Protein AF-A0A2A6CCN2-F1 (afdb_monomer_lite)

InterPro domains:
  IPR015904 Sulphide quinone-reductase [PTHR10632] (292-1204)
  IPR019354 Nonsense-mediated mRNA decay factor SMG8-like [PF10220] (29-227)
  IPR019354 Nonsense-mediated mRNA decay factor SMG8-like [PF10220] (311-734)
  IPR023753 FAD/NAD(P)-binding domain [PF07992] (825-1100)
  IPR036188 FAD/NAD(P)-binding domain superfamily [SSF51905] (825-939)
  IPR036188 FAD/NAD(P)-binding domain superfamily [SSF51905] (825-1104)

pLDDT: mean 71.07, std 22.54, range [21.41, 98.69]

Organism: Pristionchus pacificus (NCBI:txid54126)

Foldseek 3Di:
DDPPCPPDDFDFLLVVLVVCVVVVDFLQQPQFAAEEEEDEAADPVFHSCRLVCVLLVHCQDDTPPPDPPAALTWTWDARSVLSYIYTYTHACRYPSNVVVPVPPDPDDPQVVNLLRLLSSLLSLLLRLLAHQAYEYEYAALDDDPVVLVSLLSSLVSNVVLQVLDDPPQPDPPQLGQFQHAYAYEYEDDPQDPPDDDVVSVVVQVVSQVVSVVVVVVVCVVSQQAAPDLVRRNSHSHHHDDDHRYDYQYDQDPDDDPPPVVVVVCVVPPDDDDDDDCPDSSVVVVVSSSVSSVCLSVDDCSGHHRDGPVSSSSSSVSSVVSSVVDDSDRPSVVVLVVVLVVLLVVLVCQLPPPPDQAADEPVRLVVSLVVSVVVCVVVVRDPVCSVVSVVVSVVCNVPRHYAQQAAFLQGAGFPDHNFAADPDPDDPVRHDDGANVDWAWAAAPQQPDIDIQGRHRDLCSFPPPVNCPDPVPVPDDDDDDDDDDDDPDPPDDVVPPPDDDDDDDDDDDDDDDDDDDDDDDDDDDDDDDDDDDDDDDDDDDDDDDDDDDDDDDDDDDDDDDDDDDDDDDDPPVVVVVVVVVVVVVVVVLVVPPFDERSHFAEPPDPQGAHPDQQKEFEDKFDPVQADLCAGRPFGPQGHRNFAWAWDKDKDWDFQQVVVVVVVVVVVVPDPDDDDDDDDDRDGGIDTDIMITTMWGWHAYSRNRIHTGAPDDDHDVVVVPDKGKDDDPRPVDPDDDDIHIHDDDPDDDDYHYDDHHDDDDDDDDDDDDDPPVVVPVVCVVVLVVVLVVCVVPVDDPPVNVVSVVVVVVVVVVVVVVVVVVVLQAQAEEEAALALLRLLLQLLCPVPDDQSNAEYEEQDQKYFPLLCLVCLLQVNDPRVLTIDGSVVSGDGRYHYDNFHFQADDVVQQWTATPVGDIHHYNFYEYEHAKDFCLVQAACRVVLQPPLPQQEAESNDSVRSNSSNVNPCDLVSCVVVVNLVVDAAEDEDLAPFPDLADLLRVLVVVLCVVRHHDYHYNWAWHYADSVQQKTWIQRNPPRDIDIDHDPHYYDPGDMAADPNQLVHVQQADPRSAGAADLWQQAGPRHRRYGYDARSHPRQAPRDSLLSLQNLLRPSQQNVCSVVVHDRPGTRQQWDWDQDCSDPQWTQIAIDRRRGGDDQDLDHSSDTDNVSRCCSSPVVSVCSSPPRSSNNGNHSPVSSVVCVVVNDD

Sequence (1204 aa):
MMRFNMGGNNKPLAEWIQHMEKSGVSLCKNKGLVVITVIGKDTSSSTKISDLNDALGGSYLSSWGQRDLNCGSIDAFFSFDLEALFLVVNSYKDVSAFASVSSSSNKEFFEWVGQEESRMESQLAVAFSLSHLVLIMENACRIELTLLQLLQNVNKKRMELRDSMSEGTQLNNYNRFAVPRFIFALHRHLIRKDLGIGKRKEVLEKLEQSLEDQTFSVFKHYKLLSGGENGADEALGHIWGEGYIHLMEKSNEVTTQHILSKLFSAMDGETLEKEESDSNTNRLLHFLNSHIKKVRDGRKLVNEIPSHERFMSSATNLLNAMESLEMEDEESEFITKLAAMHMDNAREKYMPSGTNLVLSRGEHEERMNSVFESLDSIQVNPRDYTALKESFEAIWSSDLRSCEYRSLLGNSCRLAAHASIGDAVDREKWTLHSSSTTHISGCNCGRSQMLRNDPFTLKEANCDFYTQFACCGRAMETHQFKLVADEKGQRLEALEEEWPEARVVGQIGEREEIEEKRDEEFEEKEYEEDREGEEEEDDLEIEDTQNSQEDNSGDEKNYLEEEQLVVKSTKDAQLTKAIQEFDALVRLRSDEVPLLEGVPHLDAPDVRPLFPSWSLVCVGTSSLYSHTSGIRGQYGFIGDTHLLPLDVYLEVDGTEWNRDMNYVESVIKSSHLPARSKRMRKGPITERVKLFIGMEYECSAGHRQLGMGDFDDGIHLVENDLPLYQPCSYRKTPCTSYRIHQSKVGLVIIFFVFHGYIVVPMESFLVLPLIFILDYYFPILSLCHTLLFQTGRSTVVYKSVDKLLTMYVKLLLILHLIMYLGACRLLVVGGGSAGLGMASKMARKLPKGSITLIDSIQTHYYQPGLTLVGAGLMNLEQNRRKQKDLIPSGVNWIKDRVISFDPSNNTVRTKEGSKIEYDYMVICTGIEIRLDMIEGLAESIKDQTCPVSTIYLPEYAEKTYRLLSSVEILRSRGVRSSSSLHYFTTLPRIFGVENYANALMNVVKDRDINLHTRHSLKKIDGKNRIATFENLEDSSNVEMEFSFLHVGPPCSPIESLRSSPSLTDSNGWVDVNAVTLQSTRFSNIFSLGDCTNSPNAKTAAAISSQLKAVEKNLWDAMNGKPLLAQYDGYASCPLLVSRSKVILAEFSGSSPLESFPFDQSKPSRFSFLLKRYFMPWLYWNGLIKGLWNGPSTFRKLIAPFKKN

Structure (mmCIF, N/CA/C/O backbone):
data_AF-A0A2A6CCN2-F1
#
_entry.id   AF-A0A2A6CCN2-F1
#
loop_
_atom_site.group_PDB
_atom_site.id
_atom_site.type_symbol
_atom_site.label_atom_id
_atom_site.label_alt_id
_atom_site.label_comp_id
_atom_site.label_asym_id
_atom_site.label_entity_id
_atom_site.label_seq_id
_atom_site.pdbx_PDB_ins_code
_atom_site.Cartn_x
_atom_site.Cartn_y
_atom_site.Cartn_z
_atom_site.occupancy
_atom_site.B_iso_or_equiv
_atom_site.auth_seq_id
_atom_site.auth_comp_id
_atom_site.auth_asym_id
_atom_site.auth_atom_id
_atom_site.pdbx_PDB_model_num
ATOM 1 N N . MET A 1 1 ? -67.635 30.698 23.244 1.00 29.38 1 MET A N 1
ATOM 2 C CA . MET A 1 1 ? -66.522 31.606 22.882 1.00 29.38 1 MET A CA 1
ATOM 3 C C . MET A 1 1 ? -66.203 31.398 21.413 1.00 29.38 1 MET A C 1
ATOM 5 O O . MET A 1 1 ? -66.255 30.256 20.973 1.00 29.38 1 MET A O 1
ATOM 9 N N . MET A 1 2 ? -65.906 32.456 20.656 1.00 22.67 2 MET A N 1
ATOM 10 C CA . MET A 1 2 ? -65.358 32.291 19.305 1.00 22.67 2 MET A CA 1
ATOM 11 C C . MET A 1 2 ? -63.941 31.723 19.427 1.00 22.67 2 MET A C 1
ATOM 13 O O . MET A 1 2 ? -63.110 32.321 20.108 1.00 22.67 2 MET A O 1
ATOM 17 N N . ARG A 1 3 ? -63.657 30.591 18.770 1.00 25.78 3 ARG A N 1
ATOM 18 C CA . ARG A 1 3 ? -62.270 30.219 18.470 1.00 25.78 3 ARG A CA 1
ATOM 19 C C . ARG A 1 3 ? -61.750 31.269 17.492 1.00 25.78 3 ARG A C 1
ATOM 21 O O . ARG A 1 3 ? -62.195 31.291 16.346 1.00 25.78 3 ARG A O 1
ATOM 28 N N . PHE A 1 4 ? -60.856 32.148 17.943 1.00 31.02 4 PHE A N 1
ATOM 29 C CA . PHE A 1 4 ? -60.096 32.998 17.032 1.00 31.02 4 PHE A CA 1
ATOM 30 C C . PHE A 1 4 ? -59.181 32.085 16.223 1.00 31.02 4 PHE A C 1
ATOM 32 O O . PHE A 1 4 ? -58.140 31.641 16.701 1.00 31.02 4 PHE A O 1
ATOM 39 N N . ASN A 1 5 ? -59.625 31.750 15.016 1.00 32.16 5 ASN A N 1
ATOM 40 C CA . ASN A 1 5 ? -58.876 30.910 14.103 1.00 32.16 5 ASN A CA 1
ATOM 41 C C . ASN A 1 5 ? -57.731 31.745 13.514 1.00 32.16 5 ASN A C 1
ATOM 43 O O . ASN A 1 5 ? -57.875 32.314 12.432 1.00 32.16 5 ASN A O 1
ATOM 47 N N . MET A 1 6 ? -56.613 31.853 14.243 1.00 34.94 6 MET A N 1
ATOM 48 C CA . MET A 1 6 ? -55.334 32.329 13.702 1.00 34.94 6 MET A CA 1
ATOM 49 C C . MET A 1 6 ? -54.794 31.279 12.720 1.00 34.94 6 MET A C 1
ATOM 51 O O . MET A 1 6 ? -53.842 30.556 13.004 1.00 34.94 6 MET A O 1
ATOM 55 N N . GLY A 1 7 ? -55.468 31.144 11.578 1.00 29.64 7 GLY A N 1
ATOM 56 C CA . GLY A 1 7 ? -55.121 30.182 10.544 1.00 29.64 7 GLY A CA 1
ATOM 57 C C . GLY A 1 7 ? -53.805 30.562 9.876 1.00 29.64 7 GLY A C 1
ATOM 58 O O . GLY A 1 7 ? -53.795 31.451 9.034 1.00 29.64 7 GLY A O 1
ATOM 59 N N . GLY A 1 8 ? -52.729 29.865 10.249 1.00 37.56 8 GLY A N 1
ATOM 60 C CA . GLY A 1 8 ? -51.414 29.940 9.609 1.00 37.56 8 GLY A CA 1
ATOM 61 C C . GLY A 1 8 ? -50.647 31.238 9.872 1.00 37.56 8 GLY A C 1
ATOM 62 O O . GLY A 1 8 ? -50.714 32.161 9.071 1.00 37.56 8 GLY A O 1
ATOM 63 N N . ASN A 1 9 ? -49.865 31.285 10.957 1.00 40.41 9 ASN A N 1
ATOM 64 C CA . ASN A 1 9 ? -48.856 32.332 11.189 1.00 40.41 9 ASN A CA 1
ATOM 65 C C . ASN A 1 9 ? -47.748 31.884 12.175 1.00 40.41 9 ASN A C 1
ATOM 67 O O . ASN A 1 9 ? -47.425 32.600 13.121 1.00 40.41 9 ASN A O 1
ATOM 71 N N . ASN A 1 10 ? -47.117 30.722 11.947 1.00 48.50 10 ASN A N 1
ATOM 72 C CA . ASN A 1 10 ? -45.734 30.567 12.433 1.00 48.50 10 ASN A CA 1
ATOM 73 C C . ASN A 1 10 ? -44.871 31.497 11.598 1.00 48.50 10 ASN A C 1
ATOM 75 O O . ASN A 1 10 ? -45.036 31.546 10.374 1.00 48.50 10 ASN A O 1
ATOM 79 N N . LYS A 1 11 ? -43.961 32.209 12.236 1.00 59.97 11 LYS A N 1
ATOM 80 C CA . LYS A 1 11 ? -43.054 33.117 11.553 1.00 59.97 11 LYS A CA 1
ATOM 81 C C . LYS A 1 11 ? -41.694 33.084 12.244 1.00 59.97 11 LYS A C 1
ATOM 83 O O . LYS A 1 11 ? -41.663 32.782 13.443 1.00 59.97 11 LYS A O 1
ATOM 88 N N . PRO A 1 12 ? -40.610 33.487 11.554 1.00 77.00 12 PRO A N 1
ATOM 89 C CA . PRO A 1 12 ? -39.372 33.869 12.219 1.00 77.00 12 PRO A CA 1
ATOM 90 C C . PRO A 1 12 ? -39.666 34.826 13.382 1.00 77.00 12 PRO A C 1
ATOM 92 O O . PRO A 1 12 ? -40.515 35.710 13.250 1.00 77.00 12 PRO A O 1
ATOM 95 N N . LEU A 1 13 ? -38.981 34.662 14.513 1.00 83.06 13 LEU A N 1
ATOM 96 C CA . LEU A 1 13 ? -39.294 35.348 15.772 1.00 83.06 13 LEU A CA 1
ATOM 97 C C . LEU A 1 13 ? -39.447 36.873 15.609 1.00 83.06 13 LEU A C 1
ATOM 99 O O . LEU A 1 13 ? -40.399 37.441 16.136 1.00 83.06 13 LEU A O 1
ATOM 103 N N . ALA A 1 14 ? -38.598 37.518 14.802 1.00 82.25 14 ALA A N 1
ATOM 104 C CA . ALA A 1 14 ? -38.703 38.943 14.472 1.00 82.25 14 ALA A CA 1
ATOM 105 C C . ALA A 1 14 ? -40.037 39.320 13.788 1.00 82.25 14 ALA A C 1
ATOM 107 O O . ALA A 1 14 ? -40.677 40.309 14.147 1.00 82.25 14 ALA A O 1
ATOM 108 N N . GLU A 1 15 ? -40.503 38.523 12.825 1.00 83.50 15 GLU A N 1
ATOM 109 C CA . GLU A 1 15 ? -41.805 38.732 12.190 1.00 83.50 15 GLU A CA 1
ATOM 110 C C . GLU A 1 15 ? -42.981 38.392 13.122 1.00 83.50 15 GLU A C 1
ATOM 112 O O . GLU A 1 15 ? -44.038 39.022 13.028 1.00 83.50 15 GLU A O 1
ATOM 117 N N . TRP A 1 16 ? -42.829 37.388 13.994 1.00 84.12 16 TRP A N 1
ATOM 118 C CA . TRP A 1 16 ? -43.844 37.039 14.993 1.00 84.12 16 TRP A CA 1
ATOM 119 C C . TRP A 1 16 ? -44.036 38.189 15.989 1.00 84.12 16 TRP A C 1
ATOM 121 O O . TRP A 1 16 ? -45.172 38.598 16.233 1.00 84.12 16 TRP A O 1
ATOM 131 N N . ILE A 1 17 ? -42.933 38.783 16.463 1.00 84.06 17 ILE A N 1
ATOM 132 C CA . ILE A 1 17 ? -42.922 39.999 17.286 1.00 84.06 17 ILE A CA 1
ATOM 133 C C . ILE A 1 17 ? -43.667 41.126 16.556 1.00 84.06 17 ILE A C 1
ATOM 135 O O . ILE A 1 17 ? -44.699 41.594 17.039 1.00 84.06 17 ILE A O 1
ATOM 139 N N . GLN A 1 18 ? -43.254 41.483 15.335 1.00 83.56 18 GLN A N 1
ATOM 140 C CA . GLN A 1 18 ? -43.935 42.531 14.562 1.00 83.56 18 GLN A CA 1
ATOM 141 C C . GLN A 1 18 ? -45.432 42.253 14.336 1.00 83.56 18 GLN A C 1
ATOM 143 O O . GLN A 1 18 ? -46.232 43.188 14.268 1.00 83.56 18 GLN A O 1
ATOM 148 N N . HIS A 1 19 ? -45.835 40.989 14.167 1.00 82.00 19 HIS A N 1
ATOM 149 C CA . HIS A 1 19 ? -47.241 40.622 14.003 1.00 82.00 19 HIS A CA 1
ATOM 150 C C . HIS A 1 19 ? -48.029 40.813 15.303 1.00 82.00 19 HIS A C 1
ATOM 152 O O . HIS A 1 19 ? -49.117 41.394 15.278 1.00 82.00 19 HIS A O 1
ATOM 158 N N . MET A 1 20 ? -47.469 40.380 16.434 1.00 81.38 20 MET A N 1
ATOM 159 C CA . MET A 1 20 ? -48.089 40.515 17.748 1.00 81.38 20 MET A CA 1
ATOM 160 C C . MET A 1 20 ? -48.209 41.983 18.178 1.00 81.38 20 MET A C 1
ATOM 162 O O . MET A 1 20 ? -49.285 42.375 18.633 1.00 81.38 20 MET A O 1
ATOM 166 N N . GLU A 1 21 ? -47.194 42.821 17.938 1.00 79.62 21 GLU A N 1
ATOM 167 C CA . GLU A 1 21 ? -47.261 44.280 18.144 1.00 79.62 21 GLU A CA 1
ATOM 168 C C . GLU A 1 21 ? -48.402 44.913 17.338 1.00 79.62 21 GLU A C 1
ATOM 170 O O . GLU A 1 21 ? -49.282 45.565 17.901 1.00 79.62 21 GLU A O 1
ATOM 175 N N . LYS A 1 22 ? -48.448 44.644 16.024 1.00 79.00 22 LYS A N 1
ATOM 176 C CA . LYS A 1 22 ? -49.493 45.151 15.114 1.00 79.00 22 LYS A CA 1
ATOM 177 C C . LYS A 1 22 ? -50.898 44.635 15.465 1.00 79.00 22 LYS A C 1
ATOM 179 O O . LYS A 1 22 ? -51.881 45.250 15.061 1.00 79.00 22 LYS A O 1
ATOM 184 N N . SER A 1 23 ? -51.011 43.527 16.204 1.00 76.50 23 SER A N 1
ATOM 185 C CA . SER A 1 23 ? -52.294 42.941 16.620 1.00 76.50 23 SER A CA 1
ATOM 186 C C . SER A 1 23 ? -52.888 43.544 17.901 1.00 76.50 23 SER A C 1
ATOM 188 O O . SER A 1 23 ? -54.095 43.438 18.118 1.00 76.50 23 SER A O 1
ATOM 190 N N . GLY A 1 24 ? -52.057 44.110 18.787 1.00 65.75 24 GLY A N 1
ATOM 191 C CA . GLY A 1 24 ? -52.469 44.538 20.133 1.00 65.75 24 GLY A CA 1
ATOM 192 C C . GLY A 1 24 ? -52.930 43.406 21.074 1.00 65.75 24 GLY A C 1
ATOM 193 O O . GLY A 1 24 ? -53.495 43.677 22.138 1.00 65.75 24 GLY A O 1
ATOM 194 N N . VAL A 1 25 ? -52.735 42.131 20.715 1.00 68.88 25 VAL A N 1
ATOM 195 C CA . VAL A 1 25 ? -53.224 40.981 21.494 1.00 68.88 25 VAL A CA 1
ATOM 196 C C . VAL A 1 25 ? -52.276 40.658 22.654 1.00 68.88 25 VAL A C 1
ATOM 198 O O . VAL A 1 25 ? -51.183 40.135 22.465 1.00 68.88 25 VAL A O 1
ATOM 201 N N . SER A 1 26 ? -52.723 40.898 23.889 1.00 68.62 26 SER A N 1
ATOM 202 C CA . SER A 1 26 ? -52.023 40.438 25.097 1.00 68.62 26 SER A CA 1
ATOM 203 C C . SER A 1 26 ? -52.404 38.990 25.432 1.00 68.62 26 SER A C 1
ATOM 205 O O . SER A 1 26 ? -53.506 38.734 25.927 1.00 68.62 26 SER A O 1
ATOM 207 N N . LEU A 1 27 ? -51.492 38.052 25.147 1.00 68.94 27 LEU A N 1
ATOM 208 C CA . LEU A 1 27 ? -51.709 36.598 25.247 1.00 68.94 27 LEU A CA 1
ATOM 209 C C . LEU A 1 27 ? -51.971 36.108 26.684 1.00 68.94 27 LEU A C 1
ATOM 211 O O . LEU A 1 27 ? -52.850 35.281 26.905 1.00 68.94 27 LEU A O 1
ATOM 215 N N . CYS A 1 28 ? -51.247 36.650 27.671 1.00 64.88 28 CYS A N 1
ATOM 216 C CA . CYS A 1 28 ? -51.227 36.153 29.056 1.00 64.88 28 CYS A CA 1
ATOM 217 C C . CYS A 1 28 ? -51.506 37.257 30.095 1.00 64.88 28 CYS A C 1
ATOM 219 O O . CYS A 1 28 ? -50.773 37.362 31.080 1.00 64.88 28 CYS A O 1
ATOM 221 N N . LYS A 1 29 ? -52.547 38.080 29.878 1.00 59.47 29 LYS A N 1
ATOM 222 C CA . LYS A 1 29 ? -52.842 39.356 30.585 1.00 59.47 29 LYS A CA 1
ATOM 223 C C . LYS A 1 29 ? -52.384 39.478 32.052 1.00 59.47 29 LYS A C 1
ATOM 225 O O . LYS A 1 29 ? -51.749 40.470 32.381 1.00 59.47 29 LYS A O 1
ATOM 230 N N . ASN A 1 30 ? -52.662 38.482 32.905 1.00 61.28 30 ASN A N 1
ATOM 231 C CA . ASN A 1 30 ? -52.281 38.487 34.331 1.00 61.28 30 ASN A CA 1
ATOM 232 C C . ASN A 1 30 ? -51.331 37.334 34.744 1.00 61.28 30 ASN A C 1
ATOM 234 O O . ASN A 1 30 ? -51.057 37.174 35.930 1.00 61.28 30 ASN A O 1
ATOM 238 N N . LYS A 1 31 ? -50.879 36.488 33.806 1.00 70.06 31 LYS A N 1
ATOM 239 C CA . LYS A 1 31 ? -50.155 35.226 34.088 1.00 70.06 31 LYS A CA 1
ATOM 240 C C . LYS A 1 31 ? -48.683 35.210 33.662 1.00 70.06 31 LYS A C 1
ATOM 242 O O . LYS A 1 31 ? -47.974 34.276 34.034 1.00 70.06 31 LYS A O 1
ATOM 247 N N . GLY A 1 32 ? -48.246 36.185 32.866 1.00 78.50 32 GLY A N 1
ATOM 248 C CA . GLY A 1 32 ? -46.910 36.192 32.263 1.00 78.50 32 GLY A CA 1
ATOM 249 C C . GLY A 1 32 ? -46.686 35.064 31.243 1.00 78.50 32 GLY A C 1
ATOM 250 O O . GLY A 1 32 ? -47.493 34.133 31.114 1.00 78.50 32 GLY A O 1
ATOM 251 N N . LEU A 1 33 ? -45.599 35.175 30.482 1.00 85.94 33 LEU A N 1
ATOM 252 C CA . LEU A 1 33 ? -45.281 34.279 29.371 1.00 85.94 33 LEU A CA 1
ATOM 253 C C . LEU A 1 33 ? -44.270 33.203 29.791 1.00 85.94 33 LEU A C 1
ATOM 255 O O . LEU A 1 33 ? -43.137 33.520 30.137 1.00 85.94 33 LEU A O 1
ATOM 259 N N . VAL A 1 34 ? -44.667 31.929 29.731 1.00 89.75 34 VAL A N 1
ATOM 260 C CA . VAL A 1 34 ? -43.730 30.796 29.830 1.00 89.75 34 VAL A CA 1
ATOM 261 C C . VAL A 1 34 ? -43.243 30.463 28.423 1.00 89.75 34 VAL A C 1
ATOM 263 O O . VAL A 1 34 ? -44.048 30.407 27.495 1.00 89.75 34 VAL A O 1
ATOM 266 N N . VAL A 1 35 ? -41.935 30.259 28.276 1.00 92.38 35 VAL A N 1
ATOM 267 C CA . VAL A 1 35 ? -41.253 30.097 26.982 1.00 92.38 35 VAL A CA 1
ATOM 268 C C . VAL A 1 35 ? -40.498 28.770 26.957 1.00 92.38 35 VAL A C 1
ATOM 270 O O . VAL A 1 35 ? -39.803 28.437 27.923 1.00 92.38 35 VAL A O 1
ATOM 273 N N . ILE A 1 36 ? -40.660 28.018 25.868 1.00 93.88 36 ILE A N 1
ATOM 274 C CA . ILE A 1 36 ? -40.131 26.666 25.675 1.00 93.88 36 ILE A CA 1
ATOM 275 C C . ILE A 1 36 ? -39.372 26.609 24.345 1.00 93.88 36 ILE A C 1
ATOM 277 O O . ILE A 1 36 ? -39.991 26.678 23.284 1.00 93.88 36 ILE A O 1
ATOM 281 N N . THR A 1 37 ? -38.051 26.437 24.372 1.00 94.50 37 THR A N 1
ATOM 282 C CA . THR A 1 37 ? -37.289 26.121 23.151 1.00 94.50 37 THR A CA 1
ATOM 283 C C . THR A 1 37 ? -37.375 24.629 22.847 1.00 94.50 37 THR A C 1
ATOM 285 O O . THR A 1 37 ? -37.217 23.806 23.746 1.00 94.50 37 THR A O 1
ATOM 288 N N . VAL A 1 38 ? -37.596 24.276 21.580 1.00 90.88 38 VAL A N 1
ATOM 289 C CA . VAL A 1 38 ? -37.574 22.898 21.075 1.00 90.88 38 VAL A CA 1
ATOM 290 C C . VAL A 1 38 ? -36.338 22.696 20.204 1.00 90.88 38 VAL A C 1
ATOM 292 O O . VAL A 1 38 ? -36.094 23.457 19.265 1.00 90.88 38 VAL A O 1
ATOM 295 N N . ILE A 1 39 ? -35.573 21.652 20.515 1.00 89.69 39 ILE A N 1
ATOM 296 C CA . ILE A 1 39 ? -34.365 21.227 19.801 1.00 89.69 39 ILE A CA 1
ATOM 297 C C . ILE A 1 39 ? -34.557 19.772 19.390 1.00 89.69 39 ILE A C 1
ATOM 299 O O . ILE A 1 39 ? -35.007 18.959 20.193 1.00 89.69 39 ILE A O 1
ATOM 303 N N . GLY A 1 40 ? -34.178 19.420 18.169 1.00 84.56 40 GLY A N 1
ATOM 304 C CA . GLY A 1 40 ? -34.192 18.040 17.698 1.00 84.56 40 GLY A CA 1
ATOM 305 C C . GLY A 1 40 ? -33.727 17.949 16.251 1.00 84.56 40 GLY A C 1
ATOM 306 O O . GLY A 1 40 ? -33.279 18.943 15.680 1.00 84.56 40 GLY A O 1
ATOM 307 N N . LYS A 1 41 ? -33.847 16.759 15.662 1.00 78.38 41 LYS A N 1
ATOM 308 C CA . LYS A 1 41 ? -33.469 16.481 14.269 1.00 78.38 41 LYS A CA 1
ATOM 309 C C . LYS A 1 41 ? -34.642 15.877 13.509 1.00 78.38 41 LYS A C 1
ATOM 311 O O . LYS A 1 41 ? -35.273 14.934 13.996 1.00 78.38 41 LYS A O 1
ATOM 316 N N . ASP A 1 42 ? -34.890 16.384 12.309 1.00 76.00 42 ASP A N 1
ATOM 317 C CA . ASP A 1 42 ? -35.865 15.802 11.389 1.00 76.00 42 ASP A CA 1
ATOM 318 C C . ASP A 1 42 ? -35.412 14.414 10.897 1.00 76.00 42 ASP A C 1
ATOM 320 O O . ASP A 1 42 ? -34.227 14.146 10.691 1.00 76.00 42 ASP A O 1
ATOM 324 N N . THR A 1 43 ? -36.371 13.513 10.675 1.00 69.44 43 THR A N 1
ATOM 325 C CA . THR A 1 43 ? -36.154 12.197 10.055 1.00 69.44 43 THR A CA 1
ATOM 326 C C . THR A 1 43 ? -36.916 12.107 8.743 1.00 69.44 43 THR A C 1
ATOM 328 O O . THR A 1 43 ? -37.950 12.746 8.590 1.00 69.44 43 THR A O 1
ATOM 331 N N . SER A 1 44 ? -36.509 11.228 7.826 1.00 65.06 44 SER A N 1
ATOM 332 C CA . SER A 1 44 ? -37.210 10.992 6.547 1.00 65.06 44 SER A CA 1
ATOM 333 C C . SER A 1 44 ? -38.681 10.538 6.657 1.00 65.06 44 SER A C 1
ATOM 335 O O . SER A 1 44 ? -39.323 10.303 5.635 1.00 65.06 44 SER A O 1
ATOM 337 N N . SER A 1 45 ? -39.214 10.396 7.874 1.00 63.09 45 SER A N 1
ATOM 338 C CA . SER A 1 45 ? -40.607 10.057 8.182 1.00 63.09 45 SER A CA 1
ATOM 339 C C . SER A 1 45 ? -41.321 11.052 9.114 1.00 63.09 45 SER A C 1
ATOM 341 O O . SER A 1 45 ? -42.523 10.906 9.317 1.00 63.09 45 SER A O 1
ATOM 343 N N . SER A 1 46 ? -40.619 12.020 9.713 1.00 69.12 46 SER A N 1
ATOM 344 C CA . SER A 1 46 ? -41.168 12.917 10.745 1.00 69.12 46 SER A CA 1
ATOM 345 C C . SER A 1 46 ? -40.326 14.184 10.920 1.00 69.12 46 SER A C 1
ATOM 347 O O . SER A 1 46 ? -39.115 14.162 10.719 1.00 69.12 46 SER A O 1
ATOM 349 N N . THR A 1 47 ? -40.935 15.300 11.319 1.00 73.38 47 THR A N 1
ATOM 350 C CA . THR A 1 47 ? -40.176 16.463 11.811 1.00 73.38 47 THR A CA 1
ATOM 351 C C . THR A 1 47 ? -39.912 16.336 13.315 1.00 73.38 47 THR A C 1
ATOM 353 O O . THR A 1 47 ? -40.649 15.648 14.017 1.00 73.38 47 THR A O 1
ATOM 356 N N . LYS A 1 48 ? -38.938 17.073 13.852 1.00 77.31 48 LYS A N 1
ATOM 357 C CA . LYS A 1 48 ? -38.621 17.225 15.295 1.00 77.31 48 LYS A CA 1
ATOM 358 C C . LYS A 1 48 ? -39.735 17.833 16.173 1.00 77.31 48 LYS A C 1
ATOM 360 O O . LYS A 1 48 ? -39.484 18.255 17.295 1.00 77.31 48 LYS A O 1
ATOM 365 N N . ILE A 1 49 ? -40.947 17.928 15.631 1.00 77.75 49 ILE A N 1
ATOM 366 C CA . ILE A 1 49 ? -42.144 18.577 16.178 1.00 77.75 49 ILE A CA 1
ATOM 367 C C . ILE A 1 49 ? -43.434 17.816 15.813 1.00 77.75 49 ILE A C 1
ATOM 369 O O . ILE A 1 49 ? -44.515 18.252 16.209 1.00 77.75 49 ILE A O 1
ATOM 373 N N . SER A 1 50 ? -43.364 16.696 15.074 1.00 77.31 50 SER A N 1
ATOM 374 C CA . SER A 1 50 ? -44.553 15.933 14.649 1.00 77.31 50 SER A CA 1
ATOM 375 C C . SER A 1 50 ? -45.415 15.517 15.833 1.00 77.31 50 SER A C 1
ATOM 377 O O . SER A 1 50 ? -46.607 15.798 15.873 1.00 77.31 50 SER A O 1
ATOM 379 N N . ASP A 1 51 ? -44.788 14.925 16.840 1.00 76.12 51 ASP A N 1
ATOM 380 C CA . ASP A 1 51 ? -45.470 14.373 18.003 1.00 76.12 51 ASP A CA 1
ATOM 381 C C . ASP A 1 51 ? -45.964 15.481 18.952 1.00 76.12 51 ASP A C 1
ATOM 383 O O . ASP A 1 51 ? -46.881 15.258 19.740 1.00 76.12 51 ASP A O 1
ATOM 387 N N . LEU A 1 52 ? -45.405 16.695 18.843 1.00 78.88 52 LEU A N 1
ATOM 388 C CA . LEU A 1 52 ? -45.893 17.890 19.534 1.00 78.88 52 LEU A CA 1
ATOM 389 C C . LEU A 1 52 ? -47.141 18.465 18.8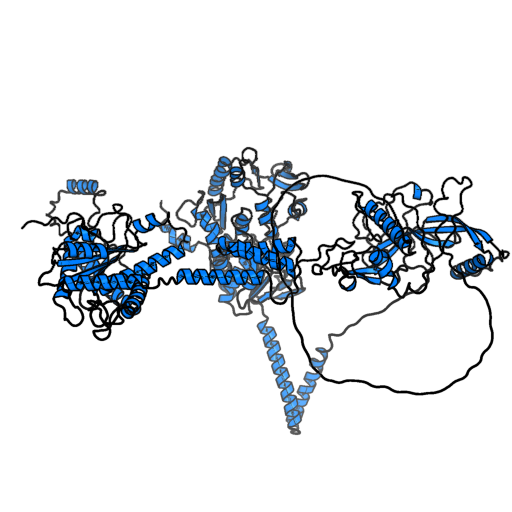41 1.00 78.88 52 LEU A C 1
ATOM 391 O O . LEU A 1 52 ? -48.102 18.798 19.529 1.00 78.88 52 LEU A O 1
ATOM 395 N N . ASN A 1 53 ? -47.168 18.521 17.503 1.00 77.75 53 ASN A N 1
ATOM 396 C CA . ASN A 1 53 ? -48.378 18.835 16.728 1.00 77.75 53 ASN A CA 1
ATOM 397 C C . ASN A 1 53 ? -49.505 17.823 17.033 1.00 77.75 53 ASN A C 1
ATOM 399 O O . ASN A 1 53 ? -50.631 18.223 17.336 1.00 77.75 53 ASN A O 1
ATOM 403 N N . ASP A 1 54 ? -49.194 16.520 17.014 1.00 74.62 54 ASP A N 1
ATOM 404 C CA . ASP A 1 54 ? -50.146 15.442 17.321 1.00 74.62 54 ASP A CA 1
ATOM 405 C C . ASP A 1 54 ? -50.675 15.542 18.763 1.00 74.62 54 ASP A C 1
ATOM 407 O O . ASP A 1 54 ? -51.883 15.446 18.986 1.00 74.62 54 ASP A O 1
ATOM 411 N N . ALA A 1 55 ? -49.801 15.779 19.751 1.00 73.50 55 ALA A N 1
ATOM 412 C CA . ALA A 1 55 ? -50.201 15.931 21.153 1.00 73.50 55 ALA A CA 1
ATOM 413 C C . ALA A 1 55 ? -51.024 17.205 21.414 1.00 73.50 55 ALA A C 1
ATOM 415 O O . ALA A 1 55 ? -51.926 17.182 22.249 1.00 73.50 55 ALA A O 1
ATOM 416 N N . LEU A 1 56 ? -50.752 18.299 20.693 1.00 74.12 56 LEU A N 1
ATOM 417 C CA . LEU A 1 56 ? -51.545 19.533 20.743 1.00 74.12 56 LEU A CA 1
ATOM 418 C C . LEU A 1 56 ? -52.830 19.467 19.891 1.00 74.12 56 LEU A C 1
ATOM 420 O O . LEU A 1 56 ? -53.618 20.410 19.903 1.00 74.12 56 LEU A O 1
ATOM 424 N N . GLY A 1 57 ? -53.070 18.375 19.157 1.00 63.09 57 GLY A N 1
ATOM 425 C CA . GLY A 1 57 ? -54.294 18.173 18.377 1.00 63.09 57 GLY A CA 1
ATOM 426 C C . GLY A 1 57 ? -54.443 19.106 17.169 1.00 63.09 57 GLY A C 1
ATOM 427 O O . GLY A 1 57 ? -55.569 19.382 16.748 1.00 63.09 57 GLY A O 1
ATOM 428 N N . GLY A 1 58 ? -53.336 19.604 16.610 1.00 60.53 58 GLY A N 1
ATOM 429 C CA . GLY A 1 58 ? -53.366 20.549 15.496 1.00 60.53 58 GLY A CA 1
ATOM 430 C C . GLY A 1 58 ? -52.051 20.635 14.725 1.00 60.53 58 GLY A C 1
ATOM 431 O O . GLY A 1 58 ? -50.967 20.473 15.274 1.00 60.53 58 GLY A O 1
ATOM 432 N N . SER A 1 59 ? -52.139 20.939 13.431 1.00 58.34 59 SER A N 1
ATOM 433 C CA . SER A 1 59 ? -50.973 21.226 12.587 1.00 58.34 59 SER A CA 1
ATOM 434 C C . SER A 1 59 ? -50.496 22.663 12.818 1.00 58.34 59 SER A C 1
ATOM 436 O O . SER A 1 59 ? -50.656 23.512 11.943 1.00 58.34 59 SER A O 1
ATOM 438 N N . TYR A 1 60 ? -49.970 22.955 14.014 1.00 60.06 60 TYR A N 1
ATOM 439 C CA . TYR A 1 60 ? -49.450 24.286 14.347 1.00 60.06 60 TYR A CA 1
ATOM 440 C C . TYR A 1 60 ? -48.323 24.644 13.382 1.00 60.06 60 TYR A C 1
ATOM 442 O O . TYR A 1 60 ? -48.411 25.657 12.697 1.00 60.06 60 TYR A O 1
ATOM 450 N N . LEU A 1 61 ? -47.339 23.753 13.236 1.00 57.91 61 LEU A N 1
ATOM 451 C CA . LEU A 1 61 ? -46.256 23.851 12.255 1.00 57.91 61 LEU A CA 1
ATOM 452 C C . LEU A 1 61 ? -46.467 22.896 11.070 1.00 57.91 61 LEU A C 1
ATOM 454 O O . LEU A 1 61 ? -46.990 21.792 11.229 1.00 57.91 61 LEU A O 1
ATOM 458 N N . SER A 1 62 ? -46.049 23.332 9.878 1.00 52.72 62 SER A N 1
ATOM 459 C CA . SER A 1 62 ? -46.205 22.597 8.617 1.00 52.72 62 SER A CA 1
ATOM 460 C C . SER A 1 62 ? -45.392 21.301 8.587 1.00 52.72 62 SER A C 1
ATOM 462 O O . SER A 1 62 ? -44.267 21.252 9.085 1.00 52.72 62 SER A O 1
ATOM 464 N N . SER A 1 63 ? -45.937 20.267 7.948 1.00 50.50 63 SER A N 1
ATOM 465 C CA . SER A 1 63 ? -45.231 19.010 7.695 1.00 50.50 63 SER A CA 1
ATOM 466 C C . SER A 1 63 ? -44.136 19.155 6.624 1.00 50.50 63 SER A C 1
ATOM 468 O O . SER A 1 63 ? -44.003 20.190 5.964 1.00 50.50 63 SER A O 1
ATOM 470 N N . TRP A 1 64 ? -43.337 18.092 6.471 1.00 43.19 64 TRP A N 1
ATOM 471 C CA . TRP A 1 64 ? -42.271 17.950 5.474 1.00 43.19 64 TRP A CA 1
ATOM 472 C C . TRP A 1 64 ? -42.643 18.536 4.096 1.00 43.19 64 TRP A C 1
ATOM 474 O O . TRP A 1 64 ? -43.608 18.101 3.469 1.00 43.19 64 TRP A O 1
ATOM 484 N N . GLY A 1 65 ? -41.830 19.479 3.603 1.00 46.88 65 GLY A N 1
ATOM 485 C CA . GLY A 1 65 ? -41.881 19.969 2.217 1.00 46.88 65 GLY A CA 1
ATOM 486 C C . GLY A 1 65 ? -42.845 21.125 1.908 1.00 46.88 65 GLY A C 1
ATOM 487 O O . GLY A 1 65 ? -43.033 21.425 0.735 1.00 46.88 65 GLY A O 1
ATOM 488 N N . GLN A 1 66 ? -43.454 21.783 2.904 1.00 46.62 66 GLN A N 1
ATOM 489 C CA . GLN A 1 66 ? -44.400 22.900 2.684 1.00 46.62 66 GLN A CA 1
ATOM 490 C C . GLN A 1 66 ? -43.833 24.322 2.888 1.00 46.62 66 GLN A C 1
ATOM 492 O O . GLN A 1 66 ? -44.595 25.289 2.889 1.00 46.62 66 GLN A O 1
ATOM 497 N N . ARG A 1 67 ? -42.515 24.477 3.054 1.00 48.19 67 ARG A N 1
ATOM 498 C CA . ARG A 1 67 ? -41.843 25.778 3.206 1.00 48.19 67 ARG A CA 1
ATOM 499 C C . ARG A 1 67 ? -40.465 25.771 2.559 1.00 48.19 67 ARG A C 1
ATOM 501 O O . ARG A 1 67 ? -39.727 24.801 2.726 1.00 48.19 67 ARG A O 1
ATOM 508 N N . ASP A 1 68 ? -40.090 26.911 1.984 1.00 49.25 68 ASP A N 1
ATOM 509 C CA . ASP A 1 68 ? -38.693 27.329 1.881 1.00 49.25 68 ASP A CA 1
ATOM 510 C C . ASP A 1 68 ? -38.183 27.606 3.304 1.00 49.25 68 ASP A C 1
ATOM 512 O O . ASP A 1 68 ? -38.317 28.702 3.852 1.00 49.25 68 ASP A O 1
ATOM 516 N N . LEU A 1 69 ? -37.697 26.555 3.967 1.00 53.19 69 LEU A N 1
ATOM 517 C CA . LEU A 1 69 ? -37.137 26.648 5.311 1.00 53.19 69 LEU A CA 1
ATOM 518 C C . LEU A 1 69 ? -35.767 27.315 5.227 1.00 53.19 69 LEU A C 1
ATOM 520 O O . LEU A 1 69 ? -34.757 26.650 5.000 1.00 53.19 69 LEU A O 1
ATOM 524 N N . ASN A 1 70 ? -35.748 28.634 5.427 1.00 56.28 70 ASN A N 1
ATOM 525 C CA . ASN A 1 70 ? -34.516 29.388 5.620 1.00 56.28 70 ASN A CA 1
ATOM 526 C C . ASN A 1 70 ? -33.720 28.762 6.773 1.00 56.28 70 ASN A C 1
ATOM 528 O O . ASN A 1 70 ? -34.122 28.849 7.940 1.00 56.28 70 ASN A O 1
ATOM 532 N N . CYS A 1 71 ? -32.596 28.133 6.419 1.00 62.81 71 CYS A N 1
ATOM 533 C CA . CYS A 1 71 ? -31.606 27.633 7.365 1.00 62.81 71 CYS A CA 1
ATOM 534 C C . CYS A 1 71 ? -31.212 28.755 8.332 1.00 62.81 71 CYS A C 1
ATOM 536 O O . CYS A 1 71 ? -31.160 29.916 7.920 1.00 62.81 71 CYS A O 1
ATOM 538 N N . GLY A 1 72 ? -31.013 28.430 9.611 1.00 64.31 72 GLY A N 1
ATOM 539 C CA . GLY A 1 72 ? -30.807 29.424 10.658 1.00 64.31 72 GLY A CA 1
ATOM 540 C C . GLY A 1 72 ? -32.010 30.361 10.791 1.00 64.31 72 GLY A C 1
ATOM 541 O O . GLY A 1 72 ? -31.917 31.550 10.459 1.00 64.31 72 GLY A O 1
ATOM 542 N N . SER A 1 73 ? -33.129 29.836 11.298 1.00 77.12 73 SER A N 1
ATOM 543 C CA . SER A 1 73 ? -34.288 30.632 11.721 1.00 77.12 73 SER A CA 1
ATOM 544 C C . SER A 1 73 ? -34.932 30.085 13.002 1.00 77.12 73 SER A C 1
ATOM 546 O O . SER A 1 73 ? -34.971 28.879 13.229 1.00 77.12 73 SER A O 1
ATOM 548 N N . ILE A 1 74 ? -35.474 30.976 13.840 1.00 86.44 74 ILE A N 1
ATOM 549 C CA . ILE A 1 74 ? -36.258 30.621 15.035 1.00 86.44 74 ILE A CA 1
ATOM 550 C C . ILE A 1 74 ? -37.741 30.843 14.706 1.00 86.44 74 ILE A C 1
ATOM 552 O O . ILE A 1 74 ? -38.186 31.989 14.694 1.00 86.44 74 ILE A O 1
ATOM 556 N N . ASP A 1 75 ? -38.507 29.787 14.424 1.00 84.25 75 ASP A N 1
ATOM 557 C CA . ASP A 1 75 ? -39.968 29.866 14.256 1.00 84.25 75 ASP A CA 1
ATOM 558 C C . ASP A 1 75 ? -40.650 29.974 15.636 1.00 84.25 75 ASP A C 1
ATOM 560 O O . ASP A 1 75 ? -40.309 29.238 16.566 1.00 84.25 75 ASP A O 1
ATOM 564 N N . ALA A 1 76 ? -41.638 30.864 15.777 1.00 85.62 76 ALA A N 1
ATOM 565 C CA . ALA A 1 76 ? -42.376 31.071 17.028 1.00 85.62 76 ALA A CA 1
ATOM 566 C C . ALA A 1 76 ? -43.880 30.770 16.889 1.00 85.62 76 ALA A C 1
ATOM 568 O O . ALA A 1 76 ? -44.525 31.216 15.935 1.00 85.62 76 ALA A O 1
ATOM 569 N N . PHE A 1 77 ? -44.457 30.052 17.864 1.00 85.25 77 PHE A N 1
ATOM 570 C CA . PHE A 1 77 ? -45.905 29.810 17.961 1.00 85.25 77 PHE A CA 1
ATOM 571 C C . PHE A 1 77 ? -46.390 29.716 19.417 1.00 85.25 77 PHE A C 1
ATOM 573 O O . PHE A 1 77 ? -45.661 29.271 20.301 1.00 85.25 77 PHE A O 1
ATOM 580 N N . PHE A 1 78 ? -47.633 30.125 19.691 1.00 84.44 78 PHE A N 1
ATOM 581 C CA . PHE A 1 78 ? -48.211 30.120 21.042 1.00 84.44 78 PHE A CA 1
ATOM 582 C C . PHE A 1 78 ? -49.306 29.056 21.188 1.00 84.44 78 PHE A C 1
ATOM 584 O O . PHE A 1 78 ? -50.254 29.024 20.404 1.00 84.44 78 PHE A O 1
ATOM 591 N N . SER A 1 79 ? -49.202 28.216 22.221 1.00 84.06 79 SER A N 1
ATOM 592 C CA . SER A 1 79 ? -50.241 27.254 22.595 1.00 84.06 79 SER A CA 1
ATOM 593 C C . SER A 1 79 ? -51.147 27.847 23.673 1.00 84.06 79 SER A C 1
ATOM 595 O O . SER A 1 79 ? -50.710 28.118 24.794 1.00 84.06 79 SER A O 1
ATOM 597 N N . PHE A 1 80 ? -52.430 28.014 23.344 1.00 79.19 80 PHE A N 1
ATOM 598 C CA . PHE A 1 80 ? -53.450 28.457 24.298 1.00 79.19 80 PHE A CA 1
ATOM 599 C C . PHE A 1 80 ? -53.775 27.384 25.346 1.00 79.19 80 PHE A C 1
ATOM 601 O O . PHE A 1 80 ? -54.033 27.730 26.494 1.00 79.19 80 PHE A O 1
ATOM 608 N N . ASP A 1 81 ? -53.714 26.101 24.979 1.00 78.19 81 ASP A N 1
ATOM 609 C CA . ASP A 1 81 ? -54.043 24.980 25.870 1.00 78.19 81 ASP A CA 1
ATOM 610 C C . ASP A 1 81 ? -52.948 24.708 26.920 1.00 78.19 81 ASP A C 1
ATOM 612 O O . ASP A 1 81 ? -53.242 24.196 27.998 1.00 78.19 81 ASP A O 1
ATOM 616 N N . LEU A 1 82 ? -51.698 25.101 26.635 1.00 81.56 82 LEU A N 1
ATOM 617 C CA . LEU A 1 82 ? -50.565 25.050 27.574 1.00 81.56 82 LEU A CA 1
ATOM 618 C C . LEU A 1 82 ? -50.209 26.415 28.201 1.00 81.56 82 LEU A C 1
ATOM 620 O O . LEU A 1 82 ? -49.335 26.484 29.066 1.00 81.56 82 LEU A O 1
ATOM 624 N N . GLU A 1 83 ? -50.849 27.504 27.759 1.00 85.81 83 GLU A N 1
ATOM 625 C CA . GLU A 1 83 ? -50.506 28.899 28.094 1.00 85.81 83 GLU A CA 1
ATOM 626 C C . GLU A 1 83 ? -48.994 29.205 27.964 1.00 85.81 83 GLU A C 1
ATOM 628 O O . GLU A 1 83 ? -48.390 29.818 28.857 1.00 85.81 83 GLU A O 1
ATOM 633 N N . ALA A 1 84 ? -48.376 28.750 26.867 1.00 88.00 84 ALA A N 1
ATOM 634 C CA . ALA A 1 84 ? -46.928 28.791 26.650 1.00 88.00 84 ALA A CA 1
ATOM 635 C C . ALA A 1 84 ? -46.545 29.142 25.199 1.00 88.00 84 ALA A C 1
ATOM 637 O O . ALA A 1 84 ? -47.191 28.708 24.243 1.00 88.00 84 ALA A O 1
ATOM 638 N N . LEU A 1 85 ? -45.461 29.911 25.048 1.00 89.75 85 LEU A N 1
ATOM 639 C CA . LEU A 1 85 ? -44.803 30.182 23.769 1.00 89.75 85 LEU A CA 1
ATOM 640 C C . LEU A 1 85 ? -43.765 29.093 23.482 1.00 89.75 85 LEU A C 1
ATOM 642 O O . LEU A 1 85 ? -42.938 28.784 24.339 1.00 89.75 85 LEU A O 1
ATOM 646 N N . PHE A 1 86 ? -43.775 28.567 22.264 1.00 90.00 86 PHE A N 1
ATOM 647 C CA . PHE A 1 86 ? -42.765 27.656 21.745 1.00 90.00 86 PHE A CA 1
ATOM 648 C C . PHE A 1 86 ? -41.857 28.380 20.747 1.00 90.00 86 PHE A C 1
ATOM 650 O O . PHE A 1 86 ? -42.338 29.111 19.878 1.00 90.00 86 PHE A O 1
ATOM 657 N N . LEU A 1 87 ? -40.551 28.146 20.872 1.00 91.25 87 LEU A N 1
ATOM 658 C CA . LEU A 1 87 ? -39.506 28.594 19.951 1.00 91.25 87 LEU A CA 1
ATOM 659 C C . LEU A 1 87 ? -38.862 27.355 19.317 1.00 91.25 87 LEU A C 1
ATOM 661 O O . LEU A 1 87 ? -38.312 26.519 20.033 1.00 91.25 87 LEU A O 1
ATOM 665 N N . VAL A 1 88 ? -38.919 27.217 17.996 1.00 87.69 88 VAL A N 1
ATOM 666 C CA . VAL A 1 88 ? -38.384 26.059 17.263 1.00 87.69 88 VAL A CA 1
ATOM 667 C C . VAL A 1 88 ? -37.220 26.524 16.397 1.00 87.69 88 VAL A C 1
ATOM 669 O O . VAL A 1 88 ? -37.399 27.384 15.539 1.00 87.69 88 VAL A O 1
ATOM 672 N N . VAL A 1 89 ? -36.023 25.977 16.625 1.00 85.12 89 VAL A N 1
ATOM 673 C CA . VAL A 1 89 ? -34.824 26.372 15.867 1.00 85.12 89 VAL A CA 1
ATOM 674 C C . VAL A 1 89 ? -34.657 25.479 14.636 1.00 85.12 89 VAL A C 1
ATOM 676 O O . VAL A 1 89 ? -34.475 24.263 14.754 1.00 85.12 89 VAL A O 1
ATOM 679 N N . ASN A 1 90 ? -34.716 26.093 13.457 1.00 80.19 90 ASN A N 1
ATOM 680 C CA . ASN A 1 90 ? -34.464 25.490 12.151 1.00 80.19 90 ASN A CA 1
ATOM 681 C C . ASN A 1 90 ? -32.964 25.580 11.821 1.00 80.19 90 ASN A C 1
ATOM 683 O O . ASN A 1 90 ? -32.343 26.628 11.996 1.00 80.19 90 ASN A O 1
ATOM 687 N N . SER A 1 91 ? -32.378 24.484 11.347 1.00 78.25 91 SER A N 1
ATOM 688 C CA . SER A 1 91 ? -30.927 24.274 11.274 1.00 78.25 91 SER A CA 1
ATOM 689 C C . SER A 1 91 ? -30.506 23.554 9.996 1.00 78.25 91 SER A C 1
ATOM 691 O O . SER A 1 91 ? -31.308 22.844 9.393 1.00 78.25 91 SER A O 1
ATOM 693 N N . TYR A 1 92 ? -29.221 23.626 9.636 1.00 77.50 92 TYR A N 1
ATOM 694 C CA . TYR A 1 92 ? -28.684 22.900 8.476 1.00 77.50 92 TYR A CA 1
ATOM 695 C C . TYR A 1 92 ? -28.775 21.369 8.624 1.00 77.50 92 TYR A C 1
ATOM 697 O O . TYR A 1 92 ? -28.655 20.632 7.648 1.00 77.50 92 TYR A O 1
ATOM 705 N N . LYS A 1 93 ? -29.010 20.886 9.852 1.00 77.12 93 LYS A N 1
ATOM 706 C CA . LYS A 1 93 ? -29.198 19.471 10.202 1.00 77.12 93 LYS A CA 1
ATOM 707 C C . LYS A 1 93 ? -30.628 18.984 9.906 1.00 77.12 93 LYS A C 1
ATOM 709 O O . LYS A 1 93 ? -30.895 17.790 10.033 1.00 77.12 93 LYS A O 1
ATOM 714 N N . ASP A 1 94 ? -31.526 19.877 9.478 1.00 75.62 94 ASP A N 1
ATOM 715 C CA . ASP A 1 94 ? -32.851 19.542 8.952 1.00 75.62 94 ASP A CA 1
ATOM 716 C C . ASP A 1 94 ? -32.757 19.230 7.450 1.00 75.62 94 ASP A C 1
ATOM 718 O O . ASP A 1 94 ? -32.204 20.001 6.665 1.00 75.62 94 ASP A O 1
ATOM 722 N N . VAL A 1 95 ? -33.316 18.095 7.022 1.00 71.00 95 VAL A N 1
ATOM 723 C CA . VAL A 1 95 ? -33.085 17.552 5.668 1.00 71.00 95 VAL A CA 1
ATOM 724 C C . VAL A 1 95 ? -33.589 18.481 4.552 1.00 71.00 95 VAL A C 1
ATOM 726 O O . VAL A 1 95 ? -33.001 18.527 3.473 1.00 71.00 95 VAL A O 1
ATOM 729 N N . SER A 1 96 ? -34.654 19.241 4.809 1.00 65.00 96 SER A N 1
ATOM 730 C CA . SER A 1 96 ? -35.199 20.258 3.900 1.00 65.00 96 SER A CA 1
ATOM 731 C C . SER A 1 96 ? -34.262 21.456 3.712 1.00 65.00 96 SER A C 1
ATOM 733 O O . SER A 1 96 ? -34.082 21.903 2.583 1.00 65.00 96 SER A O 1
ATOM 735 N N . ALA A 1 97 ? -33.647 21.943 4.794 1.00 65.50 97 ALA A N 1
ATOM 736 C CA . ALA A 1 97 ? -32.704 23.062 4.775 1.00 65.50 97 ALA A CA 1
ATOM 737 C C . ALA A 1 97 ? -31.354 22.666 4.153 1.00 65.50 97 ALA A C 1
ATOM 739 O O . ALA A 1 97 ? -30.765 23.440 3.405 1.00 65.50 97 ALA A O 1
ATOM 740 N N . PHE A 1 98 ? -30.891 21.435 4.391 1.00 68.94 98 PHE A N 1
ATOM 741 C CA . PHE A 1 98 ? -29.696 20.901 3.733 1.00 68.94 98 PHE A CA 1
ATOM 742 C C . PHE A 1 98 ? -29.879 20.778 2.209 1.00 68.94 98 PHE A C 1
ATOM 744 O O . PHE A 1 98 ? -28.985 21.112 1.433 1.00 68.94 98 PHE A O 1
ATOM 751 N N . ALA A 1 99 ? -31.054 20.312 1.767 1.00 65.06 99 ALA A N 1
ATOM 752 C CA . ALA A 1 99 ? -31.331 20.046 0.356 1.00 65.06 99 ALA A CA 1
ATOM 753 C C . ALA A 1 99 ? -31.509 21.309 -0.508 1.00 65.06 99 ALA A C 1
ATOM 755 O O . ALA A 1 99 ? -31.239 21.255 -1.706 1.00 65.06 99 ALA A O 1
ATOM 756 N N . SER A 1 100 ? -31.970 22.428 0.062 1.00 58.88 100 SER A N 1
ATOM 757 C CA . SER A 1 100 ? -32.204 23.673 -0.687 1.00 58.88 100 SER A CA 1
ATOM 758 C C . SER A 1 100 ? -30.935 24.497 -0.941 1.00 58.88 100 SER A C 1
ATOM 760 O O . SER A 1 100 ? -30.906 25.289 -1.883 1.00 58.88 100 SER A O 1
ATOM 762 N N . VAL A 1 101 ? -29.884 24.315 -0.130 1.00 55.12 101 VAL A N 1
ATOM 763 C CA . VAL A 1 101 ? -28.672 25.157 -0.170 1.00 55.12 101 VAL A CA 1
ATOM 764 C C . VAL A 1 101 ? -27.512 24.512 -0.940 1.00 55.12 101 VAL A C 1
ATOM 766 O O . VAL A 1 101 ? -26.698 25.225 -1.526 1.00 55.12 101 VAL A O 1
ATOM 769 N N . SER A 1 102 ? -27.479 23.180 -1.083 1.00 54.97 102 SER A N 1
ATOM 770 C CA . SER A 1 102 ? -26.421 22.459 -1.824 1.00 54.97 102 SER A CA 1
ATOM 771 C C . SER A 1 102 ? -26.333 22.777 -3.331 1.00 54.97 102 SER A C 1
ATOM 773 O O . SER A 1 102 ? -25.514 22.196 -4.039 1.00 54.97 102 SER A O 1
ATOM 775 N N . SER A 1 103 ? -27.210 23.644 -3.841 1.00 54.59 103 SER A N 1
ATOM 776 C CA . SER A 1 103 ? -27.322 24.050 -5.247 1.00 54.59 103 SER A CA 1
ATOM 777 C C . SER A 1 103 ? -27.071 25.542 -5.503 1.00 54.59 103 SER A C 1
ATOM 779 O O . SER A 1 103 ? -27.180 25.962 -6.654 1.00 54.59 103 SER A O 1
ATOM 781 N N . SER A 1 104 ? -26.793 26.355 -4.475 1.00 50.44 104 SER A N 1
ATOM 782 C CA . SER A 1 104 ? -26.810 27.828 -4.590 1.00 50.44 104 SER A CA 1
ATOM 783 C C . SER A 1 104 ? -25.576 28.570 -4.058 1.00 50.44 104 SER A C 1
ATOM 785 O O . SER A 1 104 ? -25.428 29.755 -4.355 1.00 50.44 104 SER A O 1
ATOM 787 N N . SER A 1 105 ? -24.673 27.924 -3.314 1.00 54.91 105 SER A N 1
ATOM 788 C CA . SER A 1 105 ? -23.455 28.560 -2.790 1.00 54.91 105 SER A CA 1
ATOM 789 C C . SER A 1 105 ? -22.222 28.319 -3.675 1.00 54.91 105 SER A C 1
ATOM 791 O O . SER A 1 105 ? -21.913 27.181 -4.012 1.00 54.91 105 SER A O 1
ATOM 793 N N . ASN A 1 106 ? -21.441 29.374 -3.944 1.00 58.84 106 ASN A N 1
ATOM 794 C CA . ASN A 1 106 ? -20.090 29.283 -4.539 1.00 58.84 106 ASN A CA 1
ATOM 795 C C . ASN A 1 106 ? -18.981 28.934 -3.513 1.00 58.84 106 ASN A C 1
ATOM 797 O O . ASN A 1 106 ? -17.796 28.942 -3.860 1.00 58.84 106 ASN A O 1
ATOM 801 N N . LYS A 1 107 ? -19.373 28.683 -2.259 1.00 65.19 107 LYS A N 1
ATOM 802 C CA . LYS A 1 107 ? -18.521 28.354 -1.107 1.00 65.19 107 LYS A CA 1
ATOM 803 C C . LYS A 1 107 ? -18.220 26.860 -1.038 1.00 65.19 107 LYS A C 1
ATOM 805 O O . LYS A 1 107 ? -18.963 26.052 -1.596 1.00 65.19 107 LYS A O 1
ATOM 810 N N . GLU A 1 108 ? -17.147 26.493 -0.346 1.00 71.94 108 GLU A N 1
ATOM 811 C CA . GLU A 1 108 ? -16.800 25.081 -0.157 1.00 71.94 108 GLU A CA 1
ATOM 812 C C . GLU A 1 108 ? -17.623 24.440 0.969 1.00 71.94 108 GLU A C 1
ATOM 814 O O . GLU A 1 108 ? -18.154 25.123 1.842 1.00 71.94 108 GLU A O 1
ATOM 819 N N . PHE A 1 109 ? -17.745 23.108 0.949 1.00 76.00 109 PHE A N 1
ATOM 820 C CA . PHE A 1 109 ? -18.651 22.382 1.847 1.00 76.00 109 PHE A CA 1
ATOM 821 C C . PHE A 1 109 ? -18.386 22.657 3.336 1.00 76.00 109 PHE A C 1
ATOM 823 O O . PHE A 1 109 ? -19.333 22.890 4.080 1.00 76.00 109 PHE A O 1
ATOM 830 N N . PHE A 1 110 ? -17.119 22.657 3.762 1.00 74.94 110 PHE A N 1
ATOM 831 C CA . PHE A 1 110 ? -16.753 22.893 5.163 1.00 74.94 110 PHE A CA 1
ATOM 832 C C . PHE A 1 110 ? -16.979 24.350 5.579 1.00 74.94 110 PHE A C 1
ATOM 834 O O . PHE A 1 110 ? -17.634 24.585 6.586 1.00 74.94 110 PHE A O 1
ATOM 841 N N . GLU A 1 111 ? -16.550 25.311 4.754 1.00 74.88 111 GLU A N 1
ATOM 842 C CA . GLU A 1 111 ? -16.773 26.751 4.969 1.00 74.88 111 GLU A CA 1
ATOM 843 C C . GLU A 1 111 ? -18.271 27.095 5.085 1.00 74.88 111 GLU A C 1
ATOM 845 O O . GLU A 1 111 ? -18.667 27.949 5.874 1.00 74.88 111 GLU A O 1
ATOM 850 N N . TRP A 1 112 ? -19.127 26.409 4.320 1.00 78.06 112 TRP A N 1
ATOM 851 C CA . TRP A 1 112 ? -20.577 26.555 4.435 1.00 78.06 112 TRP A CA 1
ATOM 852 C C . TRP A 1 112 ? -21.150 25.888 5.698 1.00 78.06 112 TRP A C 1
ATOM 854 O O . TRP A 1 112 ? -21.975 26.492 6.387 1.00 78.06 112 TRP A O 1
ATOM 864 N N . VAL A 1 113 ? -20.719 24.663 6.027 1.00 79.44 113 VAL A N 1
ATOM 865 C CA . VAL A 1 113 ? -21.187 23.942 7.225 1.00 79.44 113 VAL A CA 1
ATOM 866 C C . VAL A 1 113 ? -20.806 24.682 8.508 1.00 79.44 113 VAL A C 1
ATOM 868 O O . VAL A 1 113 ? -21.671 24.861 9.363 1.00 79.44 113 VAL A O 1
ATOM 871 N N . GLY A 1 114 ? -19.562 25.152 8.635 1.00 80.19 114 GLY A N 1
ATOM 872 C CA . GLY A 1 114 ? -19.098 25.895 9.808 1.00 80.19 114 GLY A CA 1
ATOM 873 C C . GLY A 1 114 ? -19.842 27.219 9.997 1.00 80.19 114 GLY A C 1
ATOM 874 O O . GLY A 1 114 ? -20.265 27.540 11.108 1.00 80.19 114 GLY A O 1
ATOM 875 N N . GLN A 1 115 ? -20.142 27.933 8.906 1.00 79.25 115 GLN A N 1
ATOM 876 C CA . GLN A 1 115 ? -20.985 29.134 8.950 1.00 79.25 115 GLN A CA 1
ATOM 877 C C . GLN A 1 115 ? -22.413 28.838 9.432 1.00 79.25 115 GLN A C 1
ATOM 879 O O . GLN A 1 115 ? -22.919 29.539 10.310 1.00 79.25 115 GLN A O 1
ATOM 884 N N . GLU A 1 116 ? -23.075 27.800 8.916 1.00 81.00 116 GLU A N 1
ATOM 885 C CA . GLU A 1 116 ? -24.430 27.456 9.371 1.00 81.00 116 GLU A CA 1
ATOM 886 C C . GLU A 1 116 ? -24.458 26.801 10.774 1.00 81.00 116 GLU A C 1
ATOM 888 O O . GLU A 1 116 ? -25.473 26.899 11.466 1.00 81.00 116 GLU A O 1
ATOM 893 N N . GLU A 1 117 ? -23.361 26.190 11.242 1.00 84.38 117 GLU A N 1
ATOM 894 C CA . GLU A 1 117 ? -23.171 25.741 12.634 1.00 84.38 117 GLU A CA 1
ATOM 895 C C . GLU A 1 117 ? -23.044 26.946 13.584 1.00 84.38 117 GLU A C 1
ATOM 897 O O . GLU A 1 117 ? -23.868 27.101 14.484 1.00 84.38 117 GLU A O 1
ATOM 902 N N . SER A 1 118 ? -22.110 27.866 13.319 1.00 84.69 118 SER A N 1
ATOM 903 C CA . SER A 1 118 ? -21.882 29.101 14.097 1.00 84.69 118 SER A CA 1
ATOM 904 C C . SER A 1 118 ? -23.151 29.978 14.171 1.00 84.69 118 SER A C 1
ATOM 906 O O . SER A 1 118 ? -23.509 30.551 15.211 1.00 84.69 118 SER A O 1
ATOM 908 N N . ARG A 1 119 ? -23.937 29.997 13.085 1.00 83.25 119 ARG A N 1
ATOM 909 C CA . ARG A 1 119 ? -25.265 30.627 13.020 1.00 83.25 119 ARG A CA 1
ATOM 910 C C . ARG A 1 119 ? -26.328 29.890 13.846 1.00 83.25 119 ARG A C 1
ATOM 912 O O . ARG A 1 119 ? -27.112 30.543 14.539 1.00 83.25 119 ARG A O 1
ATOM 919 N N . MET A 1 120 ? -26.367 28.555 13.800 1.00 86.88 120 MET A N 1
ATOM 920 C CA . MET A 1 120 ? -27.262 27.733 14.630 1.00 86.88 120 MET A CA 1
ATOM 921 C C . MET A 1 120 ? -26.968 27.932 16.125 1.00 86.88 120 MET A C 1
ATOM 923 O O . MET A 1 120 ? -27.897 28.066 16.923 1.00 86.88 120 MET A O 1
ATOM 927 N N . GLU A 1 121 ? -25.691 27.997 16.500 1.00 89.94 121 GLU A N 1
ATOM 928 C CA . GLU A 1 121 ? -25.231 28.222 17.872 1.00 89.94 121 GLU A CA 1
ATOM 929 C C . GLU A 1 121 ? -25.668 29.587 18.409 1.00 89.94 121 GLU A C 1
ATOM 931 O O . GLU A 1 121 ? -26.262 29.674 19.487 1.00 89.94 121 GLU A O 1
ATOM 936 N N . SER A 1 122 ? -25.458 30.642 17.620 1.00 88.38 122 SER A N 1
ATOM 937 C CA . SER A 1 122 ? -25.859 32.014 17.955 1.00 88.38 122 SER A CA 1
ATOM 938 C C . SER A 1 122 ? -27.378 32.144 18.158 1.00 88.38 122 SER A C 1
ATOM 940 O O . SER A 1 122 ? -27.844 32.803 19.090 1.00 88.38 122 SER A O 1
ATOM 942 N N . GLN A 1 123 ? -28.178 31.439 17.352 1.00 87.62 123 GLN A N 1
ATOM 943 C CA . GLN A 1 123 ? -29.640 31.426 17.487 1.00 87.62 123 GLN A CA 1
ATOM 944 C C . GLN A 1 123 ? -30.132 30.605 18.680 1.00 87.62 123 GLN A C 1
ATOM 946 O O . GLN A 1 123 ? -31.085 31.003 19.356 1.00 87.62 123 GLN A O 1
ATOM 951 N N . LEU A 1 124 ? -29.474 29.486 18.986 1.00 91.69 124 LEU A N 1
ATOM 952 C CA . LEU A 1 124 ? -29.732 28.736 20.213 1.00 91.69 124 LEU A CA 1
ATOM 953 C C . LEU A 1 124 ? -29.364 29.568 21.452 1.00 91.69 124 LEU A C 1
ATOM 955 O O . LEU A 1 124 ? -30.115 29.539 22.423 1.00 91.69 124 LEU A O 1
ATOM 959 N N . ALA A 1 125 ? -28.300 30.377 21.416 1.00 91.31 125 ALA A N 1
ATOM 960 C CA . ALA A 1 125 ? -27.948 31.280 22.514 1.00 91.31 125 ALA A CA 1
ATOM 961 C C . ALA A 1 125 ? -29.070 32.299 22.808 1.00 91.31 125 ALA A C 1
ATOM 963 O O . ALA A 1 125 ? -29.511 32.409 23.957 1.00 91.31 125 ALA A O 1
ATOM 964 N N . VAL A 1 126 ? -29.614 32.962 21.775 1.00 90.75 126 VAL A N 1
ATOM 965 C CA . VAL A 1 126 ? -30.801 33.836 21.898 1.00 90.75 126 VAL A CA 1
ATOM 966 C C . VAL A 1 126 ? -32.006 33.066 22.452 1.00 90.75 126 VAL A C 1
ATOM 968 O O . VAL A 1 126 ? -32.640 33.502 23.416 1.00 90.75 126 VAL A O 1
ATOM 971 N N . ALA A 1 127 ? -32.317 31.902 21.876 1.00 92.06 127 ALA A N 1
ATOM 972 C CA . ALA A 1 127 ? -33.476 31.101 22.263 1.00 92.06 127 ALA A CA 1
ATOM 973 C C . ALA A 1 127 ? -33.402 30.617 23.727 1.00 92.06 127 ALA A C 1
ATOM 975 O O . ALA A 1 127 ? -34.421 30.586 24.422 1.00 92.06 127 ALA A O 1
ATOM 976 N N . PHE A 1 128 ? -32.205 30.294 24.224 1.00 92.69 128 PHE A N 1
ATOM 977 C CA . PHE A 1 128 ? -31.978 29.858 25.603 1.00 92.69 128 PHE A CA 1
ATOM 978 C C . PHE A 1 128 ? -32.081 31.018 26.594 1.00 92.69 128 PHE A C 1
ATOM 980 O O . PHE A 1 128 ? -32.715 30.852 27.636 1.00 92.69 128 PHE A O 1
ATOM 987 N N . SER A 1 129 ? -31.539 32.199 26.272 1.00 90.19 129 SER A N 1
ATOM 988 C CA . SER A 1 129 ? -31.696 33.398 27.114 1.00 90.19 129 SER A CA 1
ATOM 989 C C . SER A 1 129 ? -33.160 33.849 27.248 1.00 90.19 129 SER A C 1
ATOM 991 O O . SER A 1 129 ? -33.541 34.454 28.254 1.00 90.19 129 SER A O 1
ATOM 993 N N . LEU A 1 130 ? -34.005 33.501 26.274 1.00 91.31 130 LEU A N 1
ATOM 994 C CA . LEU A 1 130 ? -35.451 33.734 26.303 1.00 91.31 130 LEU A CA 1
ATOM 995 C C . LEU A 1 130 ? -36.267 32.641 27.026 1.00 91.31 130 LEU A C 1
ATOM 997 O O . LEU A 1 130 ? -37.450 32.860 27.299 1.00 91.31 130 LEU A O 1
ATOM 1001 N N . SER A 1 131 ? -35.682 31.479 27.336 1.00 92.94 131 SER A N 1
ATOM 1002 C CA . SER A 1 131 ? -36.432 30.261 27.681 1.00 92.94 131 SER A CA 1
ATOM 1003 C C . SER A 1 131 ? -36.465 29.890 29.161 1.00 92.94 131 SER A C 1
ATOM 1005 O O . SER A 1 131 ? -35.510 30.069 29.909 1.00 92.94 131 SER A O 1
ATOM 1007 N N . HIS A 1 132 ? -37.580 29.274 29.560 1.00 91.56 132 HIS A N 1
ATOM 1008 C CA . HIS A 1 132 ? -37.788 28.688 30.889 1.00 91.56 132 HIS A CA 1
ATOM 1009 C C . HIS A 1 132 ? -37.612 27.163 30.870 1.00 91.56 132 HIS A C 1
ATOM 1011 O O . HIS A 1 132 ? -37.148 26.571 31.844 1.00 91.56 132 HIS A O 1
ATOM 1017 N N . LEU A 1 133 ? -37.984 26.527 29.756 1.00 92.56 133 LEU A N 1
ATOM 1018 C CA . LEU A 1 133 ? -37.788 25.104 29.486 1.00 92.56 133 LEU A CA 1
ATOM 1019 C C . LEU A 1 133 ? -37.053 24.941 28.148 1.00 92.56 133 LEU A C 1
ATOM 1021 O O . LEU A 1 133 ? -37.289 25.705 27.213 1.00 92.56 133 LEU A O 1
ATOM 1025 N N . VAL A 1 134 ? -36.219 23.911 28.039 1.00 94.31 134 VAL A N 1
ATOM 1026 C CA . VAL A 1 134 ? -35.633 23.453 26.774 1.00 94.31 134 VAL A CA 1
ATOM 1027 C C . VAL A 1 134 ? -36.016 21.988 26.586 1.00 94.31 134 VAL A C 1
ATOM 1029 O O . VAL A 1 134 ? -35.590 21.129 27.358 1.00 94.31 134 VAL A O 1
ATOM 1032 N N . LEU A 1 135 ? -36.844 21.719 25.578 1.00 93.19 135 LEU A N 1
ATOM 1033 C CA . LEU A 1 135 ? -37.287 20.388 25.179 1.00 93.19 135 LEU A CA 1
ATOM 1034 C C . LEU A 1 135 ? -36.349 19.832 24.103 1.00 93.19 135 LEU A C 1
ATOM 1036 O O . LEU A 1 135 ? -36.319 20.329 22.979 1.00 93.19 135 LEU A O 1
ATOM 1040 N N . ILE A 1 136 ? -35.612 18.781 24.448 1.00 91.56 136 ILE A N 1
ATOM 1041 C CA . ILE A 1 136 ? -34.739 18.043 23.532 1.00 91.56 136 ILE A CA 1
ATOM 1042 C C . ILE A 1 136 ? -35.501 16.808 23.037 1.00 91.56 136 ILE A C 1
ATOM 1044 O O . ILE A 1 136 ? -35.748 15.871 23.797 1.00 91.56 136 ILE A O 1
ATOM 1048 N N . MET A 1 137 ? -35.890 16.816 21.764 1.00 86.94 137 MET A N 1
ATOM 1049 C CA . MET A 1 137 ? -36.551 15.705 21.080 1.00 86.94 137 MET A CA 1
ATOM 1050 C C . MET A 1 137 ? -35.512 14.899 20.298 1.00 86.94 137 MET A C 1
ATOM 1052 O O . MET A 1 137 ? -35.002 15.351 19.272 1.00 86.94 137 MET A O 1
ATOM 1056 N N . GLU A 1 138 ? -35.188 13.703 20.794 1.00 84.44 138 GLU A N 1
ATOM 1057 C CA . GLU A 1 138 ? -34.140 12.847 20.233 1.00 84.44 138 GLU A CA 1
ATOM 1058 C C . GLU A 1 138 ? -34.702 11.491 19.781 1.00 84.44 138 GLU A C 1
ATOM 1060 O O . GLU A 1 138 ? -35.511 10.827 20.433 1.00 84.44 138 GLU A O 1
ATOM 1065 N N . ASN A 1 139 ? -34.256 11.052 18.611 1.00 76.50 139 ASN A N 1
ATOM 1066 C CA . ASN A 1 139 ? -34.734 9.849 17.953 1.00 76.50 139 ASN A CA 1
ATOM 1067 C C . ASN A 1 139 ? -34.180 8.567 18.591 1.00 76.50 139 ASN A C 1
ATOM 1069 O O . ASN A 1 139 ? -34.749 7.493 18.393 1.00 76.50 139 ASN A O 1
ATOM 1073 N N . ALA A 1 140 ? -33.095 8.648 19.363 1.00 76.44 140 ALA A N 1
ATOM 1074 C CA . ALA A 1 140 ? -32.492 7.531 20.085 1.00 76.44 140 ALA A CA 1
ATOM 1075 C C . ALA A 1 140 ? -32.686 7.649 21.607 1.00 76.44 140 ALA A C 1
ATOM 1077 O O . ALA A 1 140 ? -32.624 8.732 22.172 1.00 76.44 140 ALA A O 1
ATOM 1078 N N . CYS A 1 141 ? -32.799 6.518 22.313 1.00 79.38 141 CYS A N 1
ATOM 1079 C CA . CYS A 1 141 ? -32.611 6.477 23.774 1.00 79.38 141 CYS A CA 1
ATOM 1080 C C . CYS A 1 141 ? -31.117 6.553 24.156 1.00 79.38 141 CYS A C 1
ATOM 1082 O O . CYS A 1 141 ? -30.594 5.668 24.836 1.00 79.38 141 CYS A O 1
ATOM 1084 N N . ARG A 1 142 ? -30.409 7.564 23.634 1.00 81.75 142 ARG A N 1
ATOM 1085 C CA . ARG A 1 142 ? -28.994 7.884 23.879 1.00 81.75 142 ARG A CA 1
ATOM 1086 C C . ARG A 1 142 ? -28.775 9.377 23.651 1.00 81.75 142 ARG A C 1
ATOM 1088 O O . ARG A 1 142 ? -29.237 9.898 22.645 1.00 81.75 142 ARG A O 1
ATOM 1095 N N . ILE A 1 143 ? -28.012 10.021 24.529 1.00 82.12 143 ILE A N 1
ATOM 1096 C CA . ILE A 1 143 ? -27.506 11.378 24.297 1.00 82.12 143 ILE A CA 1
ATOM 1097 C C . ILE A 1 143 ? -26.323 11.298 23.322 1.00 82.12 143 ILE A C 1
ATOM 1099 O O . ILE A 1 143 ? -25.386 10.530 23.552 1.00 82.12 143 ILE A O 1
ATOM 1103 N N . GLU A 1 144 ? -26.358 12.068 22.235 1.00 82.50 144 GLU A N 1
ATOM 1104 C CA . GLU A 1 144 ? -25.249 12.149 21.277 1.00 82.50 144 GLU A CA 1
ATOM 1105 C C . GLU A 1 144 ? -24.163 13.129 21.745 1.00 82.50 144 GLU A C 1
ATOM 1107 O O . GLU A 1 144 ? -24.461 14.211 22.247 1.00 82.50 144 GLU A O 1
ATOM 1112 N N . LEU A 1 145 ? -22.886 12.787 21.533 1.00 83.69 145 LEU A N 1
ATOM 1113 C CA . LEU A 1 145 ? -21.760 13.645 21.936 1.00 83.69 145 LEU A CA 1
ATOM 1114 C C . LEU A 1 145 ? -21.753 14.991 21.192 1.00 83.69 145 LEU A C 1
ATOM 1116 O O . LEU A 1 145 ? -21.459 16.021 21.791 1.00 83.69 145 LEU A O 1
ATOM 1120 N N . THR A 1 146 ? -22.178 14.997 19.927 1.00 86.06 146 THR A N 1
ATOM 1121 C CA . THR A 1 146 ? -22.304 16.207 19.101 1.00 86.06 146 THR A CA 1
ATOM 1122 C C . THR A 1 146 ? -23.335 17.197 19.645 1.00 86.06 146 THR A C 1
ATOM 1124 O O . THR A 1 146 ? -23.175 18.397 19.460 1.00 86.06 146 THR A O 1
ATOM 1127 N N . LEU A 1 147 ? -24.378 16.725 20.343 1.00 88.31 147 LEU A N 1
ATOM 1128 C CA . LEU A 1 147 ? -25.331 17.609 21.026 1.00 88.31 147 LEU A CA 1
ATOM 1129 C C . LEU A 1 147 ? -24.674 18.295 22.232 1.00 88.31 147 LEU A C 1
ATOM 1131 O O . LEU A 1 147 ? -24.952 19.457 22.501 1.00 88.31 147 LEU A O 1
ATOM 1135 N N . LEU A 1 148 ? -23.785 17.603 22.946 1.00 90.38 148 LEU 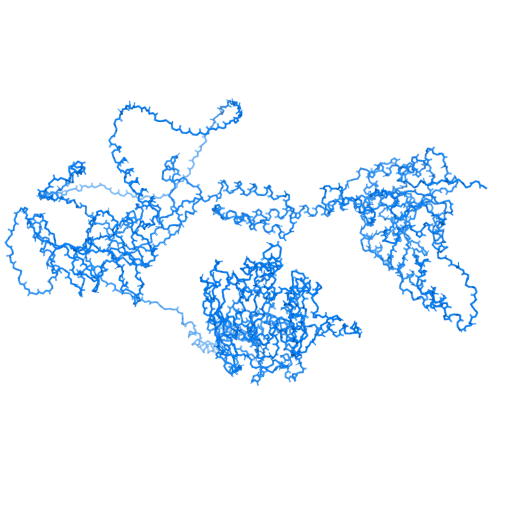A N 1
ATOM 1136 C CA . LEU A 1 148 ? -23.078 18.168 24.099 1.00 90.38 148 LEU A CA 1
ATOM 1137 C C . LEU A 1 148 ? -22.055 19.226 23.673 1.00 90.38 148 LEU A C 1
ATOM 1139 O O . LEU A 1 148 ? -21.947 20.250 24.338 1.00 90.38 148 LEU A O 1
ATOM 1143 N N . GLN A 1 149 ? -21.349 18.990 22.562 1.00 88.81 149 GLN A N 1
ATOM 1144 C CA . GLN A 1 149 ? -20.424 19.957 21.957 1.00 88.81 149 GLN A CA 1
ATOM 1145 C C . GLN A 1 149 ? -21.176 21.212 21.492 1.00 88.81 149 GLN A C 1
ATOM 1147 O O . GLN A 1 149 ? -20.853 22.305 21.946 1.00 88.81 149 GLN A O 1
ATOM 1152 N N . LEU A 1 150 ? -22.258 21.042 20.719 1.00 89.62 150 LEU A N 1
ATOM 1153 C CA . LEU A 1 150 ? -23.158 22.136 20.332 1.00 89.62 150 LEU A CA 1
ATOM 1154 C C . LEU A 1 150 ? -23.617 22.943 21.558 1.00 89.62 150 LEU A C 1
ATOM 1156 O O . LEU A 1 150 ? -23.537 24.164 21.561 1.00 89.62 150 LEU A O 1
ATOM 1160 N N . LEU A 1 151 ? -24.055 22.283 22.635 1.00 92.44 151 LEU A N 1
ATOM 1161 C CA . LEU A 1 151 ? -24.482 22.977 23.855 1.00 92.44 151 LEU A CA 1
ATOM 1162 C C . LEU A 1 151 ? -23.329 23.721 24.559 1.00 92.44 151 LEU A C 1
ATOM 1164 O O . LEU A 1 151 ? -23.568 24.775 25.145 1.00 92.44 151 LEU A O 1
ATOM 1168 N N . GLN A 1 152 ? -22.084 23.237 24.499 1.00 92.06 152 GLN A N 1
ATOM 1169 C CA . GLN A 1 152 ? -20.933 23.983 25.026 1.00 92.06 152 GLN A CA 1
ATOM 1170 C C . GLN A 1 152 ? -20.669 25.256 24.214 1.00 92.06 152 GLN A C 1
ATOM 1172 O O . GLN A 1 152 ? -20.523 26.326 24.808 1.00 92.06 152 GLN A O 1
ATOM 1177 N N . ASN A 1 153 ? -20.700 25.167 22.885 1.00 90.00 153 ASN A N 1
ATOM 1178 C CA . ASN A 1 153 ? -20.498 26.309 21.994 1.00 90.00 153 ASN A CA 1
ATOM 1179 C C . ASN A 1 153 ? -21.647 27.327 22.092 1.00 90.00 153 ASN A C 1
ATOM 1181 O O . ASN A 1 153 ? -21.408 28.524 22.219 1.00 90.00 153 ASN A O 1
ATOM 1185 N N . VAL A 1 154 ? -22.898 26.862 22.192 1.00 91.81 154 VAL A N 1
ATOM 1186 C CA . VAL A 1 154 ? -24.066 27.701 22.521 1.00 91.81 154 VAL A CA 1
ATOM 1187 C C . VAL A 1 154 ? -23.862 28.446 23.841 1.00 91.81 154 VAL A C 1
ATOM 1189 O O . VAL A 1 154 ? -24.258 29.603 23.960 1.00 91.81 154 VAL A O 1
ATOM 1192 N N . ASN A 1 155 ? -23.219 27.831 24.841 1.00 91.44 155 ASN A N 1
ATOM 1193 C CA . ASN A 1 155 ? -22.887 28.529 26.081 1.00 91.44 155 ASN A CA 1
ATOM 1194 C C . ASN A 1 155 ? -21.745 29.549 25.900 1.00 91.44 155 ASN A C 1
ATOM 1196 O O . ASN A 1 155 ? -21.802 30.592 26.544 1.00 91.44 155 ASN A O 1
ATOM 1200 N N . LYS A 1 156 ? -20.766 29.304 25.010 1.00 90.00 156 LYS A N 1
ATOM 1201 C CA . LYS A 1 156 ? -19.744 30.291 24.594 1.00 90.00 156 LYS A CA 1
ATOM 1202 C C . LYS A 1 156 ? -20.420 31.506 23.937 1.00 90.00 156 LYS A C 1
ATOM 1204 O O . LYS A 1 156 ? -20.372 32.597 24.502 1.00 90.00 156 LYS A O 1
ATOM 1209 N N . LYS A 1 157 ? -21.188 31.293 22.858 1.00 88.81 157 LYS A N 1
ATOM 1210 C CA . LYS A 1 157 ? -21.942 32.347 22.152 1.00 88.81 157 LYS A CA 1
ATOM 1211 C C . LYS A 1 157 ? -22.969 33.061 23.044 1.00 88.81 157 LYS A C 1
ATOM 1213 O O . LYS A 1 157 ? -23.184 34.256 22.877 1.00 88.81 157 LYS A O 1
ATOM 1218 N N . ARG A 1 158 ? -23.557 32.398 24.052 1.00 89.88 158 ARG A N 1
ATOM 1219 C CA . ARG A 1 158 ? -24.407 33.055 25.071 1.00 89.88 158 ARG A CA 1
ATOM 1220 C C . ARG A 1 158 ? -23.625 34.013 25.973 1.00 89.88 158 ARG A C 1
ATOM 1222 O O . ARG A 1 158 ? -24.175 35.039 26.360 1.00 89.88 158 ARG A O 1
ATOM 1229 N N . MET A 1 159 ? -22.389 33.683 26.345 1.00 87.44 159 MET A N 1
ATOM 1230 C CA . MET A 1 159 ? -21.550 34.562 27.169 1.00 87.44 159 MET A CA 1
ATOM 1231 C C . MET A 1 159 ? -21.027 35.743 26.339 1.00 87.44 159 MET A C 1
ATOM 1233 O O . MET A 1 159 ? -21.100 36.872 26.806 1.00 87.44 159 MET A O 1
ATOM 1237 N N . GLU A 1 160 ? -20.641 35.517 25.080 1.00 88.19 160 GLU A N 1
ATOM 1238 C CA . GLU A 1 160 ? -20.335 36.595 24.123 1.00 88.19 160 GLU A CA 1
ATOM 1239 C C . GLU A 1 160 ? -21.532 37.545 23.938 1.00 88.19 160 GLU A C 1
ATOM 1241 O O . GLU A 1 160 ? -21.389 38.755 24.084 1.00 88.19 160 GLU A O 1
ATOM 1246 N N . LEU A 1 161 ? -22.736 37.001 23.716 1.00 86.56 161 LEU A N 1
ATOM 1247 C CA . LEU A 1 161 ? -23.982 37.771 23.607 1.00 86.56 161 LEU A CA 1
ATOM 1248 C C . LEU A 1 161 ? -24.346 38.512 24.904 1.00 86.56 161 LEU A C 1
ATOM 1250 O O . LEU A 1 161 ? -24.917 39.596 24.854 1.00 86.56 161 LEU A O 1
ATOM 1254 N N . ARG A 1 162 ? -24.036 37.946 26.078 1.00 84.00 162 ARG A N 1
ATOM 1255 C CA . ARG A 1 162 ? -24.210 38.630 27.370 1.00 84.00 162 ARG A CA 1
ATOM 1256 C C . ARG A 1 162 ? -23.284 39.841 27.459 1.00 84.00 162 ARG A C 1
ATOM 1258 O O . ARG A 1 162 ? -23.739 40.886 27.914 1.00 84.00 162 ARG A O 1
ATOM 1265 N N . ASP A 1 163 ? -22.033 39.682 27.038 1.00 83.62 163 ASP A N 1
ATOM 1266 C CA . ASP A 1 163 ? -20.970 40.681 27.177 1.00 83.62 163 ASP A CA 1
ATOM 1267 C C . ASP A 1 163 ? -21.043 41.771 26.086 1.00 83.62 163 ASP A C 1
ATOM 1269 O O . ASP A 1 163 ? -20.578 42.888 26.305 1.00 83.62 163 ASP A O 1
ATOM 1273 N N . SER A 1 164 ? -21.693 41.495 24.947 1.00 79.81 164 SER A N 1
ATOM 1274 C CA . SER A 1 164 ? -21.991 42.488 23.902 1.00 79.81 164 SER A CA 1
ATOM 1275 C C . SER A 1 164 ? -23.202 43.386 24.211 1.00 79.81 164 SER A C 1
ATOM 1277 O O . SER A 1 164 ? -23.413 44.399 23.538 1.00 79.81 164 SER A O 1
ATOM 1279 N N . MET A 1 165 ? -24.016 43.046 25.218 1.00 75.31 165 MET A N 1
ATOM 1280 C CA . MET A 1 165 ? -25.207 43.813 25.600 1.00 75.31 165 MET A CA 1
ATOM 1281 C C . MET A 1 165 ? -24.874 44.920 26.607 1.00 75.31 165 MET A C 1
ATOM 1283 O O . MET A 1 165 ? -24.268 44.686 27.650 1.00 75.31 165 MET A O 1
ATOM 1287 N N . SER A 1 166 ? -25.323 46.144 26.320 1.00 61.78 166 SER A N 1
ATOM 1288 C CA . SER A 1 166 ? -25.108 47.300 27.195 1.00 61.78 166 SER A CA 1
ATOM 1289 C C . SER A 1 166 ? -25.977 47.258 28.460 1.00 61.78 166 SER A C 1
ATOM 1291 O O . SER A 1 166 ? -27.092 46.736 28.454 1.00 61.78 166 SER A O 1
ATOM 1293 N N . GLU A 1 167 ? -25.503 47.888 29.544 1.00 56.09 167 GLU A N 1
ATOM 1294 C CA . GLU A 1 167 ? -26.107 47.859 30.896 1.00 56.09 167 GLU A CA 1
ATOM 1295 C C . GLU A 1 167 ? -27.585 48.321 30.983 1.00 56.09 167 GLU A C 1
ATOM 1297 O O . GLU A 1 167 ? -28.219 48.194 32.030 1.00 56.09 167 GLU A O 1
ATOM 1302 N N . GLY A 1 168 ? -28.159 48.863 29.903 1.00 52.47 168 GLY A N 1
ATOM 1303 C CA . GLY A 1 168 ? -29.555 49.304 29.831 1.00 52.47 168 GLY A CA 1
ATOM 1304 C C . GLY A 1 168 ? -30.585 48.225 29.461 1.00 52.47 168 GLY A C 1
ATOM 1305 O O . GLY A 1 168 ? -31.788 48.493 29.539 1.00 52.47 168 GLY A O 1
ATOM 1306 N N . THR A 1 169 ? -30.182 47.020 29.037 1.00 56.66 169 THR A N 1
ATOM 1307 C CA . THR A 1 169 ? -31.134 45.978 28.606 1.00 56.66 169 THR A CA 1
ATOM 1308 C C . THR A 1 169 ? -31.801 45.263 29.786 1.00 56.66 169 THR A C 1
ATOM 1310 O O . THR A 1 169 ? -31.154 44.539 30.534 1.00 56.66 169 THR A O 1
ATOM 1313 N N . GLN A 1 170 ? -33.124 45.419 29.927 1.00 56.97 170 GLN A N 1
ATOM 1314 C CA . GLN A 1 170 ? -33.914 44.978 31.093 1.00 56.97 170 GLN A CA 1
ATOM 1315 C C . GLN A 1 170 ? -34.183 43.457 31.172 1.00 56.97 170 GLN A C 1
ATOM 1317 O O . GLN A 1 170 ? -35.333 43.009 31.217 1.00 56.97 170 GLN A O 1
ATOM 1322 N N . LEU A 1 171 ? -33.131 42.646 31.217 1.00 70.56 171 LEU A N 1
ATOM 1323 C CA . LEU A 1 171 ? -33.175 41.230 31.605 1.00 70.56 171 LEU A CA 1
ATOM 1324 C C . LEU A 1 171 ? -32.816 41.078 33.100 1.00 70.56 171 LEU A C 1
ATOM 1326 O O . LEU A 1 171 ? -32.792 42.072 33.826 1.00 70.56 171 LEU A O 1
ATOM 1330 N N . ASN A 1 172 ? -32.618 39.852 33.595 1.00 69.31 172 ASN A N 1
ATOM 1331 C CA . ASN A 1 172 ? -32.036 39.646 34.927 1.00 69.31 172 ASN A CA 1
ATOM 1332 C C . ASN A 1 172 ? -30.508 39.884 34.912 1.00 69.31 172 ASN A C 1
ATOM 1334 O O . ASN A 1 172 ? -29.922 40.071 33.848 1.00 69.31 172 ASN A O 1
ATOM 1338 N N . ASN A 1 173 ? -29.855 39.814 36.079 1.00 67.12 173 ASN A N 1
ATOM 1339 C CA . ASN A 1 173 ? -28.408 40.044 36.266 1.00 67.12 173 ASN A CA 1
ATOM 1340 C C . ASN A 1 173 ? -27.467 39.133 35.433 1.00 67.12 173 ASN A C 1
ATOM 1342 O O . ASN A 1 173 ? -26.252 39.257 35.556 1.00 67.12 173 ASN A O 1
ATOM 1346 N N . TYR A 1 174 ? -28.002 38.204 34.636 1.00 72.81 174 TYR A N 1
ATOM 1347 C CA . TYR A 1 174 ? -27.273 37.256 33.788 1.00 72.81 174 TYR A CA 1
ATOM 1348 C C . TYR A 1 174 ? -27.672 37.375 32.296 1.00 72.81 174 TYR A C 1
ATOM 1350 O O . TYR A 1 174 ? -27.517 36.412 31.545 1.00 72.81 174 TYR A O 1
ATOM 1358 N N . ASN A 1 175 ? -28.264 38.512 31.893 1.00 78.44 175 ASN A N 1
ATOM 1359 C CA . ASN A 1 175 ? -28.850 38.809 30.573 1.00 78.44 175 ASN A CA 1
ATOM 1360 C C . ASN A 1 175 ? -29.733 37.684 29.992 1.00 78.44 175 ASN A C 1
ATOM 1362 O O . ASN A 1 175 ? -29.633 37.311 28.823 1.00 78.44 175 ASN A O 1
ATOM 1366 N N . ARG A 1 176 ? -30.649 37.158 30.818 1.00 85.31 176 ARG A N 1
ATOM 1367 C CA . ARG A 1 176 ? -31.714 36.215 30.419 1.00 85.31 176 ARG A CA 1
ATOM 1368 C C . ARG A 1 176 ? -32.969 36.358 31.284 1.00 85.31 176 ARG A C 1
ATOM 1370 O O . ARG A 1 176 ? -32.988 37.168 32.208 1.00 85.31 176 ARG A O 1
ATOM 1377 N N . PHE A 1 177 ? -34.027 35.598 30.991 1.00 85.19 177 PHE A N 1
ATOM 1378 C CA . PHE A 1 177 ? -35.225 35.528 31.849 1.00 85.19 177 PHE A CA 1
ATOM 1379 C C . PHE A 1 177 ? -35.128 34.445 32.934 1.00 85.19 177 PHE A C 1
ATOM 1381 O O . PHE A 1 177 ? -35.503 34.673 34.086 1.00 85.19 177 PHE A O 1
ATOM 1388 N N . ALA A 1 178 ? -34.579 33.278 32.597 1.00 86.00 178 ALA A N 1
ATOM 1389 C CA . ALA A 1 178 ? -34.442 32.147 33.510 1.00 86.00 178 ALA A CA 1
ATOM 1390 C C . ALA A 1 178 ? -33.160 31.351 33.228 1.00 86.00 178 ALA A C 1
ATOM 1392 O O . ALA A 1 178 ? -32.532 31.515 32.183 1.00 86.00 178 ALA A O 1
ATOM 1393 N N . VAL A 1 179 ? -32.783 30.461 34.149 1.00 87.44 179 VAL A N 1
ATOM 1394 C CA . VAL A 1 179 ? -31.851 29.361 33.854 1.00 87.44 179 VAL A CA 1
ATOM 1395 C C . VAL A 1 179 ? -32.701 28.193 33.334 1.00 87.44 179 VAL A C 1
ATOM 1397 O O . VAL A 1 179 ? -33.397 27.574 34.140 1.00 87.44 179 VAL A O 1
ATOM 1400 N N . PRO A 1 180 ? -32.725 27.892 32.021 1.00 90.31 180 PRO A N 1
ATOM 1401 C CA . PRO A 1 180 ? -33.712 26.974 31.461 1.00 90.31 180 PRO A CA 1
ATOM 1402 C C . PRO A 1 180 ? -33.584 25.555 32.022 1.00 90.31 180 PRO A C 1
ATOM 1404 O O . PRO A 1 180 ? -32.484 25.007 32.155 1.00 90.31 180 PRO A O 1
ATOM 1407 N N . ARG A 1 181 ? -34.725 24.922 32.315 1.00 89.81 181 ARG A N 1
ATOM 1408 C CA . ARG A 1 181 ? -34.765 23.500 32.670 1.00 89.81 181 ARG A CA 1
ATOM 1409 C C . ARG A 1 181 ? -34.709 22.643 31.407 1.00 89.81 181 ARG A C 1
ATOM 1411 O O . ARG A 1 181 ? -35.617 22.729 30.582 1.00 89.81 181 ARG A O 1
ATOM 1418 N N . PHE A 1 182 ? -33.715 21.767 31.291 1.00 92.69 182 PHE A N 1
ATOM 1419 C CA . PHE A 1 182 ? -33.715 20.745 30.243 1.00 92.69 182 PHE A CA 1
ATOM 1420 C C . PHE A 1 182 ? -34.737 19.644 30.557 1.00 92.69 182 PHE A C 1
ATOM 1422 O O . PHE A 1 182 ? -34.837 19.174 31.693 1.00 92.69 182 PHE A O 1
ATOM 1429 N N . ILE A 1 183 ? -35.480 19.228 29.535 1.00 93.44 183 ILE A N 1
ATOM 1430 C CA . ILE A 1 183 ? -36.361 18.056 29.532 1.00 93.44 183 ILE A CA 1
ATOM 1431 C C . ILE A 1 183 ? -36.216 17.324 28.192 1.00 93.44 183 ILE A C 1
ATOM 1433 O O . ILE A 1 183 ? -35.960 17.956 27.168 1.00 93.44 183 ILE A O 1
ATOM 1437 N N . PHE A 1 184 ? -36.366 16.001 28.183 1.00 92.12 184 PHE A N 1
ATOM 1438 C CA . PHE A 1 184 ? -36.061 15.162 27.020 1.00 92.12 184 PHE A CA 1
ATOM 1439 C C . PHE A 1 184 ? -37.251 14.282 26.632 1.00 92.12 184 PHE A C 1
ATOM 1441 O O . PHE A 1 184 ? -37.888 13.691 27.503 1.00 92.12 184 PHE A O 1
ATOM 1448 N N . ALA A 1 185 ? -37.502 14.138 25.331 1.00 89.06 185 ALA A N 1
ATOM 1449 C CA . ALA A 1 185 ? -38.452 13.179 24.767 1.00 89.06 185 ALA A CA 1
ATOM 1450 C C . ALA A 1 185 ? -37.713 12.244 23.794 1.00 89.06 185 ALA A C 1
ATOM 1452 O O . ALA A 1 185 ? -37.076 12.717 22.852 1.00 89.06 185 ALA A O 1
ATOM 1453 N N . LEU A 1 186 ? -37.750 10.928 24.044 1.00 87.31 186 LEU A N 1
ATOM 1454 C CA . LEU A 1 186 ? -36.875 9.947 23.380 1.00 87.31 186 LEU A CA 1
ATOM 1455 C C . LEU A 1 186 ? -37.676 8.843 22.663 1.00 87.31 186 LEU A C 1
ATOM 1457 O O . LEU A 1 186 ? -38.443 8.126 23.304 1.00 87.31 186 LEU A O 1
ATOM 1461 N N . HIS A 1 187 ? -37.475 8.652 21.352 1.00 76.19 187 HIS A N 1
ATOM 1462 C CA . HIS A 1 187 ? -38.371 7.805 20.531 1.00 76.19 187 HIS A CA 1
ATOM 1463 C C . HIS A 1 187 ? -38.031 6.306 20.419 1.00 76.19 187 HIS A C 1
ATOM 1465 O O . HIS A 1 187 ? -38.932 5.490 20.225 1.00 76.19 187 HIS A O 1
ATOM 1471 N N . ARG A 1 188 ? -36.755 5.890 20.465 1.00 67.44 188 ARG A N 1
ATOM 1472 C CA . ARG A 1 188 ? -36.368 4.484 20.184 1.00 67.44 188 ARG A CA 1
ATOM 1473 C C . ARG A 1 188 ? -35.899 3.718 21.419 1.00 67.44 188 ARG A C 1
ATOM 1475 O O . ARG A 1 188 ? -34.695 3.578 21.643 1.00 67.44 188 ARG A O 1
ATOM 1482 N N . HIS A 1 189 ? -36.852 3.144 22.153 1.00 70.19 189 HIS A N 1
ATOM 1483 C CA . HIS A 1 189 ? -36.604 2.159 23.211 1.00 70.19 189 HIS A CA 1
ATOM 1484 C C . HIS A 1 189 ? -36.819 0.717 22.701 1.00 70.19 189 HIS A C 1
ATOM 1486 O O . HIS A 1 189 ? -37.775 0.427 21.987 1.00 70.19 189 HIS A O 1
ATOM 1492 N N . LEU A 1 190 ? -35.943 -0.223 23.082 1.00 65.06 190 LEU A N 1
ATOM 1493 C CA . LEU A 1 190 ? -36.012 -1.643 22.675 1.00 65.06 190 LEU A CA 1
ATOM 1494 C C . LEU A 1 190 ? -36.887 -2.499 23.616 1.00 65.06 190 LEU A C 1
ATOM 1496 O O . LEU A 1 190 ? -36.590 -3.668 23.870 1.00 65.06 190 LEU A O 1
ATOM 1500 N N . ILE A 1 191 ? -37.950 -1.919 24.180 1.00 71.75 191 ILE A N 1
ATOM 1501 C CA . ILE A 1 191 ? -38.824 -2.633 25.122 1.00 71.75 191 ILE A CA 1
ATOM 1502 C C . ILE A 1 191 ? -39.723 -3.600 24.347 1.00 71.75 191 ILE A C 1
ATOM 1504 O O . ILE A 1 191 ? -40.360 -3.242 23.357 1.00 71.75 191 ILE A O 1
ATOM 1508 N N . ARG A 1 192 ? -39.762 -4.849 24.814 1.00 72.81 192 ARG A N 1
ATOM 1509 C CA . ARG A 1 192 ? -40.529 -5.938 24.206 1.00 72.81 192 ARG A CA 1
ATOM 1510 C C . ARG A 1 192 ? -42.034 -5.648 24.224 1.00 72.81 192 ARG A C 1
ATOM 1512 O O . ARG A 1 192 ? -42.618 -5.492 25.295 1.00 72.81 192 ARG A O 1
ATOM 1519 N N . LYS A 1 193 ? -42.658 -5.611 23.037 1.00 66.62 193 LYS A N 1
ATOM 1520 C CA . LYS A 1 193 ? -44.109 -5.386 22.866 1.00 66.62 193 LYS A CA 1
ATOM 1521 C C . LYS A 1 193 ? -44.958 -6.521 23.466 1.00 66.62 193 LYS A C 1
ATOM 1523 O O . LYS A 1 193 ? -46.107 -6.288 23.810 1.00 66.62 193 LYS A O 1
ATOM 1528 N N . ASP A 1 194 ? -44.377 -7.710 23.633 1.00 72.31 194 ASP A N 1
ATOM 1529 C CA . ASP A 1 194 ? -44.948 -8.902 24.280 1.00 72.31 194 ASP A CA 1
ATOM 1530 C C . ASP A 1 194 ? -44.990 -8.843 25.826 1.00 72.31 194 ASP A C 1
ATOM 1532 O O . ASP A 1 194 ? -45.418 -9.797 26.475 1.00 72.31 194 ASP A O 1
ATOM 1536 N N . LEU A 1 195 ? -44.562 -7.737 26.447 1.00 72.25 195 LEU A N 1
ATOM 1537 C CA . LEU A 1 195 ? -44.685 -7.532 27.893 1.00 72.25 195 LEU A CA 1
ATOM 1538 C C . LEU A 1 195 ? -46.075 -7.000 28.273 1.00 72.25 195 LEU A C 1
ATOM 1540 O O . LEU A 1 195 ? -46.469 -5.914 27.852 1.00 72.25 195 LEU A O 1
ATOM 1544 N N . GLY A 1 196 ? -46.772 -7.726 29.154 1.00 72.75 196 GLY A N 1
ATOM 1545 C CA . GLY A 1 196 ? -48.042 -7.286 29.741 1.00 72.75 196 GLY A CA 1
ATOM 1546 C C . GLY A 1 196 ? -47.933 -5.939 30.473 1.00 72.75 196 GLY A C 1
ATOM 1547 O O . GLY A 1 196 ? -46.906 -5.630 31.083 1.00 72.75 196 GLY A O 1
ATOM 1548 N N . ILE A 1 197 ? -49.017 -5.156 30.421 1.00 71.69 197 ILE A N 1
ATOM 1549 C CA . ILE A 1 197 ? -49.065 -3.704 30.690 1.00 71.69 197 ILE A CA 1
ATOM 1550 C C . ILE A 1 197 ? -48.303 -3.286 31.959 1.00 71.69 197 ILE A C 1
ATOM 1552 O O . ILE A 1 197 ? -47.405 -2.449 31.883 1.00 71.69 197 ILE A O 1
ATOM 1556 N N . GLY A 1 198 ? -48.595 -3.897 33.114 1.00 73.75 198 GLY A N 1
ATOM 1557 C CA . GLY A 1 198 ? -47.941 -3.541 34.382 1.00 73.75 198 GLY A CA 1
ATOM 1558 C C . GLY A 1 198 ? -46.419 -3.741 34.373 1.00 73.75 198 GLY A C 1
ATOM 1559 O O . GLY A 1 198 ? -45.682 -2.908 34.891 1.00 73.75 198 GLY A O 1
ATOM 1560 N N . LYS A 1 199 ? -45.932 -4.797 33.709 1.00 78.56 199 LYS A N 1
ATOM 1561 C CA . LYS A 1 199 ? -44.496 -5.093 33.594 1.00 78.56 199 LYS A CA 1
ATOM 1562 C C . LYS A 1 199 ? -43.805 -4.241 32.527 1.00 78.56 199 LYS A C 1
ATOM 1564 O O . LYS A 1 199 ? -42.626 -3.929 32.664 1.00 78.56 199 LYS A O 1
ATOM 1569 N N . ARG A 1 200 ? -44.528 -3.832 31.479 1.00 76.88 200 ARG A N 1
ATOM 1570 C CA . ARG A 1 200 ? -44.055 -2.826 30.513 1.00 76.88 200 ARG A CA 1
ATOM 1571 C C . ARG A 1 200 ? -43.877 -1.465 31.189 1.00 76.88 200 ARG A C 1
ATOM 1573 O O . ARG A 1 200 ? -42.831 -0.855 31.001 1.00 76.88 200 ARG A O 1
ATOM 1580 N N . LYS A 1 201 ? -44.832 -1.047 32.029 1.00 79.31 201 LYS A N 1
ATOM 1581 C CA . LYS A 1 201 ? -44.737 0.178 32.841 1.00 79.31 201 LYS A CA 1
ATOM 1582 C C . LYS A 1 201 ? -43.536 0.149 33.797 1.00 79.31 201 LYS A C 1
ATOM 1584 O O . LYS A 1 201 ? -42.709 1.047 33.734 1.00 79.31 201 LYS A O 1
ATOM 1589 N N . GLU A 1 202 ? -43.374 -0.923 34.575 1.00 82.62 202 GLU A N 1
ATOM 1590 C CA . GLU A 1 202 ? -42.229 -1.104 35.489 1.00 82.62 202 GLU A CA 1
ATOM 1591 C C . GLU A 1 202 ? -40.864 -0.989 34.769 1.00 82.62 202 GLU A C 1
ATOM 1593 O O . GLU A 1 202 ? -39.896 -0.466 35.320 1.00 82.62 202 GLU A O 1
ATOM 1598 N N . VAL A 1 203 ? -40.770 -1.486 33.529 1.00 84.06 203 VAL A N 1
ATOM 1599 C CA . VAL A 1 203 ? -39.546 -1.420 32.711 1.00 84.06 203 VAL A CA 1
ATOM 1600 C C . VAL A 1 203 ? -39.341 -0.041 32.069 1.00 84.06 203 VAL A C 1
ATOM 1602 O O . VAL A 1 203 ? -38.191 0.369 31.927 1.00 84.06 203 VAL A O 1
ATOM 1605 N N . LEU A 1 204 ? -40.411 0.682 31.716 1.00 82.44 204 LEU A N 1
ATOM 1606 C CA . LEU A 1 204 ? -40.337 2.077 31.257 1.00 82.44 204 LEU A CA 1
ATOM 1607 C C . LEU A 1 204 ? -39.803 2.986 32.372 1.00 82.44 204 LEU A C 1
ATOM 1609 O O . LEU A 1 204 ? -38.776 3.625 32.176 1.00 82.44 204 LEU A O 1
ATOM 1613 N N . GLU A 1 205 ? -40.415 2.949 33.559 1.00 84.94 205 GLU A N 1
ATOM 1614 C CA . GLU A 1 205 ? -40.036 3.783 34.715 1.00 84.94 205 GLU A CA 1
ATOM 1615 C C . GLU A 1 205 ? -38.568 3.550 35.129 1.00 84.94 205 GLU A C 1
ATOM 1617 O O . GLU A 1 205 ? -37.816 4.488 35.397 1.00 84.94 205 GLU A O 1
ATOM 1622 N N . LYS A 1 206 ? -38.111 2.289 35.109 1.00 88.06 206 LYS A N 1
ATOM 1623 C CA . LYS A 1 206 ? -36.704 1.933 35.375 1.00 88.06 206 LYS A CA 1
ATOM 1624 C C . LYS A 1 206 ? -35.739 2.389 34.278 1.00 88.06 206 LYS A C 1
ATOM 1626 O O . LYS A 1 206 ? -34.573 2.648 34.578 1.00 88.06 206 LYS A O 1
ATOM 1631 N N . LEU A 1 207 ? -36.187 2.464 33.024 1.00 87.50 207 LEU A N 1
ATOM 1632 C CA . LEU A 1 207 ? -35.372 2.962 31.917 1.00 87.50 207 LEU A CA 1
ATOM 1633 C C . LEU A 1 207 ? -35.293 4.494 31.930 1.00 87.50 207 LEU A C 1
ATOM 1635 O O . LEU A 1 207 ? -34.207 5.022 31.716 1.00 87.50 207 LEU A O 1
ATOM 1639 N N . GLU A 1 208 ? -36.389 5.191 32.244 1.00 88.75 208 GLU A N 1
ATOM 1640 C CA . GLU A 1 208 ? -36.414 6.647 32.449 1.00 88.75 208 GLU A CA 1
ATOM 1641 C C . GLU A 1 208 ? -35.442 7.047 33.568 1.00 88.75 208 GLU A C 1
ATOM 1643 O O . GLU A 1 208 ? -34.496 7.784 33.295 1.00 88.75 208 GLU A O 1
ATOM 1648 N N . GLN A 1 209 ? -35.545 6.452 34.766 1.00 89.38 209 GLN A N 1
ATOM 1649 C CA . GLN A 1 209 ? -34.601 6.711 35.867 1.00 89.38 209 GLN A CA 1
ATOM 1650 C C . GLN A 1 209 ? -33.137 6.430 35.479 1.00 89.38 209 GLN A C 1
ATOM 1652 O O . GLN A 1 209 ? -32.243 7.221 35.774 1.00 89.38 209 GLN A O 1
ATOM 1657 N N . SER A 1 210 ? -32.871 5.316 34.787 1.00 90.12 210 SER A N 1
ATOM 1658 C CA . SER A 1 210 ? -31.506 4.963 34.381 1.00 90.12 210 SER A CA 1
ATOM 1659 C C . SER A 1 210 ? -30.934 5.920 33.329 1.00 90.12 210 SER A C 1
ATOM 1661 O O . SER A 1 210 ? -29.725 6.164 33.318 1.00 90.12 210 SER A O 1
ATOM 1663 N N . LEU A 1 211 ? -31.772 6.463 32.441 1.00 89.12 211 LEU A N 1
ATOM 1664 C CA . LEU A 1 211 ? -31.377 7.487 31.474 1.00 89.12 211 LEU A CA 1
ATOM 1665 C C . LEU A 1 211 ? -31.203 8.856 32.144 1.00 89.12 211 LEU A C 1
ATOM 1667 O O . LEU A 1 211 ? -30.316 9.602 31.731 1.00 89.12 211 LEU A O 1
ATOM 1671 N N . GLU A 1 212 ? -31.979 9.173 33.185 1.00 91.00 212 GLU A N 1
ATOM 1672 C CA . GLU A 1 212 ? -31.817 10.389 33.991 1.00 91.00 212 GLU A CA 1
ATOM 1673 C C . GLU A 1 212 ? -30.441 10.398 34.670 1.00 91.00 212 GLU A C 1
ATOM 1675 O O . GLU A 1 212 ? -29.638 11.296 34.412 1.00 91.00 212 GLU A O 1
ATOM 1680 N N . ASP A 1 213 ? -30.097 9.348 35.421 1.00 88.88 213 ASP A N 1
ATOM 1681 C CA . ASP A 1 213 ? -28.801 9.226 36.108 1.00 88.88 213 ASP A CA 1
ATOM 1682 C C . ASP A 1 213 ? -27.604 9.384 35.140 1.00 88.88 213 ASP A C 1
ATOM 1684 O O . ASP A 1 213 ? -26.618 10.072 35.436 1.00 88.88 213 ASP A O 1
ATOM 1688 N N . GLN A 1 214 ? -27.704 8.782 33.946 1.00 89.81 214 GLN A N 1
ATOM 1689 C CA . GLN A 1 214 ? -26.708 8.915 32.876 1.00 89.81 214 GLN A CA 1
ATOM 1690 C C . GLN A 1 214 ? -26.638 10.348 32.334 1.00 89.81 214 GLN A C 1
ATOM 1692 O O . GLN A 1 214 ? -25.547 10.910 32.217 1.00 89.81 214 GLN A O 1
ATOM 1697 N N . THR A 1 215 ? -27.786 10.955 32.030 1.00 89.75 215 THR A N 1
ATOM 1698 C CA . THR A 1 215 ? -27.877 12.303 31.451 1.00 89.75 215 THR A CA 1
ATOM 1699 C C . THR A 1 215 ? -27.349 13.356 32.423 1.00 89.75 215 THR A C 1
ATOM 1701 O O . THR A 1 215 ? -26.565 14.211 32.016 1.00 89.75 215 THR A O 1
ATOM 1704 N N . PHE A 1 216 ? -27.669 13.246 33.718 1.00 89.56 216 PHE A N 1
ATOM 1705 C CA . PHE A 1 216 ? -27.107 14.102 34.765 1.00 89.56 216 PHE A CA 1
ATOM 1706 C C . PHE A 1 216 ? -25.582 14.002 34.835 1.00 89.56 216 PHE A C 1
ATOM 1708 O O . PHE A 1 216 ? -24.896 15.025 34.841 1.00 89.56 216 PHE A O 1
ATOM 1715 N N . SER A 1 217 ? -25.041 12.780 34.858 1.00 88.69 217 SER A N 1
ATOM 1716 C CA . SER A 1 217 ? -23.594 12.547 34.921 1.00 88.69 217 SER A CA 1
ATOM 1717 C C . SER A 1 217 ? -22.865 13.168 33.721 1.00 88.69 217 SER A C 1
ATOM 1719 O O . SER A 1 217 ? -21.876 13.887 33.884 1.00 88.69 217 SER A O 1
ATOM 1721 N N . VAL A 1 218 ? -23.410 12.968 32.517 1.00 89.88 218 VAL A N 1
ATOM 1722 C CA . VAL A 1 218 ? -22.855 13.472 31.255 1.00 89.88 218 VAL A CA 1
ATOM 1723 C C . VAL A 1 218 ? -22.944 14.999 31.157 1.00 89.88 218 VAL A C 1
ATOM 1725 O O . VAL A 1 218 ? -21.919 15.655 30.981 1.00 89.88 218 VAL A O 1
ATOM 1728 N N . PHE A 1 219 ? -24.123 15.600 31.341 1.00 90.81 219 PHE A N 1
ATOM 1729 C CA . PHE A 1 219 ? -24.282 17.059 31.262 1.00 90.81 219 PHE A CA 1
ATOM 1730 C C . PHE A 1 219 ? -23.474 17.792 32.352 1.00 90.81 219 PHE A C 1
ATOM 1732 O O . PHE A 1 219 ? -22.964 18.889 32.111 1.00 90.81 219 PHE A O 1
ATOM 1739 N N . LYS A 1 220 ? -23.282 17.176 33.530 1.00 87.62 220 LYS A N 1
ATOM 1740 C CA . LYS A 1 220 ? -22.385 17.691 34.576 1.00 87.62 220 LYS A CA 1
ATOM 1741 C C . LYS A 1 220 ? -20.909 17.617 34.169 1.00 87.62 220 LYS A C 1
ATOM 1743 O O . LYS A 1 220 ? -20.176 18.568 34.427 1.00 87.62 220 LYS A O 1
ATOM 1748 N N . HIS A 1 221 ? -20.469 16.531 33.528 1.00 89.19 221 HIS A N 1
ATOM 1749 C CA . HIS A 1 221 ? -19.093 16.396 33.031 1.00 89.19 221 HIS A CA 1
ATOM 1750 C C . HIS A 1 221 ? -18.753 17.474 31.988 1.00 89.19 221 HIS A C 1
ATOM 1752 O O . HIS A 1 221 ? -17.694 18.091 32.063 1.00 89.19 221 HIS A O 1
ATOM 1758 N N . TYR A 1 222 ? -19.695 17.775 31.089 1.00 87.88 222 TYR A N 1
ATOM 1759 C CA . TYR A 1 222 ? -19.571 18.828 30.072 1.00 87.88 222 TYR A CA 1
ATOM 1760 C C . TYR A 1 222 ? -19.804 20.259 30.615 1.00 87.88 222 TYR A C 1
ATOM 1762 O O . TYR A 1 222 ? -19.813 21.212 29.838 1.00 87.88 222 TYR A O 1
ATOM 1770 N N . LYS A 1 223 ? -19.957 20.438 31.939 1.00 88.50 223 LYS A N 1
ATOM 1771 C CA . LYS A 1 223 ? -20.210 21.726 32.627 1.00 88.50 223 LYS A CA 1
ATOM 1772 C C . LYS A 1 223 ? -21.474 22.483 32.168 1.00 88.50 223 LYS A C 1
ATOM 1774 O O . LYS A 1 223 ? -21.577 23.688 32.364 1.00 88.50 223 LYS A O 1
ATOM 1779 N N . LEU A 1 224 ? -22.465 21.791 31.602 1.00 88.94 224 LEU A N 1
ATOM 1780 C CA . LEU A 1 224 ? -23.690 22.413 31.070 1.00 88.94 224 LEU A CA 1
ATOM 1781 C C . LEU A 1 224 ? -24.726 22.766 32.155 1.00 88.94 224 LEU A C 1
ATOM 1783 O O . LEU A 1 224 ? -25.673 23.509 31.889 1.00 88.94 224 LEU A O 1
ATOM 1787 N N . LEU A 1 225 ? -24.573 22.213 33.365 1.00 87.50 225 LEU A N 1
ATOM 1788 C CA . LEU A 1 225 ? -25.550 22.302 34.453 1.00 87.50 225 LEU A CA 1
ATOM 1789 C C . LEU A 1 225 ? -25.099 23.221 35.582 1.00 87.50 225 LEU A C 1
ATOM 1791 O O . LEU A 1 225 ? -23.975 23.115 36.072 1.00 87.50 225 LEU A O 1
ATOM 1795 N N . SER A 1 226 ? -26.038 24.017 36.086 1.00 77.12 226 SER A N 1
ATOM 1796 C CA . SER A 1 226 ? -25.838 24.804 37.300 1.00 77.12 226 SER A CA 1
ATOM 1797 C C . SER A 1 226 ? -25.655 23.919 38.544 1.00 77.12 226 SER A C 1
ATOM 1799 O O . SER A 1 226 ? -26.413 22.970 38.781 1.00 77.12 226 SER A O 1
ATOM 1801 N N . GLY A 1 227 ? -24.657 24.260 39.366 1.00 61.88 227 GLY A N 1
ATOM 1802 C CA . GLY A 1 227 ? -24.359 23.591 40.640 1.00 61.88 227 GLY A CA 1
ATOM 1803 C C . GLY A 1 227 ? -25.207 24.053 41.835 1.00 61.88 227 GLY A C 1
ATOM 1804 O O . GLY A 1 227 ? -25.101 23.466 42.909 1.00 61.88 227 GLY A O 1
ATOM 1805 N N . GLY A 1 228 ? -26.028 25.092 41.667 1.00 62.62 228 GLY A N 1
ATOM 1806 C CA . GLY A 1 228 ? -26.861 25.711 42.703 1.00 62.62 228 GLY A CA 1
ATOM 1807 C C . GLY A 1 228 ? -27.139 27.180 42.368 1.00 62.62 228 GLY A C 1
ATOM 1808 O O . GLY A 1 228 ? -26.626 27.678 41.373 1.00 62.62 228 GLY A O 1
ATOM 1809 N N . GLU A 1 229 ? -27.906 27.896 43.198 1.00 56.03 229 GLU A N 1
ATOM 1810 C CA . GLU A 1 229 ? -28.276 29.308 42.945 1.00 56.03 229 GLU A CA 1
ATOM 1811 C C . GLU A 1 229 ? -27.040 30.210 42.693 1.00 56.03 229 GLU A C 1
ATOM 1813 O O . GLU A 1 229 ? -27.060 31.047 41.795 1.00 56.03 229 GLU A O 1
ATOM 1818 N N . ASN A 1 230 ? -25.918 29.957 43.381 1.00 54.94 230 ASN A N 1
ATOM 1819 C CA . ASN A 1 230 ? -24.648 30.684 43.202 1.00 54.94 230 ASN A CA 1
ATOM 1820 C C . ASN A 1 230 ? -23.905 30.373 41.885 1.00 54.94 230 ASN A C 1
ATOM 1822 O O . ASN A 1 230 ? -22.949 31.064 41.553 1.00 54.94 230 ASN A O 1
ATOM 1826 N N . GLY A 1 231 ? -24.290 29.316 41.168 1.00 61.56 231 GLY A N 1
ATOM 1827 C CA . GLY A 1 231 ? -23.679 28.873 39.910 1.00 61.56 231 GLY A CA 1
ATOM 1828 C C . GLY A 1 231 ? -24.613 29.071 38.720 1.00 61.56 231 GLY A C 1
ATOM 1829 O O . GLY A 1 231 ? -24.673 28.207 37.846 1.00 61.56 231 GLY A O 1
ATOM 1830 N N . ALA A 1 232 ? -25.431 30.127 38.739 1.00 67.62 232 ALA A N 1
ATOM 1831 C CA . ALA A 1 232 ? -26.360 30.442 37.661 1.00 67.62 232 ALA A CA 1
ATOM 1832 C C . ALA A 1 232 ? -25.619 30.960 36.417 1.00 67.62 232 ALA A C 1
ATOM 1834 O O . ALA A 1 232 ? -25.671 30.307 35.382 1.00 67.62 232 ALA A O 1
ATOM 1835 N N . ASP A 1 233 ? -24.921 32.096 36.533 1.00 71.75 233 ASP A N 1
ATOM 1836 C CA . ASP A 1 233 ? -24.329 32.891 35.439 1.00 71.75 233 ASP A CA 1
ATOM 1837 C C . ASP A 1 233 ? -23.620 32.071 34.343 1.00 71.75 233 ASP A C 1
ATOM 1839 O O . ASP A 1 233 ? -24.032 32.092 33.181 1.00 71.75 233 ASP A O 1
ATOM 1843 N N . GLU A 1 234 ? -22.618 31.277 34.727 1.00 76.62 234 GLU A N 1
ATOM 1844 C CA . GLU A 1 234 ? -21.807 30.449 33.821 1.00 76.62 234 GLU A CA 1
ATOM 1845 C C . GLU A 1 234 ? -22.589 29.285 33.184 1.00 76.62 234 GLU A C 1
ATOM 1847 O O . GLU A 1 234 ? -22.220 28.794 32.116 1.00 76.62 234 GLU A O 1
ATOM 1852 N N . ALA A 1 235 ? -23.664 28.816 33.823 1.00 83.94 235 ALA A N 1
ATOM 1853 C CA . ALA A 1 235 ? -24.354 27.591 33.443 1.00 83.94 235 ALA A CA 1
ATOM 1854 C C . ALA A 1 235 ? -25.425 27.811 32.367 1.00 83.94 235 ALA A C 1
ATOM 1856 O O . ALA A 1 235 ? -26.262 28.718 32.456 1.00 83.94 235 ALA A O 1
ATOM 1857 N N . LEU A 1 236 ? -25.459 26.905 31.388 1.00 89.81 236 LEU A N 1
ATOM 1858 C CA . LEU A 1 236 ? -26.420 26.952 30.289 1.00 89.81 236 LEU A CA 1
ATOM 1859 C C . LEU A 1 236 ? -27.855 26.652 30.751 1.00 89.81 236 LEU A C 1
ATOM 1861 O O . LEU A 1 236 ? -28.783 27.336 30.327 1.00 89.81 236 LEU A O 1
ATOM 1865 N N . GLY A 1 237 ? -28.036 25.672 31.643 1.00 89.06 237 GLY A N 1
ATOM 1866 C CA . GLY A 1 237 ? -29.348 25.288 32.173 1.00 89.06 237 GLY A CA 1
ATOM 1867 C C . GLY A 1 237 ? -29.281 24.434 33.445 1.00 89.06 237 GLY A C 1
ATOM 1868 O O . GLY A 1 237 ? -28.249 24.356 34.117 1.00 89.06 237 GLY A O 1
ATOM 1869 N N . HIS A 1 238 ? -30.391 23.783 33.799 1.00 87.12 238 HIS A N 1
ATOM 1870 C CA . HIS A 1 238 ? -30.475 22.893 34.966 1.00 87.12 238 HIS A CA 1
ATOM 1871 C C . HIS A 1 238 ? -31.472 21.729 34.775 1.00 87.12 238 HIS A C 1
ATOM 1873 O O . HIS A 1 238 ? -32.263 21.724 33.837 1.00 87.12 238 HIS A O 1
ATOM 1879 N N . ILE A 1 239 ? -31.440 20.736 35.675 1.00 85.25 239 ILE A N 1
ATOM 1880 C CA . ILE A 1 239 ? -32.320 19.540 35.668 1.00 85.25 239 ILE A CA 1
ATOM 1881 C C . ILE A 1 239 ? -32.765 19.130 37.088 1.00 85.25 239 ILE A C 1
ATOM 1883 O O . ILE A 1 239 ? -32.874 17.954 37.416 1.00 85.25 239 ILE A O 1
ATOM 1887 N N . TRP A 1 240 ? -32.962 20.095 37.992 1.00 74.25 240 TRP A N 1
ATOM 1888 C CA . TRP A 1 240 ? -33.210 19.796 39.413 1.00 74.25 240 TRP A CA 1
ATOM 1889 C C . TRP A 1 240 ? -34.645 19.327 39.703 1.00 74.25 240 TRP A C 1
ATOM 1891 O O . TRP A 1 240 ? -35.609 19.963 39.279 1.00 74.25 240 TRP A O 1
ATOM 1901 N N . GLY A 1 241 ? -34.796 18.286 40.524 1.00 68.75 241 GLY A N 1
ATOM 1902 C CA . GLY A 1 241 ? -36.092 17.763 40.978 1.00 68.75 241 GLY A CA 1
ATOM 1903 C C . GLY A 1 241 ? -36.714 16.742 40.020 1.00 68.75 241 GLY A C 1
ATOM 1904 O O . GLY A 1 241 ? -36.455 16.771 38.821 1.00 68.75 241 GLY A O 1
ATOM 1905 N N . GLU A 1 242 ? -37.537 15.854 40.572 1.00 68.62 242 GLU A N 1
ATOM 1906 C CA . GLU A 1 242 ? -37.985 14.587 39.970 1.00 68.62 242 GLU A CA 1
ATOM 1907 C C . GLU A 1 242 ? -38.647 14.720 38.584 1.00 68.62 242 GLU A C 1
ATOM 1909 O O . GLU A 1 242 ? -39.478 15.614 38.355 1.00 68.62 242 GLU A O 1
ATOM 1914 N N . GLY A 1 243 ? -38.289 13.790 37.688 1.00 81.00 243 GLY A N 1
ATOM 1915 C CA . GLY A 1 243 ? -38.771 13.672 36.312 1.00 81.00 243 GLY A CA 1
ATOM 1916 C C . GLY A 1 243 ? -38.216 14.750 35.380 1.00 81.00 243 GLY A C 1
ATOM 1917 O O . GLY A 1 243 ? -38.425 15.945 35.599 1.00 81.00 243 GLY A O 1
ATOM 1918 N N . TYR A 1 244 ? -37.512 14.348 34.328 1.00 89.50 244 TYR A N 1
ATOM 1919 C CA . TYR A 1 244 ? -37.103 15.191 33.198 1.00 89.50 244 TYR A CA 1
ATOM 1920 C C . TYR A 1 244 ? -36.820 14.411 31.901 1.00 89.50 244 TYR A C 1
ATOM 1922 O O . TYR A 1 244 ? -36.576 15.051 30.878 1.00 89.50 244 TYR A O 1
ATOM 1930 N N . ILE A 1 245 ? -36.909 13.077 31.888 1.00 91.19 245 ILE A N 1
ATOM 1931 C CA . ILE A 1 245 ? -36.925 12.271 30.655 1.00 91.19 245 ILE A CA 1
ATOM 1932 C C . ILE A 1 245 ? -38.299 11.622 30.467 1.00 91.19 245 ILE A C 1
ATOM 1934 O O . ILE A 1 245 ? -38.895 11.137 31.423 1.00 91.19 245 ILE A O 1
ATOM 1938 N N . HIS A 1 246 ? -38.778 11.593 29.222 1.00 89.75 246 HIS A N 1
ATOM 1939 C CA . HIS A 1 246 ? -39.982 10.879 28.812 1.00 89.75 246 HIS A CA 1
ATOM 1940 C C . HIS A 1 246 ? -39.708 9.965 27.605 1.00 89.75 246 HIS A C 1
ATOM 1942 O O . HIS A 1 246 ? -39.130 10.390 26.599 1.00 89.75 246 HIS A O 1
ATOM 1948 N N . LEU A 1 247 ? -40.138 8.704 27.685 1.00 87.00 247 LEU A N 1
ATOM 1949 C CA . LEU A 1 247 ? -40.065 7.740 26.584 1.00 87.00 247 LEU A CA 1
ATOM 1950 C C . LEU A 1 247 ? -41.321 7.788 25.703 1.00 87.00 247 LEU A C 1
ATOM 1952 O O . LEU A 1 247 ? -42.436 7.517 26.149 1.00 87.00 247 LEU A O 1
ATOM 1956 N N . MET A 1 248 ? -41.123 8.095 24.420 1.00 78.81 248 MET A N 1
ATOM 1957 C CA . MET A 1 248 ? -42.190 8.263 23.433 1.00 78.81 248 MET A CA 1
ATOM 1958 C C . MET A 1 248 ? -42.562 6.928 22.774 1.00 78.81 248 MET A C 1
ATOM 1960 O O . MET A 1 248 ? -41.825 6.412 21.932 1.00 78.81 248 MET A O 1
ATOM 1964 N N . GLU A 1 249 ? -43.742 6.391 23.090 1.00 68.75 249 GLU A N 1
ATOM 1965 C CA . GLU A 1 249 ? -44.288 5.220 22.397 1.00 68.75 249 GLU A CA 1
ATOM 1966 C C . GLU A 1 249 ? -44.898 5.613 21.033 1.00 68.75 249 GLU A C 1
ATOM 1968 O O . GLU A 1 249 ? -45.743 6.509 20.949 1.00 68.75 249 GLU A O 1
ATOM 1973 N N . LYS A 1 250 ? -44.498 4.929 19.947 1.00 56.91 250 LYS A N 1
ATOM 1974 C CA . LYS A 1 250 ? -45.023 5.174 18.588 1.00 56.91 250 LYS A CA 1
ATOM 1975 C C . LYS A 1 250 ? -46.547 5.004 18.512 1.00 56.91 250 LYS A C 1
ATOM 1977 O O . LYS A 1 250 ? -47.061 3.919 18.778 1.00 56.91 250 LYS A O 1
ATOM 1982 N N . SER A 1 251 ? -47.235 6.024 17.998 1.00 46.94 251 SER A N 1
ATOM 1983 C CA . SER A 1 251 ? -48.685 6.022 17.748 1.00 46.94 251 SER A CA 1
ATOM 1984 C C . SER A 1 251 ? -49.124 5.178 16.541 1.00 46.94 251 SER A C 1
ATOM 1986 O O . SER A 1 251 ? -50.250 4.687 16.527 1.00 46.94 251 SER A O 1
ATOM 1988 N N . ASN A 1 252 ? -48.259 4.981 15.536 1.00 38.00 252 ASN A N 1
ATOM 1989 C CA . ASN A 1 252 ? -48.623 4.331 14.272 1.00 38.00 252 ASN A CA 1
ATOM 1990 C C . ASN A 1 252 ? -47.638 3.233 13.826 1.00 38.00 252 ASN A C 1
ATOM 1992 O O . ASN A 1 252 ? -46.545 3.502 13.332 1.00 38.00 252 ASN A O 1
ATOM 1996 N N . GLU A 1 253 ? -48.087 1.980 13.926 1.00 34.38 253 GLU A N 1
ATOM 1997 C CA . GLU A 1 253 ? -47.573 0.820 13.172 1.00 34.38 253 GLU A CA 1
ATOM 1998 C C . GLU A 1 253 ? -48.757 -0.062 12.701 1.00 34.38 253 GLU A C 1
ATOM 2000 O O . GLU A 1 253 ? -48.761 -1.290 12.793 1.00 34.38 253 GLU A O 1
ATOM 2005 N N . VAL A 1 254 ? -49.811 0.603 12.212 1.00 35.91 254 VAL A N 1
ATOM 2006 C CA . VAL A 1 254 ? -51.001 -0.017 11.607 1.00 35.91 254 VAL A CA 1
ATOM 2007 C C . VAL A 1 254 ? -50.673 -0.526 10.190 1.00 35.91 254 VAL A C 1
ATOM 2009 O O . VAL A 1 254 ? -49.825 0.029 9.497 1.00 35.91 254 VAL A O 1
ATOM 2012 N N . THR A 1 255 ? -51.356 -1.592 9.748 1.00 37.28 255 THR A N 1
ATOM 2013 C CA . THR A 1 255 ? -51.184 -2.273 8.439 1.00 37.28 255 THR A CA 1
ATOM 2014 C C . THR A 1 255 ? -49.762 -2.786 8.156 1.00 37.28 255 THR A C 1
ATOM 2016 O O . THR A 1 255 ? -48.998 -2.221 7.384 1.00 37.28 255 THR A O 1
ATOM 2019 N N . THR A 1 256 ? -49.407 -3.972 8.661 1.00 32.72 256 THR A N 1
ATOM 2020 C CA . THR A 1 256 ? -49.452 -5.130 7.733 1.00 32.72 256 THR A CA 1
ATOM 2021 C C . THR A 1 256 ? -49.842 -6.473 8.363 1.00 32.72 256 THR A C 1
ATOM 2023 O O . THR A 1 256 ? -50.285 -7.363 7.646 1.00 32.72 256 THR A O 1
ATOM 2026 N N . GLN A 1 257 ? -49.737 -6.650 9.685 1.00 36.59 257 GLN A N 1
ATOM 2027 C CA . GLN A 1 257 ? -49.982 -7.958 10.332 1.00 36.59 257 GLN A CA 1
ATOM 2028 C C . GLN A 1 257 ? -51.471 -8.289 10.573 1.00 36.59 257 GLN A C 1
ATOM 2030 O O . GLN A 1 257 ? -51.810 -9.408 10.959 1.00 36.59 257 GLN A O 1
ATOM 2035 N N . HIS A 1 258 ? -52.381 -7.339 10.333 1.00 41.88 258 HIS A N 1
ATOM 2036 C CA . HIS A 1 258 ? -53.735 -7.387 10.897 1.00 41.88 258 HIS A CA 1
ATOM 2037 C C . HIS A 1 258 ? -54.753 -8.309 10.202 1.00 41.88 258 HIS A C 1
ATOM 2039 O O . HIS A 1 258 ? -55.850 -8.479 10.730 1.00 41.88 258 HIS A O 1
ATOM 2045 N N . ILE A 1 259 ? -54.424 -8.897 9.046 1.00 45.81 259 ILE A N 1
ATOM 2046 C CA . ILE A 1 259 ? -55.301 -9.874 8.370 1.00 45.81 259 ILE A CA 1
ATOM 2047 C C . ILE A 1 259 ? -55.152 -11.254 9.019 1.00 45.81 259 ILE A C 1
ATOM 2049 O O . ILE A 1 259 ? -56.149 -11.873 9.377 1.00 45.81 259 ILE A O 1
ATOM 2053 N N . LEU A 1 260 ? -53.912 -11.711 9.232 1.00 43.94 260 LEU A N 1
ATOM 2054 C CA . LEU A 1 260 ? -53.648 -13.006 9.862 1.00 43.94 260 LEU A CA 1
ATOM 2055 C C . LEU A 1 260 ? -54.072 -13.017 11.334 1.00 43.94 260 LEU A C 1
ATOM 2057 O O . LEU A 1 260 ? -54.718 -13.969 11.752 1.00 43.94 260 LEU A O 1
ATOM 2061 N N . SER A 1 261 ? -53.800 -11.954 12.104 1.00 42.03 261 SER A N 1
ATOM 2062 C CA . SER A 1 261 ? -54.249 -11.909 13.505 1.00 42.03 261 SER A CA 1
ATOM 2063 C C . SER A 1 261 ? -55.774 -11.952 13.628 1.00 42.03 261 SER A C 1
ATOM 2065 O O . SER A 1 261 ? -56.286 -12.732 14.421 1.00 42.03 261 SER A O 1
ATOM 2067 N N . LYS A 1 262 ? -56.512 -11.213 12.786 1.00 40.44 262 LYS A N 1
ATOM 2068 C CA . LYS A 1 262 ? -57.985 -11.264 12.774 1.00 40.44 262 LYS A CA 1
ATOM 2069 C C . LYS A 1 262 ? -58.546 -12.605 12.293 1.00 40.44 262 LYS A C 1
ATOM 2071 O O . LYS A 1 262 ? -59.619 -12.980 12.749 1.00 40.44 262 LYS A O 1
ATOM 2076 N N . LEU A 1 263 ? -57.839 -13.333 11.423 1.00 46.69 263 LEU A N 1
ATOM 2077 C CA . LEU A 1 263 ? -58.202 -14.708 11.060 1.00 46.69 263 LEU A CA 1
ATOM 2078 C C . LEU A 1 263 ? -58.059 -15.663 12.252 1.00 46.69 263 LEU A C 1
ATOM 2080 O O . LEU A 1 263 ? -59.001 -16.396 12.530 1.00 46.69 263 LEU A O 1
ATOM 2084 N N . PHE A 1 264 ? -56.948 -15.612 12.994 1.00 46.69 264 PHE A N 1
ATOM 2085 C CA . PHE A 1 264 ? -56.772 -16.446 14.191 1.00 46.69 264 PHE A CA 1
ATOM 2086 C C . PHE A 1 264 ? -5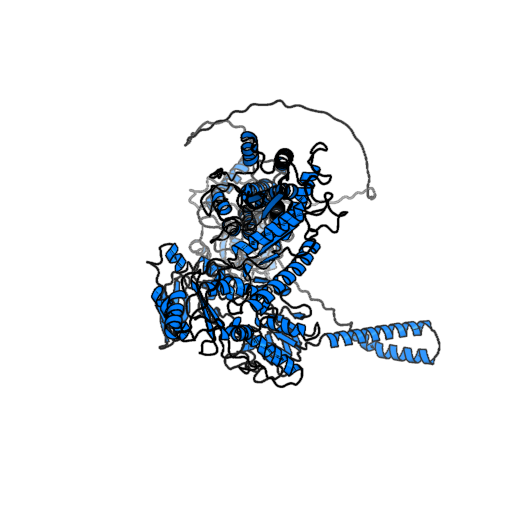7.766 -16.080 15.309 1.00 46.69 264 PHE A C 1
ATOM 2088 O O . PHE A 1 264 ? -58.458 -16.959 15.815 1.00 46.69 264 PHE A O 1
ATOM 2095 N N . SER A 1 265 ? -57.965 -14.790 15.610 1.00 44.84 265 SER A N 1
ATOM 2096 C CA . SER A 1 265 ? -58.980 -14.353 16.589 1.00 44.84 265 SER A CA 1
ATOM 2097 C C . SER A 1 265 ? -60.413 -14.761 16.214 1.00 44.84 265 SER A C 1
ATOM 2099 O O . SER A 1 265 ? -61.244 -14.946 17.097 1.00 44.84 265 SER A O 1
ATOM 2101 N N . ALA A 1 266 ? -60.720 -14.914 14.921 1.00 47.09 266 ALA A N 1
ATOM 2102 C CA . ALA A 1 266 ? -62.018 -15.403 14.453 1.00 47.09 266 ALA A CA 1
ATOM 2103 C C . ALA A 1 266 ? -62.158 -16.940 14.493 1.00 47.09 266 ALA A C 1
ATOM 2105 O O . ALA A 1 266 ? -63.266 -17.443 14.309 1.00 47.09 266 ALA A O 1
ATOM 2106 N N . MET A 1 267 ? -61.066 -17.680 14.716 1.00 49.91 267 MET A N 1
ATOM 2107 C CA . MET A 1 267 ? -61.061 -19.144 14.822 1.00 49.91 267 MET A CA 1
ATOM 2108 C C . MET A 1 267 ? -61.100 -19.635 16.274 1.00 49.91 267 MET A C 1
ATOM 2110 O O . MET A 1 267 ? -61.805 -20.604 16.547 1.00 49.91 267 MET A O 1
ATOM 2114 N N . ASP A 1 268 ? -60.404 -18.963 17.197 1.00 45.16 268 ASP A N 1
ATOM 2115 C CA . ASP A 1 268 ? -60.242 -19.441 18.584 1.00 45.16 268 ASP A CA 1
ATOM 2116 C C . ASP A 1 268 ? -61.336 -18.960 19.565 1.00 45.16 268 ASP A C 1
ATOM 2118 O O . ASP A 1 268 ? -61.410 -19.430 20.697 1.00 45.16 268 ASP A O 1
ATOM 2122 N N . GLY A 1 269 ? -62.241 -18.073 19.134 1.00 41.19 269 GLY A N 1
ATOM 2123 C CA . GLY A 1 269 ? -63.525 -17.826 19.811 1.00 41.19 269 GLY A CA 1
ATOM 2124 C C . GLY A 1 269 ? -63.492 -17.049 21.136 1.00 41.19 269 GLY A C 1
ATOM 2125 O O . GLY A 1 269 ? -64.545 -16.883 21.754 1.00 41.19 269 GLY A O 1
ATOM 2126 N N . GLU A 1 270 ? -62.336 -16.549 21.576 1.00 37.53 270 GLU A N 1
ATOM 2127 C CA . GLU A 1 270 ? -62.233 -15.743 22.799 1.00 37.53 270 GLU A CA 1
ATOM 2128 C C . GLU A 1 270 ? -62.850 -14.342 22.631 1.00 37.53 270 GLU A C 1
ATOM 2130 O O . GLU A 1 270 ? -62.566 -13.601 21.686 1.00 37.53 270 GLU A O 1
ATOM 2135 N N . THR A 1 271 ? -63.703 -13.950 23.580 1.00 35.75 271 THR A N 1
ATOM 2136 C CA . THR A 1 271 ? -64.316 -12.618 23.618 1.00 35.75 271 THR A CA 1
ATOM 2137 C C . THR A 1 271 ? -63.311 -11.574 24.090 1.00 35.75 271 THR A C 1
ATOM 2139 O O . THR A 1 271 ? -62.997 -11.515 25.277 1.00 35.75 271 THR A O 1
ATOM 2142 N N . LEU A 1 272 ? -62.861 -10.710 23.177 1.00 35.03 272 LEU A N 1
ATOM 2143 C CA . LEU A 1 272 ? -62.055 -9.537 23.519 1.00 35.03 272 LEU A CA 1
ATOM 2144 C C . LEU A 1 272 ? -62.823 -8.600 24.463 1.00 35.03 272 LEU A C 1
ATOM 2146 O O . LEU A 1 272 ? -63.883 -8.073 24.112 1.00 35.03 272 LEU A O 1
ATOM 2150 N N . GLU A 1 273 ? -62.251 -8.350 25.640 1.00 33.41 273 GLU A N 1
ATOM 2151 C CA . GLU A 1 273 ? -62.630 -7.210 26.472 1.00 33.41 273 GLU A CA 1
ATOM 2152 C C . GLU A 1 273 ? -62.306 -5.893 25.743 1.00 33.41 273 GLU A C 1
ATOM 2154 O O . GLU A 1 273 ? -61.460 -5.835 24.846 1.00 33.41 273 GLU A O 1
ATOM 2159 N N . LYS A 1 274 ? -62.999 -4.809 26.105 1.00 31.02 274 LYS A N 1
ATOM 2160 C CA . LYS A 1 274 ? -62.750 -3.495 25.502 1.00 31.02 274 LYS A CA 1
ATOM 2161 C C . LYS A 1 274 ? -61.465 -2.897 26.067 1.00 31.02 274 LYS A C 1
ATOM 2163 O O . LYS A 1 274 ? -61.476 -2.388 27.183 1.00 31.02 274 LYS A O 1
ATOM 2168 N N . GLU A 1 275 ? -60.400 -2.880 25.272 1.00 32.47 275 GLU A N 1
ATOM 2169 C CA . GLU A 1 275 ? -59.256 -2.006 25.535 1.00 32.47 275 GLU A CA 1
ATOM 2170 C C . GLU A 1 275 ? -59.711 -0.537 25.472 1.00 32.47 275 GLU A C 1
ATOM 2172 O O . GLU A 1 275 ? -60.112 -0.040 24.416 1.00 32.47 275 GLU A O 1
ATOM 2177 N N . GLU A 1 276 ? -59.659 0.174 26.602 1.00 33.31 276 GLU A N 1
ATOM 2178 C CA . GLU A 1 276 ? -59.755 1.634 26.600 1.00 33.31 276 GLU A CA 1
ATOM 2179 C C . GLU A 1 276 ? -58.457 2.217 26.031 1.00 33.31 276 GLU A C 1
ATOM 2181 O O . GLU A 1 276 ? -57.355 1.926 26.502 1.00 33.31 276 GLU A O 1
ATOM 2186 N N . SER A 1 277 ? -58.578 3.038 24.988 1.00 33.47 277 SER A N 1
ATOM 2187 C CA . SER A 1 277 ? -57.437 3.575 24.250 1.00 33.47 277 SER A CA 1
ATOM 2188 C C . SER A 1 277 ? -56.771 4.742 24.992 1.00 33.47 277 SER A C 1
ATOM 2190 O O . SER A 1 277 ? -56.987 5.904 24.640 1.00 33.47 277 SER A O 1
ATOM 2192 N N . ASP A 1 278 ? -55.947 4.442 26.000 1.00 37.31 278 ASP A N 1
ATOM 2193 C CA . ASP A 1 278 ? -55.060 5.420 26.652 1.00 37.31 278 ASP A CA 1
ATOM 2194 C C . ASP A 1 278 ? -53.929 5.836 25.690 1.00 37.31 278 ASP A C 1
ATOM 2196 O O . ASP A 1 278 ? -52.833 5.270 25.675 1.00 37.31 278 ASP A O 1
ATOM 2200 N N . SER A 1 279 ? -54.241 6.777 24.796 1.00 48.94 279 SER A N 1
ATOM 2201 C CA . SER A 1 279 ? -53.371 7.180 23.692 1.00 48.94 279 SER A CA 1
ATOM 2202 C C . SER A 1 279 ? -52.146 7.963 24.173 1.00 48.94 279 SER A C 1
ATOM 2204 O O . SER A 1 279 ? -52.246 8.907 24.960 1.00 48.94 279 SER A O 1
ATOM 2206 N N . ASN A 1 280 ? -50.967 7.609 23.646 1.00 49.75 280 ASN A N 1
ATOM 2207 C CA . ASN A 1 280 ? -49.686 8.158 24.110 1.00 49.75 280 ASN A CA 1
ATOM 2208 C C . ASN A 1 280 ? -49.584 9.699 24.003 1.00 49.75 280 ASN A C 1
ATOM 2210 O O . ASN A 1 280 ? -48.867 10.326 24.780 1.00 49.75 280 ASN A O 1
ATOM 2214 N N . THR A 1 281 ? -50.369 10.327 23.120 1.00 52.47 281 THR A N 1
ATOM 2215 C CA . THR A 1 281 ? -50.547 11.790 23.024 1.00 52.47 281 THR A CA 1
ATOM 2216 C C . THR A 1 281 ? -50.891 12.459 24.361 1.00 52.47 281 THR A C 1
ATOM 2218 O O . THR A 1 281 ? -50.393 13.549 24.638 1.00 52.47 281 THR A O 1
ATOM 2221 N N . ASN A 1 282 ? -51.669 11.805 25.234 1.00 63.91 282 ASN A N 1
ATOM 2222 C CA . ASN A 1 282 ? -51.997 12.350 26.558 1.00 63.91 282 ASN A CA 1
ATOM 2223 C C . ASN A 1 282 ? -50.780 12.413 27.498 1.00 63.91 282 ASN A C 1
ATOM 2225 O O . ASN A 1 282 ? -50.740 13.259 28.392 1.00 63.91 282 ASN A O 1
ATOM 2229 N N . ARG A 1 283 ? -49.782 11.536 27.319 1.00 75.81 283 ARG A N 1
ATOM 2230 C CA . ARG A 1 283 ? -48.652 11.391 28.252 1.00 75.81 283 ARG A CA 1
ATOM 2231 C C . ARG A 1 283 ? -47.599 12.478 28.051 1.00 75.81 283 ARG A C 1
ATOM 2233 O O . ARG A 1 283 ? -47.236 13.127 29.032 1.00 75.81 283 ARG A O 1
ATOM 2240 N N . LEU A 1 284 ? -47.223 12.780 26.804 1.00 83.25 284 LEU A N 1
ATOM 2241 C CA . LEU A 1 284 ? -46.358 13.929 26.496 1.00 83.25 284 LEU A CA 1
ATOM 2242 C C . LEU A 1 284 ? -47.004 15.249 26.950 1.00 83.25 284 LEU A C 1
ATOM 2244 O O . LEU A 1 284 ? -46.344 16.081 27.574 1.00 83.25 284 LEU A O 1
ATOM 2248 N N . LEU A 1 285 ? -48.306 15.431 26.701 1.00 83.50 285 LEU A N 1
ATOM 2249 C CA . LEU A 1 285 ? -49.014 16.643 27.116 1.00 83.50 285 LEU A CA 1
ATOM 2250 C C . LEU A 1 285 ? -49.116 16.763 28.649 1.00 83.50 285 LEU A C 1
ATOM 2252 O O . LEU A 1 285 ? -48.975 17.863 29.188 1.00 83.50 285 LEU A O 1
ATOM 2256 N N . HIS A 1 286 ? -49.296 15.654 29.373 1.00 85.50 286 HIS A N 1
ATOM 2257 C CA . HIS A 1 286 ? -49.249 15.637 30.839 1.00 85.50 286 HIS A CA 1
ATOM 2258 C C . HIS A 1 286 ? -47.846 15.966 31.377 1.00 85.50 286 HIS A C 1
ATOM 2260 O O . HIS A 1 286 ? -47.711 16.796 32.279 1.00 85.50 286 HIS A O 1
ATOM 2266 N N . PHE A 1 287 ? -46.801 15.375 30.788 1.00 88.31 287 PHE A N 1
ATOM 2267 C CA . PHE A 1 287 ? -45.400 15.647 31.116 1.00 88.31 287 PHE A CA 1
ATOM 2268 C C . PHE A 1 287 ? -45.078 17.142 30.967 1.00 88.31 287 PHE A C 1
ATOM 2270 O O . PHE A 1 287 ? -44.682 17.780 31.948 1.00 88.31 287 PHE A O 1
ATOM 2277 N N . LEU A 1 288 ? -45.358 17.737 29.800 1.00 89.38 288 LEU A N 1
ATOM 2278 C CA . LEU A 1 288 ? -45.145 19.167 29.540 1.00 89.38 288 LEU A CA 1
ATOM 2279 C C . LEU A 1 288 ? -45.934 20.063 30.509 1.00 89.38 288 LEU A C 1
ATOM 2281 O O . LEU A 1 288 ? -45.352 20.976 31.097 1.00 89.38 288 LEU A O 1
ATOM 2285 N N . ASN A 1 289 ? -47.217 19.774 30.758 1.00 88.44 289 ASN A N 1
ATOM 2286 C CA . ASN A 1 289 ? -48.019 20.510 31.744 1.00 88.44 289 ASN A CA 1
ATOM 2287 C C . ASN A 1 289 ? -47.412 20.459 33.154 1.00 88.44 289 ASN A C 1
ATOM 2289 O O . ASN A 1 289 ? -47.384 21.477 33.849 1.00 88.44 289 ASN A O 1
ATOM 2293 N N . SER A 1 290 ? -46.885 19.304 33.578 1.00 88.44 290 SER A N 1
ATOM 2294 C CA . SER A 1 290 ? -46.224 19.176 34.882 1.00 88.44 290 SER A CA 1
ATOM 2295 C C . SER A 1 290 ? -44.999 20.096 34.992 1.00 88.44 290 SER A C 1
ATOM 2297 O O . SER A 1 290 ? -44.775 20.704 36.039 1.00 88.44 290 SER A O 1
ATOM 2299 N N . HIS A 1 291 ? -44.248 20.271 33.900 1.00 89.38 291 HIS A N 1
ATOM 2300 C CA . HIS A 1 291 ? -43.070 21.136 33.847 1.00 89.38 291 HIS A CA 1
ATOM 2301 C C . HIS A 1 291 ? -43.415 22.623 33.755 1.00 89.38 291 HIS A C 1
ATOM 2303 O O . HIS A 1 291 ? -42.826 23.423 34.482 1.00 89.38 291 HIS A O 1
ATOM 2309 N N . ILE A 1 292 ? -44.414 22.996 32.953 1.00 89.06 292 ILE A N 1
ATOM 2310 C CA . ILE A 1 292 ? -44.939 24.369 32.897 1.00 89.06 292 ILE A CA 1
ATOM 2311 C C . ILE A 1 292 ? -45.470 24.786 34.274 1.00 89.06 292 ILE A C 1
ATOM 2313 O O . ILE A 1 292 ? -45.192 25.893 34.737 1.00 89.06 292 ILE A O 1
ATOM 2317 N N . LYS A 1 293 ? -46.156 23.881 34.985 1.00 86.31 293 LYS A N 1
ATOM 2318 C CA . LYS A 1 293 ? -46.582 24.120 36.366 1.00 86.31 293 LYS A CA 1
ATOM 2319 C C . LYS A 1 293 ? -45.393 24.259 37.328 1.00 86.31 293 LYS A C 1
ATOM 2321 O O . LYS A 1 293 ? -45.356 25.236 38.066 1.00 86.31 293 LYS A O 1
ATOM 2326 N N . LYS A 1 294 ? -44.386 23.372 37.273 1.00 84.62 294 LYS A N 1
ATOM 2327 C CA . LYS A 1 294 ? -43.138 23.496 38.066 1.00 84.62 294 LYS A CA 1
ATOM 2328 C C . LYS A 1 294 ? -42.429 24.851 37.849 1.00 84.62 294 LYS A C 1
ATOM 2330 O O . LYS A 1 294 ? -41.837 25.368 38.790 1.00 84.62 294 LYS A O 1
ATOM 2335 N N . VAL A 1 295 ? -42.503 25.440 36.647 1.00 85.38 295 VAL A N 1
ATOM 2336 C CA . VAL A 1 295 ? -41.998 26.803 36.368 1.00 85.38 295 VAL A CA 1
ATOM 2337 C C . VAL A 1 295 ? -42.877 27.875 37.020 1.00 85.38 295 VAL A C 1
ATOM 2339 O O . VAL A 1 295 ? -42.350 28.748 37.707 1.00 85.38 295 VAL A O 1
ATOM 2342 N N . ARG A 1 296 ? -44.204 27.805 36.838 1.00 84.25 296 ARG A N 1
ATOM 2343 C CA . ARG A 1 296 ? -45.170 28.785 37.377 1.00 84.25 296 ARG A CA 1
ATOM 2344 C C . ARG A 1 296 ? -45.245 28.794 38.913 1.00 84.25 296 ARG A C 1
ATOM 2346 O O . ARG A 1 296 ? -45.459 29.857 39.489 1.00 84.25 296 ARG A O 1
ATOM 2353 N N . ASP A 1 297 ? -45.007 27.652 39.557 1.00 78.06 297 ASP A N 1
ATOM 2354 C CA . ASP A 1 297 ? -44.990 27.482 41.019 1.00 78.06 297 ASP A CA 1
ATOM 2355 C C . ASP A 1 297 ? -43.589 27.740 41.646 1.00 78.06 297 ASP A C 1
ATOM 2357 O O . ASP A 1 297 ? -43.393 27.558 42.850 1.00 78.06 297 ASP A O 1
ATOM 2361 N N . GLY A 1 298 ? -42.587 28.128 40.843 1.00 66.12 298 GLY A N 1
ATOM 2362 C CA . GLY A 1 298 ? -41.177 28.231 41.244 1.00 66.12 298 GLY A CA 1
ATOM 2363 C C . GLY A 1 298 ? -40.786 29.472 42.069 1.00 66.12 298 GLY A C 1
ATOM 2364 O O . GLY A 1 298 ? -41.510 30.464 42.165 1.00 66.12 298 GLY A O 1
ATOM 2365 N N . ARG A 1 299 ? -39.578 29.448 42.659 1.00 57.38 299 ARG A N 1
ATOM 2366 C CA . ARG A 1 299 ? -39.004 30.602 43.381 1.00 57.38 299 ARG A CA 1
ATOM 2367 C C . ARG A 1 299 ? -38.535 31.693 42.406 1.00 57.38 299 ARG A C 1
ATOM 2369 O O . ARG A 1 299 ? -37.720 31.435 41.524 1.00 57.38 299 ARG A O 1
ATOM 2376 N N . LYS A 1 300 ? -38.962 32.938 42.652 1.00 52.84 300 LYS A N 1
ATOM 2377 C CA . LYS A 1 300 ? -38.703 34.126 41.807 1.00 52.84 300 LYS A CA 1
ATOM 2378 C C . LYS A 1 300 ? -37.231 34.505 41.562 1.00 52.84 300 LYS A C 1
ATOM 2380 O O . LYS A 1 300 ? -36.986 35.349 40.714 1.00 52.84 300 LYS A O 1
ATOM 2385 N N . LEU A 1 301 ? -36.270 33.952 42.305 1.00 48.84 301 LEU A N 1
ATOM 2386 C CA . LEU A 1 301 ? -34.852 34.344 42.213 1.00 48.84 301 LEU A CA 1
ATOM 2387 C C . LEU A 1 301 ? -34.079 33.670 41.064 1.00 48.84 301 LEU A C 1
ATOM 2389 O O . LEU A 1 301 ? -32.976 34.105 40.759 1.00 48.84 301 LEU A O 1
ATOM 2393 N N . VAL A 1 302 ? -34.643 32.634 40.429 1.00 57.00 302 VAL A N 1
ATOM 2394 C CA . VAL A 1 302 ? -34.004 31.910 39.304 1.00 57.00 302 VAL A CA 1
ATOM 2395 C C . VAL A 1 302 ? -34.838 31.976 38.017 1.00 57.00 302 VAL A C 1
ATOM 2397 O O . VAL A 1 302 ? -34.276 31.948 36.925 1.00 57.00 302 VAL A O 1
ATOM 2400 N N . ASN A 1 303 ? -36.164 32.111 38.143 1.00 66.62 303 ASN A N 1
ATOM 2401 C CA . ASN A 1 303 ? -37.104 32.169 37.024 1.00 66.62 303 ASN A CA 1
ATOM 2402 C C . ASN A 1 303 ? -37.912 33.472 37.082 1.00 66.62 303 ASN A C 1
ATOM 2404 O O . ASN A 1 303 ? -38.847 33.583 37.883 1.00 66.62 303 ASN A O 1
ATOM 2408 N N . GLU A 1 304 ? -37.595 34.438 36.221 1.00 77.94 304 GLU A N 1
ATOM 2409 C CA . GLU A 1 304 ? -38.463 35.589 35.985 1.00 77.94 304 GLU A CA 1
ATOM 2410 C C . GLU A 1 304 ? -39.411 35.290 34.820 1.00 77.94 304 GLU A C 1
ATOM 2412 O O . GLU A 1 304 ? -38.970 35.093 33.696 1.00 77.94 304 GLU A O 1
ATOM 2417 N N . ILE A 1 305 ? -40.721 35.278 35.089 1.00 84.56 305 ILE A N 1
ATOM 2418 C CA . ILE A 1 305 ? -41.756 35.084 34.063 1.00 84.56 305 ILE A CA 1
ATOM 2419 C C . ILE A 1 305 ? -42.176 36.472 33.542 1.00 84.56 305 ILE A C 1
ATOM 2421 O O . ILE A 1 305 ? -42.859 37.200 34.273 1.00 84.56 305 ILE A O 1
ATOM 2425 N N . PRO A 1 306 ? -41.788 36.877 32.317 1.00 85.19 306 PRO A N 1
ATOM 2426 C CA . PRO A 1 306 ? -41.989 38.240 31.837 1.00 85.19 306 PRO A CA 1
ATOM 2427 C C . PRO A 1 306 ? -43.455 38.559 31.514 1.00 85.19 306 PRO A C 1
ATOM 2429 O O . PRO A 1 306 ? -44.272 37.683 31.209 1.00 85.19 306 PRO A O 1
ATOM 2432 N N . SER A 1 307 ? -43.781 39.855 31.515 1.00 84.00 307 SER A N 1
ATOM 2433 C CA . SER A 1 307 ? -44.969 40.365 30.823 1.00 84.00 307 SER A CA 1
ATOM 2434 C C . SER A 1 307 ? -44.796 40.222 29.306 1.00 84.00 307 SER A C 1
ATOM 2436 O O . SER A 1 307 ? -43.675 40.128 28.806 1.00 84.00 307 SER A O 1
ATOM 2438 N N . HIS A 1 308 ? -45.904 40.233 28.559 1.00 82.25 308 HIS A N 1
ATOM 2439 C CA . HIS A 1 308 ? -45.857 40.130 27.096 1.00 82.25 308 HIS A CA 1
ATOM 2440 C C . HIS A 1 308 ? -44.985 41.239 26.480 1.00 82.25 308 HIS A C 1
ATOM 2442 O O . HIS A 1 308 ? -44.071 40.948 25.723 1.00 82.25 308 HIS A O 1
ATOM 2448 N N . GLU A 1 309 ? -45.195 42.492 26.887 1.00 81.75 309 GLU A N 1
ATOM 2449 C CA . GLU A 1 309 ? -44.438 43.657 26.404 1.00 81.75 309 GLU A CA 1
ATOM 2450 C C . GLU A 1 309 ? -42.931 43.560 26.698 1.00 81.75 309 GLU A C 1
ATOM 2452 O O . GLU A 1 309 ? -42.120 43.883 25.832 1.00 81.75 309 GLU A O 1
ATOM 2457 N N . ARG A 1 310 ? -42.538 43.061 27.882 1.00 83.94 310 ARG A N 1
ATOM 2458 C CA . ARG A 1 310 ? -41.118 42.916 28.246 1.00 83.94 310 ARG A CA 1
ATOM 2459 C C . ARG A 1 310 ? -40.442 41.737 27.549 1.00 83.94 310 ARG A C 1
ATOM 2461 O O . ARG A 1 310 ? -39.277 41.850 27.193 1.00 83.94 310 ARG A O 1
ATOM 2468 N N . PHE A 1 311 ? -41.156 40.634 27.308 1.00 88.00 311 PHE A N 1
ATOM 2469 C CA . PHE A 1 311 ? -40.629 39.556 26.465 1.00 88.00 311 PHE A CA 1
ATOM 2470 C C . PHE A 1 311 ? -40.262 40.083 25.072 1.00 88.00 311 PHE A C 1
ATOM 2472 O O . PHE A 1 311 ? -39.184 39.794 24.565 1.00 88.00 311 PHE A O 1
ATOM 2479 N N . MET A 1 312 ? -41.147 40.892 24.488 1.00 85.69 312 MET A N 1
ATOM 2480 C CA . MET A 1 312 ? -41.027 41.393 23.120 1.00 85.69 312 MET A CA 1
ATOM 2481 C C . MET A 1 312 ? -39.841 42.351 22.961 1.00 85.69 312 MET A C 1
ATOM 2483 O O . MET A 1 312 ? -39.014 42.150 22.074 1.00 85.69 312 MET A O 1
ATOM 2487 N N . SER A 1 313 ? -39.692 43.335 23.856 1.00 84.94 313 SER A N 1
ATOM 2488 C CA . SER A 1 313 ? -38.558 44.268 23.804 1.00 84.94 313 SER A CA 1
ATOM 2489 C C . SER A 1 313 ? -37.213 43.581 24.069 1.00 84.94 313 SER A C 1
ATOM 2491 O O . SER A 1 313 ? -36.242 43.845 23.360 1.00 84.94 313 SER A O 1
ATOM 2493 N N . SER A 1 314 ? -37.147 42.648 25.025 1.00 86.25 314 SER A N 1
ATOM 2494 C CA . SER A 1 314 ? -35.939 41.849 25.264 1.00 86.25 314 SER A CA 1
ATOM 2495 C C . SER A 1 314 ? -35.585 40.933 24.089 1.00 86.25 314 SER A C 1
ATOM 2497 O O . SER A 1 314 ? -34.407 40.818 23.760 1.00 86.25 314 SER A O 1
ATOM 2499 N N . ALA A 1 315 ? -36.570 40.302 23.441 1.00 87.56 315 ALA A N 1
ATOM 2500 C CA . ALA A 1 315 ? -36.337 39.425 22.295 1.00 87.56 315 ALA A CA 1
ATOM 2501 C C . ALA A 1 315 ? -35.815 40.195 21.073 1.00 87.56 315 ALA A C 1
ATOM 2503 O O . ALA A 1 315 ? -34.849 39.753 20.456 1.00 87.56 315 ALA A O 1
ATOM 2504 N N . THR A 1 316 ? -36.376 41.371 20.770 1.00 86.75 316 THR A N 1
ATOM 2505 C CA . THR A 1 316 ? -35.850 42.259 19.717 1.00 86.75 316 THR A CA 1
ATOM 2506 C C . THR A 1 316 ? -34.410 42.688 20.011 1.00 86.75 316 THR A C 1
ATOM 2508 O O . THR A 1 316 ? -33.559 42.605 19.132 1.00 86.75 316 THR A O 1
ATOM 2511 N N . ASN A 1 317 ? -34.098 43.075 21.253 1.00 84.81 317 ASN A N 1
ATOM 2512 C CA . ASN A 1 317 ? -32.737 43.479 21.623 1.00 84.81 317 ASN A CA 1
ATOM 2513 C C . ASN A 1 317 ? -31.721 42.326 21.508 1.00 84.81 317 ASN A C 1
ATOM 2515 O O . ASN A 1 317 ? -30.616 42.545 21.020 1.00 84.81 317 ASN A O 1
ATOM 2519 N N . LEU A 1 318 ? -32.094 41.105 21.911 1.00 87.12 318 LEU A N 1
ATOM 2520 C CA . LEU A 1 318 ? -31.246 39.912 21.771 1.00 87.12 318 LEU A CA 1
ATOM 2521 C C . LEU A 1 318 ? -31.014 39.527 20.301 1.00 87.12 318 LEU A C 1
ATOM 2523 O O . LEU A 1 318 ? -29.902 39.146 19.947 1.00 87.12 318 LEU A O 1
ATOM 2527 N N . LEU A 1 319 ? -32.032 39.651 19.440 1.00 86.94 319 LEU A N 1
ATOM 2528 C CA . LEU A 1 319 ? -31.894 39.410 17.999 1.00 86.94 319 LEU A CA 1
ATOM 2529 C C . LEU A 1 319 ? -30.965 40.440 17.339 1.00 86.94 319 LEU A C 1
ATOM 2531 O O . LEU A 1 319 ? -30.058 40.048 16.614 1.00 86.94 319 LEU A O 1
ATOM 2535 N N . ASN A 1 320 ? -31.128 41.728 17.652 1.00 84.44 320 ASN A N 1
ATOM 2536 C CA . ASN A 1 320 ? -30.258 42.786 17.129 1.00 84.44 320 ASN A CA 1
ATOM 2537 C C . ASN A 1 320 ? -28.795 42.615 17.593 1.00 84.44 320 ASN A C 1
ATOM 2539 O O . ASN A 1 320 ? -27.872 42.857 16.823 1.00 84.44 320 ASN A O 1
ATOM 2543 N N . ALA A 1 321 ? -28.566 42.187 18.841 1.00 83.81 321 ALA A N 1
ATOM 2544 C CA . ALA A 1 321 ? -27.220 41.922 19.353 1.00 83.81 321 ALA A CA 1
ATOM 2545 C C . ALA A 1 321 ? -26.579 40.680 18.699 1.00 83.81 321 ALA A C 1
ATOM 2547 O O . ALA A 1 321 ? -25.385 40.689 18.405 1.00 83.81 321 ALA A O 1
ATOM 2548 N N . MET A 1 322 ? -27.369 39.642 18.406 1.00 85.44 322 MET A N 1
ATOM 2549 C CA . MET A 1 322 ? -26.916 38.441 17.693 1.00 85.44 322 MET A CA 1
ATOM 2550 C C . MET A 1 322 ? -26.396 38.751 16.278 1.00 85.44 322 MET A C 1
ATOM 2552 O O . MET A 1 322 ? -25.438 38.120 15.847 1.00 85.44 322 MET A O 1
ATOM 2556 N N . GLU A 1 323 ? -26.964 39.740 15.575 1.00 80.50 323 GLU A N 1
ATOM 2557 C CA . GLU A 1 323 ? -26.464 40.189 14.258 1.00 80.50 323 GLU A CA 1
ATOM 2558 C C . GLU A 1 323 ? -25.070 40.848 14.312 1.00 80.50 323 GLU A C 1
ATOM 2560 O O . GLU A 1 323 ? -24.451 41.042 13.269 1.00 80.50 323 GLU A O 1
ATOM 2565 N N . SER A 1 324 ? -24.557 41.170 15.508 1.00 75.56 324 SER A N 1
ATOM 2566 C CA . SER A 1 324 ? -23.222 41.759 15.712 1.00 75.56 324 SER A CA 1
ATOM 2567 C C . SER A 1 324 ? -22.154 40.775 16.216 1.00 75.56 324 SER A C 1
ATOM 2569 O O . SER A 1 324 ? -21.021 41.183 16.459 1.00 75.56 324 SER A O 1
ATOM 2571 N N . LEU A 1 325 ? -22.495 39.491 16.383 1.00 77.88 325 LEU A N 1
ATOM 2572 C CA . LEU A 1 325 ? -21.544 38.454 16.793 1.00 77.88 325 LEU A CA 1
ATOM 2573 C C . LEU A 1 325 ? -20.679 37.991 15.614 1.00 77.88 325 LEU A C 1
ATOM 2575 O O . LEU A 1 325 ? -21.193 37.676 14.540 1.00 77.88 325 LEU A O 1
ATOM 2579 N N . GLU A 1 326 ? -19.367 37.877 15.830 1.00 69.31 326 GLU A N 1
ATOM 2580 C CA . GLU A 1 326 ? -18.460 37.330 14.821 1.00 69.31 326 GLU A CA 1
ATOM 2581 C C . GLU A 1 326 ? -18.660 35.815 14.645 1.00 69.31 326 GLU A C 1
ATOM 2583 O O . GLU A 1 326 ? -18.697 35.029 15.604 1.00 69.31 326 GLU A O 1
ATOM 2588 N N . MET A 1 327 ? -18.779 35.411 13.377 1.00 68.69 327 MET A N 1
ATOM 2589 C CA . MET A 1 327 ? -18.922 34.021 12.953 1.00 68.69 327 MET A CA 1
ATOM 2590 C C . MET A 1 327 ? -17.549 33.346 12.883 1.00 68.69 327 MET A C 1
ATOM 2592 O O . MET A 1 327 ? -16.975 33.175 11.810 1.00 68.69 327 MET A O 1
ATOM 2596 N N . GLU A 1 328 ? -17.022 32.972 14.046 1.00 66.00 328 GLU A N 1
ATOM 2597 C CA . GLU A 1 328 ? -15.874 32.067 14.139 1.00 66.00 328 GLU A CA 1
ATOM 2598 C C . GLU A 1 328 ? -16.231 30.689 13.549 1.00 66.00 328 GLU A C 1
ATOM 2600 O O . GLU A 1 328 ? -17.336 30.180 13.765 1.00 66.00 328 GLU A O 1
ATOM 2605 N N . ASP A 1 329 ? -15.271 30.087 12.845 1.00 69.88 329 ASP A N 1
ATOM 2606 C CA . ASP A 1 329 ? -15.347 28.754 12.240 1.00 69.88 329 ASP A CA 1
ATOM 2607 C C . ASP A 1 329 ? -13.994 28.044 12.434 1.00 69.88 329 ASP A C 1
ATOM 2609 O O . ASP A 1 329 ? -13.045 28.242 11.670 1.00 69.88 329 ASP A O 1
ATOM 2613 N N . GLU A 1 330 ? -13.891 27.246 13.501 1.00 70.12 330 GLU A N 1
ATOM 2614 C CA . GLU A 1 330 ? -12.658 26.533 13.865 1.00 70.12 330 GLU A CA 1
ATOM 2615 C C . GLU A 1 330 ? -12.263 25.459 12.831 1.00 70.12 330 GLU A C 1
ATOM 2617 O O . GLU A 1 330 ? -11.074 25.165 12.681 1.00 70.12 330 GLU A O 1
ATOM 2622 N N . GLU A 1 331 ? -13.220 24.885 12.086 1.00 70.62 331 GLU A N 1
ATOM 2623 C CA . GLU A 1 331 ? -12.918 23.884 11.053 1.00 70.62 331 GLU A CA 1
ATOM 2624 C C . GLU A 1 331 ? -12.339 24.549 9.796 1.00 70.62 331 GLU A C 1
ATOM 2626 O O . GLU A 1 331 ? -11.311 24.097 9.286 1.00 70.62 331 GLU A O 1
ATOM 2631 N N . SER A 1 332 ? -12.923 25.656 9.329 1.00 68.31 332 SER A N 1
ATOM 2632 C CA . SER A 1 332 ? -12.378 26.429 8.204 1.00 68.31 332 SER A CA 1
ATOM 2633 C C . SER A 1 332 ? -11.027 27.071 8.542 1.00 68.31 332 SER A C 1
ATOM 2635 O O . SER A 1 332 ? -10.103 27.041 7.722 1.00 68.31 332 SER A O 1
ATOM 2637 N N . GLU A 1 333 ? -10.842 27.567 9.772 1.00 76.19 333 GLU A N 1
ATOM 2638 C CA . GLU A 1 333 ? -9.543 28.086 10.217 1.00 76.19 333 GLU A CA 1
ATOM 2639 C C . GLU A 1 333 ? -8.474 26.973 10.258 1.00 76.19 333 GLU A C 1
ATOM 2641 O O . GLU A 1 333 ? -7.345 27.173 9.797 1.00 76.19 333 GLU A O 1
ATOM 2646 N N . PHE A 1 334 ? -8.830 25.770 10.730 1.00 78.38 334 PHE A N 1
ATOM 2647 C CA . PHE A 1 334 ? -7.949 24.598 10.696 1.00 78.38 334 PHE A CA 1
ATOM 2648 C C . PHE A 1 334 ? -7.585 24.181 9.264 1.00 78.38 334 PHE A C 1
ATOM 2650 O O . PHE A 1 334 ? -6.405 23.974 8.978 1.00 78.38 334 PHE A O 1
ATOM 2657 N N . ILE A 1 335 ? -8.561 24.094 8.352 1.00 75.00 335 ILE A N 1
ATOM 2658 C CA . ILE A 1 335 ? -8.321 23.754 6.939 1.00 75.00 335 ILE A CA 1
ATOM 2659 C C . ILE A 1 335 ? -7.430 24.807 6.265 1.00 75.00 335 ILE A C 1
ATOM 2661 O O . ILE A 1 335 ? -6.489 24.443 5.561 1.00 75.00 335 ILE A O 1
ATOM 2665 N N . THR A 1 336 ? -7.647 26.095 6.543 1.00 75.69 336 THR A N 1
ATOM 2666 C CA . THR A 1 336 ? -6.828 27.202 6.018 1.00 75.69 336 THR A CA 1
ATOM 2667 C C . THR A 1 336 ? -5.379 27.110 6.510 1.00 75.69 336 THR A C 1
ATOM 2669 O O . THR A 1 336 ? -4.443 27.170 5.709 1.00 75.69 336 THR A O 1
ATOM 2672 N N . LYS A 1 337 ? -5.166 26.877 7.815 1.00 81.75 337 LYS A N 1
ATOM 2673 C CA . LYS A 1 337 ? -3.828 26.667 8.403 1.00 81.75 337 LYS A CA 1
ATOM 2674 C C . LYS A 1 337 ? -3.137 25.421 7.838 1.00 81.75 337 LYS A C 1
ATOM 2676 O O . LYS A 1 337 ? -1.936 25.452 7.570 1.00 81.75 337 LYS A O 1
ATOM 2681 N N . LEU A 1 338 ? -3.888 24.339 7.628 1.00 79.69 338 LEU A N 1
ATOM 2682 C CA . LEU A 1 338 ? -3.388 23.092 7.050 1.00 79.69 338 LEU A CA 1
ATOM 2683 C C . LEU A 1 338 ? -2.974 23.276 5.580 1.00 79.69 338 LEU A C 1
ATOM 2685 O O . LEU A 1 338 ? -1.901 22.818 5.188 1.00 79.69 338 LEU A O 1
ATOM 2689 N N . ALA A 1 339 ? -3.780 23.988 4.786 1.00 75.88 339 ALA A N 1
ATOM 2690 C CA . ALA A 1 339 ? -3.466 24.327 3.401 1.00 75.88 339 ALA A CA 1
ATOM 2691 C C . ALA A 1 339 ? -2.193 25.183 3.307 1.00 75.88 339 ALA A C 1
ATOM 2693 O O . ALA A 1 339 ? -1.268 24.806 2.590 1.00 75.88 339 ALA A O 1
ATOM 2694 N N . ALA A 1 340 ? -2.089 26.260 4.096 1.00 79.88 340 ALA A N 1
ATOM 2695 C CA . ALA A 1 340 ? -0.889 27.100 4.154 1.00 79.88 340 ALA A CA 1
ATOM 2696 C C . ALA A 1 340 ? 0.371 26.280 4.495 1.00 79.88 340 ALA A C 1
ATOM 2698 O O . ALA A 1 340 ? 1.360 26.323 3.762 1.00 79.88 340 ALA A O 1
ATOM 2699 N N . MET A 1 341 ? 0.300 25.433 5.531 1.00 83.06 341 MET A N 1
ATOM 2700 C CA . MET A 1 341 ? 1.398 24.535 5.903 1.00 83.06 341 MET A CA 1
ATOM 2701 C C . MET A 1 341 ? 1.796 23.595 4.750 1.00 83.06 341 MET A C 1
ATOM 2703 O O . MET A 1 341 ? 2.985 23.352 4.538 1.00 83.06 341 MET A O 1
ATOM 2707 N N . HIS A 1 342 ? 0.839 23.067 3.980 1.00 82.19 342 HIS A N 1
ATOM 2708 C CA . HIS A 1 342 ? 1.138 22.227 2.817 1.00 82.19 342 HIS A CA 1
ATOM 2709 C C . HIS A 1 342 ? 1.759 23.004 1.647 1.00 82.19 342 HIS A C 1
ATOM 2711 O O . HIS A 1 342 ? 2.641 22.459 0.983 1.00 82.19 342 HIS A O 1
ATOM 2717 N N . MET A 1 343 ? 1.378 24.265 1.432 1.00 81.25 343 MET A N 1
ATOM 2718 C CA . MET A 1 343 ? 1.981 25.135 0.413 1.00 81.25 343 MET A CA 1
ATOM 2719 C C . MET A 1 343 ? 3.434 25.500 0.756 1.00 81.25 343 MET A C 1
ATOM 2721 O O . MET A 1 343 ? 4.294 25.482 -0.124 1.00 81.25 343 MET A O 1
ATOM 2725 N N . ASP A 1 344 ? 3.756 25.732 2.030 1.00 82.38 344 ASP A N 1
ATOM 2726 C CA . ASP A 1 344 ? 5.141 25.984 2.452 1.00 82.38 344 ASP A CA 1
ATOM 2727 C C . ASP A 1 344 ? 6.009 24.714 2.412 1.00 82.38 344 ASP A C 1
ATOM 2729 O O . ASP A 1 344 ? 7.135 24.752 1.916 1.00 82.38 344 ASP A O 1
ATOM 2733 N N . ASN A 1 345 ? 5.461 23.551 2.790 1.00 82.50 345 ASN A N 1
ATOM 2734 C CA . ASN A 1 345 ? 6.131 22.260 2.564 1.00 82.50 345 ASN A CA 1
ATOM 2735 C C . ASN A 1 345 ? 6.363 21.985 1.062 1.00 82.50 345 ASN A C 1
ATOM 2737 O O . ASN A 1 345 ? 7.361 21.365 0.693 1.00 82.50 345 ASN A O 1
ATOM 2741 N N . ALA A 1 346 ? 5.463 22.431 0.179 1.00 84.00 346 ALA A N 1
ATOM 2742 C CA . ALA A 1 346 ? 5.636 22.317 -1.269 1.00 84.00 346 ALA A CA 1
ATOM 2743 C C . ALA A 1 346 ? 6.780 23.209 -1.786 1.00 84.00 346 ALA A C 1
ATOM 2745 O O . ALA A 1 346 ? 7.564 22.758 -2.624 1.00 84.00 346 ALA A O 1
ATOM 2746 N N . ARG A 1 347 ? 6.927 24.426 -1.241 1.00 83.50 347 ARG A N 1
ATOM 2747 C CA . ARG A 1 347 ? 8.059 25.328 -1.517 1.00 83.50 347 ARG A CA 1
ATOM 2748 C C . ARG A 1 347 ? 9.393 24.739 -1.049 1.00 83.50 347 ARG A C 1
ATOM 2750 O O . ARG A 1 347 ? 10.326 24.696 -1.843 1.00 83.50 347 ARG A O 1
ATOM 2757 N N . GLU A 1 348 ? 9.477 24.202 0.170 1.00 83.25 348 GLU A N 1
ATOM 2758 C CA . GLU A 1 348 ? 10.698 23.547 0.682 1.00 83.25 348 GLU A CA 1
ATOM 2759 C C . GLU A 1 348 ? 11.047 22.265 -0.105 1.00 83.25 348 GLU A C 1
ATOM 2761 O O . GLU A 1 348 ? 12.212 21.993 -0.399 1.00 83.25 348 GLU A O 1
ATOM 2766 N N . LYS A 1 349 ? 10.041 21.482 -0.521 1.00 83.25 349 LYS A N 1
ATOM 2767 C CA . LYS A 1 349 ? 10.245 20.311 -1.393 1.00 83.25 349 LYS A CA 1
ATOM 2768 C C . LYS A 1 349 ? 10.794 20.718 -2.768 1.00 83.25 349 LYS A C 1
ATOM 2770 O O . LYS A 1 349 ? 11.628 20.003 -3.332 1.00 83.25 349 LYS A O 1
ATOM 2775 N N . TYR A 1 350 ? 10.344 21.854 -3.303 1.00 84.06 350 TYR A N 1
ATOM 2776 C CA . TYR A 1 350 ? 10.869 22.429 -4.538 1.00 84.06 350 TYR A CA 1
ATOM 2777 C C . TYR A 1 350 ? 12.308 22.944 -4.343 1.00 84.06 350 TYR A C 1
ATOM 2779 O O . TYR A 1 350 ? 13.206 22.456 -5.031 1.00 84.06 350 TYR A O 1
ATOM 2787 N N . MET A 1 351 ? 12.568 23.798 -3.347 1.00 79.12 351 MET A N 1
ATOM 2788 C CA . MET A 1 351 ? 13.903 24.306 -2.989 1.00 79.12 351 MET A CA 1
ATOM 2789 C C . MET A 1 351 ? 14.339 23.899 -1.567 1.00 79.12 351 MET A C 1
ATOM 2791 O O . MET A 1 351 ? 14.020 24.593 -0.601 1.00 79.12 351 MET A O 1
ATOM 2795 N N . PRO A 1 352 ? 15.128 22.817 -1.421 1.00 68.06 352 PRO A N 1
ATOM 2796 C CA . PRO A 1 352 ? 15.718 22.434 -0.146 1.00 68.06 352 PRO A CA 1
ATOM 2797 C C . PRO A 1 352 ? 16.794 23.429 0.301 1.00 68.06 352 PRO A C 1
ATOM 2799 O O . PRO A 1 352 ? 17.730 23.736 -0.440 1.00 68.06 352 PRO A O 1
ATOM 2802 N N . SER A 1 353 ? 16.690 23.886 1.545 1.00 59.97 353 SER A N 1
ATOM 2803 C CA . SER A 1 353 ? 17.639 24.810 2.169 1.00 59.97 353 SER A CA 1
ATOM 2804 C C . SER A 1 353 ? 19.091 24.314 2.087 1.00 59.97 353 SER A C 1
ATOM 2806 O O . SER A 1 353 ? 19.410 23.221 2.555 1.00 59.97 353 SER A O 1
ATOM 2808 N N . GLY A 1 354 ? 19.988 25.146 1.547 1.00 58.44 354 GLY A N 1
ATOM 2809 C CA . GLY A 1 354 ? 21.435 24.894 1.538 1.00 58.44 354 GLY A CA 1
ATOM 2810 C C . GLY A 1 354 ? 21.993 24.146 0.319 1.00 58.44 354 GLY A C 1
ATOM 2811 O O . GLY A 1 354 ? 23.132 23.687 0.379 1.00 58.44 354 GLY A O 1
ATOM 2812 N N . THR A 1 355 ? 21.245 24.019 -0.783 1.00 57.31 355 THR A N 1
ATOM 2813 C CA . THR A 1 355 ? 21.781 23.486 -2.051 1.00 57.31 355 THR A CA 1
ATOM 2814 C C . THR A 1 355 ? 21.973 24.575 -3.105 1.00 57.31 355 THR A C 1
ATOM 2816 O O . THR A 1 355 ? 20.991 25.199 -3.504 1.00 57.31 355 THR A O 1
ATOM 2819 N N . ASN A 1 356 ? 23.193 24.714 -3.641 1.00 60.12 356 ASN A N 1
ATOM 2820 C CA . ASN A 1 356 ? 23.445 25.402 -4.917 1.00 60.12 356 ASN A CA 1
ATOM 2821 C C . ASN A 1 356 ? 22.884 24.534 -6.054 1.00 60.12 356 ASN A C 1
ATOM 2823 O O . ASN A 1 356 ? 23.601 23.748 -6.675 1.00 60.12 356 ASN A O 1
ATOM 2827 N N . LEU A 1 357 ? 21.567 24.598 -6.230 1.00 68.19 357 LEU A N 1
ATOM 2828 C CA . LEU A 1 357 ? 20.810 23.783 -7.165 1.00 68.19 357 LEU A CA 1
ATOM 2829 C C . LEU A 1 357 ? 20.684 24.513 -8.501 1.00 68.19 357 LEU A C 1
ATOM 2831 O O . LEU A 1 357 ? 20.256 25.659 -8.545 1.00 68.19 357 LEU A O 1
ATOM 2835 N N . VAL A 1 358 ? 21.002 23.813 -9.582 1.00 73.69 358 VAL A N 1
ATOM 2836 C CA . VAL A 1 358 ? 20.817 24.284 -10.954 1.00 73.69 358 VAL A CA 1
ATOM 2837 C C . VAL A 1 358 ? 20.005 23.216 -11.691 1.00 73.69 358 VAL A C 1
ATOM 2839 O O . VAL A 1 358 ? 20.263 22.026 -11.513 1.00 73.69 358 VAL A O 1
ATOM 2842 N N . LEU A 1 359 ? 18.995 23.630 -12.455 1.00 75.12 359 LEU A N 1
ATOM 2843 C CA . LEU A 1 359 ? 17.981 22.782 -13.085 1.00 75.12 359 LEU A CA 1
ATOM 2844 C C . LEU A 1 359 ? 17.839 23.122 -14.572 1.00 75.12 359 LEU A C 1
ATOM 2846 O O . LEU A 1 359 ? 17.606 24.278 -14.942 1.00 75.12 359 LEU A O 1
ATOM 2850 N N . SER A 1 360 ? 17.882 22.103 -15.426 1.00 77.19 360 SER A N 1
ATOM 2851 C CA . SER A 1 360 ? 17.410 22.221 -16.808 1.00 77.19 360 SER A CA 1
ATOM 2852 C C . SER A 1 360 ? 15.887 22.335 -16.877 1.00 77.19 360 SER A C 1
ATOM 2854 O O . SER A 1 360 ? 15.181 22.031 -15.912 1.00 77.19 360 SER A O 1
ATOM 2856 N N . ARG A 1 361 ? 15.352 22.740 -18.039 1.00 80.50 361 ARG A N 1
ATOM 2857 C CA . ARG A 1 361 ? 13.899 22.871 -18.236 1.00 80.50 361 ARG A CA 1
ATOM 2858 C C . ARG A 1 361 ? 13.134 21.580 -17.912 1.00 80.50 361 ARG A C 1
ATOM 2860 O O . ARG A 1 361 ? 12.075 21.639 -17.295 1.00 80.50 361 ARG A O 1
ATOM 2867 N N . GLY A 1 362 ? 13.689 20.424 -18.283 1.00 76.06 362 GLY A N 1
ATOM 2868 C CA . GLY A 1 362 ? 13.083 19.121 -17.999 1.00 76.06 362 GLY A CA 1
ATOM 2869 C C . GLY A 1 362 ? 13.090 18.765 -16.511 1.00 76.06 362 GLY A C 1
ATOM 2870 O O . GLY A 1 362 ? 12.090 18.273 -15.999 1.00 76.06 362 GLY A O 1
ATOM 2871 N N . GLU A 1 363 ? 14.181 19.061 -15.799 1.00 78.62 363 GLU A N 1
ATOM 2872 C CA . GLU A 1 363 ? 14.289 18.803 -14.355 1.00 78.62 363 GLU A CA 1
ATOM 2873 C C . GLU A 1 363 ? 13.401 19.748 -13.536 1.00 78.62 363 GLU A C 1
ATOM 2875 O O . GLU A 1 363 ? 12.822 19.326 -12.537 1.00 78.62 363 GLU A O 1
ATOM 2880 N N . HIS A 1 364 ? 13.248 21.002 -13.974 1.00 85.56 364 HIS A N 1
ATOM 2881 C CA . HIS A 1 364 ? 12.255 21.943 -13.446 1.00 85.56 364 HIS A CA 1
ATOM 2882 C C . HIS A 1 364 ? 10.837 21.382 -13.575 1.00 85.56 364 HIS A C 1
ATOM 2884 O O . HIS A 1 364 ? 10.142 21.219 -12.571 1.00 85.56 364 HIS A O 1
ATOM 2890 N N . GLU A 1 365 ? 10.428 21.003 -14.787 1.00 84.12 365 GLU A N 1
ATOM 2891 C CA . GLU A 1 365 ? 9.083 20.481 -15.039 1.00 84.12 365 GLU A CA 1
ATOM 2892 C C . GLU A 1 365 ? 8.824 19.149 -14.312 1.00 84.12 365 GLU A C 1
ATOM 2894 O O . GLU A 1 365 ? 7.766 18.990 -13.703 1.00 84.12 365 GLU A O 1
ATOM 2899 N N . GLU A 1 366 ? 9.779 18.213 -14.276 1.00 83.50 366 GLU A N 1
ATOM 2900 C CA . GLU A 1 366 ? 9.657 16.965 -13.505 1.00 83.50 366 GLU A CA 1
ATOM 2901 C C . GLU A 1 366 ? 9.526 17.233 -11.995 1.00 83.50 366 GLU A C 1
ATOM 2903 O O . GLU A 1 366 ? 8.659 16.661 -11.326 1.00 83.50 366 GLU A O 1
ATOM 2908 N N . ARG A 1 367 ? 10.338 18.144 -11.446 1.00 86.38 367 ARG A N 1
ATOM 2909 C CA . ARG A 1 367 ? 10.331 18.492 -10.019 1.00 86.38 367 ARG A CA 1
ATOM 2910 C C . ARG A 1 367 ? 9.057 19.228 -9.612 1.00 86.38 367 ARG A C 1
ATOM 2912 O O . ARG A 1 367 ? 8.464 18.884 -8.591 1.00 86.38 367 ARG A O 1
ATOM 2919 N N . MET A 1 368 ? 8.606 20.180 -10.425 1.00 88.69 368 MET A N 1
ATOM 2920 C CA . MET A 1 368 ? 7.336 20.888 -10.261 1.00 88.69 368 MET A CA 1
ATOM 2921 C C . MET A 1 368 ? 6.148 19.915 -10.310 1.00 88.69 368 MET A C 1
ATOM 2923 O O . MET A 1 368 ? 5.304 19.931 -9.414 1.00 88.69 368 MET A O 1
ATOM 2927 N N . ASN A 1 369 ? 6.117 18.998 -11.283 1.00 84.69 369 ASN A N 1
ATOM 2928 C CA . ASN A 1 369 ? 5.091 17.953 -11.353 1.00 84.69 369 ASN A CA 1
ATOM 2929 C C . ASN A 1 369 ? 5.130 17.033 -10.119 1.00 84.69 369 ASN A C 1
ATOM 2931 O O . ASN A 1 369 ? 4.087 16.751 -9.535 1.00 84.69 369 ASN A O 1
ATOM 2935 N N . SER A 1 370 ? 6.317 16.646 -9.635 1.00 84.50 370 SER A N 1
ATOM 2936 C CA . SER A 1 370 ? 6.468 15.858 -8.400 1.00 84.50 370 SER A CA 1
ATOM 2937 C C . SER A 1 370 ? 6.007 16.605 -7.135 1.00 84.50 370 SER A C 1
ATOM 2939 O O . SER A 1 370 ? 5.665 15.980 -6.123 1.00 84.50 370 SER A O 1
ATOM 2941 N N . VAL A 1 371 ? 5.975 17.941 -7.147 1.00 87.19 371 VAL A N 1
ATOM 2942 C CA . VAL A 1 371 ? 5.363 18.752 -6.084 1.00 87.19 371 VAL A CA 1
ATOM 2943 C C . VAL A 1 371 ? 3.836 18.764 -6.222 1.00 87.19 371 VAL A C 1
ATOM 2945 O O . VAL A 1 371 ? 3.158 18.483 -5.233 1.00 87.19 371 VAL A O 1
ATOM 2948 N N . PHE A 1 372 ? 3.288 18.974 -7.423 1.00 84.81 372 PHE A N 1
ATOM 2949 C CA . PHE A 1 372 ? 1.835 18.955 -7.648 1.00 84.81 372 PHE A CA 1
ATOM 2950 C C . PHE A 1 372 ? 1.198 17.578 -7.400 1.00 84.81 372 PHE A C 1
ATOM 2952 O O . PHE A 1 372 ? 0.221 17.511 -6.661 1.00 84.81 372 PHE A O 1
ATOM 2959 N N . GLU A 1 373 ? 1.801 16.470 -7.851 1.00 81.50 373 GLU A N 1
ATOM 2960 C CA . GLU A 1 373 ? 1.348 15.108 -7.498 1.00 81.50 373 GLU A CA 1
ATOM 2961 C C . GLU A 1 373 ? 1.301 14.887 -5.972 1.00 81.50 373 GLU A C 1
ATOM 2963 O O . GLU A 1 373 ? 0.475 14.131 -5.452 1.00 81.50 373 GLU A O 1
ATOM 2968 N N . SER A 1 374 ? 2.187 15.564 -5.232 1.00 79.44 374 SER A N 1
ATOM 2969 C CA . SER A 1 374 ? 2.212 15.550 -3.769 1.00 79.44 374 SER A CA 1
ATOM 2970 C C . SER A 1 374 ? 0.988 16.255 -3.177 1.00 79.44 374 SER A C 1
ATOM 2972 O O . SER A 1 374 ? 0.387 15.719 -2.246 1.00 79.44 374 SER A O 1
ATOM 2974 N N . LEU A 1 375 ? 0.615 17.421 -3.712 1.00 80.31 375 LEU A N 1
ATOM 2975 C CA . LEU A 1 375 ? -0.532 18.223 -3.268 1.00 80.31 375 LEU A CA 1
ATOM 2976 C C . LEU A 1 375 ? -1.870 17.570 -3.657 1.00 80.31 375 LEU A C 1
ATOM 2978 O O . LEU A 1 375 ? -2.752 17.449 -2.804 1.00 80.31 375 LEU A O 1
ATOM 2982 N N . ASP A 1 376 ? -1.973 17.029 -4.874 1.00 75.31 376 ASP A N 1
ATOM 2983 C CA . ASP A 1 376 ? -3.107 16.213 -5.333 1.00 75.31 376 ASP A CA 1
ATOM 2984 C C . ASP A 1 376 ? -3.331 15.001 -4.412 1.00 75.31 376 ASP A C 1
ATOM 2986 O O . ASP A 1 376 ? -4.466 14.668 -4.059 1.00 75.31 376 ASP A O 1
ATOM 2990 N N . SER A 1 377 ? -2.251 14.348 -3.957 1.00 73.00 377 SER A N 1
ATOM 2991 C CA . SER A 1 377 ? -2.342 13.203 -3.035 1.00 73.00 377 SER A CA 1
ATOM 2992 C C . SER A 1 377 ? -2.865 13.561 -1.634 1.00 73.00 377 SER A C 1
ATOM 2994 O O . SER A 1 377 ? -3.320 12.672 -0.910 1.00 73.00 377 SER A O 1
ATOM 2996 N N . ILE A 1 378 ? -2.813 14.848 -1.273 1.00 72.88 378 ILE A N 1
ATOM 2997 C CA . ILE A 1 378 ? -3.291 15.428 -0.008 1.00 72.88 378 ILE A CA 1
ATOM 2998 C C . ILE A 1 378 ? -4.689 16.064 -0.180 1.00 72.88 378 ILE A C 1
ATOM 3000 O O . ILE A 1 378 ? -5.375 16.304 0.809 1.00 72.88 378 ILE A O 1
ATOM 3004 N N . GLN A 1 379 ? -5.157 16.238 -1.423 1.00 65.00 379 GLN A N 1
ATOM 3005 C CA . GLN A 1 379 ? -6.420 16.892 -1.792 1.00 65.00 379 GLN A CA 1
ATOM 3006 C C . GLN A 1 379 ? -6.468 18.402 -1.475 1.00 65.00 379 GLN A C 1
ATOM 3008 O O . GLN A 1 379 ? -7.526 18.932 -1.141 1.00 65.00 379 GLN A O 1
ATOM 3013 N N . VAL A 1 380 ? -5.332 19.102 -1.603 1.00 61.84 380 VAL A N 1
ATOM 3014 C CA . VAL A 1 380 ? -5.275 20.578 -1.528 1.00 61.84 380 VAL A CA 1
ATOM 3015 C C . VAL A 1 380 ? -6.023 21.192 -2.722 1.00 61.84 380 VAL A C 1
ATOM 3017 O O . VAL A 1 380 ? -5.995 20.627 -3.817 1.00 61.84 380 VAL A O 1
ATOM 3020 N N . ASN A 1 381 ? -6.694 22.331 -2.518 1.00 59.75 381 ASN A N 1
ATOM 3021 C CA . ASN A 1 381 ? -7.597 22.936 -3.499 1.00 59.75 381 ASN A CA 1
ATOM 3022 C C . ASN A 1 381 ? -6.871 23.304 -4.817 1.00 59.75 381 ASN A C 1
ATOM 3024 O O . ASN A 1 381 ? -5.907 24.070 -4.787 1.00 59.75 381 ASN A O 1
ATOM 3028 N N . PRO A 1 382 ? -7.333 22.829 -5.994 1.00 55.72 382 PRO A N 1
ATOM 3029 C CA . PRO A 1 382 ? -6.694 23.142 -7.274 1.00 55.72 382 PRO A CA 1
ATOM 3030 C C . PRO A 1 382 ? -6.778 24.626 -7.676 1.00 55.72 382 PRO A C 1
ATOM 3032 O O . PRO A 1 382 ? -6.104 25.025 -8.625 1.00 55.72 382 PRO A O 1
ATOM 3035 N N . ARG A 1 383 ? -7.570 25.462 -6.982 1.00 57.28 383 ARG A N 1
ATOM 3036 C CA . ARG A 1 383 ? -7.580 26.923 -7.192 1.00 57.28 383 ARG A CA 1
ATOM 3037 C C . ARG A 1 383 ? -6.241 27.589 -6.850 1.00 57.28 383 ARG A C 1
ATOM 3039 O O . ARG A 1 383 ? -5.896 28.579 -7.488 1.00 57.28 383 ARG A O 1
ATOM 3046 N N . ASP A 1 384 ? -5.472 27.025 -5.920 1.00 60.12 384 ASP A N 1
ATOM 3047 C CA . ASP A 1 384 ? -4.230 27.634 -5.420 1.00 60.12 384 ASP A CA 1
ATOM 3048 C C . ASP A 1 384 ? -2.988 27.278 -6.262 1.00 60.12 384 ASP A C 1
ATOM 3050 O O . ASP A 1 384 ? -1.908 27.847 -6.081 1.00 60.12 384 ASP A O 1
ATOM 3054 N N . TYR A 1 385 ? -3.119 26.341 -7.210 1.00 68.69 385 TYR A N 1
ATOM 3055 C CA . TYR A 1 385 ? -1.978 25.801 -7.961 1.00 68.69 385 TYR A CA 1
ATOM 3056 C C . TYR A 1 385 ? -1.383 26.819 -8.948 1.00 68.69 385 TYR A C 1
ATOM 3058 O O . TYR A 1 385 ? -0.188 26.758 -9.232 1.00 68.69 385 TYR A O 1
ATOM 3066 N N . THR A 1 386 ? -2.182 27.771 -9.446 1.00 73.38 386 THR A N 1
ATOM 3067 C CA . THR A 1 386 ? -1.745 28.792 -10.417 1.00 73.38 386 THR A CA 1
ATOM 3068 C C . THR A 1 386 ? -0.653 29.692 -9.837 1.00 73.38 386 THR A C 1
ATOM 3070 O O . THR A 1 386 ? 0.443 29.750 -10.388 1.00 73.38 386 THR A O 1
ATOM 3073 N N . ALA A 1 387 ? -0.903 30.303 -8.674 1.00 75.50 387 ALA A N 1
ATOM 3074 C CA . ALA A 1 387 ? 0.060 31.190 -8.018 1.00 75.50 387 ALA A CA 1
ATOM 3075 C C . ALA A 1 387 ? 1.332 30.443 -7.572 1.00 75.50 387 ALA A C 1
ATOM 3077 O O . ALA A 1 387 ? 2.438 30.984 -7.635 1.00 75.50 387 ALA A O 1
ATOM 3078 N N . LEU A 1 388 ? 1.204 29.174 -7.158 1.00 81.69 388 LEU A N 1
ATOM 3079 C CA . LEU A 1 388 ? 2.369 28.349 -6.833 1.00 81.69 388 LEU A CA 1
ATOM 3080 C C . LEU A 1 388 ? 3.207 28.047 -8.087 1.00 81.69 388 LEU A C 1
ATOM 3082 O O . LEU A 1 388 ? 4.429 28.191 -8.045 1.00 81.69 388 LEU A O 1
ATOM 3086 N N . LYS A 1 389 ? 2.560 27.709 -9.212 1.00 84.50 389 LYS A N 1
ATOM 3087 C CA . LYS A 1 389 ? 3.223 27.484 -10.505 1.00 84.50 389 LYS A CA 1
ATOM 3088 C C . LYS A 1 389 ? 3.979 28.725 -10.979 1.00 84.50 389 LYS A C 1
ATOM 3090 O O . LYS A 1 389 ? 5.141 28.615 -11.354 1.00 84.50 389 LYS A O 1
ATOM 3095 N N . GLU A 1 390 ? 3.338 29.890 -10.932 1.00 84.38 390 GLU A N 1
ATOM 3096 C CA . GLU A 1 390 ? 3.947 31.175 -11.294 1.00 84.38 390 GLU A CA 1
ATOM 3097 C C . GLU A 1 390 ? 5.173 31.475 -10.419 1.00 84.38 390 GLU A C 1
ATOM 3099 O O . GLU A 1 390 ? 6.219 31.858 -10.943 1.00 84.38 390 GLU A O 1
ATOM 3104 N N . SER A 1 391 ? 5.101 31.197 -9.109 1.00 83.44 391 SER A N 1
ATOM 3105 C CA . SER A 1 391 ? 6.253 31.367 -8.214 1.00 83.44 391 SER A CA 1
ATOM 3106 C C . SER A 1 391 ? 7.423 30.424 -8.537 1.00 83.44 391 SER A C 1
ATOM 3108 O O . SER A 1 391 ? 8.574 30.853 -8.504 1.00 83.44 391 SER A O 1
ATOM 3110 N N . PHE A 1 392 ? 7.159 29.163 -8.903 1.00 88.50 392 PHE A N 1
ATOM 3111 C CA . PHE A 1 392 ? 8.208 28.209 -9.284 1.00 88.50 392 PHE A CA 1
ATOM 3112 C C . PHE A 1 392 ? 8.849 28.542 -10.638 1.00 88.50 392 PHE A C 1
ATOM 3114 O O . PHE A 1 392 ? 10.063 28.395 -10.781 1.00 88.50 392 PHE A O 1
ATOM 3121 N N . GLU A 1 393 ? 8.055 29.010 -11.605 1.00 86.00 393 GLU A N 1
ATOM 3122 C CA . GLU A 1 393 ? 8.526 29.449 -12.924 1.00 86.00 393 GLU A CA 1
ATOM 3123 C C . GLU A 1 393 ? 9.443 30.677 -12.801 1.00 86.00 393 GLU A C 1
ATOM 3125 O O . GLU A 1 393 ? 10.534 30.685 -13.374 1.00 86.00 393 GLU A O 1
ATOM 3130 N N . ALA A 1 394 ? 9.046 31.670 -11.992 1.00 83.06 394 ALA A N 1
ATOM 3131 C CA . ALA A 1 394 ? 9.850 32.859 -11.714 1.00 83.06 394 ALA A CA 1
ATOM 3132 C C . ALA A 1 394 ? 11.209 32.490 -11.096 1.00 83.06 394 ALA A C 1
ATOM 3134 O O . ALA A 1 394 ? 12.246 32.827 -11.665 1.00 83.06 394 ALA A O 1
ATOM 3135 N N . ILE A 1 395 ? 11.197 31.710 -10.007 1.00 82.00 395 ILE A N 1
ATOM 3136 C CA . ILE A 1 395 ? 12.396 31.217 -9.305 1.00 82.00 395 ILE A CA 1
ATOM 3137 C C . ILE A 1 395 ? 13.327 30.418 -10.234 1.00 82.00 395 ILE A C 1
ATOM 3139 O O . ILE A 1 395 ? 14.549 30.537 -10.146 1.00 82.00 395 ILE A O 1
ATOM 3143 N N . TRP A 1 396 ? 12.776 29.594 -11.133 1.00 85.25 396 TRP A N 1
ATOM 3144 C CA . TRP A 1 396 ? 13.597 28.869 -12.106 1.00 85.25 396 TRP A CA 1
ATOM 3145 C C . TRP A 1 396 ? 14.253 29.817 -13.116 1.00 85.25 396 TRP A C 1
ATOM 3147 O O . TRP A 1 396 ? 15.427 29.645 -13.443 1.00 85.25 396 TRP A O 1
ATOM 3157 N N . SER A 1 397 ? 13.503 30.816 -13.592 1.00 77.56 397 SER A N 1
ATOM 3158 C CA . SER A 1 397 ? 13.949 31.747 -14.633 1.00 77.56 397 SER A CA 1
ATOM 3159 C C . SER A 1 397 ? 15.069 32.698 -14.197 1.00 77.56 397 SER A C 1
ATOM 3161 O O . SER A 1 397 ? 15.870 33.081 -15.049 1.00 77.56 397 SER A O 1
ATOM 3163 N N . SER A 1 398 ? 15.146 33.045 -12.906 1.00 71.75 398 SER A N 1
ATOM 3164 C CA . SER A 1 398 ? 16.177 33.924 -12.343 1.00 71.75 398 SER A CA 1
ATOM 3165 C C . SER A 1 398 ? 17.434 33.163 -11.916 1.00 71.75 398 SER A C 1
ATOM 3167 O O . SER A 1 398 ? 18.508 33.388 -12.469 1.00 71.75 398 SER A O 1
ATOM 3169 N N . ASP A 1 399 ? 17.306 32.258 -10.943 1.00 67.12 399 ASP A N 1
ATOM 3170 C CA . ASP A 1 399 ? 18.449 31.823 -10.125 1.00 67.12 399 ASP A CA 1
ATOM 3171 C C . ASP A 1 399 ? 18.859 30.361 -10.352 1.00 67.12 399 ASP A C 1
ATOM 3173 O O . ASP A 1 399 ? 19.982 29.975 -10.025 1.00 67.12 399 ASP A O 1
ATOM 3177 N N . LEU A 1 400 ? 17.962 29.528 -10.899 1.00 72.94 400 LEU A N 1
ATOM 3178 C CA . LEU A 1 400 ? 18.174 28.075 -10.994 1.00 72.94 400 LEU A CA 1
ATOM 3179 C C . LEU A 1 400 ? 18.392 27.553 -12.420 1.00 72.94 400 LEU A C 1
ATOM 3181 O O . LEU A 1 400 ? 18.721 26.377 -12.569 1.00 72.94 400 LEU A O 1
ATOM 3185 N N . ARG A 1 401 ? 18.199 28.349 -13.478 1.00 80.00 401 ARG A N 1
ATOM 3186 C CA . ARG A 1 401 ? 18.300 27.853 -14.862 1.00 80.00 401 ARG A CA 1
ATOM 3187 C C . ARG A 1 401 ? 19.711 27.344 -15.184 1.00 80.00 401 ARG A C 1
ATOM 3189 O O . ARG A 1 401 ? 20.689 28.066 -15.018 1.00 80.00 401 ARG A O 1
ATOM 3196 N N . SER A 1 402 ? 19.824 26.124 -15.713 1.00 80.25 402 SER A N 1
ATOM 3197 C CA . SER A 1 402 ? 21.095 25.573 -16.209 1.00 80.25 402 SER A CA 1
ATOM 3198 C C . SER A 1 402 ? 21.567 26.212 -17.512 1.00 80.25 402 SER A C 1
ATOM 3200 O O . SER A 1 402 ? 20.755 26.526 -18.381 1.00 80.25 402 SER A O 1
ATOM 3202 N N . CYS A 1 403 ? 22.881 26.252 -17.724 1.00 79.50 403 CYS A N 1
ATOM 3203 C CA . CYS A 1 403 ? 23.442 26.385 -19.064 1.00 79.50 403 CYS A CA 1
ATOM 3204 C C . CYS A 1 403 ? 23.111 25.132 -19.903 1.00 79.50 403 CYS A C 1
ATOM 3206 O O . CYS A 1 403 ? 23.561 24.030 -19.600 1.00 79.50 403 CYS A O 1
ATOM 3208 N N . GLU A 1 404 ? 22.325 25.293 -20.970 1.00 74.31 404 GLU A N 1
ATOM 3209 C CA . GLU A 1 404 ? 21.813 24.184 -21.800 1.00 74.31 404 GLU A CA 1
ATOM 3210 C C . GLU A 1 404 ? 22.811 23.712 -22.886 1.00 74.31 404 GLU A C 1
ATOM 3212 O O . GLU A 1 404 ? 22.516 22.803 -23.665 1.00 74.31 404 GLU A O 1
ATOM 3217 N N . TYR A 1 405 ? 24.012 24.301 -22.920 1.00 75.12 405 TYR A N 1
ATOM 3218 C CA . TYR A 1 405 ? 25.090 23.968 -23.854 1.00 75.12 405 TYR A CA 1
ATOM 3219 C C . TYR A 1 405 ? 25.725 22.597 -23.539 1.00 75.12 405 TYR A C 1
ATOM 3221 O O . TYR A 1 405 ? 25.793 22.179 -22.379 1.00 75.12 405 TYR A O 1
ATOM 3229 N N . ARG A 1 406 ? 26.209 21.883 -24.567 1.00 73.94 406 ARG A N 1
ATOM 3230 C CA . ARG A 1 406 ? 26.745 20.511 -24.457 1.00 73.94 406 ARG A CA 1
ATOM 3231 C C . ARG A 1 406 ? 28.206 20.405 -24.885 1.00 73.94 406 ARG A C 1
ATOM 3233 O O . ARG A 1 406 ? 28.658 21.148 -25.748 1.00 73.94 406 ARG A O 1
ATOM 3240 N N . SER A 1 407 ? 28.919 19.453 -24.293 1.00 75.94 407 SER A N 1
ATOM 3241 C CA . SER A 1 407 ? 30.287 19.092 -24.660 1.00 75.94 407 SER A CA 1
ATOM 3242 C C . SER A 1 407 ? 30.337 18.298 -25.966 1.00 75.94 407 SER A C 1
ATOM 3244 O O . SER A 1 407 ? 29.324 17.766 -26.428 1.00 75.94 407 SER A O 1
ATOM 3246 N N . LEU A 1 408 ? 31.536 18.143 -26.533 1.00 64.56 408 LEU A N 1
ATOM 3247 C CA . LEU A 1 408 ? 31.760 17.331 -27.735 1.00 64.56 408 LEU A CA 1
ATOM 3248 C C . LEU A 1 408 ? 31.545 15.824 -27.494 1.00 64.56 408 LEU A C 1
ATOM 3250 O O . LEU A 1 408 ? 31.415 15.064 -28.450 1.00 64.56 408 LEU A O 1
ATOM 3254 N N . LEU A 1 409 ? 31.470 15.390 -26.228 1.00 63.00 409 LEU A N 1
ATOM 3255 C CA . LEU A 1 409 ? 31.057 14.036 -25.834 1.00 63.00 409 LEU A CA 1
ATOM 3256 C C . LEU A 1 409 ? 29.559 13.955 -25.458 1.00 63.00 409 LEU A C 1
ATOM 3258 O O . LEU A 1 409 ? 29.090 12.919 -24.993 1.00 63.00 409 LEU A O 1
ATOM 3262 N N . GLY A 1 410 ? 28.794 15.035 -25.665 1.00 66.50 410 GLY A N 1
ATOM 3263 C CA . GLY A 1 410 ? 27.333 15.087 -25.540 1.00 66.50 410 GLY A CA 1
ATOM 3264 C C . GLY A 1 410 ? 26.776 15.405 -24.145 1.00 66.50 410 GLY A C 1
ATOM 3265 O O . GLY A 1 410 ? 25.549 15.484 -23.994 1.00 66.50 410 GLY A O 1
ATOM 3266 N N . ASN A 1 411 ? 27.634 15.611 -23.139 1.00 72.44 411 ASN A N 1
ATOM 3267 C CA . ASN A 1 411 ? 27.224 15.916 -21.764 1.00 72.44 411 ASN A CA 1
ATOM 3268 C C . ASN A 1 411 ? 26.826 17.393 -21.620 1.00 72.44 411 ASN A C 1
ATOM 3270 O O . ASN A 1 411 ? 27.495 18.273 -22.154 1.00 72.44 411 ASN A O 1
ATOM 3274 N N . SER A 1 412 ? 25.774 17.687 -20.856 1.00 75.88 412 SER A N 1
ATOM 3275 C CA . SER A 1 412 ? 25.374 19.071 -20.561 1.00 75.88 412 SER A CA 1
ATOM 3276 C C . SER A 1 412 ? 26.383 19.790 -19.658 1.00 75.88 412 SER A C 1
ATOM 3278 O O . SER A 1 412 ? 27.008 19.172 -18.789 1.00 75.88 412 SER A O 1
ATOM 3280 N N . CYS A 1 413 ? 26.488 21.111 -19.810 1.00 80.94 413 CYS A N 1
ATOM 3281 C CA . CYS A 1 413 ? 27.103 21.981 -18.813 1.00 80.94 413 CYS A CA 1
ATOM 3282 C C . CYS A 1 413 ? 26.349 21.882 -17.467 1.00 80.94 413 CYS A C 1
ATOM 3284 O O . CYS A 1 413 ? 25.139 21.664 -17.432 1.00 80.94 413 CYS A O 1
ATOM 3286 N N . ARG A 1 414 ? 27.069 22.023 -16.347 1.00 75.50 414 ARG A N 1
ATOM 3287 C CA . ARG A 1 414 ? 26.527 21.998 -14.971 1.00 75.50 414 ARG A CA 1
ATOM 3288 C C . ARG A 1 414 ? 26.570 23.351 -14.262 1.00 75.50 414 ARG A C 1
ATOM 3290 O O . ARG A 1 414 ? 26.242 23.437 -13.082 1.00 75.50 414 ARG A O 1
ATOM 3297 N N . LEU A 1 415 ? 27.002 24.394 -14.961 1.00 78.38 415 LEU A N 1
ATOM 3298 C CA . LEU A 1 415 ? 26.946 25.764 -14.468 1.00 78.38 415 LEU A CA 1
ATOM 3299 C C . LEU A 1 415 ? 25.520 26.319 -14.628 1.00 78.38 415 LEU A C 1
ATOM 3301 O O . LEU A 1 415 ? 24.766 25.880 -15.505 1.00 78.38 415 LEU A O 1
ATOM 3305 N N . ALA A 1 416 ? 25.164 27.305 -13.801 1.00 78.38 416 ALA A N 1
ATOM 3306 C CA . ALA A 1 416 ? 23.987 28.145 -14.034 1.00 78.38 416 ALA A CA 1
ATOM 3307 C C . ALA A 1 416 ? 24.084 28.841 -15.405 1.00 78.38 416 ALA A C 1
ATOM 3309 O O . ALA A 1 416 ? 25.161 28.885 -16.002 1.00 78.38 416 ALA A O 1
ATOM 3310 N N . ALA A 1 417 ? 22.974 29.361 -15.927 1.00 79.50 417 ALA A N 1
ATOM 3311 C CA . ALA A 1 417 ? 22.944 30.071 -17.200 1.00 79.50 417 ALA A CA 1
ATOM 3312 C C . ALA A 1 417 ? 23.968 31.222 -17.194 1.00 79.50 417 ALA A C 1
ATOM 3314 O O . ALA A 1 417 ? 23.822 32.203 -16.470 1.00 79.50 417 ALA A O 1
ATOM 3315 N N . HIS A 1 418 ? 25.028 31.065 -17.986 1.00 77.38 418 HIS A N 1
ATOM 3316 C CA . HIS A 1 418 ? 26.193 31.942 -18.009 1.00 77.38 418 HIS A CA 1
ATOM 3317 C C . HIS A 1 418 ? 26.520 32.330 -19.448 1.00 77.38 418 HIS A C 1
ATOM 3319 O O . HIS A 1 418 ? 26.275 31.549 -20.370 1.00 77.38 418 HIS A O 1
ATOM 3325 N N . ALA A 1 419 ? 27.125 33.502 -19.627 1.00 73.44 419 ALA A N 1
ATOM 3326 C CA . ALA A 1 419 ? 27.706 33.877 -20.907 1.00 73.44 419 ALA A CA 1
ATOM 3327 C C . ALA A 1 419 ? 28.997 33.087 -21.173 1.00 73.44 419 ALA A C 1
ATOM 3329 O O . ALA A 1 419 ? 29.738 32.738 -20.246 1.00 73.44 419 ALA A O 1
ATOM 3330 N N . SER A 1 420 ? 29.279 32.824 -22.441 1.00 71.38 420 SER A N 1
ATOM 3331 C CA . SER A 1 420 ? 30.404 32.031 -22.927 1.00 71.38 420 SER A CA 1
ATOM 3332 C C . SER A 1 420 ? 31.051 32.683 -24.154 1.00 71.38 420 SER A C 1
ATOM 3334 O O . SER A 1 420 ? 30.632 33.740 -24.630 1.00 71.38 420 SER A O 1
ATOM 3336 N N . ILE A 1 421 ? 32.116 32.065 -24.662 1.00 63.25 421 ILE A N 1
ATOM 3337 C CA . ILE A 1 421 ? 32.928 32.598 -25.761 1.00 63.25 421 ILE A CA 1
ATOM 3338 C C . ILE A 1 421 ? 32.089 32.686 -27.043 1.00 63.25 421 ILE A C 1
ATOM 3340 O O . ILE A 1 421 ? 31.817 31.677 -27.688 1.00 63.25 421 ILE A O 1
ATOM 3344 N N . GLY A 1 422 ? 31.731 33.914 -27.424 1.00 57.25 422 GLY A N 1
ATOM 3345 C CA . GLY A 1 422 ? 30.896 34.216 -28.590 1.00 57.25 422 GLY A CA 1
ATOM 3346 C C . GLY A 1 422 ? 29.620 34.992 -28.258 1.00 57.25 422 GLY A C 1
ATOM 3347 O O . GLY A 1 422 ? 29.070 35.633 -29.150 1.00 57.25 422 GLY A O 1
ATOM 3348 N N . ASP A 1 423 ? 29.186 35.004 -26.994 1.00 63.56 423 ASP A N 1
ATOM 3349 C CA . ASP A 1 423 ? 28.030 35.795 -26.566 1.00 63.56 423 ASP A CA 1
ATOM 3350 C C . ASP A 1 423 ? 28.333 37.299 -26.589 1.00 63.56 423 ASP A C 1
ATOM 3352 O O . ASP A 1 423 ? 29.447 37.736 -26.279 1.00 63.56 423 ASP A O 1
ATOM 3356 N N . ALA A 1 424 ? 27.314 38.101 -26.912 1.00 70.62 424 ALA A N 1
ATOM 3357 C CA . ALA A 1 424 ? 27.387 39.555 -27.074 1.00 70.62 424 ALA A CA 1
ATOM 3358 C C . ALA A 1 424 ? 27.460 40.324 -25.733 1.00 70.62 424 ALA A C 1
ATOM 3360 O O . ALA A 1 424 ? 26.666 41.224 -25.469 1.00 70.62 424 ALA A O 1
ATOM 3361 N N . VAL A 1 425 ? 28.418 39.955 -24.880 1.00 72.81 425 VAL A N 1
ATOM 3362 C CA . VAL A 1 425 ? 28.720 40.594 -23.590 1.00 72.81 425 VAL A CA 1
ATOM 3363 C C . VAL A 1 425 ? 30.227 40.806 -23.421 1.00 72.81 425 VAL A C 1
ATOM 3365 O O . VAL A 1 425 ? 31.037 40.283 -24.189 1.00 72.81 425 VAL A O 1
ATOM 3368 N N . ASP A 1 426 ? 30.614 41.556 -22.391 1.00 71.94 426 ASP A N 1
ATOM 3369 C CA . ASP A 1 426 ? 32.018 41.811 -22.062 1.00 71.94 426 ASP A CA 1
ATOM 3370 C C . ASP A 1 426 ? 32.791 40.512 -21.800 1.00 71.94 426 ASP A C 1
ATOM 3372 O O . ASP A 1 426 ? 32.333 39.632 -21.069 1.00 71.94 426 ASP A O 1
ATOM 3376 N N . ARG A 1 427 ? 34.013 40.415 -22.336 1.00 63.03 427 ARG A N 1
ATOM 3377 C CA . ARG A 1 427 ? 34.850 39.200 -22.250 1.00 63.03 427 ARG A CA 1
ATOM 3378 C C . ARG A 1 427 ? 35.183 38.770 -20.822 1.00 63.03 427 ARG A C 1
ATOM 3380 O O . ARG A 1 427 ? 35.453 37.598 -20.592 1.00 63.03 427 ARG A O 1
ATOM 3387 N N . GLU A 1 428 ? 35.158 39.702 -19.875 1.00 66.62 428 GLU A N 1
ATOM 3388 C CA . GLU A 1 428 ? 35.391 39.452 -18.446 1.00 66.62 428 GLU A CA 1
ATOM 3389 C C . GLU A 1 428 ? 34.223 38.702 -17.776 1.00 66.62 428 GLU A C 1
ATOM 3391 O O . GLU A 1 428 ? 34.394 38.125 -16.707 1.00 66.62 428 GLU A O 1
ATOM 3396 N N . LYS A 1 429 ? 33.048 38.666 -18.422 1.00 65.81 429 LYS A N 1
ATOM 3397 C CA . LYS A 1 429 ? 31.844 37.943 -17.975 1.00 65.81 429 LYS A CA 1
ATOM 3398 C C . LYS A 1 429 ? 31.711 36.555 -18.622 1.00 65.81 429 LYS A C 1
ATOM 3400 O O . LYS A 1 429 ? 30.798 35.806 -18.279 1.00 65.81 429 LYS A O 1
ATOM 3405 N N . TRP A 1 430 ? 32.591 36.199 -19.563 1.00 76.19 430 TRP A N 1
ATOM 3406 C CA . TRP A 1 430 ? 32.585 34.884 -20.207 1.00 76.19 430 TRP A CA 1
ATOM 3407 C C . TRP A 1 430 ? 33.120 33.805 -19.260 1.00 76.19 430 TRP A C 1
ATOM 3409 O O . TRP A 1 430 ? 34.243 33.888 -18.768 1.00 76.19 430 TRP A O 1
ATOM 3419 N N . THR A 1 431 ? 32.336 32.747 -19.059 1.00 75.94 431 THR A N 1
ATOM 3420 C CA . THR A 1 431 ? 32.740 31.558 -18.295 1.00 75.94 431 THR A CA 1
ATOM 3421 C C . THR A 1 431 ? 32.889 30.370 -19.243 1.00 75.94 431 THR A C 1
ATOM 3423 O O . THR A 1 431 ? 32.069 30.190 -20.140 1.00 75.94 431 THR A O 1
ATOM 3426 N N . LEU A 1 432 ? 33.915 29.535 -19.054 1.00 74.19 432 LEU A N 1
ATOM 3427 C CA . LEU A 1 432 ? 34.049 28.283 -19.806 1.00 74.19 432 LEU A CA 1
ATOM 3428 C C . LEU A 1 432 ? 33.022 27.254 -19.314 1.00 74.19 432 LEU A C 1
ATOM 3430 O O . LEU A 1 432 ? 32.852 27.068 -18.109 1.00 74.19 432 LEU A O 1
ATOM 3434 N N . HIS A 1 433 ? 32.371 26.558 -20.246 1.00 79.81 433 HIS A N 1
ATOM 3435 C CA . HIS A 1 433 ? 31.443 25.476 -19.920 1.00 79.81 433 HIS A CA 1
ATOM 3436 C C . HIS A 1 433 ? 32.155 24.312 -19.205 1.00 79.81 433 HIS A C 1
ATOM 3438 O O . HIS A 1 433 ? 33.326 24.022 -19.452 1.00 79.81 433 HIS A O 1
ATOM 3444 N N . SER A 1 434 ? 31.434 23.604 -18.332 1.00 80.88 434 SER A N 1
ATOM 3445 C CA . SER A 1 434 ? 31.945 22.415 -17.644 1.00 80.88 434 SER A CA 1
ATOM 3446 C C . SER A 1 434 ? 30.825 21.428 -17.336 1.00 80.88 434 SER A C 1
ATOM 3448 O O . SER A 1 434 ? 29.855 21.771 -16.663 1.00 80.88 434 SER A O 1
ATOM 3450 N N . SER A 1 435 ? 30.970 20.175 -17.772 1.00 79.38 435 SER A N 1
ATOM 3451 C CA . SER A 1 435 ? 30.069 19.067 -17.416 1.00 79.38 435 SER A CA 1
ATOM 3452 C C . SER A 1 435 ? 30.465 18.375 -16.103 1.00 79.38 435 SER A C 1
ATOM 3454 O O . SER A 1 435 ? 29.782 17.456 -15.650 1.00 79.38 435 SER A O 1
ATOM 3456 N N . SER A 1 436 ? 31.588 18.785 -15.494 1.00 77.00 436 SER A N 1
ATOM 3457 C CA . SER A 1 436 ? 32.287 18.081 -14.401 1.00 77.00 436 SER A CA 1
ATOM 3458 C C . SER A 1 436 ? 32.719 16.635 -14.715 1.00 77.00 436 SER A C 1
ATOM 3460 O O . SER A 1 436 ? 33.184 15.930 -13.818 1.00 77.00 436 SER A O 1
ATOM 3462 N N . THR A 1 437 ? 32.585 16.173 -15.961 1.00 75.94 437 THR A N 1
ATOM 3463 C CA . THR A 1 437 ? 33.044 14.848 -16.394 1.00 75.94 437 THR A CA 1
ATOM 3464 C C . THR A 1 437 ? 34.544 14.885 -16.691 1.00 75.94 437 THR A C 1
ATOM 3466 O O . THR A 1 437 ? 35.040 15.805 -17.342 1.00 75.94 437 THR A O 1
ATOM 3469 N N . THR A 1 438 ? 35.275 13.861 -16.243 1.00 79.12 438 THR A N 1
ATOM 3470 C CA . THR A 1 438 ? 36.696 13.668 -16.568 1.00 79.12 438 THR A CA 1
ATOM 3471 C C . THR A 1 438 ? 36.955 12.243 -17.045 1.00 79.12 438 THR A C 1
ATOM 3473 O O . THR A 1 438 ? 36.263 11.307 -16.647 1.00 79.12 438 THR A O 1
ATOM 3476 N N . HIS A 1 439 ? 37.941 12.083 -17.923 1.00 72.75 439 HIS A N 1
ATOM 3477 C CA . HIS A 1 439 ? 38.363 10.802 -18.491 1.00 72.75 439 HIS A CA 1
ATOM 3478 C C . HIS A 1 439 ? 39.892 10.708 -18.499 1.00 72.75 439 HIS A C 1
ATOM 3480 O O . HIS A 1 439 ? 40.582 11.723 -18.498 1.00 72.75 439 HIS A O 1
ATOM 3486 N N . ILE A 1 440 ? 40.444 9.495 -18.480 1.00 77.06 440 ILE A N 1
ATOM 3487 C CA . ILE A 1 440 ? 41.896 9.292 -18.563 1.00 77.06 440 ILE A CA 1
ATOM 3488 C C . ILE A 1 440 ? 42.289 9.263 -20.043 1.00 77.06 440 ILE A C 1
ATOM 3490 O O . ILE A 1 440 ? 41.791 8.412 -20.776 1.00 77.06 440 ILE A O 1
ATOM 3494 N N . SER A 1 441 ? 43.192 10.152 -20.462 1.00 75.38 441 SER A N 1
ATOM 3495 C CA . SER A 1 441 ? 43.758 10.163 -21.820 1.00 75.38 441 SER A CA 1
ATOM 3496 C C . SER A 1 441 ? 45.289 10.179 -21.772 1.00 75.38 441 SER A C 1
ATOM 3498 O O . SER A 1 441 ? 45.894 10.735 -20.848 1.00 75.38 441 SER A O 1
ATOM 3500 N N . GLY A 1 442 ? 45.911 9.516 -22.744 1.00 70.94 442 GLY A N 1
ATOM 3501 C CA . GLY A 1 442 ? 47.348 9.328 -22.877 1.00 70.94 442 GLY A CA 1
ATOM 3502 C C . GLY A 1 442 ? 48.023 10.353 -23.789 1.00 70.94 442 GLY A C 1
ATOM 3503 O O . GLY A 1 442 ? 47.501 10.765 -24.829 1.00 70.94 442 GLY A O 1
ATOM 3504 N N . CYS A 1 443 ? 49.244 10.736 -23.425 1.00 68.12 443 CYS A N 1
ATOM 3505 C CA . CYS A 1 443 ? 50.079 11.622 -24.233 1.00 68.12 443 CYS A CA 1
ATOM 3506 C C . CYS A 1 443 ? 50.418 11.027 -25.614 1.00 68.12 443 CYS A C 1
ATOM 3508 O O . CYS A 1 443 ? 50.359 9.813 -25.822 1.00 68.12 443 CYS A O 1
ATOM 3510 N N . ASN A 1 444 ? 50.865 11.874 -26.548 1.00 62.06 444 ASN A N 1
ATOM 3511 C CA . ASN A 1 444 ? 51.216 11.473 -27.922 1.00 62.06 444 ASN A CA 1
ATOM 3512 C C . ASN A 1 444 ? 52.296 10.370 -27.998 1.00 62.06 444 ASN A C 1
ATOM 3514 O O . ASN A 1 444 ? 52.443 9.732 -29.032 1.00 62.06 444 ASN A O 1
ATOM 3518 N N . CYS A 1 445 ? 53.052 10.126 -26.919 1.00 58.59 445 CYS A N 1
ATOM 3519 C CA . CYS A 1 445 ? 54.075 9.077 -26.855 1.00 58.59 445 CYS A CA 1
ATOM 3520 C C . CYS A 1 445 ? 53.685 7.836 -26.031 1.00 58.59 445 CYS A C 1
ATOM 3522 O O . CYS A 1 445 ? 54.516 6.943 -25.856 1.00 58.59 445 CYS A O 1
ATOM 3524 N N . GLY A 1 446 ? 52.457 7.782 -25.496 1.00 61.47 446 GLY A N 1
ATOM 3525 C CA . GLY A 1 446 ? 51.917 6.643 -24.743 1.00 61.47 446 GLY A CA 1
ATOM 3526 C C . GLY A 1 446 ? 52.582 6.356 -23.386 1.00 61.47 446 GLY A C 1
ATOM 3527 O O . GLY A 1 446 ? 52.361 5.291 -22.817 1.00 61.47 446 GLY A O 1
ATOM 3528 N N . ARG A 1 447 ? 53.419 7.266 -22.864 1.00 61.66 447 ARG A N 1
ATOM 3529 C CA . ARG A 1 447 ? 54.221 7.055 -21.633 1.00 61.66 447 ARG A CA 1
ATOM 3530 C C . ARG A 1 447 ? 53.580 7.557 -20.350 1.00 61.66 447 ARG A C 1
ATOM 3532 O O . ARG A 1 447 ? 54.041 7.212 -19.266 1.00 61.66 447 ARG A O 1
ATOM 3539 N N . SER A 1 448 ? 52.594 8.430 -20.467 1.00 65.06 448 SER A N 1
ATOM 3540 C CA . SER A 1 448 ? 51.930 9.068 -19.340 1.00 65.06 448 SER A CA 1
ATOM 3541 C C . SER A 1 448 ? 50.471 9.316 -19.679 1.00 65.06 448 SER A C 1
ATOM 3543 O O . SER A 1 448 ? 50.089 9.446 -20.844 1.00 65.06 448 SER A O 1
ATOM 3545 N N . GLN A 1 449 ? 49.668 9.354 -18.628 1.00 78.44 449 GLN A N 1
ATOM 3546 C CA . GLN A 1 449 ? 48.227 9.516 -18.676 1.00 78.44 449 GLN A CA 1
ATOM 3547 C C . GLN A 1 449 ? 47.850 10.604 -17.679 1.00 78.44 449 GLN A C 1
ATOM 3549 O O . GLN A 1 449 ? 48.450 10.692 -16.606 1.00 78.44 449 GLN A O 1
ATOM 3554 N N . MET A 1 450 ? 46.873 11.430 -18.031 1.00 76.06 450 MET A N 1
ATOM 3555 C CA . MET A 1 450 ? 46.339 12.474 -17.159 1.00 76.06 450 MET A CA 1
ATOM 3556 C C . MET A 1 450 ? 44.814 12.464 -17.221 1.00 76.06 450 MET A C 1
ATOM 3558 O O . MET A 1 450 ? 44.221 11.985 -18.191 1.00 76.06 450 MET A O 1
ATOM 3562 N N . LEU A 1 451 ? 44.180 12.991 -16.171 1.00 78.62 451 LEU A N 1
ATOM 3563 C CA . LEU A 1 451 ? 42.755 13.292 -16.208 1.00 78.62 451 LEU A CA 1
ATOM 3564 C C . LEU A 1 451 ? 42.534 14.479 -17.146 1.00 78.62 451 LEU A C 1
ATOM 3566 O O . LEU A 1 451 ? 43.080 15.561 -16.945 1.00 78.62 451 LEU A O 1
ATOM 3570 N N . ARG A 1 452 ? 41.732 14.237 -18.175 1.00 80.50 452 ARG A N 1
ATOM 3571 C CA . ARG A 1 452 ? 41.263 15.193 -19.164 1.00 80.50 452 ARG A CA 1
ATOM 3572 C C . ARG A 1 452 ? 39.842 15.603 -18.803 1.00 80.50 452 ARG A C 1
ATOM 3574 O O . ARG A 1 452 ? 38.996 14.741 -18.551 1.00 80.50 452 ARG A O 1
ATOM 3581 N N . ASN A 1 453 ? 39.572 16.904 -18.803 1.00 80.06 453 ASN A N 1
ATOM 3582 C CA . ASN A 1 453 ? 38.204 17.408 -18.715 1.00 80.06 453 ASN A CA 1
ATOM 3583 C C . ASN A 1 453 ? 37.459 17.108 -20.022 1.00 80.06 453 ASN A C 1
ATOM 3585 O O . ASN A 1 453 ? 38.041 17.124 -21.106 1.00 80.06 453 ASN A O 1
ATOM 3589 N N . ASP A 1 454 ? 36.170 16.821 -19.911 1.00 79.50 454 ASP A N 1
ATOM 3590 C CA . ASP A 1 454 ? 35.258 16.710 -21.047 1.00 79.50 454 ASP A CA 1
ATOM 3591 C C . ASP A 1 454 ? 35.215 18.032 -21.853 1.00 79.50 454 ASP A C 1
ATOM 3593 O O . ASP A 1 454 ? 34.827 19.057 -21.288 1.00 79.50 454 ASP A O 1
ATOM 3597 N N . PRO A 1 455 ? 35.668 18.047 -23.125 1.00 75.25 455 PRO A N 1
ATOM 3598 C CA . PRO A 1 455 ? 35.902 19.278 -23.872 1.00 75.25 455 PRO A CA 1
ATOM 3599 C C . PRO A 1 455 ? 34.623 19.823 -24.510 1.00 75.25 455 PRO A C 1
ATOM 3601 O O . PRO A 1 455 ? 33.816 19.079 -25.068 1.00 75.25 455 PRO A O 1
ATOM 3604 N N . PHE A 1 456 ? 34.489 21.143 -24.513 1.00 72.56 456 PHE A N 1
ATOM 3605 C CA . PHE A 1 456 ? 33.421 21.871 -25.193 1.00 72.56 456 PHE A CA 1
ATOM 3606 C C . PHE A 1 456 ? 33.890 22.485 -26.518 1.00 72.56 456 PHE A C 1
ATOM 3608 O O . PHE A 1 456 ? 33.060 22.777 -27.375 1.00 72.56 456 PHE A O 1
ATOM 3615 N N . THR A 1 457 ? 35.204 22.616 -26.740 1.00 65.25 457 THR A N 1
ATOM 3616 C CA . THR A 1 457 ? 35.765 23.083 -28.019 1.00 65.25 457 THR A CA 1
ATOM 3617 C C . THR A 1 457 ? 36.730 22.083 -28.665 1.00 65.25 457 THR A C 1
ATOM 3619 O O . THR A 1 457 ? 37.432 21.319 -27.999 1.00 65.25 457 THR A O 1
ATOM 3622 N N . LEU A 1 458 ? 36.830 22.121 -30.001 1.00 57.09 458 LEU A N 1
ATOM 3623 C CA . LEU A 1 458 ? 37.786 21.304 -30.770 1.00 57.09 458 LEU A CA 1
ATOM 3624 C C . LEU A 1 458 ? 39.249 21.577 -30.372 1.00 57.09 458 LEU A C 1
ATOM 3626 O O . LEU A 1 458 ? 40.102 20.696 -30.505 1.00 57.09 458 LEU A O 1
ATOM 3630 N N . LYS A 1 459 ? 39.535 22.787 -29.873 1.00 59.47 459 LYS A N 1
ATOM 3631 C CA . LYS A 1 459 ? 40.866 23.229 -29.444 1.00 59.47 459 LYS A CA 1
ATOM 3632 C C . LYS A 1 459 ? 41.244 22.650 -28.076 1.00 59.47 459 LYS A C 1
ATOM 3634 O O . LYS A 1 459 ? 42.343 22.113 -27.944 1.00 59.47 459 LYS A O 1
ATOM 3639 N N . GLU A 1 460 ? 40.317 22.631 -27.116 1.00 65.12 460 GLU A N 1
ATOM 3640 C CA . GLU A 1 460 ? 40.455 21.849 -25.875 1.00 65.12 460 GLU A CA 1
ATOM 3641 C C . GLU A 1 460 ? 40.656 20.361 -26.179 1.00 65.12 460 GLU A C 1
ATOM 3643 O O . GLU A 1 460 ? 41.539 19.714 -25.613 1.00 65.12 460 GLU A O 1
ATOM 3648 N N . ALA A 1 461 ? 39.859 19.826 -27.110 1.00 66.44 461 ALA A N 1
ATOM 3649 C CA . ALA A 1 461 ? 39.825 18.403 -27.416 1.00 66.44 461 ALA A CA 1
ATOM 3650 C C . ALA A 1 461 ? 41.096 17.865 -28.098 1.00 66.44 461 ALA A C 1
ATOM 3652 O O . ALA A 1 461 ? 41.409 16.683 -27.939 1.00 66.44 461 ALA A O 1
ATOM 3653 N N . ASN A 1 462 ? 41.807 18.696 -28.867 1.00 58.44 462 ASN A N 1
ATOM 3654 C CA . ASN A 1 462 ? 42.902 18.240 -29.731 1.00 58.44 462 ASN A CA 1
ATOM 3655 C C . ASN A 1 462 ? 44.234 18.988 -29.521 1.00 58.44 462 ASN A C 1
ATOM 3657 O O . ASN A 1 462 ? 45.260 18.521 -30.008 1.00 58.44 462 ASN A O 1
ATOM 3661 N N . CYS A 1 463 ? 44.258 20.102 -28.775 1.00 58.66 463 CYS A N 1
ATOM 3662 C CA . CYS A 1 463 ? 45.467 20.903 -28.543 1.00 58.66 463 CYS A CA 1
ATOM 3663 C C . CYS A 1 463 ? 45.712 21.208 -27.054 1.00 58.66 463 CYS A C 1
ATOM 3665 O O . CYS A 1 463 ? 46.695 20.727 -26.489 1.00 58.66 463 CYS A O 1
ATOM 3667 N N . ASP A 1 464 ? 44.816 21.955 -26.398 1.00 61.22 464 ASP A N 1
ATOM 3668 C CA . ASP A 1 464 ? 45.103 22.592 -25.096 1.00 61.22 464 ASP A CA 1
ATOM 3669 C C . ASP A 1 464 ? 45.229 21.607 -23.921 1.00 61.22 464 ASP A C 1
ATOM 3671 O O . ASP A 1 464 ? 45.793 21.949 -22.881 1.00 61.22 464 ASP A O 1
ATOM 3675 N N . PHE A 1 465 ? 44.734 20.375 -24.072 1.00 70.12 465 PHE A N 1
ATOM 3676 C CA . PHE A 1 465 ? 45.036 19.283 -23.145 1.00 70.12 465 PHE A CA 1
ATOM 3677 C C . PHE A 1 465 ? 46.430 18.681 -23.383 1.00 70.12 465 PHE A C 1
ATOM 3679 O O . PHE A 1 465 ? 47.188 18.463 -22.440 1.00 70.12 465 PHE A O 1
ATOM 3686 N N . TYR A 1 466 ? 46.803 18.411 -24.638 1.00 67.00 466 TYR A N 1
ATOM 3687 C CA . TYR A 1 466 ? 48.023 17.655 -24.943 1.00 67.00 466 TYR A CA 1
ATOM 3688 C C . TYR A 1 466 ? 49.316 18.452 -24.711 1.00 67.00 466 TYR A C 1
ATOM 3690 O O . TYR A 1 466 ? 50.365 17.855 -24.459 1.00 67.00 466 TYR A O 1
ATOM 3698 N N . THR A 1 467 ? 49.245 19.786 -24.700 1.00 62.81 467 THR A N 1
ATOM 3699 C CA . THR A 1 467 ? 50.350 20.671 -24.290 1.00 62.81 467 THR A CA 1
ATOM 3700 C C . THR A 1 467 ? 50.728 20.538 -22.809 1.00 62.81 467 THR A C 1
ATOM 3702 O O . THR A 1 467 ? 51.845 20.894 -22.437 1.00 62.81 467 THR A O 1
ATOM 3705 N N . GLN A 1 468 ? 49.855 19.977 -21.964 1.00 69.44 468 GLN A N 1
ATOM 3706 C CA . GLN A 1 468 ? 50.074 19.839 -20.516 1.00 69.44 468 GLN A CA 1
ATOM 3707 C C . GLN A 1 468 ? 51.034 18.684 -20.157 1.00 69.44 468 GLN A C 1
ATOM 3709 O O . GLN A 1 468 ? 51.548 18.614 -19.039 1.00 69.44 468 GLN A O 1
ATOM 3714 N N . PHE A 1 469 ? 51.329 17.777 -21.098 1.00 65.50 469 PHE A N 1
ATOM 3715 C CA . PHE A 1 469 ? 52.203 16.628 -20.854 1.00 65.50 469 PHE A CA 1
ATOM 3716 C C . PHE A 1 469 ? 53.696 16.982 -20.902 1.00 65.50 469 PHE A C 1
ATOM 3718 O O . PHE A 1 469 ? 54.315 17.038 -21.969 1.00 65.50 469 PHE A O 1
ATOM 3725 N N . ALA A 1 470 ? 54.326 17.065 -19.728 1.00 60.88 470 ALA A N 1
ATOM 3726 C CA . ALA A 1 470 ? 55.764 17.322 -19.570 1.00 60.88 470 ALA A CA 1
ATOM 3727 C C . ALA A 1 470 ? 56.699 16.349 -20.335 1.00 60.88 470 ALA A C 1
ATOM 3729 O O . ALA A 1 470 ? 57.840 16.698 -20.630 1.00 60.88 470 ALA A O 1
ATOM 3730 N N . CYS A 1 471 ? 56.238 15.140 -20.681 1.00 56.34 471 CYS A N 1
ATOM 3731 C CA . CYS A 1 471 ? 57.003 14.159 -21.465 1.00 56.34 471 CYS A CA 1
ATOM 3732 C C . CYS A 1 471 ? 56.992 14.402 -22.988 1.00 56.34 471 CYS A C 1
ATOM 3734 O O . CYS A 1 471 ? 57.762 13.761 -23.700 1.00 56.34 471 CYS A O 1
ATOM 3736 N N . CYS A 1 472 ? 56.115 15.282 -23.483 1.00 56.19 472 CYS A N 1
ATOM 3737 C CA . CYS A 1 472 ? 56.011 15.671 -24.894 1.00 56.19 472 CYS A CA 1
ATOM 3738 C C . CYS A 1 472 ? 56.357 17.157 -25.102 1.00 56.19 472 CYS A C 1
ATOM 3740 O O . CYS A 1 472 ? 56.957 17.508 -26.116 1.00 56.19 472 CYS A O 1
ATOM 3742 N N . GLY A 1 473 ? 56.064 18.020 -24.120 1.00 47.72 473 GLY A N 1
ATOM 3743 C CA . GLY A 1 473 ? 56.238 19.481 -24.168 1.00 47.72 473 GLY A CA 1
ATOM 3744 C C . GLY A 1 473 ? 57.678 20.021 -24.198 1.00 47.72 473 GLY A C 1
ATOM 3745 O O . GLY A 1 473 ? 57.917 21.122 -23.713 1.00 47.72 473 GLY A O 1
ATOM 3746 N N . ARG A 1 474 ? 58.652 19.267 -24.726 1.00 45.16 474 ARG A N 1
ATOM 3747 C CA . ARG A 1 474 ? 60.033 19.735 -24.974 1.00 45.16 474 ARG A CA 1
ATOM 3748 C C . ARG A 1 474 ? 60.545 19.500 -26.401 1.00 45.16 474 ARG A C 1
ATOM 3750 O O . ARG A 1 474 ? 61.653 19.932 -26.694 1.00 45.16 474 ARG A O 1
ATOM 3757 N N . ALA A 1 475 ? 59.780 18.829 -27.268 1.00 43.50 475 ALA A N 1
ATOM 3758 C CA . ALA A 1 475 ? 60.189 18.544 -28.648 1.00 43.50 475 ALA A CA 1
ATOM 3759 C C . ALA A 1 475 ? 58.978 18.313 -29.577 1.00 43.50 475 ALA A C 1
ATOM 3761 O O . ALA A 1 475 ? 58.744 17.201 -30.046 1.00 43.50 475 ALA A O 1
ATOM 3762 N N . MET A 1 476 ? 58.201 19.368 -29.840 1.00 40.44 476 MET A N 1
ATOM 3763 C CA . MET A 1 476 ? 57.362 19.437 -31.043 1.00 40.44 476 MET A CA 1
ATOM 3764 C C . MET A 1 476 ? 57.988 20.460 -31.989 1.00 40.44 476 MET A C 1
ATOM 3766 O O . MET A 1 476 ? 57.899 21.661 -31.750 1.00 40.44 476 MET A O 1
ATOM 3770 N N . GLU A 1 477 ? 58.661 19.970 -33.028 1.00 38.03 477 GLU A N 1
ATOM 3771 C CA . GLU A 1 477 ? 59.211 20.795 -34.104 1.00 38.03 477 GLU A CA 1
ATOM 3772 C C . GLU A 1 477 ? 58.226 20.847 -35.274 1.00 38.03 477 GLU A C 1
ATOM 3774 O O . GLU A 1 477 ? 57.764 19.810 -35.755 1.00 38.03 477 GLU A O 1
ATOM 3779 N N . THR A 1 478 ? 57.923 22.050 -35.757 1.00 36.12 478 THR A N 1
ATOM 3780 C CA . THR A 1 478 ? 57.023 22.252 -36.899 1.00 36.12 478 THR A CA 1
ATOM 3781 C C . THR A 1 478 ? 57.828 22.302 -38.194 1.00 36.12 478 THR A C 1
ATOM 3783 O O . THR A 1 478 ? 58.517 23.286 -38.458 1.00 36.12 478 THR A O 1
ATOM 3786 N N . HIS A 1 479 ? 57.718 21.261 -39.020 1.00 33.84 479 HIS A N 1
ATOM 3787 C CA . HIS A 1 479 ? 58.409 21.157 -40.311 1.00 33.84 479 HIS A CA 1
ATOM 3788 C C . HIS A 1 479 ? 57.442 21.420 -41.477 1.00 33.84 479 HIS A C 1
ATOM 3790 O O . HIS A 1 479 ? 56.405 20.767 -41.582 1.00 33.84 479 HIS A O 1
ATOM 3796 N N . GLN A 1 480 ? 57.779 22.367 -42.359 1.00 31.70 480 GLN A N 1
ATOM 3797 C CA . GLN A 1 480 ? 57.041 22.637 -43.602 1.00 31.70 480 GLN A CA 1
ATOM 3798 C C . GLN A 1 480 ? 57.702 21.923 -44.786 1.00 31.70 480 GLN A C 1
ATOM 3800 O O . GLN A 1 480 ? 58.898 22.078 -45.026 1.00 31.70 480 GLN A O 1
ATOM 3805 N N . PHE A 1 481 ? 56.909 21.188 -45.566 1.00 32.41 481 PHE A N 1
ATOM 3806 C CA . PHE A 1 481 ? 57.359 20.510 -46.783 1.00 32.41 481 PHE A CA 1
ATOM 3807 C C . PHE A 1 481 ? 56.862 21.260 -48.023 1.00 32.41 481 PHE A C 1
ATOM 3809 O O . PHE A 1 481 ? 55.687 21.621 -48.095 1.00 32.41 481 PHE A O 1
ATOM 3816 N N . LYS A 1 482 ? 57.725 21.455 -49.028 1.00 31.27 482 LYS A N 1
ATOM 3817 C CA . LYS A 1 482 ? 57.282 21.905 -50.356 1.00 31.27 482 LYS A CA 1
ATOM 3818 C C . LYS A 1 482 ? 56.710 20.730 -51.145 1.00 31.27 482 LYS A C 1
ATOM 3820 O O . LYS A 1 482 ? 57.373 19.710 -51.313 1.00 31.27 482 LYS A O 1
ATOM 3825 N N . LEU A 1 483 ? 55.495 20.903 -51.660 1.00 30.22 483 LEU A N 1
ATOM 3826 C CA . LEU A 1 483 ? 54.903 20.001 -52.643 1.00 30.22 483 LEU A CA 1
ATOM 3827 C C . LEU A 1 483 ? 55.601 20.194 -53.996 1.00 30.22 483 LEU A C 1
ATOM 3829 O O . LEU A 1 483 ? 55.743 21.321 -54.467 1.00 30.22 483 LEU A O 1
ATOM 3833 N N . VAL A 1 484 ? 56.020 19.095 -54.623 1.00 32.78 484 VAL A N 1
ATOM 3834 C CA . VAL A 1 484 ? 56.546 19.085 -55.996 1.00 32.78 484 VAL A CA 1
ATOM 3835 C C . VAL A 1 484 ? 55.401 18.731 -56.945 1.00 32.78 484 VAL A C 1
ATOM 3837 O O . VAL A 1 484 ? 54.688 17.755 -56.713 1.00 32.78 484 VAL A O 1
ATOM 3840 N N . ALA A 1 485 ? 55.199 19.537 -57.988 1.00 32.12 485 ALA A N 1
ATOM 3841 C CA . ALA A 1 485 ? 54.104 19.364 -58.941 1.00 32.12 485 ALA A CA 1
ATOM 3842 C C . ALA A 1 485 ? 54.410 18.313 -60.029 1.00 32.12 485 ALA A C 1
ATOM 3844 O O . ALA A 1 485 ? 55.558 18.137 -60.435 1.00 32.12 485 ALA A O 1
ATOM 3845 N N . ASP A 1 486 ? 53.358 17.656 -60.527 1.00 31.73 486 ASP A N 1
ATOM 3846 C CA . ASP A 1 486 ? 53.386 16.801 -61.725 1.00 31.73 486 ASP A CA 1
ATOM 3847 C C . ASP A 1 486 ? 53.550 17.642 -63.012 1.00 31.73 486 ASP A C 1
ATOM 3849 O O . ASP A 1 486 ? 53.192 18.821 -63.047 1.00 31.73 486 ASP A O 1
ATOM 3853 N N . GLU A 1 487 ? 54.029 17.033 -64.102 1.00 40.53 487 GLU A N 1
ATOM 3854 C CA . GLU A 1 487 ? 54.409 17.679 -65.377 1.00 40.53 487 GLU A CA 1
ATOM 3855 C C . GLU A 1 487 ? 53.228 18.299 -66.171 1.00 40.53 487 GLU A C 1
ATOM 3857 O O . GLU A 1 487 ? 53.366 18.677 -67.337 1.00 40.53 487 GLU A O 1
ATOM 3862 N N . LYS A 1 488 ? 52.040 18.404 -65.565 1.00 39.12 488 LYS A N 1
ATOM 3863 C CA . LYS A 1 488 ? 50.794 18.911 -66.163 1.00 39.12 488 LYS A CA 1
ATOM 3864 C C . LYS A 1 488 ? 50.124 19.933 -65.246 1.00 39.12 488 LYS A C 1
ATOM 3866 O O . LYS A 1 488 ? 49.024 19.707 -64.743 1.00 39.12 488 LYS A O 1
ATOM 3871 N N . GLY A 1 489 ? 50.795 21.065 -65.034 1.00 41.38 489 GLY A N 1
ATOM 3872 C CA . GLY A 1 489 ? 50.347 22.158 -64.164 1.00 41.38 489 GLY A CA 1
ATOM 3873 C C . GLY A 1 489 ? 49.006 22.789 -64.568 1.00 41.38 489 GLY A C 1
ATOM 3874 O O . GLY A 1 489 ? 48.976 23.831 -65.211 1.00 41.38 489 GLY A O 1
ATOM 3875 N N . GLN A 1 490 ? 47.892 22.166 -64.171 1.00 37.28 490 GLN A N 1
ATOM 3876 C CA . GLN A 1 490 ? 46.523 22.694 -64.291 1.00 37.28 490 GLN A CA 1
ATOM 3877 C C . GLN A 1 490 ? 45.692 22.461 -63.016 1.00 37.28 490 GLN A C 1
ATOM 3879 O O . GLN A 1 490 ? 44.514 22.109 -63.076 1.00 37.28 490 GLN A O 1
ATOM 3884 N N . ARG A 1 491 ? 46.321 22.652 -61.848 1.00 34.97 491 ARG A N 1
ATOM 3885 C CA . ARG A 1 491 ? 45.687 22.920 -60.539 1.00 34.97 491 ARG A CA 1
ATOM 3886 C C . ARG A 1 491 ? 46.782 23.123 -59.487 1.00 34.97 491 ARG A C 1
ATOM 3888 O O . ARG A 1 491 ? 47.285 22.128 -58.982 1.00 34.97 491 ARG A O 1
ATOM 3895 N N . LEU A 1 492 ? 47.143 24.378 -59.182 1.00 36.69 492 LEU A N 1
ATOM 3896 C CA . LEU A 1 492 ? 47.789 24.784 -57.911 1.00 36.69 492 LEU A CA 1
ATOM 3897 C C . LEU A 1 492 ? 48.010 26.307 -57.744 1.00 36.69 492 LEU A C 1
ATOM 3899 O O . LEU A 1 492 ? 48.262 26.735 -56.624 1.00 36.69 492 LEU A O 1
ATOM 3903 N N . GLU A 1 493 ? 47.807 27.134 -58.780 1.00 30.36 493 GLU A N 1
ATOM 3904 C CA . GLU A 1 493 ? 47.945 28.617 -58.749 1.00 30.36 493 GLU A CA 1
ATOM 3905 C C . GLU A 1 493 ? 47.050 29.354 -57.715 1.00 30.36 493 GLU A C 1
ATOM 3907 O O . GLU A 1 493 ? 47.102 30.572 -57.603 1.00 30.36 493 GLU A O 1
ATOM 3912 N N . ALA A 1 494 ? 46.229 28.634 -56.944 1.00 34.00 494 ALA A N 1
ATOM 3913 C CA . ALA A 1 494 ? 45.386 29.167 -55.870 1.00 34.00 494 ALA A CA 1
ATOM 3914 C C . ALA A 1 494 ? 45.981 28.979 -54.453 1.00 34.00 494 ALA A C 1
ATOM 3916 O O . ALA A 1 494 ? 45.265 29.174 -53.473 1.00 34.00 494 ALA A O 1
ATOM 3917 N N . LEU A 1 495 ? 47.243 28.540 -54.329 1.00 34.06 495 LEU A N 1
ATOM 3918 C CA . LEU A 1 495 ? 47.884 28.198 -53.045 1.00 34.06 495 LEU A CA 1
ATOM 3919 C C . LEU A 1 495 ? 49.323 28.732 -52.867 1.00 34.06 495 LEU A C 1
ATOM 3921 O O . LEU A 1 495 ? 49.971 28.381 -51.884 1.00 34.06 495 LEU A O 1
ATOM 3925 N N . GLU A 1 496 ? 49.843 29.570 -53.772 1.00 31.36 496 GLU A N 1
ATOM 3926 C CA . GLU A 1 496 ? 51.224 30.086 -53.660 1.00 31.36 496 GLU A CA 1
ATOM 3927 C C . GLU A 1 496 ? 51.370 31.350 -52.783 1.00 31.36 496 GLU A C 1
ATOM 3929 O O . GLU A 1 496 ? 52.471 31.634 -52.313 1.00 31.36 496 GLU A O 1
ATOM 3934 N N . GLU A 1 497 ? 50.281 32.064 -52.475 1.00 35.31 497 GLU A N 1
ATOM 3935 C CA . GLU A 1 497 ? 50.268 33.182 -51.515 1.00 35.31 497 GLU A CA 1
ATOM 3936 C C . GLU A 1 497 ? 49.604 32.786 -50.179 1.00 35.31 497 GLU A C 1
ATOM 3938 O O . GLU A 1 497 ? 48.451 33.129 -49.957 1.00 35.31 497 GLU A O 1
ATOM 3943 N N . GLU A 1 498 ? 50.314 32.064 -49.292 1.00 38.12 498 GLU A N 1
ATOM 3944 C CA . GLU A 1 498 ? 50.222 32.186 -47.810 1.00 38.12 498 GLU A CA 1
ATOM 3945 C C . GLU A 1 498 ? 51.074 31.133 -47.048 1.00 38.12 498 GLU A C 1
ATOM 3947 O O . GLU A 1 498 ? 50.556 30.159 -46.503 1.00 38.12 498 GLU A O 1
ATOM 3952 N N . TRP A 1 499 ? 52.383 31.367 -46.890 1.00 24.30 499 TRP A N 1
ATOM 3953 C CA . TRP A 1 499 ? 53.157 30.830 -45.752 1.00 24.30 499 TRP A CA 1
ATOM 3954 C C . TRP A 1 499 ? 54.268 31.817 -45.341 1.00 24.30 499 TRP A C 1
ATOM 3956 O O . TRP A 1 499 ? 55.119 32.139 -46.170 1.00 24.30 499 TRP A O 1
ATOM 3966 N N . PRO A 1 500 ? 54.298 32.312 -44.084 1.00 29.42 500 PRO A N 1
ATOM 3967 C CA . PRO A 1 500 ? 55.399 33.142 -43.591 1.00 29.42 500 PRO A CA 1
ATOM 3968 C C . PRO A 1 500 ? 56.698 32.337 -43.449 1.00 29.42 500 PRO A C 1
ATOM 3970 O O . PRO A 1 500 ? 56.691 31.241 -42.891 1.00 29.42 500 PRO A O 1
ATOM 3973 N N . GLU A 1 501 ? 57.823 32.898 -43.898 1.00 26.20 501 GLU A N 1
ATOM 3974 C CA . GLU A 1 501 ? 59.134 32.239 -43.836 1.00 26.20 501 GLU A CA 1
ATOM 3975 C C . GLU A 1 501 ? 59.607 31.997 -42.389 1.00 26.20 501 GLU A C 1
ATOM 3977 O O . GLU A 1 501 ? 59.864 32.936 -41.628 1.00 26.20 501 GLU A O 1
ATOM 3982 N N . ALA A 1 502 ? 59.816 30.731 -42.020 1.00 26.52 502 ALA A N 1
ATOM 3983 C CA . ALA A 1 502 ? 60.489 30.372 -40.776 1.00 26.52 502 ALA A CA 1
ATOM 3984 C C . ALA A 1 502 ? 62.016 30.534 -40.919 1.00 26.52 502 ALA A C 1
ATOM 3986 O O . ALA A 1 502 ? 62.667 29.815 -41.679 1.00 26.52 502 ALA A O 1
ATOM 3987 N N . ARG A 1 503 ? 62.618 31.466 -40.166 1.00 24.30 503 ARG A N 1
ATOM 3988 C CA . ARG A 1 503 ? 64.081 31.646 -40.137 1.00 24.30 503 ARG A CA 1
ATOM 3989 C C . ARG A 1 503 ? 64.772 30.505 -39.387 1.00 24.30 503 ARG A C 1
ATOM 3991 O O . ARG A 1 503 ? 64.720 30.453 -38.161 1.00 24.30 503 ARG A O 1
ATOM 3998 N N . VAL A 1 504 ? 65.511 29.669 -40.112 1.00 24.73 504 VAL A N 1
ATOM 3999 C CA . VAL A 1 504 ? 66.508 28.754 -39.531 1.00 24.73 504 VAL A CA 1
ATOM 4000 C C . VAL A 1 504 ? 67.764 29.544 -39.143 1.00 24.73 504 VAL A C 1
ATOM 4002 O O . VAL A 1 504 ? 68.228 30.388 -39.910 1.00 24.73 504 VAL A O 1
ATOM 4005 N N . VAL A 1 505 ? 68.334 29.264 -37.966 1.00 24.48 505 VAL A N 1
ATOM 4006 C CA . VAL A 1 505 ? 69.582 29.884 -37.489 1.00 24.48 505 VAL A CA 1
ATOM 4007 C C . VAL A 1 505 ? 70.709 28.854 -37.424 1.00 24.48 505 VAL A C 1
ATOM 4009 O O . VAL A 1 505 ? 70.646 27.882 -36.678 1.00 24.48 505 VAL A O 1
ATOM 4012 N N . GLY A 1 506 ? 71.787 29.138 -38.152 1.00 24.25 506 GLY A N 1
ATOM 4013 C CA . GLY A 1 506 ? 73.110 28.537 -38.001 1.00 24.25 506 GLY A CA 1
ATOM 4014 C C . GLY A 1 506 ? 74.176 29.530 -38.494 1.00 24.25 506 GLY A C 1
ATOM 4015 O O . GLY A 1 506 ? 73.848 30.456 -39.229 1.00 24.25 506 GLY A O 1
ATOM 4016 N N . GLN A 1 507 ? 75.454 29.412 -38.133 1.00 25.11 507 GLN A N 1
ATOM 4017 C CA . GLN A 1 507 ? 76.090 28.434 -37.243 1.00 25.11 507 GLN A CA 1
ATOM 4018 C C . GLN A 1 507 ? 77.478 28.969 -36.808 1.00 25.11 507 GLN A C 1
ATOM 4020 O O . GLN A 1 507 ? 78.082 29.723 -37.564 1.00 25.11 507 GLN A O 1
ATOM 4025 N N . ILE A 1 508 ? 78.013 28.478 -35.677 1.00 24.91 508 ILE A N 1
ATOM 4026 C CA . ILE A 1 508 ? 79.435 28.555 -35.244 1.00 24.91 508 ILE A CA 1
ATOM 4027 C C . ILE A 1 508 ? 79.967 29.952 -34.840 1.00 24.91 508 ILE A C 1
ATOM 4029 O O . ILE A 1 508 ? 79.868 30.926 -35.577 1.00 24.91 508 ILE A O 1
ATOM 4033 N N . GLY A 1 509 ? 80.639 30.016 -33.681 1.00 24.09 509 GLY A N 1
ATOM 4034 C CA . GLY A 1 509 ? 81.382 31.198 -33.224 1.00 24.09 509 GLY A CA 1
ATOM 4035 C C . GLY A 1 509 ? 81.869 31.093 -31.775 1.00 24.09 509 GLY A C 1
ATOM 4036 O O . GLY A 1 509 ? 81.320 31.752 -30.899 1.00 24.09 509 GLY A O 1
ATOM 4037 N N . GLU A 1 510 ? 82.875 30.259 -31.500 1.00 26.88 510 GLU A N 1
ATOM 4038 C CA . GLU A 1 510 ? 83.509 30.189 -30.172 1.00 26.88 510 GLU A CA 1
ATOM 4039 C C . GLU A 1 510 ? 84.380 31.428 -29.903 1.00 26.88 510 GLU A C 1
ATOM 4041 O O . GLU A 1 510 ? 85.242 31.740 -30.730 1.00 26.88 510 GLU A O 1
ATOM 4046 N N . ARG A 1 511 ? 84.256 32.056 -28.718 1.00 21.69 511 ARG A N 1
ATOM 4047 C CA . ARG A 1 511 ? 85.429 32.573 -27.984 1.00 21.69 511 ARG A CA 1
ATOM 4048 C C . ARG A 1 511 ? 85.184 32.955 -26.513 1.00 21.69 511 ARG A C 1
ATOM 4050 O O . ARG A 1 511 ? 84.308 33.753 -26.217 1.00 21.69 511 ARG A O 1
ATOM 4057 N N . GLU A 1 512 ? 86.029 32.375 -25.658 1.00 22.19 512 GLU A N 1
ATOM 4058 C CA . GLU A 1 512 ? 86.734 32.952 -24.491 1.00 22.19 512 GLU A CA 1
ATOM 4059 C C . GLU A 1 512 ? 86.011 33.976 -23.577 1.00 22.19 512 GLU A C 1
ATOM 4061 O O . GLU A 1 512 ? 85.824 35.134 -23.927 1.00 22.19 512 GLU A O 1
ATOM 4066 N N . GLU A 1 513 ? 85.706 33.502 -22.360 1.00 24.50 513 GLU A N 1
ATOM 4067 C CA . GLU A 1 513 ? 85.983 34.099 -21.031 1.00 24.50 513 GLU A CA 1
ATOM 4068 C C . GLU A 1 513 ? 86.035 35.632 -20.835 1.00 24.50 513 GLU A C 1
ATOM 4070 O O . GLU A 1 513 ? 86.838 36.331 -21.447 1.00 24.50 513 GLU A O 1
ATOM 4075 N N . ILE A 1 514 ? 85.343 36.109 -19.786 1.00 23.75 514 ILE A N 1
ATOM 4076 C CA . ILE A 1 514 ? 85.976 36.683 -18.573 1.00 23.75 514 ILE A CA 1
ATOM 4077 C C . ILE A 1 514 ? 84.931 36.812 -17.441 1.00 23.75 514 ILE A C 1
ATOM 4079 O O . ILE A 1 514 ? 83.779 37.169 -17.685 1.00 23.75 514 ILE A O 1
ATOM 4083 N N . GLU A 1 515 ? 85.320 36.500 -16.199 1.00 25.16 515 GLU A N 1
ATOM 4084 C CA . GLU A 1 515 ? 84.534 36.807 -14.991 1.00 25.16 515 GLU A CA 1
ATOM 4085 C C . GLU A 1 515 ? 84.751 38.269 -14.559 1.00 25.16 515 GLU A C 1
ATOM 4087 O O . GLU A 1 515 ? 85.884 38.731 -14.608 1.00 25.16 515 GLU A O 1
ATOM 4092 N N . GLU A 1 516 ? 83.745 38.932 -13.970 1.00 22.91 516 GLU A N 1
ATOM 4093 C CA . GLU A 1 516 ? 83.907 39.502 -12.616 1.00 22.91 516 GLU A CA 1
ATOM 4094 C C . GLU A 1 516 ? 82.566 39.906 -11.958 1.00 22.91 516 GLU A C 1
ATOM 4096 O O . GLU A 1 516 ? 81.826 40.756 -12.440 1.00 22.91 516 GLU A O 1
ATOM 4101 N N . LYS A 1 517 ? 82.267 39.241 -10.832 1.00 24.06 517 LYS A N 1
ATOM 4102 C CA . LYS A 1 517 ? 81.941 39.808 -9.501 1.00 24.06 517 LYS A CA 1
ATOM 4103 C C . LYS A 1 517 ? 81.718 41.343 -9.426 1.00 24.06 517 LYS A C 1
ATOM 4105 O O . LYS A 1 517 ? 82.519 42.099 -9.957 1.00 24.06 517 LYS A O 1
ATOM 4110 N N . ARG A 1 518 ? 80.793 41.862 -8.599 1.00 23.62 518 ARG A N 1
ATOM 4111 C CA . ARG A 1 518 ? 80.545 41.468 -7.188 1.00 23.62 518 ARG A CA 1
ATOM 4112 C C . ARG A 1 518 ? 79.327 42.200 -6.557 1.00 23.62 518 ARG A C 1
ATOM 4114 O O . ARG A 1 518 ? 78.798 43.102 -7.193 1.00 23.62 518 ARG A O 1
ATOM 4121 N N . ASP A 1 519 ? 79.029 41.847 -5.298 1.00 24.17 519 ASP A N 1
ATOM 4122 C CA . ASP A 1 519 ? 78.322 42.616 -4.241 1.00 24.17 519 ASP A CA 1
ATOM 4123 C C . ASP A 1 519 ? 76.802 42.922 -4.423 1.00 24.17 519 ASP A C 1
ATOM 4125 O O . ASP A 1 519 ? 76.368 43.315 -5.499 1.00 24.17 519 ASP A O 1
ATOM 4129 N N . GLU A 1 520 ? 75.916 42.784 -3.416 1.00 25.98 520 GLU A N 1
ATOM 4130 C CA . GLU A 1 520 ? 76.025 42.113 -2.098 1.00 25.98 520 GLU A CA 1
ATOM 4131 C C . GLU A 1 520 ? 74.633 41.718 -1.504 1.00 25.98 520 GLU A C 1
ATOM 4133 O O . GLU A 1 520 ? 73.584 42.059 -2.040 1.00 25.98 520 GLU A O 1
ATOM 4138 N N . GLU A 1 521 ? 74.699 40.937 -0.422 1.00 24.86 521 GLU A N 1
ATOM 4139 C CA . GLU A 1 521 ? 73.736 40.309 0.520 1.00 24.86 521 GLU A CA 1
ATOM 4140 C C . GLU A 1 521 ? 72.261 40.787 0.757 1.00 24.86 521 GLU A C 1
ATOM 4142 O O . GLU A 1 521 ? 71.995 41.976 0.845 1.00 24.86 521 GLU A O 1
ATOM 4147 N N . PHE A 1 522 ? 71.371 39.787 1.011 1.00 25.42 522 PHE A N 1
ATOM 4148 C CA . PHE A 1 522 ? 70.338 39.615 2.094 1.00 25.42 522 PHE A CA 1
ATOM 4149 C C . PHE A 1 522 ? 69.297 40.742 2.436 1.00 25.42 522 PHE A C 1
ATOM 4151 O O . PHE A 1 522 ? 69.466 41.892 2.067 1.00 25.42 522 PHE A O 1
ATOM 4158 N N . GLU A 1 523 ? 68.145 40.534 3.117 1.00 27.14 523 GLU A N 1
ATOM 4159 C CA . GLU A 1 523 ? 67.524 39.391 3.844 1.00 27.14 523 GLU A CA 1
ATOM 4160 C C . GLU A 1 523 ? 65.957 39.377 3.715 1.00 27.14 523 GLU A C 1
ATOM 4162 O O . GLU A 1 523 ? 65.363 40.139 2.958 1.00 27.14 523 GLU A O 1
ATOM 4167 N N . GLU A 1 524 ? 65.296 38.478 4.456 1.00 26.08 524 GLU A N 1
ATOM 4168 C CA . GLU A 1 524 ? 63.851 38.203 4.635 1.00 26.08 524 GLU A CA 1
ATOM 4169 C C . GLU A 1 524 ? 63.020 39.317 5.345 1.00 26.08 524 GLU A C 1
ATOM 4171 O O . GLU A 1 524 ? 63.582 40.001 6.200 1.00 26.08 524 GLU A O 1
ATOM 4176 N N . LYS A 1 525 ? 61.671 39.373 5.173 1.00 23.47 525 LYS A N 1
ATOM 4177 C CA . LYS A 1 525 ? 60.658 38.975 6.214 1.00 23.47 525 LYS A CA 1
ATOM 4178 C C . LYS A 1 525 ? 59.157 39.243 5.921 1.00 23.47 525 LYS A C 1
ATOM 4180 O O . LYS A 1 525 ? 58.783 39.804 4.899 1.00 23.47 525 LYS A O 1
ATOM 4185 N N . GLU A 1 526 ? 58.338 38.711 6.836 1.00 24.14 526 GLU A N 1
ATOM 4186 C CA . GLU A 1 526 ? 56.891 38.429 6.838 1.00 24.14 526 GLU A CA 1
ATOM 4187 C C . GLU A 1 526 ? 55.938 39.560 7.349 1.00 24.14 526 GLU A C 1
ATOM 4189 O O . GLU A 1 526 ? 56.395 40.512 7.969 1.00 24.14 526 GLU A O 1
ATOM 4194 N N . TYR A 1 527 ? 54.620 39.332 7.153 1.00 25.92 527 TYR A N 1
ATOM 4195 C CA . TYR A 1 527 ? 53.386 39.767 7.881 1.00 25.92 527 TYR A CA 1
ATOM 4196 C C . TYR A 1 527 ? 53.016 41.251 8.193 1.00 25.92 527 TYR A C 1
ATOM 4198 O O . TYR A 1 527 ? 53.720 41.923 8.933 1.00 25.92 527 TYR A O 1
ATOM 4206 N N . GLU A 1 528 ? 51.780 41.613 7.767 1.00 25.95 528 GLU A N 1
ATOM 4207 C CA . GLU A 1 528 ? 50.708 42.420 8.447 1.00 25.95 528 GLU A CA 1
ATOM 4208 C C . GLU A 1 528 ? 51.016 43.909 8.838 1.00 25.95 528 GLU A C 1
ATOM 4210 O O . GLU A 1 528 ? 52.165 44.329 8.802 1.00 25.95 528 GLU A O 1
ATOM 4215 N N . GLU A 1 529 ? 50.083 44.851 9.107 1.00 28.14 529 GLU A N 1
ATOM 4216 C CA . GLU A 1 529 ? 48.622 44.862 9.389 1.00 28.14 529 GLU A CA 1
ATOM 4217 C C . GLU A 1 529 ? 47.975 46.273 9.096 1.00 28.14 529 GLU A C 1
ATOM 4219 O O . GLU A 1 529 ? 48.688 47.272 9.109 1.00 28.14 529 GLU A O 1
ATOM 4224 N N . ASP A 1 530 ? 46.635 46.345 8.925 1.00 26.50 530 ASP A N 1
ATOM 4225 C CA . ASP A 1 530 ? 45.664 47.413 9.352 1.00 26.50 530 ASP A CA 1
ATOM 4226 C C . ASP A 1 530 ? 45.549 48.883 8.767 1.00 26.50 530 ASP A C 1
ATOM 4228 O O . ASP A 1 530 ? 46.538 49.590 8.596 1.00 26.50 530 ASP A O 1
ATOM 4232 N N . ARG A 1 531 ? 44.274 49.374 8.665 1.00 27.45 531 ARG A N 1
ATOM 4233 C CA . ARG A 1 531 ? 43.718 50.787 8.791 1.00 27.45 531 ARG A CA 1
ATOM 4234 C C . ARG A 1 531 ? 43.870 51.849 7.663 1.00 27.45 531 ARG A C 1
ATOM 4236 O O . ARG A 1 531 ? 44.801 51.758 6.874 1.00 27.45 531 ARG A O 1
ATOM 4243 N N . GLU A 1 532 ? 43.058 52.930 7.526 1.00 26.95 532 GLU A N 1
ATOM 4244 C CA . GLU A 1 532 ? 41.720 53.422 8.023 1.00 26.95 532 GLU A CA 1
ATOM 4245 C C . GLU A 1 532 ? 41.239 54.625 7.127 1.00 26.95 532 GLU A C 1
ATOM 4247 O O . GLU A 1 532 ? 42.068 55.173 6.397 1.00 26.95 532 GLU A O 1
ATOM 4252 N N . GLY A 1 533 ? 39.965 55.075 7.205 1.00 24.66 533 GLY A N 1
ATOM 4253 C CA . GLY A 1 533 ? 39.418 56.312 6.568 1.00 24.66 533 GLY A CA 1
ATOM 4254 C C . GLY A 1 533 ? 38.594 56.119 5.263 1.00 24.66 533 GLY A C 1
ATOM 4255 O O . GLY A 1 533 ? 39.066 55.399 4.387 1.00 24.66 533 GLY A O 1
ATOM 4256 N N . GLU A 1 534 ? 37.365 56.623 5.006 1.00 29.16 534 GLU A N 1
ATOM 4257 C CA . GLU A 1 534 ? 36.523 57.763 5.499 1.00 29.16 534 GLU A CA 1
ATOM 4258 C C . GLU A 1 534 ? 36.884 59.122 4.827 1.00 29.16 534 GLU A C 1
ATOM 4260 O O . GLU A 1 534 ? 38.062 59.472 4.826 1.00 29.16 534 GLU A O 1
ATOM 4265 N N . GLU A 1 535 ? 36.001 59.947 4.214 1.00 28.17 535 GLU A N 1
ATOM 4266 C CA . GLU A 1 535 ? 34.519 59.973 3.960 1.00 28.17 535 GLU A CA 1
ATOM 4267 C C . GLU A 1 535 ? 34.190 59.820 2.421 1.00 28.17 535 GLU A C 1
ATOM 4269 O O . GLU A 1 535 ? 34.891 59.018 1.807 1.00 28.17 535 GLU A O 1
ATOM 4274 N N . GLU A 1 536 ? 33.207 60.369 1.660 1.00 29.02 536 GLU A N 1
ATOM 4275 C CA . GLU A 1 536 ? 32.165 61.447 1.718 1.00 29.02 536 GLU A CA 1
ATOM 4276 C C . GLU A 1 536 ? 31.008 61.155 0.669 1.00 29.02 536 GLU A C 1
ATOM 4278 O O . GLU A 1 536 ? 30.904 60.015 0.211 1.00 29.02 536 GLU A O 1
ATOM 4283 N N . GLU A 1 537 ? 30.122 62.111 0.303 1.00 28.81 537 GLU A N 1
ATOM 4284 C CA . GLU A 1 537 ? 28.844 61.961 -0.487 1.00 28.81 537 GLU A CA 1
ATOM 4285 C C . GLU A 1 537 ? 28.982 62.358 -2.011 1.00 28.81 537 GLU A C 1
ATOM 4287 O O . GLU A 1 537 ? 30.099 62.625 -2.449 1.00 28.81 537 GLU A O 1
ATOM 4292 N N . ASP A 1 538 ? 28.010 62.337 -2.958 1.00 26.28 538 ASP A N 1
ATOM 4293 C CA . ASP A 1 538 ? 26.669 62.988 -3.000 1.00 26.28 538 ASP A CA 1
ATOM 4294 C C . ASP A 1 538 ? 25.778 62.583 -4.237 1.00 26.28 538 ASP A C 1
ATOM 4296 O O . ASP A 1 538 ? 26.176 61.764 -5.071 1.00 26.28 538 ASP A O 1
ATOM 4300 N N . ASP A 1 539 ? 24.569 63.162 -4.331 1.00 27.39 539 ASP A N 1
ATOM 4301 C CA . ASP A 1 539 ? 23.290 62.620 -4.863 1.00 27.39 539 ASP A CA 1
ATOM 4302 C C . ASP A 1 539 ? 22.845 62.924 -6.340 1.00 27.39 539 ASP A C 1
ATOM 4304 O O . ASP A 1 539 ? 23.302 63.880 -6.965 1.00 27.39 539 ASP A O 1
ATOM 4308 N N . LEU A 1 540 ? 21.820 62.169 -6.809 1.00 28.61 540 LEU A N 1
ATOM 4309 C CA . LEU A 1 540 ? 20.758 62.502 -7.819 1.00 28.61 540 LEU A CA 1
ATOM 4310 C C . LEU A 1 540 ? 21.156 62.876 -9.291 1.00 28.61 540 LEU A C 1
ATOM 4312 O O . LEU A 1 540 ? 22.318 63.085 -9.615 1.00 28.61 540 LEU A O 1
ATOM 4316 N N . GLU A 1 541 ? 20.280 62.908 -10.319 1.00 24.06 541 GLU A N 1
ATOM 4317 C CA . GLU A 1 541 ? 18.806 62.777 -10.451 1.00 24.06 541 GLU A CA 1
ATOM 4318 C C . GLU A 1 541 ? 18.418 62.188 -11.845 1.00 24.06 541 GLU A C 1
ATOM 4320 O O . GLU A 1 541 ? 19.220 62.255 -12.780 1.00 24.06 541 GLU A O 1
ATOM 4325 N N . ILE A 1 542 ? 17.200 61.641 -12.035 1.00 28.98 542 ILE A N 1
ATOM 4326 C CA . ILE A 1 542 ? 16.679 61.176 -13.351 1.00 28.98 542 ILE A CA 1
ATOM 4327 C C . ILE A 1 542 ? 15.193 61.552 -13.521 1.00 28.98 542 ILE A C 1
ATOM 4329 O O . ILE A 1 542 ? 14.364 61.095 -12.738 1.00 28.98 542 ILE A O 1
ATOM 4333 N N . GLU A 1 543 ? 14.839 62.275 -14.595 1.00 24.75 543 GLU A N 1
ATOM 4334 C CA . GLU A 1 543 ? 13.441 62.512 -15.015 1.00 24.75 543 GLU A CA 1
ATOM 4335 C C . GLU A 1 543 ? 13.024 61.668 -16.243 1.00 24.75 543 GLU A C 1
ATOM 4337 O O . GLU A 1 543 ? 13.403 61.928 -17.383 1.00 24.75 543 GLU A O 1
ATOM 4342 N N . ASP A 1 544 ? 12.209 60.650 -15.963 1.00 27.39 544 ASP A N 1
ATOM 4343 C CA . ASP A 1 544 ? 10.828 60.479 -16.450 1.00 27.39 544 ASP A CA 1
ATOM 4344 C C . ASP A 1 544 ? 10.430 60.423 -17.957 1.00 27.39 544 ASP A C 1
ATOM 4346 O O . ASP A 1 544 ? 10.373 61.419 -18.676 1.00 27.39 544 ASP A O 1
ATOM 4350 N N . THR A 1 545 ? 9.795 59.282 -18.297 1.00 25.92 545 THR A N 1
ATOM 4351 C CA . THR A 1 545 ? 8.609 59.124 -19.192 1.00 25.92 545 THR A CA 1
ATOM 4352 C C . THR A 1 545 ? 8.802 59.205 -20.733 1.00 25.92 545 THR A C 1
ATOM 4354 O O . THR A 1 545 ? 9.837 59.640 -21.216 1.00 25.92 545 THR A O 1
ATOM 4357 N N . GLN A 1 546 ? 7.896 58.725 -21.616 1.00 25.61 546 GLN A N 1
ATOM 4358 C CA . GLN A 1 546 ? 6.474 58.309 -21.509 1.00 25.61 546 GLN A CA 1
ATOM 4359 C C . GLN A 1 546 ? 6.133 56.973 -22.220 1.00 25.61 546 GLN A C 1
ATOM 4361 O O . GLN A 1 546 ? 6.862 56.491 -23.080 1.00 25.61 546 GLN A O 1
ATOM 4366 N N . ASN A 1 547 ? 4.960 56.417 -21.880 1.00 27.08 547 ASN A N 1
ATOM 4367 C CA . ASN A 1 547 ? 4.317 55.257 -22.520 1.00 27.08 547 ASN A CA 1
ATOM 4368 C C . ASN A 1 547 ? 3.906 55.488 -23.988 1.00 27.08 547 ASN A C 1
ATOM 4370 O O . ASN A 1 547 ? 3.457 56.574 -24.351 1.00 27.08 547 ASN A O 1
ATOM 4374 N N . SER A 1 548 ? 3.817 54.404 -24.767 1.00 25.28 548 SER A N 1
ATOM 4375 C CA . SER A 1 548 ? 2.593 54.078 -25.533 1.00 25.28 548 SER A CA 1
ATOM 4376 C C . SER A 1 548 ? 2.573 52.611 -25.991 1.00 25.28 548 SER A C 1
ATOM 4378 O O . SER A 1 548 ? 3.615 51.987 -26.169 1.00 25.28 548 SER A O 1
ATOM 4380 N N . GLN A 1 549 ? 1.367 52.057 -26.139 1.00 26.88 549 GLN A N 1
ATOM 4381 C CA . GLN A 1 549 ? 1.087 50.712 -26.658 1.00 26.88 549 GLN A CA 1
ATOM 4382 C C . GLN A 1 549 ? 0.522 50.822 -28.084 1.00 26.88 549 GLN A C 1
ATOM 4384 O O . GLN A 1 549 ? -0.132 51.819 -28.379 1.00 26.88 549 GLN A O 1
ATOM 4389 N N . GLU A 1 550 ? 0.706 49.794 -28.920 1.00 25.12 550 GLU A N 1
ATOM 4390 C CA . GLU A 1 550 ? -0.363 48.955 -29.520 1.00 25.12 550 GLU A CA 1
ATOM 4391 C C . GLU A 1 550 ? 0.163 48.119 -30.711 1.00 25.12 550 GLU A C 1
ATOM 4393 O O . GLU A 1 550 ? 1.218 48.396 -31.281 1.00 25.12 550 GLU A O 1
ATOM 4398 N N . ASP A 1 551 ? -0.546 47.035 -31.038 1.00 25.92 551 ASP A N 1
ATOM 4399 C CA . ASP A 1 551 ? -0.131 46.007 -32.002 1.00 25.92 551 ASP A CA 1
ATOM 4400 C C . ASP A 1 551 ? -0.347 46.402 -33.478 1.00 25.92 551 ASP A C 1
ATOM 4402 O O . ASP A 1 551 ? -1.318 47.092 -33.795 1.00 25.92 551 ASP A O 1
ATOM 4406 N N . ASN A 1 552 ? 0.429 45.821 -34.414 1.00 25.73 552 ASN A N 1
ATOM 4407 C CA . ASN A 1 552 ? -0.083 44.742 -35.293 1.00 25.73 552 ASN A CA 1
ATOM 4408 C C . ASN A 1 552 ? 0.902 44.215 -36.370 1.00 25.73 552 ASN A C 1
ATOM 4410 O O . ASN A 1 552 ? 1.616 44.977 -37.007 1.00 25.73 552 ASN A O 1
ATOM 4414 N N . SER A 1 553 ? 0.799 42.899 -36.619 1.00 26.31 553 SER A N 1
ATOM 4415 C CA . SER A 1 553 ? 0.917 42.157 -37.900 1.00 26.31 553 SER A CA 1
ATOM 4416 C C . SER A 1 553 ? 2.024 42.436 -38.945 1.00 26.31 553 SER A C 1
ATOM 4418 O O . SER A 1 553 ? 2.153 43.551 -39.438 1.00 26.31 553 SER A O 1
ATOM 4420 N N . GLY A 1 554 ? 2.561 41.350 -39.530 1.00 24.92 554 GLY A N 1
ATOM 4421 C CA . GLY A 1 554 ? 2.611 41.242 -41.006 1.00 24.92 554 GLY A CA 1
ATOM 4422 C C . GLY A 1 554 ? 3.947 40.901 -41.686 1.00 24.92 554 GLY A C 1
ATOM 4423 O O . GLY A 1 554 ? 4.609 41.790 -42.197 1.00 24.92 554 GLY A O 1
ATOM 4424 N N . ASP A 1 555 ? 4.262 39.605 -41.746 1.00 26.42 555 ASP A N 1
ATOM 4425 C CA . ASP A 1 555 ? 4.904 38.841 -42.840 1.00 26.42 555 ASP A CA 1
ATOM 4426 C C . ASP A 1 555 ? 5.884 39.455 -43.886 1.00 26.42 555 ASP A C 1
ATOM 4428 O O . ASP A 1 555 ? 5.605 40.408 -44.602 1.00 26.42 555 ASP A O 1
ATOM 4432 N N . GLU A 1 556 ? 6.939 38.658 -44.124 1.00 26.72 556 GLU A N 1
ATOM 4433 C CA . GLU A 1 556 ? 7.705 38.442 -45.373 1.00 26.72 556 GLU A CA 1
ATOM 4434 C C . GLU A 1 556 ? 8.676 39.498 -45.980 1.00 26.72 556 GLU A C 1
ATOM 4436 O O . GLU A 1 556 ? 8.301 40.398 -46.722 1.00 26.72 556 GLU A O 1
ATOM 4441 N N . LYS A 1 557 ? 9.965 39.102 -45.914 1.00 25.80 557 LYS A N 1
ATOM 4442 C CA . LYS A 1 557 ? 10.997 39.082 -46.988 1.00 25.80 557 LYS A CA 1
ATOM 4443 C C . LYS A 1 557 ? 11.794 40.350 -47.357 1.00 25.80 557 LYS A C 1
ATOM 4445 O O . LYS A 1 557 ? 11.268 41.338 -47.841 1.00 25.80 557 LYS A O 1
ATOM 4450 N N . ASN A 1 558 ? 13.118 40.135 -47.318 1.00 29.34 558 ASN A N 1
ATOM 4451 C CA . ASN A 1 558 ? 14.190 40.618 -48.205 1.00 29.34 558 ASN A CA 1
ATOM 4452 C C . ASN A 1 558 ? 14.224 42.093 -48.633 1.00 29.34 558 ASN A C 1
ATOM 4454 O O . ASN A 1 558 ? 13.388 42.513 -49.419 1.00 29.34 558 ASN A O 1
ATOM 4458 N N . TYR A 1 559 ? 15.373 42.743 -48.404 1.00 21.41 559 TYR A N 1
ATOM 4459 C CA . TYR A 1 559 ? 16.087 43.425 -49.495 1.00 21.41 559 TYR A CA 1
ATOM 4460 C C . TYR A 1 559 ? 17.614 43.431 -49.277 1.00 21.41 559 TYR A C 1
ATOM 4462 O O . TYR A 1 559 ? 18.100 43.688 -48.179 1.00 21.41 559 TYR A O 1
ATOM 4470 N N . LEU A 1 560 ? 18.347 43.131 -50.354 1.00 25.06 560 LEU A N 1
ATOM 4471 C CA . LEU A 1 560 ? 19.687 43.672 -50.639 1.00 25.06 560 LEU A CA 1
ATOM 4472 C C . LEU A 1 560 ? 19.489 45.166 -51.018 1.00 25.06 560 LEU A C 1
ATOM 4474 O O . LEU A 1 560 ? 18.374 45.546 -51.360 1.00 25.06 560 LEU A O 1
ATOM 4478 N N . GLU A 1 561 ? 20.445 46.089 -51.033 1.00 26.86 561 GLU A N 1
ATOM 4479 C CA . GLU A 1 561 ? 21.906 46.036 -51.159 1.00 26.86 561 GLU A CA 1
ATOM 4480 C C . GLU A 1 561 ? 22.409 47.473 -50.884 1.00 26.86 561 GLU A C 1
ATOM 4482 O O . GLU A 1 561 ? 21.711 48.408 -51.274 1.00 26.86 561 GLU A O 1
ATOM 4487 N N . GLU A 1 562 ? 23.592 47.701 -50.300 1.00 26.02 562 GLU A N 1
ATOM 4488 C CA . GLU A 1 562 ? 24.309 48.977 -50.513 1.00 26.02 562 GLU A CA 1
ATOM 4489 C C . GLU A 1 562 ? 25.821 48.840 -50.255 1.00 26.02 562 GLU A C 1
ATOM 4491 O O . GLU A 1 562 ? 26.263 47.982 -49.487 1.00 26.02 562 GLU A O 1
ATOM 4496 N N . GLU A 1 563 ? 26.630 49.636 -50.960 1.00 24.92 563 GLU A N 1
ATOM 4497 C CA . GLU A 1 563 ? 28.062 49.376 -51.158 1.00 24.92 563 GLU A CA 1
ATOM 4498 C C . GLU A 1 563 ? 29.020 50.308 -50.391 1.00 24.92 563 GLU A C 1
ATOM 4500 O O . GLU A 1 563 ? 28.866 51.523 -50.378 1.00 24.92 563 GLU A O 1
ATOM 4505 N N . GLN A 1 564 ? 30.105 49.695 -49.897 1.00 27.08 564 GLN A N 1
ATOM 4506 C CA . GLN A 1 564 ? 31.475 50.227 -49.792 1.00 27.08 564 GLN A CA 1
ATOM 4507 C C . GLN A 1 564 ? 31.724 51.616 -49.152 1.00 27.08 564 GLN A C 1
ATOM 4509 O O . GLN A 1 564 ? 31.517 52.659 -49.764 1.00 27.08 564 GLN A O 1
ATOM 4514 N N . LEU A 1 565 ? 32.528 51.625 -48.078 1.00 22.05 565 LEU A N 1
ATOM 4515 C CA . LEU A 1 565 ? 33.958 51.971 -48.217 1.00 22.05 565 LEU A CA 1
ATOM 4516 C C . LEU A 1 565 ? 34.796 51.518 -47.005 1.00 22.05 565 LEU A C 1
ATOM 4518 O O . LEU A 1 565 ? 34.265 51.178 -45.953 1.00 22.05 565 LEU A O 1
ATOM 4522 N N . VAL A 1 566 ? 36.120 51.435 -47.186 1.00 30.22 566 VAL A N 1
ATOM 4523 C CA . VAL A 1 566 ? 37.021 50.614 -46.351 1.00 30.22 566 VAL A CA 1
ATOM 4524 C C . VAL A 1 566 ? 38.117 51.436 -45.668 1.00 30.22 566 VAL A C 1
ATOM 4526 O O . VAL A 1 566 ? 38.805 52.221 -46.318 1.00 30.22 566 VAL A O 1
ATOM 4529 N N . VAL A 1 567 ? 38.393 51.128 -44.396 1.00 24.69 567 VAL A N 1
ATOM 4530 C CA . VAL A 1 567 ? 39.690 51.387 -43.745 1.00 24.69 567 VAL A CA 1
ATOM 4531 C C . VAL A 1 567 ? 40.269 50.045 -43.290 1.00 24.69 567 VAL A C 1
ATOM 4533 O O . VAL A 1 567 ? 39.637 49.322 -42.529 1.00 24.69 567 VAL A O 1
ATOM 4536 N N . LYS A 1 568 ? 41.455 49.679 -43.792 1.00 35.75 568 LYS A N 1
ATOM 4537 C CA . LYS A 1 568 ? 42.070 48.364 -43.537 1.00 35.75 568 LYS A CA 1
ATOM 4538 C C . LYS A 1 568 ? 42.804 48.324 -42.194 1.00 35.75 568 LYS A C 1
ATOM 4540 O O . LYS A 1 568 ? 43.631 49.195 -41.930 1.00 35.75 568 LYS A O 1
ATOM 4545 N N . SER A 1 569 ? 42.628 47.241 -41.436 1.00 28.73 569 SER A N 1
ATOM 4546 C CA . SER A 1 569 ? 43.574 46.805 -40.400 1.00 28.73 569 SER A CA 1
ATOM 4547 C C . SER A 1 569 ? 44.055 45.382 -40.710 1.00 28.73 569 SER A C 1
ATOM 4549 O O . SER A 1 569 ? 43.304 44.558 -41.221 1.00 28.73 569 SER A O 1
ATOM 4551 N N . THR A 1 570 ? 45.317 45.059 -40.430 1.00 33.78 570 THR A N 1
ATOM 4552 C CA . THR A 1 570 ? 45.932 43.776 -40.829 1.00 33.78 570 THR A CA 1
ATOM 4553 C C . THR A 1 570 ? 45.596 42.588 -39.916 1.00 33.78 570 THR A C 1
ATOM 4555 O O . THR A 1 570 ? 46.263 41.560 -39.990 1.00 33.78 570 THR A O 1
ATOM 4558 N N . LYS A 1 571 ? 44.562 42.692 -39.069 1.00 34.22 571 LYS A N 1
ATOM 4559 C CA . LYS A 1 571 ? 44.083 41.577 -38.228 1.00 34.22 571 LYS A CA 1
ATOM 4560 C C . LYS A 1 571 ? 42.965 40.755 -38.874 1.00 34.22 571 LYS A C 1
ATOM 4562 O O . LYS A 1 571 ? 42.815 39.583 -38.535 1.00 34.22 571 LYS A O 1
ATOM 4567 N N . ASP A 1 572 ? 42.225 41.327 -39.823 1.00 40.69 572 ASP A N 1
ATOM 4568 C CA . ASP A 1 572 ? 41.017 40.689 -40.354 1.00 40.69 572 ASP A CA 1
ATOM 4569 C C . ASP A 1 572 ? 41.303 39.438 -41.195 1.00 40.69 572 ASP A C 1
ATOM 4571 O O . ASP A 1 572 ? 40.505 38.514 -41.163 1.00 40.69 572 ASP A O 1
ATOM 4575 N N . ALA A 1 573 ? 42.461 39.324 -41.859 1.00 38.19 573 ALA A N 1
ATOM 4576 C CA . ALA A 1 573 ? 42.789 38.144 -42.672 1.00 38.19 573 ALA A CA 1
ATOM 4577 C C . ALA A 1 573 ? 42.762 36.827 -41.865 1.00 38.19 573 ALA A C 1
ATOM 4579 O O . ALA A 1 573 ? 42.172 35.840 -42.303 1.00 38.19 573 ALA A O 1
ATOM 4580 N N . GLN A 1 574 ? 43.324 36.826 -40.650 1.00 38.22 574 GLN A N 1
ATOM 4581 C CA . GLN A 1 574 ? 43.275 35.660 -39.757 1.00 38.22 574 GLN A CA 1
ATOM 4582 C C . GLN A 1 574 ? 41.855 35.388 -39.246 1.00 38.22 574 GLN A C 1
ATOM 4584 O O . GLN A 1 574 ? 41.472 34.229 -39.099 1.00 38.22 574 GLN A O 1
ATOM 4589 N N . LEU A 1 575 ? 41.063 36.438 -39.008 1.00 36.19 575 LEU A N 1
ATOM 4590 C CA . LEU A 1 575 ? 39.681 36.314 -38.549 1.00 36.19 575 LEU A CA 1
ATOM 4591 C C . LEU A 1 575 ? 38.765 35.779 -39.660 1.00 36.19 575 LEU A C 1
ATOM 4593 O O . LEU A 1 575 ? 38.018 34.838 -39.424 1.00 36.19 575 LEU A O 1
ATOM 4597 N N . THR A 1 576 ? 38.864 36.303 -40.884 1.00 39.66 576 THR A N 1
ATOM 4598 C CA . THR A 1 576 ? 38.138 35.806 -42.061 1.00 39.66 576 THR A CA 1
ATOM 4599 C C . THR A 1 576 ? 38.512 34.359 -42.374 1.00 39.66 576 THR A C 1
ATOM 4601 O O . THR A 1 576 ? 37.624 33.564 -42.669 1.00 39.66 576 THR A O 1
ATOM 4604 N N . LYS A 1 577 ? 39.793 33.987 -42.253 1.00 42.91 577 LYS A N 1
ATOM 4605 C CA . LYS A 1 577 ? 40.247 32.605 -42.455 1.00 42.91 577 LYS A CA 1
ATOM 4606 C C . LYS A 1 577 ? 39.698 31.657 -41.384 1.00 42.91 577 LYS A C 1
ATOM 4608 O O . LYS A 1 577 ? 39.112 30.639 -41.731 1.00 42.91 577 LYS A O 1
ATOM 4613 N N . ALA A 1 578 ? 39.765 32.040 -40.106 1.00 39.72 578 ALA A N 1
ATOM 4614 C CA . ALA A 1 578 ? 39.158 31.277 -39.014 1.00 39.72 578 ALA A CA 1
ATOM 4615 C C . ALA A 1 578 ? 37.626 31.166 -39.149 1.00 39.72 578 ALA A C 1
ATOM 4617 O O . ALA A 1 578 ? 37.062 30.117 -38.853 1.00 39.72 578 ALA A O 1
ATOM 4618 N N . ILE A 1 579 ? 36.950 32.212 -39.641 1.00 40.41 579 ILE A N 1
ATOM 4619 C CA . ILE A 1 579 ? 35.513 32.180 -39.952 1.00 40.41 579 ILE A CA 1
ATOM 4620 C C . ILE A 1 579 ? 35.232 31.224 -41.116 1.00 40.41 579 ILE A C 1
ATOM 4622 O O . ILE A 1 579 ? 34.296 30.448 -41.014 1.00 40.41 579 ILE A O 1
ATOM 4626 N N . GLN A 1 580 ? 36.038 31.207 -42.182 1.00 41.19 580 GLN A N 1
ATOM 4627 C CA . GLN A 1 580 ? 35.874 30.264 -43.300 1.00 41.19 580 GLN A CA 1
ATOM 4628 C C . GLN A 1 580 ? 36.148 28.805 -42.894 1.00 41.19 580 GLN A C 1
ATOM 4630 O O . GLN A 1 580 ? 35.433 27.903 -43.331 1.00 41.19 580 GLN A O 1
ATOM 4635 N N . GLU A 1 581 ? 37.138 28.566 -42.032 1.00 45.94 581 GLU A N 1
ATOM 4636 C CA . GLU A 1 581 ? 37.414 27.252 -41.436 1.00 45.94 581 GLU A CA 1
ATOM 4637 C C . GLU A 1 581 ? 36.269 26.807 -40.507 1.00 45.94 581 GLU A C 1
ATOM 4639 O O . GLU A 1 581 ? 35.839 25.652 -40.557 1.00 45.94 581 GLU A O 1
ATOM 4644 N N . PHE A 1 582 ? 35.705 27.730 -39.720 1.00 40.84 582 PHE A N 1
ATOM 4645 C CA . PHE A 1 582 ? 34.518 27.488 -38.900 1.00 40.84 582 PHE A CA 1
ATOM 4646 C C . PHE A 1 582 ? 33.280 27.195 -39.762 1.00 40.84 582 PHE A C 1
ATOM 4648 O O . PHE A 1 582 ? 32.610 26.197 -39.524 1.00 40.84 582 PHE A O 1
ATOM 4655 N N . ASP A 1 583 ? 33.021 27.975 -40.813 1.00 41.16 583 ASP A N 1
ATOM 4656 C CA . ASP A 1 583 ? 31.922 27.766 -41.768 1.00 41.16 583 ASP A CA 1
ATOM 4657 C C . ASP A 1 583 ? 32.036 26.410 -42.483 1.00 41.16 583 ASP A C 1
ATOM 4659 O O . ASP A 1 583 ? 31.033 25.730 -42.699 1.00 41.16 583 ASP A O 1
ATOM 4663 N N . ALA A 1 584 ? 33.254 25.975 -42.820 1.00 46.34 584 ALA A N 1
ATOM 4664 C CA . ALA A 1 584 ? 33.504 24.645 -43.372 1.00 46.34 584 ALA A CA 1
ATOM 4665 C C . ALA A 1 584 ? 33.187 23.531 -42.354 1.00 46.34 584 ALA A C 1
ATOM 4667 O O . ALA A 1 584 ? 32.559 22.534 -42.712 1.00 46.34 584 ALA A O 1
ATOM 4668 N N . LEU A 1 585 ? 33.550 23.718 -41.079 1.00 46.34 585 LEU A N 1
ATOM 4669 C CA . LEU A 1 585 ? 33.215 22.805 -39.977 1.00 46.34 585 LEU A CA 1
ATOM 4670 C C . LEU A 1 585 ? 31.719 22.811 -39.611 1.00 46.34 585 LEU A C 1
ATOM 4672 O O . LEU A 1 585 ? 31.191 21.782 -39.193 1.00 46.34 585 LEU A O 1
ATOM 4676 N N . VAL A 1 586 ? 31.019 23.937 -39.774 1.00 43.34 586 VAL A N 1
ATOM 4677 C CA . VAL A 1 586 ? 29.555 24.020 -39.635 1.00 43.34 586 VAL A CA 1
ATOM 4678 C C . VAL A 1 586 ? 28.872 23.304 -40.800 1.00 43.34 586 VAL A C 1
ATOM 4680 O O . VAL A 1 586 ? 27.955 22.521 -40.569 1.00 43.34 586 VAL A O 1
ATOM 4683 N N . ARG A 1 587 ? 29.359 23.466 -42.038 1.00 46.50 587 ARG A N 1
ATOM 4684 C CA . ARG A 1 587 ? 28.832 22.739 -43.207 1.00 46.50 587 ARG A CA 1
ATOM 4685 C C . ARG A 1 587 ? 29.033 21.225 -43.081 1.00 46.50 587 ARG A C 1
ATOM 4687 O O . ARG A 1 587 ? 28.085 20.481 -43.309 1.00 46.50 587 ARG A O 1
ATOM 4694 N N . LEU A 1 588 ? 30.198 20.774 -42.604 1.00 47.59 588 LEU A N 1
ATOM 4695 C CA . LEU A 1 588 ? 30.464 19.361 -42.278 1.00 47.59 588 LEU A CA 1
ATOM 4696 C C . LEU A 1 588 ? 29.566 18.799 -41.159 1.00 47.59 588 LEU A C 1
ATOM 4698 O O . LEU A 1 588 ? 29.366 17.589 -41.106 1.00 47.59 588 LEU A O 1
ATOM 4702 N N . ARG A 1 589 ? 29.011 19.658 -40.293 1.00 44.78 589 ARG A N 1
ATOM 4703 C CA . ARG A 1 589 ? 27.981 19.306 -39.297 1.00 44.78 589 ARG A CA 1
ATOM 4704 C C . ARG A 1 589 ? 26.539 19.447 -39.801 1.00 44.78 589 ARG A C 1
ATOM 4706 O O . ARG A 1 589 ? 25.626 19.042 -39.089 1.00 44.78 589 ARG A O 1
ATOM 4713 N N . SER A 1 590 ? 26.325 20.033 -40.982 1.00 44.09 590 SER A N 1
ATOM 4714 C CA . SER A 1 590 ? 24.989 20.249 -41.561 1.00 44.09 590 SER A CA 1
ATOM 4715 C C . SER A 1 590 ? 24.524 19.121 -42.488 1.00 44.09 590 SER A C 1
ATOM 4717 O O . SER A 1 590 ? 23.325 18.984 -42.717 1.00 44.09 590 SER A O 1
ATOM 4719 N N . ASP A 1 591 ? 25.445 18.276 -42.966 1.00 45.50 591 ASP A N 1
ATOM 4720 C CA . ASP A 1 591 ? 25.093 16.950 -43.478 1.00 45.50 591 ASP A CA 1
ATOM 4721 C C . ASP A 1 591 ? 24.547 16.099 -42.311 1.00 45.50 591 ASP A C 1
ATOM 4723 O O . ASP A 1 591 ? 25.194 15.998 -41.270 1.00 45.50 591 ASP A O 1
ATOM 4727 N N . GLU A 1 592 ? 23.392 15.442 -42.477 1.00 47.84 592 GLU A N 1
ATOM 4728 C CA . GLU A 1 592 ? 22.646 14.731 -41.408 1.00 47.84 592 GLU A CA 1
ATOM 4729 C C . GLU A 1 592 ? 23.327 13.450 -40.851 1.00 47.84 592 GLU A C 1
ATOM 4731 O O . GLU A 1 592 ? 22.667 12.556 -40.315 1.00 47.84 592 GLU A O 1
ATOM 4736 N N . VAL A 1 593 ? 24.647 13.305 -40.991 1.00 53.78 593 VAL A N 1
ATOM 4737 C CA . VAL A 1 593 ? 25.396 12.099 -40.617 1.00 53.78 593 VAL A CA 1
ATOM 4738 C C . VAL A 1 593 ? 26.315 12.402 -39.430 1.00 53.78 593 VAL A C 1
ATOM 4740 O O . VAL A 1 593 ? 27.236 13.202 -39.588 1.00 53.78 593 VAL A O 1
ATOM 4743 N N . PRO A 1 594 ? 26.148 11.744 -38.266 1.00 56.38 594 PRO A N 1
ATOM 4744 C CA . PRO A 1 594 ? 26.949 12.043 -37.083 1.00 56.38 594 PRO A CA 1
ATOM 4745 C C . PRO A 1 594 ? 28.442 11.767 -37.309 1.00 56.38 594 PRO A C 1
ATOM 4747 O O . PRO A 1 594 ? 28.826 10.789 -37.964 1.00 56.38 594 PRO A O 1
ATOM 4750 N N . LEU A 1 595 ? 29.276 12.633 -36.727 1.00 58.72 595 LEU A N 1
ATOM 4751 C CA . LEU A 1 595 ? 30.735 12.583 -36.794 1.00 58.72 595 LEU A CA 1
ATOM 4752 C C . LEU A 1 595 ? 31.346 12.607 -35.382 1.00 58.72 595 LEU A C 1
ATOM 4754 O O . LEU A 1 595 ? 30.799 13.234 -34.478 1.00 58.72 595 LEU A O 1
ATOM 4758 N N . LEU A 1 596 ? 32.488 11.942 -35.191 1.00 58.72 596 LEU A N 1
ATOM 4759 C CA . LEU A 1 596 ? 33.256 11.959 -33.943 1.00 58.72 596 LEU A CA 1
ATOM 4760 C C . LEU A 1 596 ? 34.279 13.104 -33.981 1.00 58.72 596 LEU A C 1
ATOM 4762 O O . LEU A 1 596 ? 35.210 13.085 -34.786 1.00 58.72 596 LEU A O 1
ATOM 4766 N N . GLU A 1 597 ? 34.130 14.087 -33.093 1.00 59.41 597 GLU A N 1
ATOM 4767 C CA . GLU A 1 597 ? 34.933 15.325 -33.060 1.00 59.41 597 GLU A CA 1
ATOM 4768 C C . GLU A 1 597 ? 36.300 15.194 -32.339 1.00 59.41 597 GLU A C 1
ATOM 4770 O O . GLU A 1 597 ? 36.899 16.183 -31.911 1.00 59.41 597 GLU A O 1
ATOM 4775 N N . GLY A 1 598 ? 36.824 13.972 -32.202 1.00 59.12 598 GLY A N 1
ATOM 4776 C CA . GLY A 1 598 ? 38.089 13.690 -31.518 1.00 59.12 598 GLY A CA 1
ATOM 4777 C C . GLY A 1 598 ? 38.694 12.331 -31.881 1.00 59.12 598 GLY A C 1
ATOM 4778 O O . GLY A 1 598 ? 38.183 11.618 -32.745 1.00 59.12 598 GLY A O 1
ATOM 4779 N N . VAL A 1 599 ? 39.800 11.977 -31.217 1.00 63.41 599 VAL A N 1
ATOM 4780 C CA . VAL A 1 599 ? 40.527 10.714 -31.444 1.00 63.41 599 VAL A CA 1
ATOM 4781 C C . VAL A 1 599 ? 39.613 9.504 -31.172 1.00 63.41 599 VAL A C 1
ATOM 4783 O O . VAL A 1 599 ? 39.012 9.440 -30.096 1.00 63.41 599 VAL A O 1
ATOM 4786 N N . PRO A 1 600 ? 39.514 8.524 -32.094 1.00 63.78 600 PRO A N 1
ATOM 4787 C CA . PRO A 1 600 ? 38.705 7.326 -31.884 1.00 63.78 600 PRO A CA 1
ATOM 4788 C C . PRO A 1 600 ? 39.140 6.514 -30.660 1.00 63.78 600 PRO A C 1
ATOM 4790 O O . PRO A 1 600 ? 40.333 6.297 -30.437 1.00 63.78 600 PRO A O 1
ATOM 4793 N N . HIS A 1 601 ? 38.171 6.028 -29.880 1.00 64.00 601 HIS A N 1
ATOM 4794 C CA . HIS A 1 601 ? 38.428 5.193 -28.707 1.00 64.00 601 HIS A CA 1
ATOM 4795 C C . HIS A 1 601 ? 37.516 3.960 -28.641 1.00 64.00 601 HIS A C 1
ATOM 4797 O O . HIS A 1 601 ? 36.467 3.921 -29.275 1.00 64.00 601 HIS A O 1
ATOM 4803 N N . LEU A 1 602 ? 37.908 2.944 -27.859 1.00 58.34 602 LEU A N 1
ATOM 4804 C CA . LEU A 1 602 ? 37.205 1.643 -27.787 1.00 58.34 602 LEU A CA 1
ATOM 4805 C C . LEU A 1 602 ? 35.720 1.710 -27.383 1.00 58.34 602 LEU A C 1
ATOM 4807 O O . LEU A 1 602 ? 34.973 0.785 -27.694 1.00 58.34 602 LEU A O 1
ATOM 4811 N N . ASP A 1 603 ? 35.317 2.780 -26.696 1.00 54.72 603 ASP A N 1
ATOM 4812 C CA . ASP A 1 603 ? 33.944 3.001 -26.224 1.00 54.72 603 ASP A CA 1
ATOM 4813 C C . ASP A 1 603 ? 33.233 4.115 -27.030 1.00 54.72 603 ASP A C 1
ATOM 4815 O O . ASP A 1 603 ? 32.183 4.606 -26.616 1.00 54.72 603 ASP A O 1
ATOM 4819 N N . ALA A 1 604 ? 33.817 4.563 -28.150 1.00 56.81 604 ALA A N 1
ATOM 4820 C CA . ALA A 1 604 ? 33.220 5.576 -29.017 1.00 56.81 604 ALA A CA 1
ATOM 4821 C C . ALA A 1 604 ? 31.968 5.023 -29.731 1.00 56.81 604 ALA A C 1
ATOM 4823 O O . ALA A 1 604 ? 31.922 3.832 -30.057 1.00 56.81 604 ALA A O 1
ATOM 4824 N N . PRO A 1 605 ? 30.954 5.863 -30.010 1.00 55.22 605 PRO A N 1
ATOM 4825 C CA . PRO A 1 605 ? 29.815 5.456 -30.828 1.00 55.22 605 PRO A CA 1
ATOM 4826 C C . PRO A 1 605 ? 30.242 5.159 -32.277 1.00 55.22 605 PRO A C 1
ATOM 4828 O O . PRO A 1 605 ? 31.237 5.697 -32.761 1.00 55.22 605 PRO A O 1
ATOM 4831 N N . ASP A 1 606 ? 29.464 4.325 -32.976 1.00 57.91 606 ASP A N 1
ATOM 4832 C CA . ASP A 1 606 ? 29.702 3.891 -34.367 1.00 57.91 606 ASP A CA 1
ATOM 4833 C C . ASP A 1 606 ? 29.388 5.023 -35.370 1.00 57.91 606 ASP A C 1
ATOM 4835 O O . ASP A 1 606 ? 28.385 5.013 -36.086 1.00 57.91 606 ASP A O 1
ATOM 4839 N N . VAL A 1 607 ? 30.212 6.073 -35.332 1.00 58.03 607 VAL A N 1
ATOM 4840 C CA . VAL A 1 607 ? 30.085 7.317 -36.103 1.00 58.03 607 VAL A CA 1
ATOM 4841 C C . VAL A 1 607 ? 31.453 7.711 -36.671 1.00 58.03 607 VAL A C 1
ATOM 4843 O O . VAL A 1 607 ? 32.498 7.412 -36.092 1.00 58.03 607 VAL A O 1
ATOM 4846 N N . ARG A 1 608 ? 31.478 8.356 -37.842 1.00 55.00 608 ARG A N 1
ATOM 4847 C CA . ARG A 1 608 ? 32.725 8.543 -38.612 1.00 55.00 608 ARG A CA 1
ATOM 4848 C C . ARG A 1 608 ? 33.607 9.624 -37.967 1.00 55.00 608 ARG A C 1
ATOM 4850 O O . ARG A 1 608 ? 33.070 10.675 -37.633 1.00 55.00 608 ARG A O 1
ATOM 4857 N N . PRO A 1 609 ? 34.932 9.456 -37.825 1.00 55.66 609 PRO A N 1
ATOM 4858 C CA . PRO A 1 609 ? 35.782 10.531 -37.317 1.00 55.66 609 PRO A CA 1
ATOM 4859 C C . PRO A 1 609 ? 35.747 11.756 -38.242 1.00 55.66 609 PRO A C 1
ATOM 4861 O O . PRO A 1 609 ? 35.849 11.623 -39.462 1.00 55.66 609 PRO A O 1
ATOM 4864 N N . LEU A 1 610 ? 35.606 12.949 -37.652 1.00 54.91 610 LEU A N 1
ATOM 4865 C CA . LEU A 1 610 ? 35.572 14.234 -38.366 1.00 54.91 610 LEU A CA 1
ATOM 4866 C C . LEU A 1 610 ? 36.891 14.514 -39.111 1.00 54.91 610 LEU A C 1
ATOM 4868 O O . LEU A 1 610 ? 36.889 15.162 -40.156 1.00 54.91 610 LEU A O 1
ATOM 4872 N N . PHE A 1 611 ? 38.003 13.982 -38.597 1.00 54.28 611 PHE A N 1
ATOM 4873 C CA . PHE A 1 611 ? 39.336 14.092 -39.184 1.00 54.28 611 PHE A CA 1
ATOM 4874 C C . PHE A 1 611 ? 39.947 12.696 -39.407 1.00 54.28 611 PHE A C 1
ATOM 4876 O O . PHE A 1 611 ? 39.857 11.853 -38.511 1.00 54.28 611 PHE A O 1
ATOM 4883 N N . PRO A 1 612 ? 40.610 12.429 -40.547 1.00 51.09 612 PRO A N 1
ATOM 4884 C CA . PRO A 1 612 ? 41.331 11.173 -40.758 1.00 51.09 612 PRO A CA 1
ATOM 4885 C C . PRO A 1 612 ? 42.514 11.032 -39.776 1.00 51.09 612 PRO A C 1
ATOM 4887 O O . PRO A 1 612 ? 43.507 11.742 -39.912 1.00 51.09 612 PRO A O 1
ATOM 4890 N N . SER A 1 613 ? 42.440 10.119 -38.797 1.00 55.75 613 SER A N 1
ATOM 4891 C CA . SER A 1 613 ? 43.450 9.964 -37.726 1.00 55.75 613 SER A CA 1
ATOM 4892 C C . SER A 1 613 ? 44.709 9.181 -38.147 1.00 55.75 613 SER A C 1
ATOM 4894 O O . SER A 1 613 ? 45.163 8.269 -37.452 1.00 55.75 613 SER A O 1
ATOM 4896 N N . TRP A 1 614 ? 45.274 9.536 -39.304 1.00 55.09 614 TRP A N 1
ATOM 4897 C CA . TRP A 1 614 ? 46.514 8.970 -39.839 1.00 55.09 614 TRP A CA 1
ATOM 4898 C C . TRP A 1 614 ? 47.741 9.704 -39.297 1.00 55.09 614 TRP A C 1
ATOM 4900 O O . TRP A 1 614 ? 47.877 10.911 -39.480 1.00 55.09 614 TRP A O 1
ATOM 4910 N N . SER A 1 615 ? 48.679 8.958 -38.715 1.00 57.38 615 SER A N 1
ATOM 4911 C CA . SER A 1 615 ? 49.971 9.481 -38.261 1.00 57.38 615 SER A CA 1
ATOM 4912 C C . SER A 1 615 ? 51.127 8.804 -38.991 1.00 57.38 615 SER A C 1
ATOM 4914 O O . SER A 1 615 ? 51.095 7.604 -39.283 1.00 57.38 615 SER A O 1
ATOM 4916 N N . LEU A 1 616 ? 52.180 9.575 -39.270 1.00 56.97 616 LEU A N 1
ATOM 4917 C CA . LEU A 1 616 ? 53.417 9.080 -39.861 1.00 56.97 616 LEU A CA 1
ATOM 4918 C C . LEU A 1 616 ? 54.411 8.750 -38.751 1.00 56.97 616 LEU A C 1
ATOM 4920 O O . LEU A 1 616 ? 55.119 9.593 -38.207 1.00 56.97 616 LEU A O 1
ATOM 4924 N N . VAL A 1 617 ? 54.465 7.465 -38.433 1.00 58.16 617 VAL A N 1
ATOM 4925 C CA . VAL A 1 617 ? 55.190 6.932 -37.284 1.00 58.16 617 VAL A CA 1
ATOM 4926 C C . VAL A 1 617 ? 56.709 6.998 -37.474 1.00 58.16 617 VAL A C 1
ATOM 4928 O O . VAL A 1 617 ? 57.447 7.149 -36.499 1.00 58.16 617 VAL A O 1
ATOM 4931 N N . CYS A 1 618 ? 57.202 6.849 -38.710 1.00 60.66 618 CYS A N 1
ATOM 4932 C CA . CYS A 1 618 ? 58.637 6.835 -39.000 1.00 60.66 618 CYS A CA 1
ATOM 4933 C C . CYS A 1 618 ? 58.963 7.093 -40.484 1.00 60.66 618 CYS A C 1
ATOM 4935 O O . CYS A 1 618 ? 58.225 6.668 -41.372 1.00 60.66 618 CYS A O 1
ATOM 4937 N N . VAL A 1 619 ? 60.121 7.712 -40.741 1.00 59.38 619 VAL A N 1
ATOM 4938 C CA . VAL A 1 619 ? 60.799 7.782 -42.049 1.00 59.38 619 VAL A CA 1
ATOM 4939 C C . VAL A 1 619 ? 62.091 6.972 -41.999 1.00 59.38 619 VAL A C 1
ATOM 4941 O O . VAL A 1 619 ? 62.880 7.120 -41.066 1.00 59.38 619 VAL A O 1
ATOM 4944 N N . GLY A 1 620 ? 62.366 6.182 -43.040 1.00 64.69 620 GLY A N 1
ATOM 4945 C CA . GLY A 1 620 ? 63.720 5.680 -43.284 1.00 64.69 620 GLY A CA 1
ATOM 4946 C C . GLY A 1 620 ? 63.800 4.458 -44.196 1.00 64.69 620 GLY A C 1
ATOM 4947 O O . GLY A 1 620 ? 63.037 4.311 -45.148 1.00 64.69 620 GLY A O 1
ATOM 4948 N N . THR A 1 621 ? 64.777 3.587 -43.933 1.00 61.53 621 THR A N 1
ATOM 4949 C CA . THR A 1 621 ? 65.003 2.355 -44.709 1.00 61.53 621 THR A CA 1
ATOM 4950 C C . THR A 1 621 ? 64.044 1.229 -44.314 1.00 61.53 621 THR A C 1
ATOM 4952 O O . THR A 1 621 ? 63.642 1.123 -43.157 1.00 61.53 621 THR A O 1
ATOM 4955 N N . SER A 1 622 ? 63.745 0.315 -45.244 1.00 59.25 622 SER A N 1
ATOM 4956 C CA . SER A 1 622 ? 62.837 -0.829 -45.029 1.00 59.25 622 SER A CA 1
ATOM 4957 C C . SER A 1 622 ? 63.205 -1.736 -43.843 1.00 59.25 622 SER A C 1
ATOM 4959 O O . SER A 1 622 ? 62.362 -2.482 -43.366 1.00 59.25 622 SER A O 1
ATOM 4961 N N . SER A 1 623 ? 64.454 -1.690 -43.370 1.00 63.50 623 SER A N 1
ATOM 4962 C CA . SER A 1 623 ? 64.971 -2.469 -42.235 1.00 63.50 623 SER A CA 1
ATOM 4963 C C . SER A 1 623 ? 64.658 -1.893 -40.841 1.00 63.50 623 SER A C 1
ATOM 4965 O O . SER A 1 623 ? 65.053 -2.499 -39.847 1.00 63.50 623 SER A O 1
ATOM 4967 N N . LEU A 1 624 ? 63.983 -0.740 -40.748 1.00 63.53 624 LEU A N 1
ATOM 4968 C CA . LEU A 1 624 ? 63.540 -0.133 -39.478 1.00 63.53 624 LEU A CA 1
ATOM 4969 C C . LEU A 1 624 ? 62.394 -0.894 -38.795 1.00 63.53 624 LEU A C 1
ATOM 4971 O O . LEU A 1 624 ? 62.318 -0.924 -37.566 1.00 63.53 624 LEU A O 1
ATOM 4975 N N . TYR A 1 625 ? 61.510 -1.486 -39.595 1.00 67.56 625 TYR A N 1
ATOM 4976 C CA . TYR A 1 625 ? 60.275 -2.131 -39.161 1.00 67.56 625 TYR A CA 1
ATOM 4977 C C . TYR A 1 625 ? 60.322 -3.637 -39.435 1.00 67.56 625 TYR A C 1
ATOM 4979 O O . TYR A 1 625 ? 60.945 -4.096 -40.393 1.00 67.56 625 TYR A O 1
ATOM 4987 N N . SER A 1 626 ? 59.644 -4.422 -38.599 1.00 65.88 626 SER A N 1
ATOM 4988 C CA . SER A 1 626 ? 59.412 -5.843 -38.848 1.00 65.88 626 SER A CA 1
ATOM 4989 C C . SER A 1 626 ? 58.084 -6.270 -38.233 1.00 65.88 626 SER A C 1
ATOM 4991 O O . SER A 1 626 ? 57.843 -5.989 -37.062 1.00 65.88 626 SER A O 1
ATOM 4993 N N . HIS A 1 627 ? 57.251 -6.993 -38.984 1.00 60.16 627 HIS A N 1
ATOM 4994 C CA . HIS A 1 627 ? 55.920 -7.445 -38.545 1.00 60.16 627 HIS A CA 1
ATOM 4995 C C . HIS A 1 627 ? 55.958 -8.188 -37.188 1.00 60.16 627 HIS A C 1
ATOM 4997 O O . HIS A 1 627 ? 55.083 -8.012 -36.347 1.00 60.16 627 HIS A O 1
ATOM 5003 N N . THR A 1 628 ? 57.033 -8.942 -36.921 1.00 58.22 628 THR A N 1
ATOM 5004 C CA . THR A 1 628 ? 57.258 -9.697 -35.672 1.00 58.22 628 THR A CA 1
ATOM 5005 C C . THR A 1 628 ? 57.916 -8.890 -34.541 1.00 58.22 628 THR A C 1
ATOM 5007 O O . THR A 1 628 ? 58.286 -9.455 -33.513 1.00 58.22 628 THR A O 1
ATOM 5010 N N . SER A 1 629 ? 58.154 -7.585 -34.707 1.00 58.38 629 SER A N 1
ATOM 5011 C CA . SER A 1 629 ? 58.834 -6.742 -33.701 1.00 58.38 629 SER A CA 1
ATOM 5012 C C . SER A 1 629 ? 58.373 -5.278 -33.650 1.00 58.38 629 SER A C 1
ATOM 5014 O O . SER A 1 629 ? 58.900 -4.526 -32.832 1.00 58.38 629 SER A O 1
ATOM 5016 N N . GLY A 1 630 ? 57.444 -4.857 -34.512 1.00 66.88 630 GLY A N 1
ATOM 5017 C CA . GLY A 1 630 ? 57.033 -3.459 -34.647 1.00 66.88 630 GLY A CA 1
ATOM 5018 C C . GLY A 1 630 ? 58.179 -2.535 -35.085 1.00 66.88 630 GLY A C 1
ATOM 5019 O O . GLY A 1 630 ? 59.140 -2.965 -35.734 1.00 66.88 630 GLY A O 1
ATOM 5020 N N . ILE A 1 631 ? 58.084 -1.258 -34.702 1.00 64.75 631 ILE A N 1
ATOM 5021 C CA . ILE A 1 631 ? 59.215 -0.320 -34.723 1.00 64.75 631 ILE A CA 1
ATOM 5022 C C . ILE A 1 631 ? 59.947 -0.416 -33.383 1.00 64.75 631 ILE A C 1
ATOM 5024 O O . ILE A 1 631 ? 59.368 -0.232 -32.312 1.00 64.75 631 ILE A O 1
ATOM 5028 N N . ARG A 1 632 ? 61.249 -0.704 -33.433 1.00 57.56 632 ARG A N 1
ATOM 5029 C CA . ARG A 1 632 ? 62.052 -0.958 -32.230 1.00 57.56 632 ARG A CA 1
ATOM 5030 C C . ARG A 1 632 ? 62.290 0.331 -31.436 1.00 57.56 632 ARG A C 1
ATOM 5032 O O . ARG A 1 632 ? 62.972 1.232 -31.909 1.00 57.56 632 ARG A O 1
ATOM 5039 N N . GLY A 1 633 ? 61.790 0.376 -30.199 1.00 54.59 633 GLY A N 1
ATOM 5040 C CA . GLY A 1 633 ? 62.072 1.438 -29.218 1.00 54.59 633 GLY A CA 1
ATOM 5041 C C . GLY A 1 633 ? 60.921 2.415 -28.944 1.00 54.59 633 GLY A C 1
ATOM 5042 O O . GLY A 1 633 ? 60.964 3.118 -27.931 1.00 54.59 633 GLY A O 1
ATOM 5043 N N . GLN A 1 634 ? 59.875 2.425 -29.777 1.00 56.78 634 GLN A N 1
ATOM 5044 C CA . GLN A 1 634 ? 58.632 3.148 -29.493 1.00 56.78 634 GLN A CA 1
ATOM 5045 C C . GLN A 1 634 ? 57.727 2.328 -28.552 1.00 56.78 634 GLN A C 1
ATOM 5047 O O . GLN A 1 634 ? 57.689 1.101 -28.609 1.00 56.78 634 GLN A O 1
ATOM 5052 N N . TYR A 1 635 ? 57.007 3.018 -27.666 1.00 54.22 635 TYR A N 1
ATOM 5053 C CA . TYR A 1 635 ? 55.978 2.424 -26.806 1.00 54.22 635 TYR A CA 1
ATOM 5054 C C . TYR A 1 635 ? 54.645 2.377 -27.572 1.00 54.22 635 TYR A C 1
ATOM 5056 O O . TYR A 1 635 ? 54.405 3.232 -28.419 1.00 54.22 635 TYR A O 1
ATOM 5064 N N . GLY A 1 636 ? 53.788 1.392 -27.288 1.00 57.72 636 GLY A N 1
ATOM 5065 C CA . GLY A 1 636 ? 52.501 1.213 -27.982 1.00 57.72 636 GLY A CA 1
ATOM 5066 C C . GLY A 1 636 ? 52.562 0.406 -29.288 1.00 57.72 636 GLY A C 1
ATOM 5067 O O . GLY A 1 636 ? 51.514 0.013 -29.787 1.00 57.72 636 GLY A O 1
ATOM 5068 N N . PHE A 1 637 ? 53.763 0.088 -29.787 1.00 58.47 637 PHE A N 1
ATOM 5069 C CA . PHE A 1 637 ? 53.987 -0.831 -30.909 1.00 58.47 637 PHE A CA 1
ATOM 5070 C C . PHE A 1 637 ? 54.437 -2.194 -30.401 1.00 58.47 637 PHE A C 1
ATOM 5072 O O . PHE A 1 637 ? 55.434 -2.303 -29.686 1.00 58.47 637 PHE A O 1
ATOM 5079 N N . ILE A 1 638 ? 53.706 -3.239 -30.774 1.00 53.56 638 ILE A N 1
ATOM 5080 C CA . ILE A 1 638 ? 53.961 -4.623 -30.367 1.00 53.56 638 ILE A CA 1
ATOM 5081 C C . ILE A 1 638 ? 53.897 -5.482 -31.636 1.00 53.56 638 ILE A C 1
ATOM 5083 O O . ILE A 1 638 ? 53.179 -5.146 -32.575 1.00 53.56 638 ILE A O 1
ATOM 5087 N N . GLY A 1 639 ? 54.691 -6.558 -31.711 1.00 53.09 639 GLY A N 1
ATOM 5088 C CA . GLY A 1 639 ? 54.589 -7.505 -32.830 1.00 53.09 639 GLY A CA 1
ATOM 5089 C C . GLY A 1 639 ? 53.133 -7.947 -33.017 1.00 53.09 639 GLY A C 1
ATOM 5090 O O . GLY A 1 639 ? 52.450 -8.145 -32.018 1.00 53.09 639 GLY A O 1
ATOM 5091 N N . ASP A 1 640 ? 52.697 -8.043 -34.275 1.00 54.12 640 ASP A N 1
ATOM 5092 C CA . ASP A 1 640 ? 51.304 -8.154 -34.761 1.00 54.12 640 ASP A CA 1
ATOM 5093 C C . ASP A 1 640 ? 50.638 -6.812 -35.177 1.00 54.12 640 ASP A C 1
ATOM 5095 O O . ASP A 1 640 ? 49.781 -6.826 -36.067 1.00 54.12 640 ASP A O 1
ATOM 5099 N N . THR A 1 641 ? 51.062 -5.635 -34.678 1.00 59.31 641 THR A N 1
ATOM 5100 C CA . THR A 1 641 ? 50.560 -4.341 -35.209 1.00 59.31 641 THR A CA 1
ATOM 5101 C C . T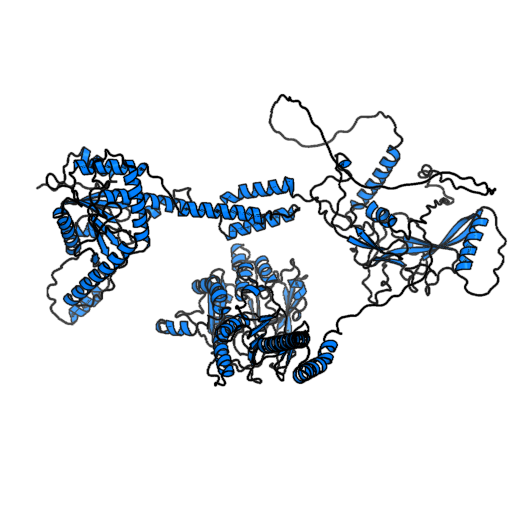HR A 1 641 ? 51.176 -4.034 -36.579 1.00 59.31 641 THR A C 1
ATOM 5103 O O . THR A 1 641 ? 52.385 -3.778 -36.682 1.00 59.31 641 THR A O 1
ATOM 5106 N N . HIS A 1 642 ? 50.354 -4.015 -37.630 1.00 63.06 642 HIS A N 1
ATOM 5107 C CA . HIS A 1 642 ? 50.794 -3.687 -38.989 1.00 63.06 642 HIS A CA 1
ATOM 5108 C C . HIS A 1 642 ? 50.984 -2.169 -39.180 1.00 63.06 642 HIS A C 1
ATOM 5110 O O . HIS A 1 642 ? 50.292 -1.368 -38.555 1.00 63.06 642 HIS A O 1
ATOM 5116 N N . LEU A 1 643 ? 51.924 -1.766 -40.042 1.00 67.38 643 LEU A N 1
ATOM 5117 C CA . LEU A 1 643 ? 52.128 -0.379 -40.483 1.00 67.38 643 LEU A CA 1
ATOM 5118 C C . LEU A 1 643 ? 52.323 -0.336 -41.996 1.00 67.38 643 LEU A C 1
ATOM 5120 O O . LEU A 1 643 ? 52.977 -1.212 -42.560 1.00 67.38 643 LEU A O 1
ATOM 5124 N N . LEU A 1 644 ? 51.788 0.701 -42.635 1.00 66.50 644 LEU A N 1
ATOM 5125 C CA . LEU A 1 644 ? 51.714 0.817 -44.085 1.00 66.50 644 LEU A CA 1
ATOM 5126 C C . LEU A 1 644 ? 52.996 1.450 -44.666 1.00 66.50 644 LEU A C 1
ATOM 5128 O O . LEU A 1 644 ? 53.283 2.607 -44.346 1.00 66.50 644 LEU A O 1
ATOM 5132 N N . PRO A 1 645 ? 53.779 0.742 -45.507 1.00 66.25 645 PRO A N 1
ATOM 5133 C CA . PRO A 1 645 ? 55.104 1.191 -45.936 1.00 66.25 645 PRO A CA 1
ATOM 5134 C C . PRO A 1 645 ? 55.084 1.903 -47.303 1.00 66.25 645 PRO A C 1
ATOM 5136 O O . PRO A 1 645 ? 55.462 1.315 -48.324 1.00 66.25 645 PRO A O 1
ATOM 5139 N N . LEU A 1 646 ? 54.711 3.184 -47.334 1.00 62.28 646 LEU A N 1
ATOM 5140 C CA . LEU A 1 646 ? 54.672 3.989 -48.561 1.00 62.28 646 LEU A CA 1
ATOM 5141 C C . LEU A 1 646 ? 56.087 4.415 -48.997 1.00 62.28 646 LEU A C 1
ATOM 5143 O O . LEU A 1 646 ? 56.797 5.086 -48.252 1.00 62.28 646 LEU A O 1
ATOM 5147 N N . ASP A 1 647 ? 56.508 4.039 -50.207 1.00 63.91 647 ASP A N 1
ATOM 5148 C CA . ASP A 1 647 ? 57.764 4.517 -50.803 1.00 63.91 647 ASP A CA 1
ATOM 5149 C C . ASP A 1 647 ? 57.596 5.941 -51.359 1.00 63.91 647 ASP A C 1
ATOM 5151 O O . ASP A 1 647 ? 56.793 6.161 -52.263 1.00 63.91 647 ASP A O 1
ATOM 5155 N N . VAL A 1 648 ? 58.388 6.891 -50.860 1.00 59.84 648 VAL A N 1
ATOM 5156 C CA . VAL A 1 648 ? 58.376 8.304 -51.276 1.00 59.84 648 VAL A CA 1
ATOM 5157 C C . VAL A 1 648 ? 59.792 8.761 -51.617 1.00 59.84 648 VAL A C 1
ATOM 5159 O O . VAL A 1 648 ? 60.774 8.286 -51.048 1.00 59.84 648 VAL A O 1
ATOM 5162 N N . TYR A 1 649 ? 59.906 9.679 -52.572 1.00 64.75 649 TYR A N 1
ATOM 5163 C CA . TYR A 1 649 ? 61.163 10.309 -52.963 1.00 64.75 649 TYR A CA 1
ATOM 5164 C C . TYR A 1 649 ? 61.213 11.706 -52.342 1.00 64.75 649 TYR A C 1
ATOM 5166 O O . TYR A 1 649 ? 60.337 12.522 -52.615 1.00 64.75 649 TYR A O 1
ATOM 5174 N N . LEU A 1 650 ? 62.208 11.967 -51.492 1.00 57.72 650 LEU A N 1
ATOM 5175 C CA . LEU A 1 650 ? 62.394 13.261 -50.830 1.00 57.72 650 LEU A CA 1
ATOM 5176 C C . LEU A 1 650 ? 63.689 13.912 -51.308 1.00 57.72 650 LEU A C 1
ATOM 5178 O O . LEU A 1 650 ? 64.725 13.248 -51.370 1.00 57.72 650 LEU A O 1
ATOM 5182 N N . GLU A 1 651 ? 63.643 15.212 -51.593 1.00 57.69 651 GLU A N 1
ATOM 5183 C CA . GLU A 1 651 ? 64.852 16.029 -51.698 1.00 57.69 651 GLU A CA 1
ATOM 5184 C C . GLU A 1 651 ? 65.310 16.434 -50.294 1.00 57.69 651 GLU A C 1
ATOM 5186 O O . GLU A 1 651 ? 64.561 17.039 -49.530 1.00 57.69 651 GLU A O 1
ATOM 5191 N N . VAL A 1 652 ? 66.539 16.059 -49.944 1.00 60.56 652 VAL A N 1
ATOM 5192 C CA . VAL A 1 652 ? 67.137 16.245 -48.613 1.00 60.56 652 VAL A CA 1
ATOM 5193 C C . VAL A 1 652 ? 68.575 16.736 -48.761 1.00 60.56 652 VAL A C 1
ATOM 5195 O O . VAL A 1 652 ? 69.239 16.379 -49.737 1.00 60.56 652 VAL A O 1
ATOM 5198 N N . ASP A 1 653 ? 69.111 17.523 -47.820 1.00 70.19 653 ASP A N 1
ATOM 5199 C CA . ASP A 1 653 ? 70.553 17.806 -47.852 1.00 70.19 653 ASP A CA 1
ATOM 5200 C C . ASP A 1 653 ? 71.344 16.524 -47.573 1.00 70.19 653 ASP A C 1
ATOM 5202 O O . ASP A 1 653 ? 71.164 15.859 -46.551 1.00 70.19 653 ASP A O 1
ATOM 5206 N N . GLY A 1 654 ? 72.262 16.186 -48.477 1.00 61.56 654 GLY A N 1
ATOM 5207 C CA . GLY A 1 654 ? 73.049 14.965 -48.384 1.00 61.56 654 GLY A CA 1
ATOM 5208 C C . GLY A 1 654 ? 73.980 14.905 -47.173 1.00 61.56 654 GLY A C 1
ATOM 5209 O O . GLY A 1 654 ? 74.392 13.810 -46.795 1.00 61.56 654 GLY A O 1
ATOM 5210 N N . THR A 1 655 ? 74.308 16.029 -46.542 1.00 62.59 655 THR A N 1
ATOM 5211 C CA . THR A 1 655 ? 75.161 16.075 -45.349 1.00 62.59 655 THR A CA 1
ATOM 5212 C C . THR A 1 655 ? 74.351 15.791 -44.085 1.00 62.59 655 THR A C 1
ATOM 5214 O O . THR A 1 655 ? 74.743 14.924 -43.302 1.00 62.59 655 THR A O 1
ATOM 5217 N N . GLU A 1 656 ? 73.199 16.443 -43.916 1.00 61.06 656 GLU A N 1
ATOM 5218 C CA . GLU A 1 656 ? 72.295 16.201 -42.781 1.00 61.06 656 GLU A CA 1
ATOM 5219 C C . GLU A 1 656 ? 71.627 14.823 -42.861 1.00 61.06 656 GLU A C 1
ATOM 5221 O O . GLU A 1 656 ? 71.679 14.054 -41.903 1.00 61.06 656 GLU A O 1
ATOM 5226 N N . TRP A 1 657 ? 71.139 14.426 -44.039 1.00 65.50 657 TRP A N 1
ATOM 5227 C CA . TRP A 1 657 ? 70.553 13.101 -44.251 1.00 65.50 657 TRP A CA 1
ATOM 5228 C C . TRP A 1 657 ? 71.514 11.962 -43.879 1.00 65.50 657 TRP A C 1
ATOM 5230 O O . TRP A 1 657 ? 71.121 10.981 -43.245 1.00 65.50 657 TRP A O 1
ATOM 5240 N N . ASN A 1 658 ? 72.803 12.097 -44.220 1.00 66.06 658 ASN A N 1
ATOM 5241 C CA . ASN A 1 658 ? 73.815 11.120 -43.816 1.00 66.06 658 ASN A CA 1
ATOM 5242 C C . ASN A 1 658 ? 74.150 11.196 -42.314 1.00 66.06 658 ASN A C 1
ATOM 5244 O O . ASN A 1 658 ? 74.479 10.159 -41.744 1.00 66.06 658 ASN A O 1
ATOM 5248 N N . ARG A 1 659 ? 74.067 12.356 -41.647 1.00 64.06 659 ARG A N 1
ATOM 5249 C CA . ARG A 1 659 ? 74.206 12.454 -40.178 1.00 64.06 659 ARG A CA 1
ATOM 5250 C C . ARG A 1 659 ? 73.097 11.652 -39.493 1.00 64.06 659 ARG A C 1
ATOM 5252 O O . ARG A 1 659 ? 73.380 10.764 -38.688 1.00 64.06 659 ARG A O 1
ATOM 5259 N N . ASP A 1 660 ? 71.854 11.907 -39.881 1.00 57.53 660 ASP A N 1
ATOM 5260 C CA . ASP A 1 660 ? 70.684 11.435 -39.142 1.00 57.53 660 ASP A CA 1
ATOM 5261 C C . ASP A 1 660 ? 70.371 9.964 -39.446 1.00 57.53 660 ASP A C 1
ATOM 5263 O O . ASP A 1 660 ? 70.096 9.186 -38.531 1.00 57.53 660 ASP A O 1
ATOM 5267 N N . MET A 1 661 ? 70.565 9.510 -40.690 1.00 62.06 661 MET A N 1
ATOM 5268 C CA . MET A 1 661 ? 70.501 8.078 -41.010 1.00 62.06 661 MET A CA 1
ATOM 5269 C C . MET A 1 661 ? 71.629 7.263 -40.350 1.00 62.06 661 MET A C 1
ATOM 5271 O O . MET A 1 661 ? 71.408 6.100 -40.015 1.00 62.06 661 MET A O 1
ATOM 5275 N N . ASN A 1 662 ? 72.817 7.838 -40.108 1.00 62.81 662 ASN A N 1
ATOM 5276 C CA . ASN A 1 662 ? 73.871 7.157 -39.339 1.00 62.81 662 ASN A CA 1
ATOM 5277 C C . ASN A 1 662 ? 73.523 7.067 -37.844 1.00 62.81 662 ASN A C 1
ATOM 5279 O O . ASN A 1 662 ? 73.791 6.035 -37.224 1.00 62.81 662 ASN A O 1
ATOM 5283 N N . TYR A 1 663 ? 72.886 8.096 -37.271 1.00 59.56 663 TYR A N 1
ATOM 5284 C CA . TYR A 1 663 ? 72.346 8.027 -35.910 1.00 59.56 663 TYR A CA 1
ATOM 5285 C C . TYR A 1 663 ? 71.299 6.905 -35.803 1.00 59.56 663 TYR A C 1
ATOM 5287 O O . TYR A 1 663 ? 71.450 6.008 -34.970 1.00 59.56 663 TYR A O 1
ATOM 5295 N N . VAL A 1 664 ? 70.331 6.868 -36.727 1.00 55.38 664 VAL A N 1
ATOM 5296 C CA . VAL A 1 664 ? 69.307 5.813 -36.819 1.00 55.38 664 VAL A CA 1
ATOM 5297 C C . VAL A 1 664 ? 69.926 4.417 -37.006 1.00 55.38 664 VAL A C 1
ATOM 5299 O O . VAL A 1 664 ? 69.535 3.483 -36.310 1.00 55.38 664 VAL A O 1
ATOM 5302 N N . GLU A 1 665 ? 70.937 4.238 -37.867 1.00 58.31 665 GLU A N 1
ATOM 5303 C CA . GLU A 1 665 ? 71.629 2.943 -37.983 1.00 58.31 665 GLU A CA 1
ATOM 5304 C C . GLU A 1 665 ? 72.362 2.531 -36.691 1.00 58.31 665 GLU A C 1
ATOM 5306 O O . GLU A 1 665 ? 72.399 1.337 -36.380 1.00 58.31 665 GLU A O 1
ATOM 5311 N N . SER A 1 666 ? 72.919 3.482 -35.929 1.00 59.03 666 SER A N 1
ATOM 5312 C CA . SER A 1 666 ? 73.642 3.185 -34.681 1.00 59.03 666 SER A CA 1
ATOM 5313 C C . SER A 1 666 ? 72.716 2.760 -33.533 1.00 59.03 666 SER A C 1
ATOM 5315 O O . SER A 1 666 ? 73.083 1.894 -32.743 1.00 59.03 666 SER A O 1
ATOM 5317 N N . VAL A 1 667 ? 71.483 3.276 -33.508 1.00 53.53 667 VAL A N 1
ATOM 5318 C CA . VAL A 1 667 ? 70.398 2.849 -32.607 1.00 53.53 667 VAL A CA 1
ATOM 5319 C C . VAL A 1 667 ? 69.962 1.395 -32.856 1.00 53.53 667 VAL A C 1
ATOM 5321 O O . VAL A 1 667 ? 69.643 0.668 -31.916 1.00 53.53 667 VAL A O 1
ATOM 5324 N N . ILE A 1 668 ? 69.932 0.952 -34.117 1.00 53.03 668 ILE A N 1
ATOM 5325 C CA . ILE A 1 668 ? 69.308 -0.326 -34.514 1.00 53.03 668 ILE A CA 1
ATOM 5326 C C . ILE A 1 668 ? 70.269 -1.526 -34.398 1.00 53.03 668 ILE A C 1
ATOM 5328 O O . ILE A 1 668 ? 69.825 -2.664 -34.202 1.00 53.03 668 ILE A O 1
ATOM 5332 N N . LYS A 1 669 ? 71.582 -1.311 -34.558 1.00 51.75 669 LYS A N 1
ATOM 5333 C CA . LYS A 1 669 ? 72.574 -2.383 -34.771 1.00 51.75 669 LYS A CA 1
ATOM 5334 C C . LYS A 1 669 ? 73.340 -2.773 -33.505 1.00 51.75 669 LYS A C 1
ATOM 5336 O O . LYS A 1 669 ? 74.449 -2.311 -33.260 1.00 51.75 669 LYS A O 1
ATOM 5341 N N . SER A 1 670 ? 72.808 -3.745 -32.768 1.00 47.62 670 SER A N 1
ATOM 5342 C CA . SER A 1 670 ? 73.465 -4.369 -31.607 1.00 47.62 670 SER A CA 1
ATOM 5343 C C . SER A 1 670 ? 74.481 -5.483 -31.945 1.00 47.62 670 SER A C 1
ATOM 5345 O O . SER A 1 670 ? 74.801 -6.299 -31.082 1.00 47.62 670 SER A O 1
ATOM 5347 N N . SER A 1 671 ? 74.992 -5.568 -33.183 1.00 39.69 671 SER A N 1
ATOM 5348 C CA . SER A 1 671 ? 75.871 -6.667 -33.623 1.00 39.69 671 SER A CA 1
ATOM 5349 C C . SER A 1 671 ? 77.017 -6.236 -34.552 1.00 39.69 671 SER A C 1
ATOM 5351 O O . SER A 1 671 ? 76.892 -5.330 -35.376 1.00 39.69 671 SER A O 1
ATOM 5353 N N . HIS A 1 672 ? 78.172 -6.896 -34.401 1.00 44.41 672 HIS A N 1
ATOM 5354 C CA . HIS A 1 672 ? 79.438 -6.507 -35.029 1.00 44.41 672 HIS A CA 1
ATOM 5355 C C . HIS A 1 672 ? 79.504 -6.797 -36.541 1.00 44.41 672 HIS A C 1
ATOM 5357 O O . HIS A 1 672 ? 79.888 -7.891 -36.950 1.00 44.41 672 HIS A O 1
ATOM 5363 N N . LEU A 1 673 ? 79.271 -5.780 -37.374 1.00 42.31 673 LEU A N 1
ATOM 5364 C CA . LEU A 1 673 ? 79.835 -5.694 -38.728 1.00 42.31 673 LEU A CA 1
ATOM 5365 C C . LEU A 1 673 ? 80.312 -4.258 -39.011 1.00 42.31 673 LEU A C 1
ATOM 5367 O O . LEU A 1 673 ? 79.633 -3.310 -38.615 1.00 42.31 673 LEU A O 1
ATOM 5371 N N . PRO A 1 674 ? 81.456 -4.062 -39.697 1.00 39.53 674 PRO A N 1
ATOM 5372 C CA . PRO A 1 674 ? 81.952 -2.728 -40.018 1.00 39.53 674 PRO A CA 1
ATOM 5373 C C . PRO A 1 674 ? 81.022 -2.024 -41.014 1.00 39.53 674 PRO A C 1
ATOM 5375 O O . PRO A 1 674 ? 80.632 -2.596 -42.035 1.00 39.53 674 PRO A O 1
ATOM 5378 N N . ALA A 1 675 ? 80.689 -0.762 -40.735 1.00 43.81 675 ALA A N 1
ATOM 5379 C CA . ALA A 1 675 ? 79.853 0.043 -41.615 1.00 43.81 675 ALA A CA 1
ATOM 5380 C C . ALA A 1 675 ? 80.512 0.213 -42.996 1.00 43.81 675 ALA A C 1
ATOM 5382 O O . ALA A 1 675 ? 81.660 0.650 -43.115 1.00 43.81 675 ALA A O 1
ATOM 5383 N N . ARG A 1 676 ? 79.772 -0.104 -44.065 1.00 45.88 676 ARG A N 1
ATOM 5384 C CA . ARG A 1 676 ? 80.195 0.214 -45.435 1.00 45.88 676 ARG A CA 1
ATOM 5385 C C . ARG A 1 676 ? 80.167 1.731 -45.598 1.00 45.88 676 ARG A C 1
ATOM 5387 O O . ARG A 1 676 ? 79.088 2.312 -45.638 1.00 45.88 676 ARG A O 1
ATOM 5394 N N . SER A 1 677 ? 81.341 2.346 -45.733 1.00 45.25 677 SER A N 1
ATOM 5395 C CA . SER A 1 677 ? 81.474 3.776 -46.029 1.00 45.25 677 SER A CA 1
ATOM 5396 C C . SER A 1 677 ? 80.709 4.131 -47.312 1.00 45.25 677 SER A C 1
ATOM 5398 O O . SER A 1 677 ? 81.161 3.848 -48.426 1.00 45.25 677 SER A O 1
ATOM 5400 N N . LYS A 1 678 ? 79.515 4.717 -47.157 1.00 55.31 678 LYS A N 1
ATOM 5401 C CA . LYS A 1 678 ? 78.796 5.373 -48.250 1.00 55.31 678 LYS A CA 1
ATOM 5402 C C . LYS A 1 678 ? 79.528 6.675 -48.561 1.00 55.31 678 LYS A C 1
ATOM 5404 O O . LYS A 1 678 ? 79.864 7.448 -47.668 1.00 55.31 678 LYS A O 1
ATOM 5409 N N . ARG A 1 679 ? 79.788 6.913 -49.846 1.00 53.69 679 ARG A N 1
ATOM 5410 C CA . ARG A 1 679 ? 80.510 8.099 -50.320 1.00 53.69 679 ARG A CA 1
ATOM 5411 C C . ARG A 1 679 ? 79.690 9.348 -49.983 1.00 53.69 679 ARG A C 1
ATOM 5413 O O . ARG A 1 679 ? 78.594 9.500 -50.514 1.00 53.69 679 ARG A O 1
ATOM 5420 N N . MET A 1 680 ? 80.213 10.199 -49.099 1.00 54.91 680 MET A N 1
ATOM 5421 C CA . MET A 1 680 ? 79.491 11.351 -48.551 1.00 54.91 680 MET A CA 1
ATOM 5422 C C . MET A 1 680 ? 79.019 12.287 -49.675 1.00 54.91 680 MET A C 1
ATOM 5424 O O . MET A 1 680 ? 79.836 12.835 -50.417 1.00 54.91 680 MET A O 1
ATOM 5428 N N . ARG A 1 681 ? 77.698 12.423 -49.817 1.00 59.47 681 ARG A N 1
ATOM 5429 C CA . ARG A 1 681 ? 77.035 13.337 -50.760 1.00 59.47 681 ARG A CA 1
ATOM 5430 C C . ARG A 1 681 ? 76.868 14.700 -50.072 1.00 59.47 681 ARG A C 1
ATOM 5432 O O . ARG A 1 681 ? 76.678 14.735 -48.862 1.00 59.47 681 ARG A O 1
ATOM 5439 N N . LYS A 1 682 ? 76.978 15.801 -50.818 1.00 53.97 682 LYS A N 1
ATOM 5440 C CA . LYS A 1 682 ? 76.806 17.179 -50.319 1.00 53.97 682 LYS A CA 1
ATOM 5441 C C . LYS A 1 682 ? 75.855 17.942 -51.235 1.00 53.97 682 LYS A C 1
ATOM 5443 O O . LYS A 1 682 ? 75.941 17.754 -52.449 1.00 53.97 682 LYS A O 1
ATOM 5448 N N . GLY A 1 683 ? 75.041 18.827 -50.661 1.00 62.47 683 GLY A N 1
ATOM 5449 C CA . GLY A 1 683 ? 73.964 19.511 -51.374 1.00 62.47 683 GLY A CA 1
ATOM 5450 C C . GLY A 1 683 ? 72.698 18.650 -51.470 1.00 62.47 683 GLY A C 1
ATOM 5451 O O . GLY A 1 683 ? 72.706 17.503 -51.006 1.00 62.47 683 GLY A O 1
ATOM 5452 N N . PRO A 1 684 ? 71.619 19.186 -52.068 1.00 60.34 684 PRO A N 1
ATOM 5453 C CA . PRO A 1 684 ? 70.347 18.486 -52.185 1.00 60.34 684 PRO A CA 1
ATOM 5454 C C . PRO A 1 684 ? 70.497 17.201 -53.004 1.00 60.34 684 PRO A C 1
ATOM 5456 O O . PRO A 1 684 ? 71.099 17.189 -54.080 1.00 60.34 684 PRO A O 1
ATOM 5459 N N . ILE A 1 685 ? 69.946 16.112 -52.477 1.00 67.56 685 ILE A N 1
ATOM 5460 C CA . ILE A 1 685 ? 69.878 14.804 -53.124 1.00 67.56 685 ILE A CA 1
ATOM 5461 C C . ILE A 1 685 ? 68.467 14.242 -53.002 1.00 67.56 685 ILE A C 1
ATOM 5463 O O . ILE A 1 685 ? 67.847 14.331 -51.946 1.00 67.56 685 ILE A O 1
ATOM 5467 N N . THR A 1 686 ? 67.973 13.620 -54.069 1.00 64.88 686 THR A N 1
ATOM 5468 C CA . THR A 1 686 ? 66.724 12.858 -54.022 1.00 64.88 686 THR A CA 1
ATOM 5469 C C . THR A 1 686 ? 67.014 11.456 -53.484 1.00 64.88 686 THR A C 1
ATOM 5471 O O . THR A 1 686 ? 67.690 10.661 -54.142 1.00 64.88 686 THR A O 1
ATOM 5474 N N . GLU A 1 687 ? 66.519 11.132 -52.291 1.00 63.72 687 GLU A N 1
ATOM 5475 C CA . GLU A 1 687 ? 66.640 9.801 -51.684 1.00 63.72 687 GLU A CA 1
ATOM 5476 C C . GLU A 1 687 ? 65.257 9.147 -51.561 1.00 63.72 687 GLU A C 1
ATOM 5478 O O . GLU A 1 687 ? 64.256 9.801 -51.263 1.00 63.72 687 GLU A O 1
ATOM 5483 N N . ARG A 1 688 ? 65.191 7.832 -51.810 1.00 68.69 688 ARG A N 1
ATOM 5484 C CA . ARG A 1 688 ? 63.960 7.046 -51.646 1.00 68.69 688 ARG A CA 1
ATOM 5485 C C . ARG A 1 688 ? 63.853 6.579 -50.201 1.00 68.69 688 ARG A C 1
ATOM 5487 O O . ARG A 1 688 ? 64.693 5.810 -49.731 1.00 68.69 688 ARG A O 1
ATOM 5494 N N . VAL A 1 689 ? 62.797 7.011 -49.531 1.00 63.34 689 VAL A N 1
ATOM 5495 C CA . VAL A 1 689 ? 62.470 6.676 -48.145 1.00 63.34 689 VAL A CA 1
ATOM 5496 C C . VAL A 1 689 ? 61.206 5.826 -48.100 1.00 63.34 689 VAL A C 1
ATOM 5498 O O . VAL A 1 689 ? 60.366 5.908 -48.995 1.00 63.34 689 VAL A O 1
ATOM 5501 N N . LYS A 1 690 ? 61.032 5.047 -47.033 1.00 66.56 690 LYS A N 1
ATOM 5502 C CA . LYS A 1 690 ? 59.717 4.532 -46.652 1.00 66.56 690 LYS A CA 1
ATOM 5503 C C . LYS A 1 690 ? 59.133 5.382 -45.536 1.00 66.56 690 LYS A C 1
ATOM 5505 O O . LYS A 1 690 ? 59.786 5.591 -44.512 1.00 66.56 690 LYS A O 1
ATOM 5510 N N . LEU A 1 691 ? 57.915 5.857 -45.768 1.00 65.81 691 LEU A N 1
ATOM 5511 C CA . LEU A 1 691 ? 57.024 6.409 -44.760 1.00 65.81 691 LEU A CA 1
ATOM 5512 C C . LEU A 1 691 ? 56.260 5.231 -44.142 1.00 65.81 691 LEU A C 1
ATOM 5514 O O . LEU A 1 691 ? 55.689 4.430 -44.881 1.00 65.81 691 LEU A O 1
ATOM 5518 N N . PHE A 1 692 ? 56.245 5.116 -42.817 1.00 69.31 692 PHE A N 1
ATOM 5519 C CA . PHE A 1 692 ? 55.461 4.105 -42.103 1.00 69.31 692 PHE A CA 1
ATOM 5520 C C . PHE A 1 692 ? 54.226 4.761 -41.485 1.00 69.31 692 PHE A C 1
ATOM 5522 O O . PHE A 1 692 ? 54.328 5.445 -40.466 1.00 69.31 692 PHE A O 1
ATOM 5529 N N . ILE A 1 693 ? 53.073 4.584 -42.128 1.00 65.12 693 ILE A N 1
ATOM 5530 C CA . ILE A 1 693 ? 51.808 5.242 -41.769 1.00 65.12 693 ILE A CA 1
ATOM 5531 C C . ILE A 1 693 ? 50.922 4.262 -40.983 1.00 65.12 693 ILE A C 1
ATOM 5533 O O . ILE A 1 693 ? 50.885 3.069 -41.291 1.00 65.12 693 ILE A O 1
ATOM 5537 N N . GLY A 1 694 ? 50.209 4.752 -39.969 1.00 65.25 694 GLY A N 1
ATOM 5538 C CA . GLY A 1 694 ? 49.233 3.977 -39.197 1.00 65.25 694 GLY A CA 1
ATOM 5539 C C . GLY A 1 694 ? 48.098 4.851 -38.664 1.00 65.25 694 GLY A C 1
ATOM 5540 O O . GLY A 1 694 ? 48.194 6.078 -38.698 1.00 65.25 694 GLY A O 1
ATOM 5541 N N . MET A 1 695 ? 47.026 4.224 -38.178 1.00 66.19 695 MET A N 1
ATOM 5542 C CA . MET A 1 695 ? 45.896 4.930 -37.568 1.00 66.19 695 MET A CA 1
ATOM 5543 C C . MET A 1 695 ? 46.068 5.019 -36.047 1.00 66.19 695 MET A C 1
ATOM 5545 O O . MET A 1 695 ? 46.383 4.013 -35.408 1.00 66.19 695 MET A O 1
ATOM 5549 N N . GLU A 1 696 ? 45.839 6.200 -35.467 1.00 66.81 696 GLU A N 1
ATOM 5550 C CA . GLU A 1 696 ? 45.801 6.398 -34.011 1.00 66.81 696 GLU A CA 1
ATOM 5551 C C . GLU A 1 696 ? 44.426 6.088 -33.411 1.00 66.81 696 GLU A C 1
ATOM 5553 O O . GLU A 1 696 ? 43.395 6.502 -33.951 1.00 66.81 696 GLU A O 1
ATOM 5558 N N . TYR A 1 697 ? 44.433 5.424 -32.249 1.00 68.50 697 TYR A N 1
ATOM 5559 C CA . TYR A 1 697 ? 43.259 5.230 -31.395 1.00 68.50 697 TYR A CA 1
ATOM 5560 C C . TYR A 1 697 ? 43.626 5.121 -29.903 1.00 68.50 697 TYR A C 1
ATOM 5562 O O . TYR A 1 697 ? 44.778 4.871 -29.544 1.00 68.50 697 TYR A O 1
ATOM 5570 N N . GLU A 1 698 ? 42.643 5.291 -29.016 1.00 70.06 698 GLU A N 1
ATOM 5571 C CA . GLU A 1 698 ? 42.810 5.221 -27.557 1.00 70.06 698 GLU A CA 1
ATOM 5572 C C . GLU A 1 698 ? 41.954 4.104 -26.922 1.00 70.06 698 GLU A C 1
ATOM 5574 O O . GLU A 1 698 ? 40.782 3.900 -27.234 1.00 70.06 698 GLU A O 1
ATOM 5579 N N . CYS A 1 699 ? 42.529 3.328 -26.004 1.00 67.81 699 CYS A N 1
ATOM 5580 C CA . CYS A 1 699 ? 41.777 2.338 -25.233 1.00 67.81 699 CYS A CA 1
ATOM 5581 C C . CYS A 1 699 ? 41.063 3.003 -24.040 1.00 67.81 699 CYS A C 1
ATOM 5583 O O . CYS A 1 699 ? 41.567 3.971 -23.479 1.00 67.81 699 CYS A O 1
ATOM 5585 N N . SER A 1 700 ? 39.962 2.425 -23.546 1.00 64.94 700 SER A N 1
ATOM 5586 C CA . SER A 1 700 ? 39.171 2.948 -22.408 1.00 64.94 700 SER A CA 1
ATOM 5587 C C . SER A 1 700 ? 39.862 2.952 -21.029 1.00 64.94 700 SER A C 1
ATOM 5589 O O . SER A 1 700 ? 39.246 3.211 -20.001 1.00 64.94 700 SER A O 1
ATOM 5591 N N . ALA A 1 701 ? 41.171 2.702 -21.006 1.00 65.69 701 ALA A N 1
ATOM 5592 C CA . ALA A 1 701 ? 42.063 2.903 -19.869 1.00 65.69 701 ALA A CA 1
ATOM 5593 C C . ALA A 1 701 ? 43.226 3.859 -20.227 1.00 65.69 701 ALA A C 1
ATOM 5595 O O . ALA A 1 701 ? 44.325 3.693 -19.705 1.00 65.69 701 ALA A O 1
ATOM 5596 N N . GLY A 1 702 ? 43.016 4.791 -21.167 1.00 67.81 702 GLY A N 1
ATOM 5597 C CA . GLY A 1 702 ? 43.967 5.840 -21.566 1.00 67.81 702 GLY A CA 1
ATOM 5598 C C . GLY A 1 702 ? 45.222 5.362 -22.309 1.00 67.81 702 GLY A C 1
ATOM 5599 O O . GLY A 1 702 ? 46.257 6.029 -22.259 1.00 67.81 702 GLY A O 1
ATOM 5600 N N . HIS A 1 703 ? 45.217 4.159 -22.896 1.00 70.12 703 HIS A N 1
ATOM 5601 C CA . HIS A 1 703 ? 46.376 3.656 -23.645 1.00 70.12 703 HIS A CA 1
ATOM 5602 C C . HIS A 1 703 ? 46.210 3.987 -25.129 1.00 70.12 703 HIS A C 1
ATOM 5604 O O . HIS A 1 703 ? 45.410 3.350 -25.818 1.00 70.12 703 HIS A O 1
ATOM 5610 N N . ARG A 1 704 ? 46.993 4.950 -25.615 1.00 68.31 704 ARG A N 1
ATOM 5611 C CA . ARG A 1 704 ? 47.105 5.299 -27.037 1.00 68.31 704 ARG A CA 1
ATOM 5612 C C . ARG A 1 704 ? 47.862 4.207 -27.803 1.00 68.31 704 ARG A C 1
ATOM 5614 O O . ARG A 1 704 ? 48.884 3.713 -27.322 1.00 68.31 704 ARG A O 1
ATOM 5621 N N . GLN A 1 705 ? 47.345 3.812 -28.961 1.00 65.56 705 GLN A N 1
ATOM 5622 C CA . GLN A 1 705 ? 47.849 2.723 -29.804 1.00 65.56 705 GLN A CA 1
ATOM 5623 C C . GLN A 1 705 ? 47.842 3.138 -31.279 1.00 65.56 705 GLN A C 1
ATOM 5625 O O . GLN A 1 705 ? 47.120 4.051 -31.680 1.00 65.56 705 GLN A O 1
ATOM 5630 N N . LEU A 1 706 ? 48.687 2.474 -32.068 1.00 64.38 706 LEU A N 1
ATOM 5631 C CA . LEU A 1 706 ? 48.941 2.774 -33.474 1.00 64.38 706 LEU A CA 1
ATOM 5632 C C . LEU A 1 706 ? 49.053 1.472 -34.265 1.00 64.38 706 LEU A C 1
ATOM 5634 O O . LEU A 1 706 ? 49.836 0.594 -33.900 1.00 64.38 706 LEU A O 1
ATOM 5638 N N . GLY A 1 707 ? 48.303 1.348 -35.361 1.00 60.84 707 GLY A N 1
ATOM 5639 C CA . GLY A 1 707 ? 48.380 0.153 -36.198 1.00 60.84 707 GLY A CA 1
ATOM 5640 C C . GLY A 1 707 ? 47.454 0.135 -37.411 1.00 60.84 707 GLY A C 1
ATOM 5641 O O . GLY A 1 707 ? 46.761 1.105 -37.720 1.00 60.84 707 GLY A O 1
ATOM 5642 N N . MET A 1 708 ? 47.478 -1.009 -38.092 1.00 58.97 708 MET A N 1
ATOM 5643 C CA . MET A 1 708 ? 46.698 -1.376 -39.273 1.00 58.97 708 MET A CA 1
ATOM 5644 C C . MET A 1 708 ? 46.198 -2.825 -39.136 1.00 58.97 708 MET A C 1
ATOM 5646 O O . MET A 1 708 ? 46.700 -3.587 -38.305 1.00 58.97 708 MET A O 1
ATOM 5650 N N . GLY A 1 709 ? 45.231 -3.209 -39.973 1.00 56.81 709 GLY A N 1
ATOM 5651 C CA . GLY A 1 709 ? 44.931 -4.615 -40.264 1.00 56.81 709 GLY A CA 1
ATOM 5652 C C . GLY A 1 709 ? 45.931 -5.229 -41.254 1.00 56.81 709 GLY A C 1
ATOM 5653 O O . GLY A 1 709 ? 46.852 -4.553 -41.715 1.00 56.81 709 GLY A O 1
ATOM 5654 N N . ASP A 1 710 ? 45.730 -6.503 -41.587 1.00 51.53 710 ASP A N 1
ATOM 5655 C CA . ASP A 1 710 ? 46.616 -7.272 -42.469 1.00 51.53 710 ASP A CA 1
ATOM 5656 C C . ASP A 1 710 ? 46.496 -6.804 -43.937 1.00 51.53 710 ASP A C 1
ATOM 5658 O O . ASP A 1 710 ? 45.502 -7.097 -44.604 1.00 51.53 710 ASP A O 1
ATOM 5662 N N . PHE A 1 711 ? 47.506 -6.089 -44.451 1.00 55.47 711 PHE A N 1
ATOM 5663 C CA . PHE A 1 711 ? 47.574 -5.601 -45.840 1.00 55.47 711 PHE A CA 1
ATOM 5664 C C . PHE A 1 711 ? 49.017 -5.575 -46.380 1.00 55.47 711 PHE A C 1
ATOM 5666 O O . PHE A 1 711 ? 49.958 -5.312 -45.628 1.00 55.47 711 PHE A O 1
ATOM 5673 N N . ASP A 1 712 ? 49.176 -5.798 -47.692 1.00 46.69 712 ASP A N 1
ATOM 5674 C CA . ASP A 1 712 ? 50.481 -5.896 -48.373 1.00 46.69 712 ASP A CA 1
ATOM 5675 C C . ASP A 1 712 ? 50.994 -4.573 -48.993 1.00 46.69 712 ASP A C 1
ATOM 5677 O O . ASP A 1 712 ? 52.210 -4.375 -49.078 1.00 46.69 712 ASP A O 1
ATOM 5681 N N . ASP A 1 713 ? 50.117 -3.652 -49.424 1.00 53.94 713 ASP A N 1
ATOM 5682 C CA . ASP A 1 713 ? 50.521 -2.353 -49.992 1.00 53.94 713 ASP A CA 1
ATOM 5683 C C . ASP A 1 713 ? 49.598 -1.173 -49.633 1.00 53.94 713 ASP A C 1
ATOM 5685 O O . ASP A 1 713 ? 48.494 -1.342 -49.116 1.00 53.94 713 ASP A O 1
ATOM 5689 N N . GLY A 1 714 ? 50.093 0.045 -49.892 1.00 50.06 714 GLY A N 1
ATOM 5690 C CA . GLY A 1 714 ? 49.399 1.308 -49.623 1.00 50.06 714 GLY A CA 1
ATOM 5691 C C . GLY A 1 714 ? 48.644 1.931 -50.798 1.00 50.06 714 GLY A C 1
ATOM 5692 O O . GLY A 1 714 ? 48.140 3.040 -50.649 1.00 50.06 714 GLY A O 1
ATOM 5693 N N . ILE A 1 715 ? 48.550 1.257 -51.946 1.00 49.75 715 ILE A N 1
ATOM 5694 C CA . ILE A 1 715 ? 47.685 1.673 -53.061 1.00 49.75 715 ILE A CA 1
ATOM 5695 C C . ILE A 1 715 ? 46.245 1.257 -52.743 1.00 49.75 715 ILE A C 1
ATOM 5697 O O . ILE A 1 715 ? 45.328 2.071 -52.860 1.00 49.75 715 ILE A O 1
ATOM 5701 N N . HIS A 1 716 ? 46.056 0.046 -52.207 1.00 50.62 716 HIS A N 1
ATOM 5702 C CA . HIS A 1 716 ? 44.750 -0.449 -51.760 1.00 50.62 716 HIS A CA 1
ATOM 5703 C C . HIS A 1 716 ? 44.055 0.435 -50.703 1.00 50.62 716 HIS A C 1
ATOM 5705 O O . HIS A 1 716 ? 42.825 0.404 -50.609 1.00 50.62 716 HIS A O 1
ATOM 5711 N N . LEU A 1 717 ? 44.812 1.265 -49.968 1.00 49.12 717 LEU A N 1
ATOM 5712 C CA . LEU A 1 717 ? 44.300 2.259 -49.013 1.00 49.12 717 LEU A CA 1
ATOM 5713 C C . LEU A 1 717 ? 43.375 3.305 -49.665 1.00 49.12 717 LEU A C 1
ATOM 5715 O O . LEU A 1 717 ? 42.453 3.814 -49.028 1.00 49.12 717 LEU A O 1
ATOM 5719 N N . VAL A 1 718 ? 43.629 3.648 -50.929 1.00 45.56 718 VAL A N 1
ATOM 5720 C CA . VAL A 1 718 ? 42.915 4.722 -51.636 1.00 45.56 718 VAL A CA 1
ATOM 5721 C C . VAL A 1 718 ? 41.544 4.252 -52.143 1.00 45.56 718 VAL A C 1
ATOM 5723 O O . VAL A 1 718 ? 40.663 5.078 -52.368 1.00 45.56 718 VAL A O 1
ATOM 5726 N N . GLU A 1 719 ? 41.346 2.938 -52.288 1.00 39.50 719 GLU A N 1
ATOM 5727 C CA . GLU A 1 719 ? 40.240 2.350 -53.060 1.00 39.50 719 GLU A CA 1
ATOM 5728 C C . GLU A 1 719 ? 39.235 1.517 -52.236 1.00 39.50 719 GLU A C 1
ATOM 5730 O O . GLU A 1 719 ? 38.259 1.030 -52.804 1.00 39.50 719 GLU A O 1
ATOM 5735 N N . ASN A 1 720 ? 39.443 1.328 -50.924 1.00 41.03 720 ASN A N 1
ATOM 5736 C CA . ASN A 1 720 ? 38.636 0.415 -50.097 1.00 41.03 720 ASN A CA 1
ATOM 5737 C C . ASN A 1 720 ? 38.215 1.019 -48.746 1.00 41.03 720 ASN A C 1
ATOM 5739 O O . ASN A 1 720 ? 38.972 1.759 -48.119 1.00 41.03 720 ASN A O 1
ATOM 5743 N N . ASP A 1 721 ? 37.030 0.632 -48.265 1.00 47.00 721 ASP A N 1
ATOM 5744 C CA . ASP A 1 721 ? 36.552 0.916 -46.905 1.00 47.00 721 ASP A CA 1
ATOM 5745 C C . ASP A 1 721 ? 37.129 -0.099 -45.899 1.00 47.00 721 ASP A C 1
ATOM 5747 O O . ASP A 1 721 ? 37.188 -1.299 -46.181 1.00 47.00 721 ASP A O 1
ATOM 5751 N N . LEU A 1 722 ? 37.546 0.358 -44.712 1.00 51.56 722 LEU A N 1
ATOM 5752 C CA . LEU A 1 722 ? 38.448 -0.406 -43.834 1.00 51.56 722 LEU A CA 1
ATOM 5753 C C . LEU A 1 722 ? 37.860 -0.678 -42.438 1.00 51.56 722 LEU A C 1
ATOM 5755 O O . LEU A 1 722 ? 37.464 0.262 -41.747 1.00 51.56 722 LEU A O 1
ATOM 5759 N N . PRO A 1 723 ? 37.847 -1.936 -41.957 1.00 46.88 723 PRO A N 1
ATOM 5760 C CA . PRO A 1 723 ? 37.627 -2.249 -40.550 1.00 46.88 723 PRO A CA 1
ATOM 5761 C C . PRO A 1 723 ? 38.955 -2.245 -39.777 1.00 46.88 723 PRO A C 1
ATOM 5763 O O . PRO A 1 723 ? 39.895 -2.945 -40.152 1.00 46.88 723 PRO A O 1
ATOM 5766 N N . LEU A 1 724 ? 39.036 -1.493 -38.676 1.00 52.38 724 LEU A N 1
ATOM 5767 C CA . LEU A 1 724 ? 40.242 -1.387 -37.846 1.00 52.38 724 LEU A CA 1
ATOM 5768 C C . LEU A 1 724 ? 39.883 -1.336 -36.359 1.00 52.38 724 LEU A C 1
ATOM 5770 O O . LEU A 1 724 ? 39.258 -0.375 -35.940 1.00 52.38 724 LEU A O 1
ATOM 5774 N N . TYR A 1 725 ? 40.312 -2.347 -35.592 1.00 54.88 725 TYR A N 1
ATOM 5775 C CA . TYR A 1 725 ? 40.844 -2.249 -34.219 1.00 54.88 725 TYR A CA 1
ATOM 5776 C C . TYR A 1 725 ? 41.544 -3.570 -33.870 1.00 54.88 725 TYR A C 1
ATOM 5778 O O . TYR A 1 725 ? 40.989 -4.644 -34.103 1.00 54.88 725 TYR A O 1
ATOM 5786 N N . GLN A 1 726 ? 42.745 -3.507 -33.290 1.00 50.78 726 GLN A N 1
ATOM 5787 C CA . GLN A 1 726 ? 43.409 -4.677 -32.703 1.00 50.78 726 GLN A CA 1
ATOM 5788 C C . GLN A 1 726 ? 43.133 -4.749 -31.188 1.00 50.78 726 GLN A C 1
ATOM 5790 O O . GLN A 1 726 ? 42.903 -3.715 -30.551 1.00 50.78 726 GLN A O 1
ATOM 5795 N N . PRO A 1 727 ? 43.138 -5.947 -30.569 1.00 51.78 727 PRO A N 1
ATOM 5796 C CA . PRO A 1 727 ? 42.966 -6.070 -29.126 1.00 51.78 727 PRO A CA 1
ATOM 5797 C C . PRO A 1 727 ? 44.118 -5.377 -28.389 1.00 51.78 727 PRO A C 1
ATOM 5799 O O . PRO A 1 727 ? 45.284 -5.719 -28.578 1.00 51.78 727 PRO A O 1
ATOM 5802 N N . CYS A 1 728 ? 43.783 -4.430 -27.506 1.00 56.25 728 CYS A N 1
ATOM 5803 C CA . CYS A 1 728 ? 44.753 -3.765 -26.636 1.00 56.25 728 CYS A CA 1
ATOM 5804 C C . CYS A 1 728 ? 45.593 -4.814 -25.895 1.00 56.25 728 CYS A C 1
ATOM 5806 O O . CYS A 1 728 ? 45.056 -5.575 -25.093 1.00 56.25 728 CYS A O 1
ATOM 5808 N N . SER A 1 729 ? 46.909 -4.835 -26.123 1.00 53.81 729 SER A N 1
ATOM 5809 C CA . SER A 1 729 ? 47.799 -5.941 -25.724 1.00 53.81 729 SER A CA 1
ATOM 5810 C C . SER A 1 729 ? 47.903 -6.175 -24.206 1.00 53.81 729 SER A C 1
ATOM 5812 O O . SER A 1 729 ? 48.437 -7.191 -23.764 1.00 53.81 729 SER A O 1
ATOM 5814 N N . TYR A 1 730 ? 47.351 -5.262 -23.400 1.00 55.50 730 TYR A N 1
ATOM 5815 C CA . TYR A 1 730 ? 47.199 -5.378 -21.948 1.00 55.50 730 TYR A CA 1
ATOM 5816 C C . TYR A 1 730 ? 45.883 -6.075 -21.510 1.00 55.50 730 TYR A C 1
ATOM 5818 O O . TYR A 1 730 ? 45.658 -6.266 -20.315 1.00 55.50 730 TYR A O 1
ATOM 5826 N N . ARG A 1 731 ? 45.018 -6.508 -22.445 1.00 51.94 731 ARG A N 1
ATOM 5827 C CA . ARG A 1 731 ? 43.833 -7.362 -22.211 1.00 51.94 731 ARG A CA 1
ATOM 5828 C C . ARG A 1 731 ? 43.761 -8.505 -23.236 1.00 51.94 731 ARG A C 1
ATOM 5830 O O . ARG A 1 731 ? 43.953 -8.306 -24.425 1.00 51.94 731 ARG A O 1
ATOM 5837 N N . LYS A 1 732 ? 43.414 -9.716 -22.782 1.00 41.47 732 LYS A N 1
ATOM 5838 C CA . LYS A 1 732 ? 43.355 -10.939 -23.621 1.00 41.47 732 LYS A CA 1
ATOM 5839 C C . LYS A 1 732 ? 41.988 -11.238 -24.264 1.00 41.47 732 LYS A C 1
ATOM 5841 O O . LYS A 1 732 ? 41.772 -12.345 -24.746 1.00 41.47 732 LYS A O 1
ATOM 5846 N N . THR A 1 733 ? 41.055 -10.291 -24.247 1.00 38.59 733 THR A N 1
ATOM 5847 C CA . THR A 1 733 ? 39.700 -10.448 -24.806 1.00 38.59 733 THR A CA 1
ATOM 5848 C C . THR A 1 733 ? 39.553 -9.623 -26.086 1.00 38.59 733 THR A C 1
ATOM 5850 O O . THR A 1 733 ? 39.718 -8.404 -26.000 1.00 38.59 733 THR A O 1
ATOM 5853 N N . PRO A 1 734 ? 39.227 -10.226 -27.244 1.00 37.75 734 PRO A N 1
ATOM 5854 C CA . PRO A 1 734 ? 38.900 -9.467 -28.447 1.00 37.75 734 PRO A CA 1
ATOM 5855 C C . PRO A 1 734 ? 37.536 -8.777 -28.299 1.00 37.75 734 PRO A C 1
ATOM 5857 O O . PRO A 1 734 ? 36.609 -9.347 -27.719 1.00 37.75 734 PRO A O 1
ATOM 5860 N N . CYS A 1 735 ? 37.415 -7.574 -28.858 1.00 40.34 735 CYS A N 1
ATOM 5861 C CA . CYS A 1 735 ? 36.147 -6.857 -29.018 1.00 40.34 735 CYS A CA 1
ATOM 5862 C C . CYS A 1 735 ? 35.709 -6.877 -30.493 1.00 40.34 735 CYS A C 1
ATOM 5864 O O . CYS A 1 735 ? 36.505 -7.178 -31.381 1.00 40.34 735 CYS A O 1
ATOM 5866 N N . THR A 1 736 ? 34.429 -6.605 -30.747 1.00 34.50 736 THR A N 1
ATOM 5867 C CA . THR A 1 736 ? 33.808 -6.662 -32.081 1.00 34.50 736 THR A CA 1
ATOM 5868 C C . THR A 1 736 ? 34.273 -5.552 -33.028 1.00 34.50 736 THR A C 1
ATOM 5870 O O . THR A 1 736 ? 34.713 -4.490 -32.598 1.00 34.50 736 THR A O 1
ATOM 5873 N N . SER A 1 737 ? 34.167 -5.819 -34.331 1.00 36.81 737 SER A N 1
ATOM 5874 C CA . SER A 1 737 ? 34.629 -4.951 -35.415 1.00 36.81 737 SER A CA 1
ATOM 5875 C C . SER A 1 737 ? 33.664 -3.811 -35.758 1.00 36.81 737 SER A C 1
ATOM 5877 O O . SER A 1 737 ? 32.457 -4.017 -35.856 1.00 36.81 737 SER A O 1
ATOM 5879 N N . TYR A 1 738 ? 34.236 -2.643 -36.059 1.00 42.25 738 TYR A N 1
ATOM 5880 C CA . TYR A 1 738 ? 33.570 -1.495 -36.689 1.00 42.25 738 TYR A CA 1
ATOM 5881 C C . TYR A 1 738 ? 34.158 -1.232 -38.089 1.00 42.25 738 TYR A C 1
ATOM 5883 O O . TYR A 1 738 ? 35.138 -1.877 -38.475 1.00 42.25 738 TYR A O 1
ATOM 5891 N N . ARG A 1 739 ? 33.561 -0.322 -38.872 1.00 37.66 739 ARG A N 1
ATOM 5892 C CA . ARG A 1 739 ? 33.995 0.026 -40.242 1.00 37.66 739 ARG A CA 1
ATOM 5893 C C . ARG A 1 739 ? 34.208 1.528 -40.407 1.00 37.66 739 ARG A C 1
ATOM 5895 O O . ARG A 1 739 ? 33.394 2.320 -39.951 1.00 37.66 739 ARG A O 1
ATOM 5902 N N . ILE A 1 740 ? 35.240 1.904 -41.155 1.00 38.50 740 ILE A N 1
ATOM 5903 C CA . ILE A 1 740 ? 35.526 3.284 -41.551 1.00 38.50 740 ILE A CA 1
ATOM 5904 C C . ILE A 1 740 ? 35.208 3.437 -43.042 1.00 38.50 740 ILE A C 1
ATOM 5906 O O . ILE A 1 740 ? 35.805 2.758 -43.877 1.00 38.50 740 ILE A O 1
ATOM 5910 N N . HIS A 1 741 ? 34.285 4.348 -43.358 1.00 36.25 741 HIS A N 1
ATOM 5911 C CA . HIS A 1 741 ? 34.015 4.821 -44.719 1.00 36.25 741 HIS A CA 1
ATOM 5912 C C . HIS A 1 741 ? 34.795 6.112 -44.999 1.00 36.25 741 HIS A C 1
ATOM 5914 O O . HIS A 1 741 ? 34.804 7.010 -44.153 1.00 36.25 741 HIS A O 1
ATOM 5920 N N . GLN A 1 742 ? 35.401 6.245 -46.185 1.00 37.09 742 GLN A N 1
ATOM 5921 C CA . GLN A 1 742 ? 36.096 7.483 -46.569 1.00 37.09 742 GLN A CA 1
ATOM 5922 C C . GLN A 1 742 ? 35.143 8.687 -46.716 1.00 37.09 742 GLN A C 1
ATOM 5924 O O . GLN A 1 742 ? 34.071 8.599 -47.318 1.00 37.09 742 GLN A O 1
ATOM 5929 N N . SER A 1 743 ? 35.611 9.856 -46.275 1.00 33.56 743 SER A N 1
ATOM 5930 C CA . SER A 1 743 ? 35.178 11.171 -46.760 1.00 33.56 743 SER A CA 1
ATOM 5931 C C . SER A 1 743 ? 36.335 11.831 -47.527 1.00 33.56 743 SER A C 1
ATOM 5933 O O . SER A 1 743 ? 37.507 11.589 -47.240 1.00 33.56 743 SER A O 1
ATOM 5935 N N . LYS A 1 744 ? 36.028 12.642 -48.548 1.00 31.66 744 LYS A N 1
ATOM 5936 C CA . LYS A 1 744 ? 37.035 13.225 -49.456 1.00 31.66 744 LYS A CA 1
ATOM 5937 C C . LYS A 1 744 ? 37.718 14.461 -48.854 1.00 31.66 744 LYS A C 1
ATOM 5939 O O . LYS A 1 744 ? 37.476 15.577 -49.305 1.00 31.66 744 LYS A O 1
ATOM 5944 N N . VAL A 1 745 ? 38.588 14.253 -47.869 1.00 28.80 745 VAL A N 1
ATOM 5945 C CA . VAL A 1 745 ? 39.482 15.285 -47.312 1.00 28.80 745 VAL A CA 1
ATOM 5946 C C . VAL A 1 745 ? 40.927 14.778 -47.366 1.00 28.80 745 VAL A C 1
ATOM 5948 O O . VAL A 1 745 ? 41.174 13.582 -47.230 1.00 28.80 745 VAL A O 1
ATOM 5951 N N . GLY A 1 746 ? 41.877 15.673 -47.652 1.00 30.64 746 GLY A N 1
ATOM 5952 C CA . GLY A 1 746 ? 43.274 15.315 -47.921 1.00 30.64 746 GLY A CA 1
ATOM 5953 C C . GLY A 1 746 ? 44.001 14.682 -46.730 1.00 30.64 746 GLY A C 1
ATOM 5954 O O . GLY A 1 746 ? 43.732 15.005 -45.574 1.00 30.64 746 GLY A O 1
ATOM 5955 N N . LEU A 1 747 ? 44.955 13.796 -47.029 1.00 29.31 747 LEU A N 1
ATOM 5956 C CA . LEU A 1 747 ? 45.796 13.139 -46.030 1.00 29.31 747 LEU A CA 1
ATOM 5957 C C . LEU A 1 747 ? 46.768 14.156 -45.403 1.00 29.31 747 LEU A C 1
ATOM 5959 O O . LEU A 1 747 ? 47.644 14.678 -46.092 1.00 29.31 747 LEU A O 1
ATOM 5963 N N . VAL A 1 748 ? 46.629 14.422 -44.104 1.00 28.42 748 VAL A N 1
ATOM 5964 C CA . VAL A 1 748 ? 47.589 15.217 -43.319 1.00 28.42 748 VAL A CA 1
ATOM 5965 C C . VAL A 1 748 ? 48.528 14.263 -42.579 1.00 28.42 748 VAL A C 1
ATOM 5967 O O . VAL A 1 748 ? 48.120 13.187 -42.155 1.00 28.42 748 VAL A O 1
ATOM 5970 N N . ILE A 1 749 ? 49.805 14.633 -42.479 1.00 27.48 749 ILE A N 1
ATOM 5971 C CA . ILE A 1 749 ? 50.903 13.760 -42.050 1.00 27.48 749 ILE A CA 1
ATOM 5972 C C . ILE A 1 749 ? 51.668 14.428 -40.895 1.00 27.48 749 ILE A C 1
ATOM 5974 O O . ILE A 1 749 ? 52.171 15.538 -41.051 1.00 27.48 749 ILE A O 1
ATOM 5978 N N . ILE A 1 750 ? 51.762 13.751 -39.742 1.00 27.36 750 ILE A N 1
ATOM 5979 C CA . ILE A 1 750 ? 52.410 14.243 -38.506 1.00 27.36 750 ILE A CA 1
ATOM 5980 C C . ILE A 1 750 ? 53.431 13.204 -37.997 1.00 27.36 750 ILE A C 1
ATOM 5982 O O . ILE A 1 750 ? 53.170 12.006 -38.090 1.00 27.36 750 ILE A O 1
ATOM 5986 N N . PHE A 1 751 ? 54.579 13.660 -37.474 1.00 24.05 751 PHE A N 1
ATOM 5987 C CA . PHE A 1 751 ? 55.778 12.863 -37.141 1.00 24.05 751 PHE A CA 1
ATOM 5988 C C . PHE A 1 751 ? 56.114 12.810 -35.633 1.00 24.05 751 PHE A C 1
ATOM 5990 O O . PHE A 1 751 ? 56.053 13.842 -34.970 1.00 24.05 751 PHE A O 1
ATOM 5997 N N . PHE A 1 752 ? 56.605 11.665 -35.114 1.00 26.50 752 PHE A N 1
ATOM 5998 C CA . PHE A 1 752 ? 57.187 11.529 -33.753 1.00 26.50 752 PHE A CA 1
ATOM 5999 C C . PHE A 1 752 ? 58.273 10.420 -33.634 1.00 26.50 752 PHE A C 1
ATOM 6001 O O . PHE A 1 752 ? 58.160 9.371 -34.261 1.00 26.50 752 PHE A O 1
ATOM 6008 N N . VAL A 1 753 ? 59.305 10.589 -32.779 1.00 24.08 753 VAL A N 1
ATOM 6009 C CA . VAL A 1 753 ? 60.463 9.655 -32.609 1.00 24.08 753 VAL A CA 1
ATOM 6010 C C . VAL A 1 753 ? 60.841 9.462 -31.117 1.00 24.08 753 VAL A C 1
ATOM 6012 O O . VAL A 1 753 ? 60.802 10.432 -30.367 1.00 24.08 753 VAL A O 1
ATOM 6015 N N . PHE A 1 754 ? 61.192 8.240 -30.648 1.00 27.08 754 PHE A N 1
ATOM 6016 C CA . PHE A 1 754 ? 61.246 7.914 -29.194 1.00 27.08 754 PHE A CA 1
ATOM 6017 C C . PHE A 1 754 ? 62.103 6.698 -28.720 1.00 27.08 754 PHE A C 1
ATOM 6019 O O . PHE A 1 754 ? 62.108 5.669 -29.388 1.00 27.08 754 PHE A O 1
ATOM 6026 N N . HIS A 1 755 ? 62.684 6.768 -27.492 1.00 27.06 755 HIS A N 1
ATOM 6027 C CA . HIS A 1 755 ? 63.207 5.677 -26.588 1.00 27.06 755 HIS A CA 1
ATOM 6028 C C . HIS A 1 755 ? 62.973 6.053 -25.087 1.00 27.06 755 HIS A C 1
ATOM 6030 O O . HIS A 1 755 ? 62.858 7.252 -24.837 1.00 27.06 755 HIS A O 1
ATOM 6036 N N . GLY A 1 756 ? 62.883 5.219 -24.027 1.00 25.86 756 GLY A N 1
ATOM 6037 C CA . GLY A 1 756 ? 62.768 3.754 -23.840 1.00 25.86 756 GLY A CA 1
ATOM 6038 C C . GLY A 1 756 ? 62.890 3.332 -22.334 1.00 25.86 756 GLY A C 1
ATOM 6039 O O . GLY A 1 756 ? 63.425 4.100 -21.542 1.00 25.86 756 GLY A O 1
ATOM 6040 N N . TYR A 1 757 ? 62.461 2.105 -21.972 1.00 22.97 757 TYR A N 1
ATOM 6041 C CA . TYR A 1 757 ? 62.726 1.314 -20.723 1.00 22.97 757 TYR A CA 1
ATOM 6042 C C . TYR A 1 757 ? 61.929 1.539 -19.383 1.00 22.97 757 TYR A C 1
ATOM 6044 O O . TYR A 1 757 ? 61.171 2.496 -19.272 1.00 22.97 757 TYR A O 1
ATOM 6052 N N . ILE A 1 758 ? 61.958 0.548 -18.442 1.00 22.58 758 ILE A N 1
ATOM 6053 C CA . ILE A 1 758 ? 60.770 0.026 -17.671 1.00 22.58 758 ILE A CA 1
ATOM 6054 C C . ILE A 1 758 ? 60.984 -0.373 -16.157 1.00 22.58 758 ILE A C 1
ATOM 6056 O O . ILE A 1 758 ? 61.893 -1.145 -15.877 1.00 22.58 758 ILE A O 1
ATOM 6060 N N . VAL A 1 759 ? 60.085 0.099 -15.246 1.00 24.11 759 VAL A N 1
ATOM 6061 C CA . VAL A 1 759 ? 59.265 -0.490 -14.097 1.00 24.11 759 VAL A CA 1
ATOM 6062 C C . VAL A 1 759 ? 59.782 -1.704 -13.228 1.00 24.11 759 VAL A C 1
ATOM 6064 O O . VAL A 1 759 ? 60.491 -2.550 -13.753 1.00 24.11 759 VAL A O 1
ATOM 6067 N N . VAL A 1 760 ? 59.542 -1.847 -11.886 1.00 22.48 760 VAL A N 1
ATOM 6068 C CA . VAL A 1 760 ? 58.406 -2.526 -11.133 1.00 22.48 760 VAL A CA 1
ATOM 6069 C C . VAL A 1 760 ? 58.492 -2.363 -9.565 1.00 22.48 760 VAL A C 1
ATOM 6071 O O . VAL A 1 760 ? 59.611 -2.381 -9.054 1.00 22.48 760 VAL A O 1
ATOM 6074 N N . PRO A 1 761 ? 57.367 -2.266 -8.785 1.00 30.70 761 PRO A N 1
ATOM 6075 C CA . PRO A 1 761 ? 57.312 -2.160 -7.293 1.00 30.70 761 PRO A CA 1
ATOM 6076 C C . PRO A 1 761 ? 56.665 -3.366 -6.519 1.00 30.70 761 PRO A C 1
ATOM 6078 O O . PRO A 1 761 ? 56.420 -4.413 -7.113 1.00 30.70 761 PRO A O 1
ATOM 6081 N N . MET A 1 762 ? 56.378 -3.234 -5.198 1.00 21.44 762 MET A N 1
ATOM 6082 C CA . MET A 1 762 ? 55.723 -4.243 -4.308 1.00 21.44 762 MET A CA 1
ATOM 6083 C C . MET A 1 762 ? 54.944 -3.617 -3.105 1.00 21.44 762 MET A C 1
ATOM 6085 O O . MET A 1 762 ? 55.114 -2.429 -2.838 1.00 21.44 762 MET A O 1
ATOM 6089 N N . GLU A 1 763 ? 54.098 -4.392 -2.393 1.00 26.88 763 GLU A N 1
ATOM 6090 C CA . GLU A 1 763 ? 52.980 -3.911 -1.525 1.00 26.88 763 GLU A CA 1
ATOM 6091 C C . GLU A 1 763 ? 53.097 -4.143 0.021 1.00 26.88 763 GLU A C 1
ATOM 6093 O O . GLU A 1 763 ? 54.131 -4.564 0.539 1.00 26.88 763 GLU A O 1
ATOM 6098 N N . SER A 1 764 ? 52.014 -3.839 0.767 1.00 28.39 764 SER A N 1
ATOM 6099 C CA . SER A 1 764 ? 51.928 -3.625 2.235 1.00 28.39 764 SER A CA 1
ATOM 6100 C C . SER A 1 764 ? 51.166 -4.709 3.032 1.00 28.39 764 SER A C 1
ATOM 6102 O O . SER A 1 764 ? 50.264 -5.347 2.502 1.00 28.39 764 SER A O 1
ATOM 6104 N N . PHE A 1 765 ? 51.414 -4.832 4.351 1.00 27.84 765 PHE A N 1
ATOM 6105 C CA . PHE A 1 765 ? 50.596 -5.628 5.301 1.00 27.84 765 PHE A CA 1
ATOM 6106 C C . PHE A 1 765 ? 50.778 -5.180 6.769 1.00 27.84 765 PHE A C 1
ATOM 6108 O O . PHE A 1 765 ? 51.924 -5.107 7.206 1.00 27.84 765 PHE A O 1
ATOM 6115 N N . LEU A 1 766 ? 49.699 -4.965 7.559 1.00 29.44 766 LEU A N 1
ATOM 6116 C CA . LEU A 1 766 ? 49.762 -4.928 9.047 1.00 29.44 766 LEU A CA 1
ATOM 6117 C C . LEU A 1 766 ? 48.395 -4.841 9.799 1.00 29.44 766 LEU A C 1
ATOM 6119 O O . LEU A 1 766 ? 47.984 -3.758 10.196 1.00 29.44 766 LEU A O 1
ATOM 6123 N N . VAL A 1 767 ? 47.736 -5.970 10.120 1.00 32.28 767 VAL A N 1
ATOM 6124 C CA . VAL A 1 767 ? 46.875 -6.117 11.333 1.00 32.28 767 VAL A CA 1
ATOM 6125 C C . VAL A 1 767 ? 46.885 -7.583 11.794 1.00 32.28 767 VAL A C 1
ATOM 6127 O O . VAL A 1 767 ? 46.182 -8.414 11.230 1.00 32.28 767 VAL A O 1
ATOM 6130 N N . LEU A 1 768 ? 47.690 -7.914 12.811 1.00 31.48 768 LEU A N 1
ATOM 6131 C CA . LEU A 1 768 ? 47.748 -9.253 13.441 1.00 31.48 768 LEU A CA 1
ATOM 6132 C C . LEU A 1 768 ? 48.480 -9.339 14.813 1.00 31.48 768 LEU A C 1
ATOM 6134 O O . LEU A 1 768 ? 48.119 -10.222 15.591 1.00 31.48 768 LEU A O 1
ATOM 6138 N N . PRO A 1 769 ? 49.450 -8.467 15.192 1.00 37.09 769 PRO A N 1
ATOM 6139 C CA . PRO A 1 769 ? 50.246 -8.675 16.419 1.00 37.09 769 PRO A CA 1
ATOM 6140 C C . PRO A 1 769 ? 49.499 -8.627 17.765 1.00 37.09 769 PRO A C 1
ATOM 6142 O O . PRO A 1 769 ? 49.986 -9.174 18.752 1.00 37.09 769 PRO A O 1
ATOM 6145 N N . LEU A 1 770 ? 48.343 -7.957 17.841 1.00 40.28 770 LEU A N 1
ATOM 6146 C CA . LEU A 1 770 ? 47.722 -7.570 19.119 1.00 40.28 770 LEU A CA 1
ATOM 6147 C C . LEU A 1 770 ? 47.216 -8.738 19.981 1.00 40.28 770 LEU A C 1
ATOM 6149 O O . LEU A 1 770 ? 47.212 -8.620 21.204 1.00 40.28 770 LEU A O 1
ATOM 6153 N N . ILE A 1 771 ? 46.817 -9.859 19.372 1.00 46.91 771 ILE A N 1
ATOM 6154 C CA . ILE A 1 771 ? 46.308 -11.029 20.110 1.00 46.91 771 ILE A CA 1
ATOM 6155 C C . ILE A 1 771 ? 47.470 -11.790 20.770 1.00 46.91 771 ILE A C 1
ATOM 6157 O O . ILE A 1 771 ? 47.426 -12.067 21.966 1.00 46.91 771 ILE A O 1
ATOM 6161 N N . PHE A 1 772 ? 48.555 -12.029 20.024 1.00 45.34 772 PHE A N 1
ATOM 6162 C CA . PHE A 1 772 ? 49.733 -12.771 20.499 1.00 45.34 772 PHE A CA 1
ATOM 6163 C C . PHE A 1 772 ? 50.441 -12.123 21.698 1.00 45.34 772 PHE A C 1
ATOM 6165 O O . PHE A 1 772 ? 51.076 -12.817 22.491 1.00 45.34 772 PHE A O 1
ATOM 6172 N N . ILE A 1 773 ? 50.334 -10.800 21.843 1.00 51.75 773 ILE A N 1
ATOM 6173 C CA . ILE A 1 773 ? 50.917 -10.063 22.969 1.00 51.75 773 ILE A CA 1
ATOM 6174 C C . ILE A 1 773 ? 50.214 -10.422 24.288 1.00 51.75 773 ILE A C 1
ATOM 6176 O O . ILE A 1 773 ? 50.878 -10.569 25.312 1.00 51.75 773 ILE A O 1
ATOM 6180 N N . LEU A 1 774 ? 48.886 -10.569 24.296 1.00 50.72 774 LEU A N 1
ATOM 6181 C CA . LEU A 1 774 ? 48.113 -10.644 25.542 1.00 50.72 774 LEU A CA 1
ATOM 6182 C C . LEU A 1 774 ? 48.228 -12.004 26.247 1.00 50.72 774 LEU A C 1
ATOM 6184 O O . LEU A 1 774 ? 48.411 -12.032 27.468 1.00 50.72 774 LEU A O 1
ATOM 6188 N N . ASP A 1 775 ? 48.216 -13.110 25.499 1.00 50.09 775 ASP A N 1
ATOM 6189 C CA . ASP A 1 775 ? 48.363 -14.458 26.071 1.00 50.09 775 ASP A CA 1
ATOM 6190 C C . ASP A 1 775 ? 49.739 -14.674 26.729 1.00 50.09 775 ASP A C 1
ATOM 6192 O O . ASP A 1 775 ? 49.859 -15.405 27.715 1.00 50.09 775 ASP A O 1
ATOM 6196 N N . TYR A 1 776 ? 50.784 -13.997 26.237 1.00 53.44 776 TYR A N 1
ATOM 6197 C CA . TYR A 1 776 ? 52.155 -14.171 26.727 1.00 53.44 776 TYR A CA 1
ATOM 6198 C C . TYR A 1 776 ? 52.394 -13.547 28.117 1.00 53.44 776 TYR A C 1
ATOM 6200 O O . TYR A 1 776 ? 53.192 -14.061 28.902 1.00 53.44 776 TYR A O 1
ATOM 6208 N N . TYR A 1 777 ? 51.697 -12.455 28.459 1.00 57.94 777 TYR A N 1
ATOM 6209 C CA . TYR A 1 777 ? 51.917 -11.726 29.720 1.00 57.94 777 TYR A CA 1
ATOM 6210 C C . TYR A 1 777 ? 51.018 -12.169 30.886 1.00 57.94 777 TYR A C 1
ATOM 6212 O O . TYR A 1 777 ? 51.349 -11.887 32.042 1.00 57.94 777 TYR A O 1
ATOM 6220 N N . PHE A 1 778 ? 49.917 -12.886 30.636 1.00 57.97 778 PHE A N 1
ATOM 6221 C CA . PHE A 1 778 ? 48.996 -13.310 31.701 1.00 57.97 778 PHE A CA 1
ATOM 6222 C C . PHE A 1 778 ? 49.644 -14.210 32.784 1.00 57.97 778 PHE A C 1
ATOM 6224 O O . PHE A 1 778 ? 49.455 -13.920 33.972 1.00 57.97 778 PHE A O 1
ATOM 6231 N N . PRO A 1 779 ? 50.472 -15.230 32.453 1.00 59.88 779 PRO A N 1
ATOM 6232 C CA . PRO A 1 779 ? 51.151 -16.042 33.469 1.00 59.88 779 PRO A CA 1
ATOM 6233 C C . PRO A 1 779 ? 52.115 -15.222 34.338 1.00 59.88 779 PRO A C 1
ATOM 6235 O O . PRO A 1 779 ? 52.217 -15.448 35.544 1.00 59.88 779 PRO A O 1
ATOM 6238 N N . ILE A 1 780 ? 52.787 -14.236 33.730 1.00 62.56 780 ILE A N 1
ATOM 6239 C CA . ILE A 1 780 ? 53.764 -13.364 34.392 1.00 62.56 780 ILE A CA 1
ATOM 6240 C C . ILE A 1 780 ? 53.059 -12.467 35.419 1.00 62.56 780 ILE A C 1
ATOM 6242 O O . ILE A 1 780 ? 53.482 -12.400 36.572 1.00 62.56 780 ILE A O 1
ATOM 6246 N N . LEU A 1 781 ? 51.944 -11.834 35.038 1.00 59.97 781 LEU A N 1
ATOM 6247 C CA . LEU A 1 781 ? 51.145 -10.987 35.932 1.00 59.97 781 LEU A CA 1
ATOM 6248 C C . LEU A 1 781 ? 50.583 -11.764 37.133 1.00 59.97 781 LEU A C 1
ATOM 6250 O O . LEU A 1 781 ? 50.640 -11.267 38.259 1.00 59.97 781 LEU A O 1
ATOM 6254 N N . SER A 1 782 ? 50.101 -12.991 36.909 1.00 59.44 782 SER A N 1
ATOM 6255 C CA . SER A 1 782 ? 49.615 -13.874 37.978 1.00 59.44 782 SER A CA 1
ATOM 6256 C C . SER A 1 782 ? 50.729 -14.228 38.975 1.00 59.44 782 SER A C 1
ATOM 6258 O O . SER A 1 782 ? 50.563 -14.057 40.185 1.00 59.44 782 SER A O 1
ATOM 6260 N N . LEU A 1 783 ? 51.914 -14.606 38.474 1.00 64.12 783 LEU A N 1
ATOM 6261 C CA . LEU A 1 783 ? 53.080 -14.913 39.307 1.00 64.12 783 LEU A CA 1
ATOM 6262 C C . LEU A 1 783 ? 53.547 -13.690 40.118 1.00 64.12 783 LEU A C 1
ATOM 6264 O O . LEU A 1 783 ? 53.813 -13.802 41.317 1.00 64.12 783 LEU A O 1
ATOM 6268 N N . CYS A 1 784 ? 53.595 -12.506 39.496 1.00 60.88 784 CYS A N 1
ATOM 6269 C CA . CYS A 1 784 ? 53.923 -11.253 40.177 1.00 60.88 784 CYS A CA 1
ATOM 6270 C C . CYS A 1 784 ? 52.926 -10.917 41.295 1.00 60.88 784 CYS A C 1
ATOM 6272 O O . CYS A 1 784 ? 53.352 -10.523 42.380 1.00 60.88 784 CYS A O 1
ATOM 6274 N N . HIS A 1 785 ? 51.620 -11.101 41.071 1.00 63.12 785 HIS A N 1
ATOM 6275 C CA . HIS A 1 785 ? 50.598 -10.863 42.093 1.00 63.12 785 HIS A CA 1
ATOM 6276 C C . HIS A 1 785 ? 50.804 -11.766 43.324 1.00 63.12 785 HIS A C 1
ATOM 6278 O O . HIS A 1 785 ? 50.823 -11.281 44.458 1.00 63.12 785 HIS A O 1
ATOM 6284 N N . THR A 1 786 ? 51.045 -13.065 43.110 1.00 62.75 786 THR A N 1
ATOM 6285 C CA . THR A 1 786 ? 51.312 -14.032 44.189 1.00 62.75 786 THR A CA 1
ATOM 6286 C C . THR A 1 786 ? 52.588 -13.700 44.972 1.00 62.75 786 THR A C 1
ATOM 6288 O O . THR A 1 786 ? 52.574 -13.720 46.205 1.00 62.75 786 THR A O 1
ATOM 6291 N N . LEU A 1 787 ? 53.678 -13.343 44.285 1.00 57.31 787 LEU A N 1
ATOM 6292 C CA . LEU A 1 787 ? 54.955 -12.994 44.922 1.00 57.31 787 LEU A CA 1
ATOM 6293 C C . LEU A 1 787 ? 54.883 -11.677 45.713 1.00 57.31 787 LEU A C 1
ATOM 6295 O O . LEU A 1 787 ? 55.446 -11.585 46.806 1.00 57.31 787 LEU A O 1
ATOM 6299 N N . LEU A 1 788 ? 54.168 -10.666 45.212 1.00 62.12 788 LEU A N 1
ATOM 6300 C CA . LEU A 1 788 ? 53.963 -9.399 45.927 1.00 62.12 788 LEU A CA 1
ATOM 6301 C C . LEU A 1 788 ? 53.110 -9.588 47.191 1.00 62.12 788 LEU A C 1
ATOM 6303 O O . LEU A 1 788 ? 53.424 -9.002 48.228 1.00 62.12 788 LEU A O 1
ATOM 6307 N N . PHE A 1 789 ? 52.089 -10.452 47.140 1.00 57.91 789 PHE A N 1
ATOM 6308 C CA . PHE A 1 789 ? 51.272 -10.793 48.309 1.00 57.91 789 PHE A CA 1
ATOM 6309 C C . PHE A 1 789 ? 52.095 -11.481 49.413 1.00 57.91 789 PHE A C 1
ATOM 6311 O O . PHE A 1 789 ? 51.959 -11.144 50.586 1.00 57.91 789 PHE A O 1
ATOM 6318 N N . GLN A 1 790 ? 52.990 -12.408 49.048 1.00 58.09 790 GLN A N 1
ATOM 6319 C CA . GLN A 1 790 ? 53.825 -13.141 50.012 1.00 58.09 790 GLN A CA 1
ATOM 6320 C C . GLN A 1 790 ? 55.000 -12.326 50.582 1.00 58.09 790 GLN A C 1
ATOM 6322 O O . GLN A 1 790 ? 55.457 -12.616 51.686 1.00 58.09 790 GLN A O 1
ATOM 6327 N N . THR A 1 791 ? 55.509 -11.323 49.858 1.00 54.31 791 THR A N 1
ATOM 6328 C CA . THR A 1 791 ? 56.717 -10.569 50.262 1.00 54.31 791 THR A CA 1
ATOM 6329 C C . THR A 1 791 ? 56.437 -9.255 50.994 1.00 54.31 791 THR A C 1
ATOM 6331 O O . THR A 1 791 ? 57.360 -8.680 51.573 1.00 54.31 791 THR A O 1
ATOM 6334 N N . GLY A 1 792 ? 55.189 -8.769 50.998 1.00 53.72 792 GLY A N 1
ATOM 6335 C CA . GLY A 1 792 ? 54.749 -7.645 51.835 1.00 53.72 792 GLY A CA 1
ATOM 6336 C C . GLY A 1 792 ? 55.411 -6.290 51.538 1.00 53.72 792 GLY A C 1
ATOM 6337 O O . GLY A 1 792 ? 55.368 -5.393 52.380 1.00 53.72 792 GLY A O 1
ATOM 6338 N N . ARG A 1 793 ? 56.046 -6.119 50.369 1.00 52.31 793 ARG A N 1
ATOM 6339 C CA . ARG A 1 793 ? 56.790 -4.901 49.997 1.00 52.31 793 ARG A CA 1
ATOM 6340 C C . ARG A 1 793 ? 56.137 -4.164 48.822 1.00 52.31 793 ARG A C 1
ATOM 6342 O O . ARG A 1 793 ? 55.852 -4.749 47.787 1.00 52.31 793 ARG A O 1
ATOM 6349 N N . SER A 1 794 ? 55.991 -2.846 48.983 1.00 52.16 794 SER A N 1
ATOM 6350 C CA . SER A 1 794 ? 55.382 -1.884 48.045 1.00 52.16 794 SER A CA 1
ATOM 6351 C C . SER A 1 794 ? 53.880 -2.065 47.761 1.00 52.16 794 SER A C 1
ATOM 6353 O O . SER A 1 794 ? 53.450 -2.754 46.836 1.00 52.16 794 SER A O 1
ATOM 6355 N N . THR A 1 795 ? 53.067 -1.309 48.503 1.00 54.72 795 THR A N 1
ATOM 6356 C CA . THR A 1 795 ? 51.612 -1.173 48.302 1.00 54.72 795 THR A CA 1
ATOM 6357 C C . THR A 1 795 ? 51.223 -0.525 46.966 1.00 54.72 795 THR A C 1
ATOM 6359 O O . THR A 1 795 ? 50.076 -0.658 46.539 1.00 54.72 795 THR A O 1
ATOM 6362 N N . VAL A 1 796 ? 52.155 0.167 46.299 1.00 54.91 796 VAL A N 1
ATOM 6363 C CA . VAL A 1 796 ? 51.919 0.841 45.011 1.00 54.91 796 VAL A CA 1
ATOM 6364 C C . VAL A 1 796 ? 51.898 -0.165 43.860 1.00 54.91 796 VAL A C 1
ATOM 6366 O O . VAL A 1 796 ? 50.972 -0.144 43.053 1.00 54.91 796 VAL A O 1
ATOM 6369 N N . VAL A 1 797 ? 52.868 -1.086 43.807 1.00 55.50 797 VAL A N 1
ATOM 6370 C CA . VAL A 1 797 ? 52.949 -2.085 42.725 1.00 55.50 797 VAL A CA 1
ATOM 6371 C C . VAL A 1 797 ? 51.773 -3.058 42.805 1.00 55.50 797 VAL A C 1
ATOM 6373 O O . VAL A 1 797 ? 51.127 -3.312 41.791 1.00 55.50 797 VAL A O 1
ATOM 6376 N N . TYR A 1 798 ? 51.431 -3.524 44.013 1.00 60.75 798 TYR A N 1
ATOM 6377 C CA . TYR A 1 798 ? 50.285 -4.412 44.229 1.00 60.75 798 TYR A CA 1
ATOM 6378 C C . TYR A 1 798 ? 48.977 -3.802 43.696 1.00 60.75 798 TYR A C 1
ATOM 6380 O O . TYR A 1 798 ? 48.290 -4.436 42.901 1.00 60.75 798 TYR A O 1
ATOM 6388 N N . LYS A 1 799 ? 48.672 -2.538 44.039 1.00 55.34 799 LYS A N 1
ATOM 6389 C CA . LYS A 1 799 ? 47.470 -1.835 43.548 1.00 55.34 799 LYS A CA 1
ATOM 6390 C C . LYS A 1 799 ? 47.427 -1.671 42.025 1.00 55.34 799 LYS A C 1
ATOM 6392 O O . LYS A 1 799 ? 46.337 -1.637 41.461 1.00 55.34 799 LYS A O 1
ATOM 6397 N N . SER A 1 800 ? 48.576 -1.560 41.359 1.00 57.00 800 SER A N 1
ATOM 6398 C CA . SER A 1 800 ? 48.644 -1.471 39.894 1.00 57.00 800 SER A CA 1
ATOM 6399 C C . SER A 1 800 ? 48.398 -2.824 39.220 1.00 57.00 800 SER A C 1
ATOM 6401 O O . SER A 1 800 ? 47.646 -2.886 38.248 1.00 57.00 800 SER A O 1
ATOM 6403 N N . VAL A 1 801 ? 48.968 -3.909 39.758 1.00 64.38 801 VAL A N 1
ATOM 6404 C CA . VAL A 1 801 ? 48.729 -5.277 39.262 1.00 64.38 801 VAL A CA 1
ATOM 6405 C C . VAL A 1 801 ? 47.280 -5.702 39.516 1.00 64.38 801 VAL A C 1
ATOM 6407 O O . VAL A 1 801 ? 46.637 -6.205 38.603 1.00 64.38 801 VAL A O 1
ATOM 6410 N N . ASP A 1 802 ? 46.730 -5.421 40.698 1.00 62.09 802 ASP A N 1
ATOM 6411 C CA . ASP A 1 802 ? 45.326 -5.679 41.052 1.00 62.09 802 ASP A CA 1
ATOM 6412 C C . ASP A 1 802 ? 44.339 -4.895 40.160 1.00 62.09 802 ASP A C 1
ATOM 6414 O O . ASP A 1 802 ? 43.348 -5.449 39.679 1.00 62.09 802 ASP A O 1
ATOM 6418 N N . LYS A 1 803 ? 44.650 -3.632 39.817 1.00 60.53 803 LYS A N 1
ATOM 6419 C CA . LYS A 1 803 ? 43.888 -2.870 38.808 1.00 60.53 803 LYS A CA 1
ATOM 6420 C C . LYS A 1 803 ? 43.914 -3.536 37.432 1.00 60.53 803 LYS A C 1
ATOM 6422 O O . LYS A 1 803 ? 42.865 -3.618 36.796 1.00 60.53 803 LYS A O 1
ATOM 6427 N N . LEU A 1 804 ? 45.080 -3.994 36.972 1.00 59.72 804 LEU A N 1
ATOM 6428 C CA . LEU A 1 804 ? 45.223 -4.687 35.686 1.00 59.72 804 LEU A CA 1
ATOM 6429 C C . LEU A 1 804 ? 44.476 -6.026 35.684 1.00 59.72 804 LEU A C 1
ATOM 6431 O O . LEU A 1 804 ? 43.739 -6.297 34.739 1.00 59.72 804 LEU A O 1
ATOM 6435 N N . LEU A 1 805 ? 44.581 -6.814 36.758 1.00 61.53 805 LEU A N 1
ATOM 6436 C CA . LEU A 1 805 ? 43.847 -8.070 36.918 1.00 61.53 805 LEU A CA 1
ATOM 6437 C C . LEU A 1 805 ? 42.331 -7.828 36.948 1.00 61.53 805 LEU A C 1
ATOM 6439 O O . LEU A 1 805 ? 41.587 -8.505 36.247 1.00 61.53 805 LEU A O 1
ATOM 6443 N N . THR A 1 806 ? 41.870 -6.811 37.678 1.00 61.12 806 THR A N 1
ATOM 6444 C CA . THR A 1 806 ? 40.457 -6.403 37.717 1.00 61.12 806 THR A CA 1
ATOM 6445 C C . THR A 1 806 ? 39.969 -5.915 36.351 1.00 61.12 806 THR A C 1
ATOM 6447 O O . THR A 1 806 ? 38.837 -6.206 35.965 1.00 61.12 806 THR A O 1
ATOM 6450 N N . MET A 1 807 ? 40.799 -5.193 35.591 1.00 58.44 807 MET A N 1
ATOM 6451 C CA . MET A 1 807 ? 40.455 -4.754 34.237 1.00 58.44 807 MET A CA 1
ATOM 6452 C C . MET A 1 807 ? 40.398 -5.936 33.262 1.00 58.44 807 MET A C 1
ATOM 6454 O O . MET A 1 807 ? 39.470 -6.005 32.464 1.00 58.44 807 MET A O 1
ATOM 6458 N N . TYR A 1 808 ? 41.314 -6.900 33.380 1.00 61.38 808 TYR A N 1
ATOM 6459 C CA . TYR A 1 808 ? 41.318 -8.142 32.605 1.00 61.38 808 TYR A CA 1
ATOM 6460 C C . TYR A 1 808 ? 40.127 -9.049 32.946 1.00 61.38 808 TYR A C 1
ATOM 6462 O O . TYR A 1 808 ? 39.467 -9.549 32.044 1.00 61.38 808 TYR A O 1
ATOM 6470 N N . VAL A 1 809 ? 39.767 -9.199 34.226 1.00 62.22 809 VAL A N 1
ATOM 6471 C CA . VAL A 1 809 ? 38.565 -9.938 34.656 1.00 62.22 809 VAL A CA 1
ATOM 6472 C C . VAL A 1 809 ? 37.288 -9.236 34.190 1.00 62.22 809 VAL A C 1
ATOM 6474 O O . VAL A 1 809 ? 36.359 -9.906 33.746 1.00 62.22 809 VAL A O 1
ATOM 6477 N N . LYS A 1 810 ? 37.236 -7.896 34.201 1.00 57.81 810 LYS A N 1
ATOM 6478 C CA . LYS A 1 810 ? 36.136 -7.145 33.571 1.00 57.81 810 LYS A CA 1
ATOM 6479 C C . LYS A 1 810 ? 36.099 -7.345 32.057 1.00 57.81 810 LYS A C 1
ATOM 6481 O O . LYS A 1 810 ? 35.013 -7.523 31.523 1.00 57.81 810 LYS A O 1
ATOM 6486 N N . LEU A 1 811 ? 37.245 -7.361 31.377 1.00 56.12 811 LEU A N 1
ATOM 6487 C CA . LEU A 1 811 ? 37.323 -7.607 29.936 1.00 56.12 811 LEU A CA 1
ATOM 6488 C C . LEU A 1 811 ? 36.885 -9.038 29.589 1.00 56.12 811 LEU A C 1
ATOM 6490 O O . LEU A 1 811 ? 36.108 -9.214 28.661 1.00 56.12 811 LEU A O 1
ATOM 6494 N N . LEU A 1 812 ? 37.287 -10.041 30.377 1.00 54.31 812 LEU A N 1
ATOM 6495 C CA . LEU A 1 812 ? 36.823 -11.427 30.260 1.00 54.31 812 LEU A CA 1
ATOM 6496 C C . LEU A 1 812 ? 35.330 -11.576 30.559 1.00 54.31 812 LEU A C 1
ATOM 6498 O O . LEU A 1 812 ? 34.662 -12.325 29.856 1.00 54.31 812 LEU A O 1
ATOM 6502 N N . LEU A 1 813 ? 34.791 -10.867 31.556 1.00 49.16 813 LEU A N 1
ATOM 6503 C CA . LEU A 1 813 ? 33.351 -10.840 31.831 1.00 49.16 813 LEU A CA 1
ATOM 6504 C C . LEU A 1 813 ? 32.573 -10.158 30.703 1.00 49.16 813 LEU A C 1
ATOM 6506 O O . LEU A 1 813 ? 31.507 -10.643 30.344 1.00 49.16 813 LEU A O 1
ATOM 6510 N N . ILE A 1 814 ? 33.107 -9.084 30.115 1.00 52.56 814 ILE A N 1
ATOM 6511 C CA . ILE A 1 814 ? 32.534 -8.413 28.940 1.00 52.56 814 ILE A CA 1
ATOM 6512 C C . ILE A 1 814 ? 32.601 -9.330 27.712 1.00 52.56 814 ILE A C 1
ATOM 6514 O O . ILE A 1 814 ? 31.605 -9.450 27.011 1.00 52.56 814 ILE A O 1
ATOM 6518 N N . LEU A 1 815 ? 33.710 -10.042 27.488 1.00 47.22 815 LEU A N 1
ATOM 6519 C CA . LEU A 1 815 ? 33.842 -11.047 26.427 1.00 47.22 815 LEU A CA 1
ATOM 6520 C C . LEU A 1 815 ? 32.882 -12.226 26.638 1.00 47.22 815 LEU A C 1
ATOM 6522 O O . LEU A 1 815 ? 32.203 -12.617 25.696 1.00 47.22 815 LEU A O 1
ATOM 6526 N N . HIS A 1 816 ? 32.732 -12.734 27.867 1.00 44.91 816 HIS A N 1
ATOM 6527 C CA . HIS A 1 816 ? 31.715 -13.740 28.197 1.00 44.91 816 HIS A CA 1
ATOM 6528 C C . HIS A 1 816 ? 30.295 -13.214 27.961 1.00 44.91 816 HIS A C 1
ATOM 6530 O O . HIS A 1 816 ? 29.467 -13.945 27.424 1.00 44.91 816 HIS A O 1
ATOM 6536 N N . LEU A 1 817 ? 30.011 -11.953 28.312 1.00 38.84 817 LEU A N 1
ATOM 6537 C CA . LEU A 1 817 ? 28.722 -11.322 28.025 1.00 38.84 817 LEU A CA 1
ATOM 6538 C C . LEU A 1 817 ? 28.485 -11.214 26.517 1.00 38.84 817 LEU A C 1
ATOM 6540 O O . LEU A 1 817 ? 27.407 -11.561 26.063 1.00 38.84 817 LEU A O 1
ATOM 6544 N N . ILE A 1 818 ? 29.483 -10.791 25.739 1.00 44.00 818 ILE A N 1
ATOM 6545 C CA . ILE A 1 818 ? 29.410 -10.699 24.273 1.00 44.00 818 ILE A CA 1
ATOM 6546 C C . ILE A 1 818 ? 29.179 -12.087 23.654 1.00 44.00 818 ILE A C 1
ATOM 6548 O O . ILE A 1 818 ? 28.326 -12.227 22.780 1.00 44.00 818 ILE A O 1
ATOM 6552 N N . MET A 1 819 ? 29.856 -13.127 24.151 1.00 36.84 819 MET A N 1
ATOM 6553 C CA . MET A 1 819 ? 29.657 -14.511 23.705 1.00 36.84 819 MET A CA 1
ATOM 6554 C C . MET A 1 819 ? 28.265 -15.060 24.069 1.00 36.84 819 MET A C 1
ATOM 6556 O O . MET A 1 819 ? 27.655 -15.737 23.247 1.00 36.84 819 MET A O 1
ATOM 6560 N N . TYR A 1 820 ? 27.720 -14.745 25.252 1.00 39.81 820 TYR A N 1
ATOM 6561 C CA . TYR A 1 820 ? 26.383 -15.204 25.670 1.00 39.81 820 TYR A CA 1
ATOM 6562 C C . TYR A 1 820 ? 25.216 -14.346 25.150 1.00 39.81 820 TYR A C 1
ATOM 6564 O O . TYR A 1 820 ? 24.097 -14.845 25.041 1.00 39.81 820 TYR A O 1
ATOM 6572 N N . LEU A 1 821 ? 25.449 -13.077 24.802 1.00 39.31 821 LEU A N 1
ATOM 6573 C CA . LEU A 1 821 ? 24.457 -12.190 24.178 1.00 39.31 821 LEU A CA 1
ATOM 6574 C C . LEU A 1 821 ? 24.350 -12.395 22.655 1.00 39.31 821 LEU A C 1
ATOM 6576 O O . LEU A 1 821 ? 23.401 -11.901 22.051 1.00 39.31 821 LEU A O 1
ATOM 6580 N N . GLY A 1 822 ? 25.293 -13.118 22.039 1.00 41.53 822 GLY A N 1
ATOM 6581 C CA . GLY A 1 822 ? 25.329 -13.384 20.594 1.00 41.53 822 GLY A CA 1
ATOM 6582 C C . GLY A 1 822 ? 24.563 -14.628 20.115 1.00 41.53 822 GLY A C 1
ATOM 6583 O O . GLY A 1 822 ? 24.455 -14.838 18.909 1.00 41.53 822 GLY A O 1
ATOM 6584 N N . ALA A 1 823 ? 24.037 -15.465 21.016 1.00 56.62 823 ALA A N 1
ATOM 6585 C CA . ALA A 1 823 ? 23.405 -16.736 20.649 1.00 56.62 823 ALA A CA 1
ATOM 6586 C C . ALA A 1 823 ? 22.038 -16.543 19.952 1.00 56.62 823 ALA A C 1
ATOM 6588 O O . ALA A 1 823 ? 21.042 -16.152 20.570 1.00 56.62 823 ALA A O 1
ATOM 6589 N N . CYS A 1 824 ? 21.968 -16.860 18.656 1.00 71.62 824 CYS A N 1
ATOM 6590 C CA . CYS A 1 824 ? 20.742 -16.760 17.865 1.00 71.62 824 CYS A CA 1
ATOM 6591 C C . CYS A 1 824 ? 19.781 -17.933 18.144 1.00 71.62 824 CYS A C 1
ATOM 6593 O O . CYS A 1 824 ? 19.738 -18.929 17.422 1.00 71.62 824 CYS A O 1
ATOM 6595 N N . ARG A 1 825 ? 18.936 -17.790 19.169 1.00 85.56 825 ARG A N 1
ATOM 6596 C CA . ARG A 1 825 ? 17.921 -18.798 19.523 1.00 85.56 825 ARG A CA 1
ATOM 6597 C C . ARG A 1 825 ? 16.864 -19.026 18.434 1.00 85.56 825 ARG A C 1
ATOM 6599 O O . ARG A 1 825 ? 16.291 -20.112 18.345 1.00 85.56 825 ARG A O 1
ATOM 6606 N N . LEU A 1 826 ? 16.573 -18.015 17.617 1.00 96.56 826 LEU A N 1
ATOM 6607 C CA . LEU A 1 826 ? 15.651 -18.142 16.490 1.00 96.56 826 LEU A CA 1
ATOM 6608 C C . LEU A 1 826 ? 16.165 -17.410 15.251 1.00 96.56 826 LEU A C 1
ATOM 6610 O O . LEU A 1 826 ? 16.148 -16.180 15.191 1.00 96.56 826 LEU A O 1
ATOM 6614 N N . LEU A 1 827 ? 16.535 -18.179 14.233 1.00 97.94 827 LEU A N 1
ATOM 6615 C CA . LEU A 1 827 ? 16.844 -17.667 12.908 1.00 97.94 827 LEU A CA 1
ATOM 6616 C C . LEU A 1 827 ? 15.577 -17.613 12.036 1.00 97.94 827 LEU A C 1
ATOM 6618 O O . LEU A 1 827 ? 14.871 -18.607 11.887 1.00 97.94 827 LEU A O 1
ATOM 6622 N N . VAL A 1 828 ? 15.309 -16.469 11.410 1.00 98.31 828 VAL A N 1
ATOM 6623 C CA . VAL A 1 828 ? 14.268 -16.285 10.390 1.00 98.31 828 VAL A CA 1
ATOM 6624 C C . VAL A 1 828 ? 14.948 -15.943 9.064 1.00 98.31 828 VAL A C 1
ATOM 6626 O O . VAL A 1 828 ? 15.563 -14.887 8.932 1.00 98.31 828 VAL A O 1
ATOM 6629 N N . VAL A 1 829 ? 14.857 -16.836 8.078 1.00 97.88 829 VAL A N 1
ATOM 6630 C CA . VAL A 1 829 ? 15.495 -16.651 6.764 1.00 97.88 829 VAL A CA 1
ATOM 6631 C C . VAL A 1 829 ? 14.457 -16.177 5.755 1.00 97.88 829 VAL A C 1
ATOM 6633 O O . VAL A 1 829 ? 13.524 -16.913 5.435 1.00 97.88 829 VAL A O 1
ATOM 6636 N N . GLY A 1 830 ? 14.624 -14.963 5.236 1.00 97.19 830 GLY A N 1
ATOM 6637 C CA . GLY A 1 830 ? 13.636 -14.280 4.407 1.00 97.19 830 GLY A CA 1
ATOM 6638 C C . GLY A 1 830 ? 12.734 -13.361 5.233 1.00 97.19 830 GLY A C 1
ATOM 6639 O O . GLY A 1 830 ? 12.065 -13.787 6.172 1.00 97.19 830 GLY A O 1
ATOM 6640 N N . GLY A 1 831 ? 12.699 -12.091 4.845 1.00 96.25 831 GLY A N 1
ATOM 6641 C CA . GLY A 1 831 ? 11.974 -10.979 5.454 1.00 96.25 831 GLY A CA 1
ATOM 6642 C C . GLY A 1 831 ? 10.698 -10.596 4.707 1.00 96.25 831 GLY A C 1
ATOM 6643 O O . GLY A 1 831 ? 10.189 -9.499 4.904 1.00 96.25 831 GLY A O 1
ATOM 6644 N N . GLY A 1 832 ? 10.171 -11.481 3.855 1.00 95.88 832 GLY A N 1
ATOM 6645 C CA . GLY A 1 832 ? 8.873 -11.301 3.203 1.00 95.88 832 GLY A CA 1
ATOM 6646 C C . GLY A 1 832 ? 7.685 -11.388 4.177 1.00 95.88 832 GLY A C 1
ATOM 6647 O O . GLY A 1 832 ? 7.843 -11.446 5.398 1.00 95.88 832 GLY A O 1
ATOM 6648 N N . SER A 1 833 ? 6.461 -11.452 3.633 1.00 97.06 833 SER A N 1
ATOM 6649 C CA . SER A 1 833 ? 5.194 -11.472 4.401 1.00 97.06 833 SER A CA 1
ATOM 6650 C C . SER A 1 833 ? 5.180 -12.471 5.571 1.00 97.06 833 SER A C 1
ATOM 6652 O O . SER A 1 833 ? 4.662 -12.168 6.644 1.00 97.06 833 SER A O 1
ATOM 6654 N N . ALA A 1 834 ? 5.744 -13.663 5.355 1.00 97.19 834 ALA A N 1
ATOM 6655 C CA . ALA A 1 834 ? 5.863 -14.712 6.363 1.00 97.19 834 ALA A CA 1
ATOM 6656 C C . ALA A 1 834 ? 6.964 -14.424 7.398 1.00 97.19 834 ALA A C 1
ATOM 6658 O O . ALA A 1 834 ? 6.757 -14.655 8.588 1.00 97.19 834 ALA A O 1
ATOM 6659 N N . GLY A 1 835 ? 8.105 -13.883 6.960 1.00 97.56 835 GLY A N 1
ATOM 6660 C CA . GLY A 1 835 ? 9.258 -13.568 7.802 1.00 97.56 835 GLY A CA 1
ATOM 6661 C C . GLY A 1 835 ? 8.948 -12.508 8.849 1.00 97.56 835 GLY A C 1
ATOM 6662 O O . GLY A 1 835 ? 9.066 -12.772 10.044 1.00 97.56 835 GLY A O 1
ATOM 6663 N N . LEU A 1 836 ? 8.456 -11.342 8.414 1.00 97.94 836 LEU A N 1
ATOM 6664 C CA . LEU A 1 836 ? 8.041 -10.266 9.323 1.00 97.94 836 LEU A CA 1
ATOM 6665 C C . LEU A 1 836 ? 6.905 -10.717 10.251 1.00 97.94 836 LEU A C 1
ATOM 6667 O O . LEU A 1 836 ? 6.953 -10.455 11.453 1.00 97.94 836 LEU A O 1
ATOM 6671 N N . GLY A 1 837 ? 5.921 -11.455 9.720 1.00 97.62 837 GLY A N 1
ATOM 6672 C CA . GLY A 1 837 ? 4.821 -12.013 10.509 1.00 97.62 837 GLY A CA 1
ATOM 6673 C C . GLY A 1 837 ? 5.298 -12.966 11.610 1.00 97.62 837 GLY A C 1
ATOM 6674 O O . GLY A 1 837 ? 4.798 -12.900 12.734 1.00 97.62 837 GLY A O 1
ATOM 6675 N N . MET A 1 838 ? 6.287 -13.819 11.317 1.00 97.75 838 MET A N 1
ATOM 6676 C CA . MET A 1 838 ? 6.886 -14.744 12.283 1.00 97.75 838 MET A CA 1
ATOM 6677 C C . MET A 1 838 ? 7.753 -14.009 13.308 1.00 97.75 838 MET A C 1
ATOM 6679 O O . MET A 1 838 ? 7.559 -14.184 14.512 1.00 97.75 838 MET A O 1
ATOM 6683 N N . ALA A 1 839 ? 8.656 -13.137 12.850 1.00 97.25 839 ALA A N 1
ATOM 6684 C CA . ALA A 1 839 ? 9.520 -12.342 13.717 1.00 97.25 839 ALA A CA 1
ATOM 6685 C C . ALA A 1 839 ? 8.686 -11.503 14.700 1.00 97.25 839 ALA A C 1
ATOM 6687 O O . ALA A 1 839 ? 8.925 -11.548 15.904 1.00 97.25 839 ALA A O 1
ATOM 6688 N N . SER A 1 840 ? 7.625 -10.841 14.222 1.00 97.19 840 SER A N 1
ATOM 6689 C CA . SER A 1 840 ? 6.690 -10.068 15.054 1.00 97.19 840 SER A CA 1
ATOM 6690 C C . SER A 1 840 ? 5.952 -10.905 16.095 1.00 97.19 840 SER A C 1
ATOM 6692 O O . SER A 1 840 ? 5.657 -10.414 17.185 1.00 97.19 840 SER A O 1
ATOM 6694 N N . LYS A 1 841 ? 5.624 -12.163 15.779 1.00 95.62 841 LYS A N 1
ATOM 6695 C CA . LYS A 1 841 ? 4.980 -13.078 16.727 1.00 95.62 841 LYS A CA 1
ATOM 6696 C C . LYS A 1 841 ? 5.945 -13.544 17.809 1.00 95.62 841 LYS A C 1
ATOM 6698 O O . LYS A 1 841 ? 5.595 -13.510 18.988 1.00 95.62 841 LYS A O 1
ATOM 6703 N N . MET A 1 842 ? 7.148 -13.950 17.416 1.00 95.81 842 MET A N 1
ATOM 6704 C CA . MET A 1 842 ? 8.132 -14.525 18.332 1.00 95.81 842 MET A CA 1
ATOM 6705 C C . MET A 1 842 ? 8.840 -13.458 19.178 1.00 95.81 842 MET A C 1
ATOM 6707 O O . MET A 1 842 ? 9.119 -13.717 20.346 1.00 95.81 842 MET A O 1
ATOM 6711 N N . ALA A 1 843 ? 9.005 -12.227 18.677 1.00 94.88 843 ALA A N 1
ATOM 6712 C CA . ALA A 1 843 ? 9.534 -11.082 19.434 1.00 94.88 843 ALA A CA 1
ATOM 6713 C C . ALA A 1 843 ? 8.663 -10.672 20.641 1.00 94.88 843 ALA A C 1
ATOM 6715 O O . ALA A 1 843 ? 9.123 -9.949 21.519 1.00 94.88 843 ALA A O 1
ATOM 6716 N N . ARG A 1 844 ? 7.411 -11.150 20.717 1.00 93.81 844 ARG A N 1
ATOM 6717 C CA . ARG A 1 844 ? 6.529 -10.977 21.888 1.00 93.81 844 ARG A CA 1
ATOM 6718 C C . ARG A 1 844 ? 6.630 -12.114 22.914 1.00 93.81 844 ARG A C 1
ATOM 6720 O O . ARG A 1 844 ? 5.941 -12.062 23.927 1.00 93.81 844 ARG A O 1
ATOM 6727 N N . LYS A 1 845 ? 7.433 -13.150 22.643 1.00 91.88 845 LYS A N 1
ATOM 6728 C CA . LYS A 1 845 ? 7.587 -14.348 23.493 1.00 91.88 845 LYS A CA 1
ATOM 6729 C C . LYS A 1 845 ? 9.034 -14.649 23.886 1.00 91.88 845 LYS A C 1
ATOM 6731 O O . LYS A 1 845 ? 9.263 -15.250 24.931 1.00 91.88 845 LYS A O 1
ATOM 6736 N N . LEU A 1 846 ? 9.995 -14.280 23.041 1.00 91.06 846 LEU A N 1
ATOM 6737 C CA . LEU A 1 846 ? 11.426 -14.485 23.256 1.00 91.06 846 LEU A CA 1
ATOM 6738 C C . LEU A 1 846 ? 12.107 -13.187 23.738 1.00 91.06 846 LEU A C 1
ATOM 6740 O O . LEU A 1 846 ? 11.598 -12.098 23.462 1.00 91.06 846 LEU A O 1
ATOM 6744 N N . PRO A 1 847 ? 13.256 -13.265 24.439 1.00 87.62 847 PRO A N 1
ATOM 6745 C CA . PRO A 1 847 ? 14.022 -12.085 24.841 1.00 87.62 847 PRO A CA 1
ATOM 6746 C C . PRO A 1 847 ? 14.483 -11.231 23.649 1.00 87.62 847 PRO A C 1
ATOM 6748 O O . PRO A 1 847 ? 14.783 -11.755 22.573 1.00 87.62 847 PRO A O 1
ATOM 6751 N N . LYS A 1 848 ? 14.618 -9.915 23.858 1.00 87.75 848 LYS A N 1
ATOM 6752 C CA . LYS A 1 848 ? 15.230 -9.004 22.873 1.00 87.75 848 LYS A CA 1
ATOM 6753 C C . LYS A 1 848 ? 16.641 -9.486 22.509 1.00 87.75 848 LYS A C 1
ATOM 6755 O O . LYS A 1 848 ? 17.379 -9.920 23.387 1.00 87.75 848 LYS A O 1
ATOM 6760 N N . GLY A 1 849 ? 16.998 -9.409 21.229 1.00 83.62 849 GLY A N 1
ATOM 6761 C CA . GLY A 1 849 ? 18.288 -9.852 20.690 1.00 83.62 849 GLY A CA 1
ATOM 6762 C C . GLY A 1 849 ? 18.383 -11.351 20.376 1.00 83.62 849 GLY A C 1
ATOM 6763 O O . GLY A 1 849 ? 19.301 -11.750 19.673 1.00 83.62 849 GLY A O 1
ATOM 6764 N N . SER A 1 850 ? 17.431 -12.183 20.819 1.00 90.00 850 SER A N 1
ATOM 6765 C CA . SER A 1 850 ? 17.478 -13.645 20.599 1.00 90.00 850 SER A CA 1
ATOM 6766 C C . SER A 1 850 ? 16.925 -14.118 19.244 1.00 90.00 850 SER A C 1
ATOM 6768 O O . SER A 1 850 ? 16.954 -15.314 18.946 1.00 90.00 850 SER A O 1
ATOM 6770 N N . ILE A 1 851 ? 16.416 -13.192 18.423 1.00 95.62 851 ILE A N 1
ATOM 6771 C CA . ILE A 1 851 ? 15.877 -13.457 17.084 1.00 95.62 851 ILE A CA 1
ATOM 6772 C C . ILE A 1 851 ? 16.734 -12.725 16.058 1.00 95.62 851 ILE A C 1
ATOM 6774 O O . ILE A 1 851 ? 16.884 -11.505 16.151 1.00 95.62 851 ILE A O 1
ATOM 6778 N N . THR A 1 852 ? 17.210 -13.448 15.047 1.00 96.25 852 THR A N 1
ATOM 6779 C CA . THR A 1 852 ? 17.905 -12.873 13.889 1.00 96.25 852 THR A CA 1
ATOM 6780 C C . THR A 1 852 ? 17.069 -13.078 12.634 1.00 96.25 852 THR A C 1
ATOM 6782 O O . THR A 1 852 ? 16.636 -14.192 12.352 1.00 96.25 852 THR A O 1
ATOM 6785 N N . LEU A 1 853 ? 16.850 -12.012 11.869 1.00 97.19 853 LEU A N 1
ATOM 6786 C CA . LEU A 1 853 ? 16.216 -12.038 10.555 1.00 97.19 853 LEU A CA 1
ATOM 6787 C C . LEU A 1 853 ? 17.280 -11.752 9.490 1.00 97.19 853 LEU A C 1
ATOM 6789 O O . LEU A 1 853 ? 17.943 -10.717 9.550 1.00 97.19 853 LEU A O 1
ATOM 6793 N N . ILE A 1 854 ? 17.432 -12.655 8.520 1.00 96.75 854 ILE A N 1
ATOM 6794 C CA . ILE A 1 854 ? 18.325 -12.480 7.365 1.00 96.75 854 ILE A CA 1
ATOM 6795 C C . ILE A 1 854 ? 17.481 -12.162 6.127 1.00 96.75 854 ILE A C 1
ATOM 6797 O O . ILE A 1 854 ? 16.716 -13.020 5.678 1.00 96.75 854 ILE A O 1
ATOM 6801 N N . ASP A 1 855 ? 17.629 -10.954 5.577 1.00 95.94 855 ASP A N 1
ATOM 6802 C CA . ASP A 1 855 ? 17.170 -10.611 4.223 1.00 95.94 855 ASP A CA 1
ATOM 6803 C C . ASP A 1 855 ? 17.880 -9.355 3.687 1.00 95.94 855 ASP A C 1
ATOM 6805 O O . ASP A 1 855 ? 18.041 -8.370 4.409 1.00 95.94 855 ASP A O 1
ATOM 6809 N N . SER A 1 856 ? 18.242 -9.372 2.405 1.00 94.00 856 SER A N 1
ATOM 6810 C CA . SER A 1 856 ? 18.870 -8.277 1.664 1.00 94.00 856 SER A CA 1
ATOM 6811 C C . SER A 1 856 ? 17.905 -7.200 1.138 1.00 94.00 856 SER A C 1
ATOM 6813 O O . SER A 1 856 ? 18.370 -6.147 0.698 1.00 94.00 856 SER A O 1
ATOM 6815 N N . ILE A 1 857 ? 16.580 -7.418 1.125 1.00 91.12 857 ILE A N 1
ATOM 6816 C CA . ILE A 1 857 ? 15.636 -6.427 0.571 1.00 91.12 857 ILE A CA 1
ATOM 6817 C C . ILE A 1 857 ? 15.609 -5.133 1.397 1.00 91.12 857 ILE A C 1
ATOM 6819 O O . ILE A 1 857 ? 15.423 -5.145 2.611 1.00 91.12 857 ILE A O 1
ATOM 6823 N N . GLN A 1 858 ? 15.739 -3.986 0.727 1.00 93.81 858 GLN A N 1
ATOM 6824 C CA . GLN A 1 858 ? 15.605 -2.670 1.371 1.00 93.81 858 GLN A CA 1
ATOM 6825 C C . GLN A 1 858 ? 14.161 -2.147 1.359 1.00 93.81 858 GLN A C 1
ATOM 6827 O O . GLN A 1 858 ? 13.770 -1.396 2.256 1.00 93.81 858 GLN A O 1
ATOM 6832 N N . THR A 1 859 ? 13.360 -2.581 0.383 1.00 95.88 859 THR A N 1
ATOM 6833 C CA . THR A 1 859 ? 11.963 -2.174 0.188 1.00 95.88 859 THR A CA 1
ATOM 6834 C C . THR A 1 859 ? 11.063 -3.401 0.186 1.00 95.88 859 THR A C 1
ATOM 6836 O O . THR A 1 859 ? 11.281 -4.351 -0.563 1.00 95.88 859 THR A O 1
ATOM 6839 N N . HIS A 1 860 ? 10.035 -3.359 1.022 1.00 97.25 860 HIS A N 1
ATOM 6840 C CA . HIS A 1 860 ? 9.033 -4.399 1.184 1.00 97.25 860 HIS A CA 1
ATOM 6841 C C . HIS A 1 860 ? 7.767 -4.054 0.407 1.00 97.25 860 HIS A C 1
ATOM 6843 O O . HIS A 1 860 ? 7.274 -2.929 0.508 1.00 97.25 860 HIS A O 1
ATOM 6849 N N . TYR A 1 861 ? 7.199 -5.029 -0.304 1.00 96.56 861 TYR A N 1
ATOM 6850 C CA . TYR A 1 861 ? 6.030 -4.827 -1.162 1.00 96.56 861 TYR A CA 1
ATOM 6851 C C . TYR A 1 861 ? 4.819 -5.660 -0.728 1.00 96.56 861 TYR A C 1
ATOM 6853 O O . TYR A 1 861 ? 4.909 -6.873 -0.530 1.00 96.56 861 TYR A O 1
ATOM 6861 N N . TYR A 1 862 ? 3.642 -5.030 -0.685 1.00 97.12 862 TYR A N 1
ATOM 6862 C CA . TYR A 1 862 ? 2.354 -5.721 -0.641 1.00 97.12 862 TYR A CA 1
ATOM 6863 C C . TYR A 1 862 ? 2.016 -6.281 -2.035 1.00 97.12 862 TYR A C 1
ATOM 6865 O O . TYR A 1 862 ? 1.190 -5.745 -2.770 1.00 97.12 862 TYR A O 1
ATOM 6873 N N . GLN A 1 863 ? 2.670 -7.383 -2.409 1.00 95.56 863 GLN A N 1
ATOM 6874 C CA . GLN A 1 863 ? 2.556 -7.999 -3.741 1.00 95.56 863 GLN A CA 1
ATOM 6875 C C . GLN A 1 863 ? 1.106 -8.250 -4.230 1.00 95.56 863 GLN A C 1
ATOM 6877 O O . GLN A 1 863 ? 0.836 -7.980 -5.400 1.00 95.56 863 GLN A O 1
ATOM 6882 N N . PRO A 1 864 ? 0.118 -8.660 -3.397 1.00 95.19 864 PRO A N 1
ATOM 6883 C CA . PRO A 1 864 ? -1.281 -8.799 -3.838 1.00 95.19 864 PRO A CA 1
ATOM 6884 C C . PRO A 1 864 ? -1.958 -7.488 -4.285 1.00 95.19 864 PRO A C 1
ATOM 6886 O O . PRO A 1 864 ? -3.049 -7.520 -4.870 1.00 95.19 864 PRO A O 1
ATOM 6889 N N . GLY A 1 865 ? -1.343 -6.339 -3.997 1.00 95.25 865 GLY A N 1
ATOM 6890 C CA . GLY A 1 865 ? -1.721 -5.027 -4.506 1.00 95.25 865 GLY A CA 1
ATOM 6891 C C . GLY A 1 865 ? -1.177 -4.715 -5.904 1.00 95.25 865 GLY A C 1
ATOM 6892 O O . GLY A 1 865 ? -1.784 -3.907 -6.598 1.00 95.25 865 GLY A O 1
ATOM 6893 N N . LEU A 1 866 ? -0.141 -5.408 -6.398 1.00 95.19 866 LEU A N 1
ATOM 6894 C CA . LEU A 1 866 ? 0.407 -5.183 -7.748 1.00 95.19 866 LEU A CA 1
ATOM 6895 C C . LEU A 1 866 ? -0.613 -5.492 -8.861 1.00 95.19 866 LEU A C 1
ATOM 6897 O O . LEU A 1 866 ? -0.605 -4.847 -9.904 1.00 95.19 866 LEU A O 1
ATOM 6901 N N . THR A 1 867 ? -1.585 -6.379 -8.614 1.00 93.62 867 THR A N 1
ATOM 6902 C CA . THR A 1 867 ? -2.753 -6.586 -9.500 1.00 93.62 867 THR A CA 1
ATOM 6903 C C . THR A 1 867 ? -3.674 -5.362 -9.586 1.00 93.62 867 THR A C 1
ATOM 6905 O O . THR A 1 867 ? -4.400 -5.207 -10.560 1.00 93.62 867 THR A O 1
ATOM 6908 N N . LEU A 1 868 ? -3.696 -4.510 -8.556 1.00 93.44 868 LEU A N 1
ATOM 6909 C CA . LEU A 1 868 ? -4.432 -3.240 -8.553 1.00 93.44 868 LEU A CA 1
ATOM 6910 C C . LEU A 1 868 ? -3.579 -2.108 -9.148 1.00 93.44 868 LEU A C 1
ATOM 6912 O O . LEU A 1 868 ? -4.142 -1.203 -9.758 1.00 93.44 868 LEU A O 1
ATOM 6916 N N . VAL A 1 869 ? -2.248 -2.189 -9.035 1.00 92.25 869 VAL A N 1
ATOM 6917 C CA . VAL A 1 869 ? -1.303 -1.294 -9.726 1.00 92.25 869 VAL A CA 1
ATOM 6918 C C . VAL A 1 869 ? -1.386 -1.487 -11.240 1.00 92.25 869 VAL A C 1
ATOM 6920 O O . VAL A 1 869 ? -1.771 -0.562 -11.945 1.00 92.25 869 VAL A O 1
ATOM 6923 N N . GLY A 1 870 ? -1.203 -2.716 -11.736 1.00 88.94 870 GLY A N 1
ATOM 6924 C CA . GLY A 1 870 ? -1.355 -3.055 -13.161 1.00 88.94 870 GLY A CA 1
ATOM 6925 C C . GLY A 1 870 ? -2.775 -2.908 -13.723 1.00 88.94 870 GLY A C 1
ATOM 6926 O O . GLY A 1 870 ? -2.977 -3.069 -14.922 1.00 88.94 870 GLY A O 1
ATOM 6927 N N . ALA A 1 871 ? -3.755 -2.583 -12.876 1.00 86.38 871 ALA A N 1
ATOM 6928 C CA . ALA A 1 871 ? -5.113 -2.229 -13.274 1.00 86.38 871 ALA A CA 1
ATOM 6929 C C . ALA A 1 871 ? -5.404 -0.718 -13.179 1.00 86.38 871 ALA A C 1
ATOM 6931 O O . ALA A 1 871 ? -6.537 -0.322 -13.446 1.00 86.38 871 ALA A O 1
ATOM 6932 N N . GLY A 1 872 ? -4.456 0.131 -12.766 1.00 87.06 872 GLY A N 1
ATOM 6933 C CA . GLY A 1 872 ? -4.702 1.565 -12.563 1.00 87.06 872 GLY A CA 1
ATOM 6934 C C . GLY A 1 872 ? -5.773 1.831 -11.507 1.00 87.06 872 GLY A C 1
ATOM 6935 O O . GLY A 1 872 ? -6.747 2.545 -11.756 1.00 87.06 872 GLY A O 1
ATOM 6936 N N . LEU A 1 873 ? -5.652 1.152 -10.364 1.00 89.00 873 LEU A N 1
ATOM 6937 C CA . LEU A 1 873 ? -6.500 1.305 -9.177 1.00 89.00 873 LEU A CA 1
ATOM 6938 C C . LEU A 1 873 ? -5.676 1.634 -7.919 1.00 89.00 873 LEU A C 1
ATOM 6940 O O . LEU A 1 873 ? -6.241 2.106 -6.933 1.00 89.00 873 LEU A O 1
ATOM 6944 N N . MET A 1 874 ? -4.365 1.378 -7.942 1.00 92.81 874 MET A N 1
ATOM 6945 C CA . MET A 1 874 ? -3.347 1.769 -6.956 1.00 92.81 874 MET A CA 1
ATOM 6946 C C . MET A 1 874 ? -2.104 2.265 -7.709 1.00 92.81 874 MET A C 1
ATOM 6948 O O . MET A 1 874 ? -1.948 1.939 -8.881 1.00 92.81 874 MET A O 1
ATOM 6952 N N . ASN A 1 875 ? -1.209 2.978 -7.027 1.00 90.56 875 ASN A N 1
ATOM 6953 C CA . ASN A 1 875 ? 0.171 3.212 -7.469 1.00 90.56 875 ASN A CA 1
ATOM 6954 C C . ASN A 1 875 ? 1.145 2.327 -6.667 1.00 90.56 875 ASN A C 1
ATOM 6956 O O . ASN A 1 875 ? 0.739 1.639 -5.716 1.00 90.56 875 ASN A O 1
ATOM 6960 N N . LEU A 1 876 ? 2.423 2.314 -7.036 1.00 91.81 876 LEU A N 1
ATOM 6961 C CA . LEU A 1 876 ? 3.428 1.510 -6.348 1.00 91.81 876 LEU A CA 1
ATOM 6962 C C . LEU A 1 876 ? 3.712 2.011 -4.919 1.00 91.81 876 LEU A C 1
ATOM 6964 O O . LEU A 1 876 ? 3.916 1.187 -4.024 1.00 91.81 876 LEU A O 1
ATOM 6968 N N . GLU A 1 877 ? 3.609 3.321 -4.667 1.00 92.12 877 GLU A N 1
ATOM 6969 C CA . GLU A 1 877 ? 3.811 3.930 -3.341 1.00 92.12 877 GLU A CA 1
ATOM 6970 C C . GLU A 1 877 ? 2.867 3.365 -2.276 1.00 92.12 877 GLU A C 1
ATOM 6972 O O . GLU A 1 877 ? 3.316 2.909 -1.224 1.00 92.12 877 GLU A O 1
ATOM 6977 N N . GLN A 1 878 ? 1.564 3.271 -2.571 1.00 91.44 878 GLN A N 1
ATOM 6978 C CA . GLN A 1 878 ? 0.569 2.667 -1.667 1.00 91.44 878 GLN A CA 1
ATOM 6979 C C . GLN A 1 878 ? 0.866 1.191 -1.326 1.00 91.44 878 GLN A C 1
ATOM 6981 O O . GLN A 1 878 ? 0.281 0.632 -0.390 1.00 91.44 878 GLN A O 1
ATOM 6986 N N . ASN A 1 879 ? 1.761 0.549 -2.082 1.00 94.56 879 ASN A N 1
ATOM 6987 C CA . ASN A 1 879 ? 2.118 -0.857 -1.968 1.00 94.56 879 ASN A CA 1
ATOM 6988 C C . ASN A 1 879 ? 3.543 -1.103 -1.456 1.00 94.56 879 ASN A C 1
ATOM 6990 O O . ASN A 1 879 ? 3.885 -2.274 -1.278 1.00 94.56 879 ASN A O 1
ATOM 6994 N N . ARG A 1 880 ? 4.353 -0.072 -1.169 1.00 95.75 880 ARG A N 1
ATOM 6995 C CA . ARG A 1 880 ? 5.751 -0.232 -0.727 1.00 95.75 880 ARG A CA 1
ATOM 6996 C C . ARG A 1 880 ? 6.051 0.441 0.613 1.00 95.75 880 ARG A C 1
ATOM 6998 O O . ARG A 1 880 ? 5.447 1.448 0.964 1.00 95.75 880 ARG A O 1
ATOM 7005 N N . ARG A 1 881 ? 6.993 -0.118 1.380 1.00 97.06 881 ARG A N 1
ATOM 7006 C CA . ARG A 1 881 ? 7.547 0.473 2.618 1.00 97.06 881 ARG A CA 1
ATOM 7007 C C . ARG A 1 881 ? 9.022 0.103 2.776 1.00 97.06 881 ARG A C 1
ATOM 7009 O O . ARG A 1 881 ? 9.442 -0.940 2.284 1.00 97.06 881 ARG A O 1
ATOM 7016 N N . LYS A 1 882 ? 9.811 0.913 3.487 1.00 96.94 882 LYS A N 1
ATOM 7017 C CA . LYS A 1 882 ? 11.207 0.579 3.825 1.00 96.94 882 LYS A CA 1
ATOM 7018 C C . LYS A 1 882 ? 11.230 -0.626 4.773 1.00 96.94 882 LYS A C 1
ATOM 7020 O O . LYS A 1 882 ? 10.547 -0.608 5.794 1.00 96.94 882 LYS A O 1
ATOM 7025 N N . GLN A 1 883 ? 12.028 -1.649 4.469 1.00 96.44 883 GLN A N 1
ATOM 7026 C CA . GLN A 1 883 ? 12.084 -2.905 5.234 1.00 96.44 883 GLN A CA 1
ATOM 7027 C C . GLN A 1 883 ? 12.454 -2.669 6.706 1.00 96.44 883 GLN A C 1
ATOM 7029 O O . GLN A 1 883 ? 11.845 -3.250 7.604 1.00 96.44 883 GLN A O 1
ATOM 7034 N N . LYS A 1 884 ? 13.397 -1.746 6.953 1.00 95.75 884 LYS A N 1
ATOM 7035 C CA . LYS A 1 884 ? 13.842 -1.318 8.291 1.00 95.75 884 LYS A CA 1
ATOM 7036 C C . LYS A 1 884 ? 12.670 -0.997 9.225 1.00 95.75 884 LYS A C 1
ATOM 7038 O O . LYS A 1 884 ? 12.685 -1.397 10.384 1.00 95.75 884 LYS A O 1
ATOM 7043 N N . ASP A 1 885 ? 11.659 -0.305 8.707 1.00 96.12 885 ASP A N 1
ATOM 7044 C CA . ASP A 1 885 ? 10.577 0.294 9.492 1.00 96.12 885 ASP A CA 1
ATOM 7045 C C . ASP A 1 885 ? 9.466 -0.726 9.826 1.00 96.12 885 ASP A C 1
ATOM 7047 O O . ASP A 1 885 ? 8.495 -0.409 10.514 1.00 96.12 885 ASP A O 1
ATOM 7051 N N . LEU A 1 886 ? 9.602 -1.963 9.328 1.00 97.00 886 LEU A N 1
ATOM 7052 C CA . LEU A 1 886 ? 8.682 -3.082 9.555 1.00 97.00 886 LEU A CA 1
ATOM 7053 C C . LEU A 1 886 ? 9.247 -4.137 10.514 1.00 97.00 886 LEU A C 1
ATOM 7055 O O . LEU A 1 886 ? 8.496 -4.993 10.988 1.00 97.00 886 LEU A O 1
ATOM 7059 N N . ILE A 1 887 ? 10.556 -4.108 10.778 1.00 95.56 887 ILE A N 1
ATOM 7060 C CA . ILE A 1 887 ? 11.229 -5.102 11.615 1.00 95.56 887 ILE A CA 1
ATOM 7061 C C . ILE A 1 887 ? 10.949 -4.799 13.100 1.00 95.56 887 ILE A C 1
ATOM 7063 O O . ILE A 1 887 ? 11.114 -3.657 13.534 1.00 95.56 887 ILE A O 1
ATOM 7067 N N . PRO A 1 888 ? 10.518 -5.790 13.908 1.00 93.38 888 PRO A N 1
ATOM 7068 C CA . PRO A 1 888 ? 10.184 -5.561 15.312 1.00 93.38 888 PRO A CA 1
ATOM 7069 C C . PRO A 1 888 ? 11.380 -5.101 16.148 1.00 93.38 888 PRO A C 1
ATOM 7071 O O . PRO A 1 888 ? 12.502 -5.582 15.984 1.00 93.38 888 PRO A O 1
ATOM 7074 N N . SER A 1 889 ? 11.128 -4.227 17.122 1.00 89.81 889 SER A N 1
ATOM 7075 C CA . SER A 1 889 ? 12.164 -3.772 18.048 1.00 89.81 889 SER A CA 1
ATOM 7076 C C . SER A 1 889 ? 12.706 -4.933 18.894 1.00 89.81 889 SER A C 1
ATOM 7078 O O . SER A 1 889 ? 11.965 -5.645 19.570 1.00 89.81 889 SER A O 1
ATOM 7080 N N . GLY A 1 890 ? 14.028 -5.123 18.860 1.00 85.75 890 GLY A N 1
ATOM 7081 C CA . GLY A 1 890 ? 14.700 -6.257 19.503 1.00 85.75 890 GLY A CA 1
ATOM 7082 C C . GLY A 1 890 ? 14.849 -7.510 18.629 1.00 85.75 890 GLY A C 1
ATOM 7083 O O . GLY A 1 890 ? 15.250 -8.541 19.164 1.00 85.75 890 GLY A O 1
ATOM 7084 N N . VAL A 1 891 ? 14.560 -7.436 17.325 1.00 94.56 891 VAL A N 1
ATOM 7085 C CA . VAL A 1 891 ? 15.005 -8.417 16.319 1.00 94.56 891 VAL A CA 1
ATOM 7086 C C . VAL A 1 891 ? 16.281 -7.896 15.653 1.00 94.56 891 VAL A C 1
ATOM 7088 O O . VAL A 1 891 ? 16.326 -6.744 15.222 1.00 94.56 891 VAL A O 1
ATOM 7091 N N . ASN A 1 892 ? 17.307 -8.738 15.544 1.00 93.62 892 ASN A N 1
ATOM 7092 C CA . ASN A 1 892 ? 18.551 -8.402 14.853 1.00 93.62 892 ASN A CA 1
ATOM 7093 C C . ASN A 1 892 ? 18.335 -8.566 13.341 1.00 93.62 892 ASN A C 1
ATOM 7095 O O . ASN A 1 892 ? 17.944 -9.645 12.902 1.00 93.62 892 ASN A O 1
ATOM 7099 N N . TRP A 1 893 ? 18.591 -7.534 12.534 1.00 94.81 893 TRP A N 1
ATOM 7100 C CA . TRP A 1 893 ? 18.495 -7.629 11.072 1.00 94.81 893 TRP A CA 1
ATOM 7101 C C . TRP A 1 893 ? 19.880 -7.720 10.435 1.00 94.81 893 TRP A C 1
ATOM 7103 O O . TRP A 1 893 ? 20.688 -6.802 10.569 1.00 94.81 893 TRP A O 1
ATOM 7113 N N . ILE A 1 894 ? 20.119 -8.805 9.701 1.00 94.19 894 ILE A N 1
ATOM 7114 C CA . ILE A 1 894 ? 21.285 -8.985 8.836 1.00 94.19 894 ILE A CA 1
ATOM 7115 C C . ILE A 1 894 ? 20.838 -8.741 7.391 1.00 94.19 894 ILE A C 1
ATOM 7117 O O . ILE A 1 894 ? 19.941 -9.419 6.885 1.00 94.19 894 ILE A O 1
ATOM 7121 N N . LYS A 1 895 ? 21.458 -7.751 6.739 1.00 95.31 895 LYS A N 1
ATOM 7122 C CA . LYS A 1 895 ? 21.073 -7.216 5.419 1.00 95.31 895 LYS A CA 1
ATOM 7123 C C . LYS A 1 895 ? 21.615 -8.031 4.236 1.00 95.31 895 LYS A C 1
ATOM 7125 O O . LYS A 1 895 ? 21.984 -7.471 3.209 1.00 95.31 895 LYS A O 1
ATOM 7130 N N . ASP A 1 896 ? 21.672 -9.346 4.387 1.00 94.38 896 ASP A N 1
ATOM 7131 C CA . ASP A 1 896 ? 22.335 -10.262 3.457 1.00 94.38 896 ASP A CA 1
ATOM 7132 C C . ASP A 1 896 ? 21.363 -11.379 3.009 1.00 94.38 896 ASP A C 1
ATOM 7134 O O . ASP A 1 896 ? 20.257 -11.512 3.535 1.00 94.38 896 ASP A O 1
ATOM 7138 N N . ARG A 1 897 ? 21.753 -12.191 2.025 1.00 93.44 897 ARG A N 1
ATOM 7139 C CA . ARG A 1 897 ? 21.029 -13.367 1.527 1.00 93.44 897 ARG A CA 1
ATOM 7140 C C . ARG A 1 897 ? 21.752 -14.639 1.976 1.00 93.44 897 ARG A C 1
ATOM 7142 O O . ARG A 1 897 ? 22.968 -14.747 1.841 1.00 93.44 897 ARG A O 1
ATOM 7149 N N . VAL A 1 898 ? 21.011 -15.641 2.456 1.00 94.94 898 VAL A N 1
ATOM 7150 C CA . VAL A 1 898 ? 21.577 -16.981 2.712 1.00 94.94 898 VAL A CA 1
ATOM 7151 C C . VAL A 1 898 ? 21.921 -17.659 1.385 1.00 94.94 898 VAL A C 1
ATOM 7153 O O . VAL A 1 898 ? 21.043 -17.838 0.537 1.00 94.94 898 VAL A O 1
ATOM 7156 N N . ILE A 1 899 ? 23.184 -18.063 1.229 1.00 95.44 899 ILE A N 1
ATOM 7157 C CA . ILE A 1 899 ? 23.707 -18.760 0.042 1.00 95.44 899 ILE A CA 1
ATOM 7158 C C . ILE A 1 899 ? 23.810 -20.279 0.234 1.00 95.44 899 ILE A C 1
ATOM 7160 O O . ILE A 1 899 ? 23.738 -21.016 -0.743 1.00 95.44 899 ILE A O 1
ATOM 7164 N N . SER A 1 900 ? 23.910 -20.769 1.474 1.00 94.56 900 SER A N 1
ATOM 7165 C CA . SER A 1 900 ? 23.900 -22.209 1.770 1.00 94.56 900 SER A CA 1
ATOM 7166 C C . SER A 1 900 ? 23.357 -22.509 3.165 1.00 94.56 900 SER A C 1
ATOM 7168 O O . SER A 1 900 ? 23.624 -21.758 4.110 1.00 94.56 900 SER A O 1
ATOM 7170 N N . PHE A 1 901 ? 22.675 -23.645 3.302 1.00 96.56 901 PHE A N 1
ATOM 7171 C CA . PHE A 1 901 ? 22.145 -24.157 4.563 1.00 96.56 901 PHE A CA 1
ATOM 7172 C C . PHE A 1 901 ? 22.893 -25.431 4.980 1.00 96.56 901 PHE A C 1
ATOM 7174 O O . PHE A 1 901 ? 23.034 -26.357 4.186 1.00 96.56 901 PHE A O 1
ATOM 7181 N N . ASP A 1 902 ? 23.317 -25.501 6.240 1.00 95.25 902 ASP A N 1
ATOM 7182 C CA . ASP A 1 902 ? 23.898 -26.691 6.866 1.00 95.25 902 ASP A CA 1
ATOM 7183 C C . ASP A 1 902 ? 23.051 -27.070 8.095 1.00 95.25 902 ASP A C 1
ATOM 7185 O O . ASP A 1 902 ? 23.367 -26.683 9.224 1.00 95.25 902 ASP A O 1
ATOM 7189 N N . PRO A 1 903 ? 21.924 -27.778 7.892 1.00 94.81 903 PRO A N 1
ATOM 7190 C CA . PRO A 1 903 ? 21.018 -28.145 8.977 1.00 94.81 903 PRO A CA 1
ATOM 7191 C C . PRO A 1 903 ? 21.586 -29.238 9.889 1.00 94.81 903 PRO A C 1
ATOM 7193 O O . PRO A 1 903 ? 21.151 -29.357 11.027 1.00 94.81 903 PRO A O 1
ATOM 7196 N N . SER A 1 904 ? 22.579 -30.007 9.431 1.00 93.31 904 SER A N 1
ATOM 7197 C CA . SER A 1 904 ? 23.236 -31.036 10.246 1.00 93.31 904 SER A CA 1
ATOM 7198 C C . SER A 1 904 ? 24.071 -30.425 11.371 1.00 93.31 904 SER A C 1
ATOM 7200 O O . SER A 1 904 ? 24.140 -30.995 12.456 1.00 93.31 904 SER A O 1
ATOM 7202 N N . ASN A 1 905 ? 24.668 -29.253 11.127 1.00 93.44 905 ASN A N 1
ATOM 7203 C CA . ASN A 1 905 ? 25.399 -28.478 12.133 1.00 93.44 905 ASN A CA 1
ATOM 7204 C C . ASN A 1 905 ? 24.596 -27.279 12.681 1.00 93.44 905 ASN A C 1
ATOM 7206 O O . ASN A 1 905 ? 25.158 -26.457 13.398 1.00 93.44 905 ASN A O 1
ATOM 7210 N N . ASN A 1 906 ? 23.306 -27.153 12.340 1.00 95.50 906 ASN A N 1
ATOM 7211 C CA . ASN A 1 906 ? 22.445 -26.005 12.661 1.00 95.50 906 ASN A CA 1
ATOM 7212 C C . ASN A 1 906 ? 23.032 -24.631 12.271 1.00 95.50 906 ASN A C 1
ATOM 7214 O O . ASN A 1 906 ? 23.001 -23.684 13.060 1.00 95.50 906 ASN A O 1
ATOM 7218 N N . THR A 1 907 ? 23.581 -24.495 11.057 1.00 94.75 907 THR A N 1
ATOM 7219 C CA . THR A 1 907 ? 24.139 -23.214 10.583 1.00 94.75 907 THR A CA 1
ATOM 7220 C C . THR A 1 907 ? 23.690 -22.824 9.174 1.00 94.75 907 THR A C 1
ATOM 7222 O O . THR A 1 907 ? 23.208 -23.644 8.391 1.00 94.75 907 THR A O 1
ATOM 7225 N N . VAL A 1 908 ? 23.835 -21.543 8.841 1.00 95.19 908 VAL A N 1
ATOM 7226 C CA . VAL A 1 908 ? 23.729 -21.006 7.476 1.00 95.19 908 VAL A CA 1
ATOM 7227 C C . VAL A 1 908 ? 24.967 -20.177 7.142 1.00 95.19 908 VAL A C 1
ATOM 7229 O O . VAL A 1 908 ? 25.653 -19.682 8.041 1.00 95.19 908 VAL A O 1
ATOM 7232 N N . ARG A 1 909 ? 25.238 -19.987 5.847 1.00 94.06 909 ARG A N 1
ATOM 7233 C CA . ARG A 1 909 ? 26.215 -19.001 5.358 1.00 94.06 909 ARG A CA 1
ATOM 7234 C C . ARG A 1 909 ? 25.528 -17.941 4.511 1.00 94.06 909 ARG A C 1
ATOM 7236 O O . ARG A 1 909 ? 24.651 -18.264 3.705 1.00 94.06 909 ARG A O 1
ATOM 7243 N N . THR A 1 910 ? 25.936 -16.694 4.691 1.00 93.75 910 THR A N 1
ATOM 7244 C CA . THR A 1 910 ? 25.437 -15.536 3.939 1.00 93.75 910 THR A CA 1
ATOM 7245 C C . THR A 1 910 ? 26.403 -15.141 2.812 1.00 93.75 910 THR A C 1
ATOM 7247 O O . THR A 1 910 ? 27.516 -15.671 2.744 1.00 93.75 910 THR A O 1
ATOM 7250 N N . LYS A 1 911 ? 25.991 -14.261 1.888 1.00 92.12 911 LYS A N 1
ATOM 7251 C CA . LYS A 1 911 ? 26.798 -13.890 0.711 1.00 92.12 911 LYS A CA 1
ATOM 7252 C C . LYS A 1 911 ? 28.084 -13.151 1.092 1.00 92.12 911 LYS A C 1
ATOM 7254 O O . LYS A 1 911 ? 29.110 -13.367 0.456 1.00 92.12 911 LYS A O 1
ATOM 7259 N N . GLU A 1 912 ? 28.050 -12.341 2.147 1.00 87.69 912 GLU A N 1
ATOM 7260 C CA . GLU A 1 912 ? 29.208 -11.638 2.721 1.00 87.69 912 GLU A CA 1
ATOM 7261 C C . GLU A 1 912 ? 30.109 -12.569 3.566 1.00 87.69 912 GLU A C 1
ATOM 7263 O O . GLU A 1 912 ? 31.036 -12.121 4.233 1.00 87.69 912 GLU A O 1
ATOM 7268 N N . GLY A 1 913 ? 29.860 -13.886 3.544 1.00 82.06 913 GLY A N 1
ATOM 7269 C CA . GLY A 1 913 ? 30.714 -14.908 4.153 1.00 82.06 913 GLY A CA 1
ATOM 7270 C C . GLY A 1 913 ? 30.425 -15.213 5.625 1.00 82.06 913 GLY A C 1
ATOM 7271 O O . GLY A 1 913 ? 31.037 -16.129 6.181 1.00 82.06 913 GLY A O 1
ATOM 7272 N N . SER A 1 914 ? 29.475 -14.515 6.258 1.00 82.50 914 SER A N 1
ATOM 7273 C CA . SER A 1 914 ? 29.124 -14.752 7.664 1.00 82.50 914 SER A CA 1
ATOM 7274 C C . SER A 1 914 ? 28.528 -16.149 7.861 1.00 82.50 914 SER A C 1
ATOM 7276 O O . SER A 1 914 ? 27.571 -16.531 7.183 1.00 82.50 914 SER A O 1
ATOM 7278 N N . LYS A 1 915 ? 29.073 -16.910 8.819 1.00 90.69 915 LYS A N 1
ATOM 7279 C CA . LYS A 1 915 ? 28.479 -18.158 9.326 1.00 90.69 915 LYS A CA 1
ATOM 7280 C C . LYS A 1 915 ? 27.588 -17.816 10.520 1.00 90.69 915 LYS A C 1
ATOM 7282 O O . LYS A 1 915 ? 28.057 -17.182 11.459 1.00 90.69 915 LYS A O 1
ATOM 7287 N N . ILE A 1 916 ? 26.326 -18.234 10.486 1.00 90.81 916 ILE A N 1
ATOM 7288 C CA . ILE A 1 916 ? 25.343 -17.957 11.542 1.00 90.81 916 ILE A CA 1
ATOM 7289 C C . ILE A 1 916 ? 24.800 -19.288 12.049 1.00 90.81 916 ILE A C 1
ATOM 7291 O O . ILE A 1 916 ? 24.309 -20.096 11.262 1.00 90.81 916 ILE A O 1
ATOM 7295 N N . GLU A 1 917 ? 24.904 -19.509 13.353 1.00 93.12 917 GLU A N 1
ATOM 7296 C CA . GLU A 1 917 ? 24.465 -20.726 14.045 1.00 93.12 917 GLU A CA 1
ATOM 7297 C C . GLU A 1 917 ? 23.119 -20.467 14.737 1.00 93.12 917 GLU A C 1
ATOM 7299 O O . GLU A 1 917 ? 22.831 -19.322 15.092 1.00 93.12 917 GLU A O 1
ATOM 7304 N N . TYR A 1 918 ? 22.273 -21.489 14.896 1.00 94.88 918 TYR A N 1
ATOM 7305 C CA . TYR A 1 918 ? 20.927 -21.326 15.456 1.00 94.88 918 TYR A CA 1
ATOM 7306 C C . TYR A 1 918 ? 20.469 -22.499 16.331 1.00 94.88 918 TYR A C 1
ATOM 7308 O O . TYR A 1 918 ? 20.790 -23.648 16.052 1.00 94.88 918 TYR A O 1
ATOM 7316 N N . ASP A 1 919 ? 19.620 -22.233 17.332 1.00 95.12 919 ASP A N 1
ATOM 7317 C CA . ASP A 1 919 ? 18.882 -23.315 18.011 1.00 95.12 919 ASP A CA 1
ATOM 7318 C C . ASP A 1 919 ? 17.724 -23.809 17.122 1.00 95.12 919 ASP A C 1
ATOM 7320 O O . ASP A 1 919 ? 17.547 -25.008 16.902 1.00 95.12 919 ASP A O 1
ATOM 7324 N N . TYR A 1 920 ? 16.937 -22.866 16.587 1.00 97.69 920 TYR A N 1
ATOM 7325 C CA . TYR A 1 920 ? 15.772 -23.099 15.726 1.00 97.69 920 TYR A CA 1
ATOM 7326 C C . TYR A 1 920 ? 15.809 -22.189 14.496 1.00 97.69 920 TYR A C 1
ATOM 7328 O O . TYR A 1 920 ? 16.204 -21.025 14.594 1.00 97.69 920 TYR A O 1
ATOM 7336 N N . MET A 1 921 ? 15.316 -22.683 13.358 1.00 98.19 921 MET A N 1
ATOM 7337 C CA . MET A 1 921 ? 15.219 -21.909 12.115 1.00 98.19 921 MET A CA 1
ATOM 7338 C C . MET A 1 921 ? 13.805 -21.942 11.525 1.00 98.19 921 MET A C 1
ATOM 7340 O O . MET A 1 921 ? 13.152 -22.985 11.486 1.00 98.19 921 MET A O 1
ATOM 7344 N N . VAL A 1 922 ? 13.354 -20.800 11.002 1.00 98.62 922 VAL A N 1
ATOM 7345 C CA . VAL A 1 922 ? 12.143 -20.684 10.184 1.00 98.62 922 VAL A CA 1
ATOM 7346 C C . VAL A 1 922 ? 12.508 -20.148 8.802 1.00 98.62 922 VAL A C 1
ATOM 7348 O O . VAL A 1 922 ? 13.012 -19.031 8.677 1.00 98.62 922 VAL A O 1
ATOM 7351 N N . ILE A 1 923 ? 12.236 -20.933 7.760 1.00 98.44 923 ILE A N 1
ATOM 7352 C CA . ILE A 1 923 ? 12.484 -20.543 6.366 1.00 98.44 923 ILE A CA 1
ATOM 7353 C C . ILE A 1 923 ? 11.216 -19.898 5.786 1.00 98.44 923 ILE A C 1
ATOM 7355 O O . ILE A 1 923 ? 10.150 -20.516 5.756 1.00 98.44 923 ILE A O 1
ATOM 7359 N N . CYS A 1 924 ? 11.353 -18.654 5.328 1.00 97.50 924 CYS A N 1
ATOM 7360 C CA . CYS A 1 924 ? 10.298 -17.742 4.871 1.00 97.50 924 CYS A CA 1
ATOM 7361 C C . CYS A 1 924 ? 10.673 -17.036 3.548 1.00 97.50 924 CYS A C 1
ATOM 7363 O O . CYS A 1 924 ? 10.197 -15.933 3.270 1.00 97.50 924 CYS A O 1
ATOM 7365 N N . THR A 1 925 ? 11.542 -17.642 2.733 1.00 96.38 925 THR A N 1
ATOM 7366 C CA . THR A 1 925 ? 12.233 -17.015 1.585 1.00 96.38 925 THR A CA 1
ATOM 7367 C C . THR A 1 925 ? 11.356 -16.704 0.368 1.00 96.38 925 THR A C 1
ATOM 7369 O O . THR A 1 925 ? 11.845 -16.126 -0.600 1.00 96.38 925 THR A O 1
ATOM 7372 N N . GLY A 1 926 ? 10.066 -17.047 0.403 1.00 95.25 926 GLY A N 1
ATOM 7373 C CA . GLY A 1 926 ? 9.127 -16.753 -0.680 1.00 95.25 926 GLY A CA 1
ATOM 7374 C C . GLY A 1 926 ? 9.396 -17.584 -1.936 1.00 95.25 926 GLY A C 1
ATOM 7375 O O . GLY A 1 926 ? 9.565 -18.799 -1.856 1.00 95.25 926 GLY A O 1
ATOM 7376 N N . ILE A 1 927 ? 9.384 -16.935 -3.098 1.00 94.56 927 ILE A N 1
ATOM 7377 C CA . ILE A 1 927 ? 9.508 -17.579 -4.408 1.00 94.56 927 ILE A CA 1
ATOM 7378 C C . ILE A 1 927 ? 10.344 -16.701 -5.350 1.00 94.56 927 ILE A C 1
ATOM 7380 O O . ILE A 1 927 ? 10.262 -15.475 -5.306 1.00 94.56 927 ILE A O 1
ATOM 7384 N N . GLU A 1 928 ? 11.172 -17.328 -6.179 1.00 94.44 928 GLU A N 1
ATOM 7385 C CA . GLU A 1 928 ? 12.074 -16.684 -7.136 1.00 94.44 928 GLU A CA 1
ATOM 7386 C C . GLU A 1 928 ? 11.420 -16.647 -8.523 1.00 94.44 928 GLU A C 1
ATOM 7388 O O . GLU A 1 928 ? 11.072 -17.696 -9.077 1.00 94.44 928 GLU A O 1
ATOM 7393 N N . ILE A 1 929 ? 11.246 -15.441 -9.071 1.00 95.69 929 ILE A N 1
ATOM 7394 C CA . ILE A 1 929 ? 10.727 -15.208 -10.425 1.00 95.69 929 ILE A CA 1
ATOM 7395 C C . ILE A 1 929 ? 11.820 -15.541 -11.447 1.00 95.69 929 ILE A C 1
ATOM 7397 O O . ILE A 1 929 ? 12.931 -15.026 -11.350 1.00 95.69 929 ILE A O 1
ATOM 7401 N N . ARG A 1 930 ? 11.504 -16.383 -12.434 1.00 94.81 930 ARG A N 1
ATOM 7402 C CA . ARG A 1 930 ? 12.454 -16.895 -13.431 1.00 94.81 930 ARG A CA 1
ATOM 7403 C C . ARG A 1 930 ? 12.107 -16.392 -14.826 1.00 94.81 930 ARG A C 1
ATOM 7405 O O . ARG A 1 930 ? 11.485 -17.094 -15.622 1.00 94.81 930 ARG A O 1
ATOM 7412 N N . LEU A 1 931 ? 12.498 -15.147 -15.112 1.00 95.00 931 LEU A N 1
ATOM 7413 C CA . LEU A 1 931 ? 12.355 -14.566 -16.455 1.00 95.00 931 LEU A CA 1
ATOM 7414 C C . LEU A 1 931 ? 13.217 -15.308 -17.491 1.00 95.00 931 LEU A C 1
ATOM 7416 O O . LEU A 1 931 ? 12.839 -15.407 -18.649 1.00 95.00 931 LEU A O 1
ATOM 7420 N N . ASP A 1 932 ? 14.338 -15.874 -17.047 1.00 94.12 932 ASP A N 1
ATOM 7421 C CA . ASP A 1 932 ? 15.301 -16.664 -17.820 1.00 94.12 932 ASP A CA 1
ATOM 7422 C C . ASP A 1 932 ? 14.765 -18.025 -18.305 1.00 94.12 932 ASP A C 1
ATOM 7424 O O . ASP A 1 932 ? 15.378 -18.660 -19.157 1.00 94.12 932 ASP A O 1
ATOM 7428 N N . MET A 1 933 ? 13.617 -18.479 -17.790 1.00 94.69 933 MET A N 1
ATOM 7429 C CA . MET A 1 933 ? 12.959 -19.713 -18.240 1.00 94.69 933 MET A CA 1
ATOM 7430 C C . MET A 1 933 ? 12.049 -19.519 -19.469 1.00 94.69 933 MET A C 1
ATOM 7432 O O . MET A 1 933 ? 11.411 -20.480 -19.898 1.00 94.69 933 MET A O 1
ATOM 7436 N N . ILE A 1 934 ? 11.970 -18.304 -20.026 1.00 96.94 934 ILE A N 1
ATOM 7437 C CA . ILE A 1 934 ? 11.279 -17.998 -21.288 1.00 96.94 934 ILE A CA 1
ATOM 7438 C C . ILE A 1 934 ? 12.237 -17.185 -22.166 1.00 96.94 934 ILE A C 1
ATOM 7440 O O . ILE A 1 934 ? 12.692 -16.110 -21.779 1.00 96.94 934 ILE A O 1
ATOM 7444 N N . GLU A 1 935 ? 12.537 -17.692 -23.359 1.00 97.25 935 GLU A N 1
ATOM 7445 C CA . GLU A 1 935 ? 13.475 -17.066 -24.293 1.00 97.25 935 GLU A CA 1
ATOM 7446 C C . GLU A 1 935 ? 12.971 -15.674 -24.721 1.00 97.25 935 GLU A C 1
ATOM 7448 O O . GLU A 1 935 ? 11.814 -15.525 -25.114 1.00 97.25 935 GLU A O 1
ATOM 7453 N N . GLY A 1 936 ? 13.817 -14.643 -24.620 1.00 95.31 936 GLY A N 1
ATOM 7454 C CA . GLY A 1 936 ? 13.485 -13.262 -25.000 1.00 95.31 936 GLY A CA 1
ATOM 7455 C C . GLY A 1 936 ? 12.600 -12.487 -24.009 1.00 95.31 936 GLY A C 1
ATOM 7456 O O . GLY A 1 936 ? 12.311 -11.307 -24.236 1.00 95.31 936 GLY A O 1
ATOM 7457 N N . LEU A 1 937 ? 12.150 -13.104 -22.906 1.00 95.69 937 LEU A N 1
ATOM 7458 C CA . LEU A 1 937 ? 11.266 -12.462 -21.924 1.00 95.69 937 LEU A CA 1
ATOM 7459 C C . LEU A 1 937 ? 11.964 -11.351 -21.131 1.00 95.69 937 LEU A C 1
ATOM 7461 O O . LEU A 1 937 ? 11.372 -10.294 -20.902 1.00 95.69 937 LEU A O 1
ATOM 7465 N N . ALA A 1 938 ? 13.203 -11.584 -20.693 1.00 94.31 938 ALA A N 1
ATOM 7466 C CA . ALA A 1 938 ? 13.946 -10.635 -19.867 1.00 94.31 938 ALA A CA 1
ATOM 7467 C C . ALA A 1 938 ? 14.310 -9.362 -20.650 1.00 94.31 938 ALA A C 1
ATOM 7469 O O . ALA A 1 938 ? 14.338 -8.270 -20.086 1.00 94.31 938 ALA A O 1
ATOM 7470 N N . GLU A 1 939 ? 14.545 -9.501 -21.950 1.00 93.75 939 GLU A N 1
ATOM 7471 C CA . GLU A 1 939 ? 14.843 -8.441 -22.906 1.00 93.75 939 GLU A CA 1
ATOM 7472 C C . GLU A 1 939 ? 13.565 -7.647 -23.215 1.00 93.75 939 GLU A C 1
ATOM 7474 O O . GLU A 1 939 ? 13.514 -6.434 -23.005 1.00 93.75 939 GLU A O 1
ATOM 7479 N N . SER A 1 940 ? 12.497 -8.350 -23.612 1.00 93.12 940 SER A N 1
ATOM 7480 C CA . SER A 1 940 ? 11.210 -7.755 -24.001 1.00 93.12 940 SER A CA 1
ATOM 7481 C C . SER A 1 940 ? 10.508 -7.010 -22.860 1.00 93.12 940 SER A C 1
ATOM 7483 O O . SER A 1 940 ? 9.787 -6.041 -23.092 1.00 93.12 940 SER A O 1
ATOM 7485 N N . ILE A 1 941 ? 10.704 -7.433 -21.607 1.00 91.31 941 ILE A N 1
ATOM 7486 C CA . ILE A 1 941 ? 10.160 -6.715 -20.447 1.00 91.31 941 ILE A CA 1
ATOM 7487 C C . ILE A 1 941 ? 10.960 -5.437 -20.136 1.00 91.31 941 ILE A C 1
ATOM 7489 O O . ILE A 1 941 ? 10.337 -4.422 -19.806 1.00 91.31 941 ILE A O 1
ATOM 7493 N N . LYS A 1 942 ? 12.296 -5.455 -20.265 1.00 89.44 942 LYS A N 1
ATOM 7494 C CA . LYS A 1 942 ? 13.166 -4.292 -19.991 1.00 89.44 942 LYS A CA 1
ATOM 7495 C C . LYS A 1 942 ? 12.963 -3.151 -20.987 1.00 89.44 942 LYS A C 1
ATOM 7497 O O . LYS A 1 942 ? 12.952 -1.994 -20.574 1.00 89.44 942 LYS A O 1
ATOM 7502 N N . ASP A 1 943 ? 12.790 -3.471 -22.268 1.00 86.19 943 ASP A N 1
ATOM 7503 C CA . ASP A 1 943 ? 12.481 -2.491 -23.313 1.00 86.19 943 ASP A CA 1
ATOM 7504 C C . ASP A 1 943 ? 11.142 -1.791 -23.011 1.00 86.19 943 ASP A C 1
ATOM 7506 O O . ASP A 1 943 ? 10.084 -2.422 -23.000 1.00 86.19 943 ASP A O 1
ATOM 7510 N N . GLN A 1 944 ? 11.178 -0.480 -22.751 1.00 78.31 944 GLN A N 1
ATOM 7511 C CA . GLN A 1 944 ? 9.989 0.318 -22.420 1.00 78.31 944 GLN A CA 1
ATOM 7512 C C . GLN A 1 944 ? 9.017 0.478 -23.601 1.00 78.31 944 GLN A C 1
ATOM 7514 O O . GLN A 1 944 ? 7.832 0.711 -23.365 1.00 78.31 944 GLN A O 1
ATOM 7519 N N . THR A 1 945 ? 9.497 0.338 -24.841 1.00 78.50 945 THR A N 1
ATOM 7520 C CA . THR A 1 945 ? 8.698 0.435 -26.074 1.00 78.50 945 THR A CA 1
ATOM 7521 C C . THR A 1 945 ? 8.029 -0.892 -26.438 1.00 78.50 945 THR A C 1
ATOM 7523 O O . THR A 1 945 ? 6.933 -0.906 -27.001 1.00 78.50 945 THR A O 1
ATOM 7526 N N . CYS A 1 946 ? 8.648 -2.017 -26.064 1.00 85.75 946 CYS A N 1
ATOM 7527 C CA . CYS A 1 946 ? 8.109 -3.350 -26.301 1.00 85.75 946 CYS A CA 1
ATOM 7528 C C . CYS A 1 946 ? 6.827 -3.587 -25.470 1.00 85.75 946 CYS A C 1
ATOM 7530 O O . CYS A 1 946 ? 6.851 -3.429 -24.239 1.00 85.75 946 CYS A O 1
ATOM 7532 N N . PRO A 1 947 ? 5.701 -4.010 -26.089 1.00 88.06 947 PRO A N 1
ATOM 7533 C CA . PRO A 1 947 ? 4.399 -4.114 -25.429 1.00 88.06 947 PRO A CA 1
ATOM 7534 C C . PRO A 1 947 ? 4.240 -5.392 -24.575 1.00 88.06 947 PRO A C 1
ATOM 7536 O O . PRO A 1 947 ? 3.162 -5.987 -24.511 1.00 88.06 947 PRO A O 1
ATOM 7539 N N . VAL A 1 948 ? 5.310 -5.813 -23.893 1.00 91.50 948 VAL A N 1
ATOM 7540 C CA . VAL A 1 948 ? 5.361 -6.968 -22.982 1.00 91.50 948 VAL A CA 1
ATOM 7541 C C . VAL A 1 948 ? 5.517 -6.481 -21.538 1.00 91.50 948 VAL A C 1
ATOM 7543 O O . VAL A 1 948 ? 6.331 -5.599 -21.253 1.00 91.50 948 VAL A O 1
ATOM 7546 N N . SER A 1 949 ? 4.749 -7.042 -20.600 1.00 92.69 949 SER A N 1
ATOM 7547 C CA . SER A 1 949 ? 4.791 -6.644 -19.181 1.00 92.69 949 SER A CA 1
ATOM 7548 C C . SER A 1 949 ? 4.469 -7.785 -18.210 1.00 92.69 949 SER A C 1
ATOM 7550 O O . SER A 1 949 ? 3.984 -8.847 -18.602 1.00 92.69 949 SER A O 1
ATOM 7552 N N . THR A 1 950 ? 4.700 -7.554 -16.915 1.00 93.94 950 THR A N 1
ATOM 7553 C CA . THR A 1 950 ? 4.248 -8.439 -15.835 1.00 93.94 950 THR A CA 1
ATOM 7554 C C . THR A 1 950 ? 3.860 -7.643 -14.587 1.00 93.94 950 THR A C 1
ATOM 7556 O O . THR A 1 950 ? 4.373 -6.555 -14.354 1.00 93.94 950 THR A O 1
ATOM 7559 N N . ILE A 1 951 ? 2.993 -8.218 -13.745 1.00 94.50 951 ILE A N 1
ATOM 7560 C CA . ILE A 1 951 ? 2.652 -7.684 -12.407 1.00 94.50 951 ILE A CA 1
ATOM 7561 C C . ILE A 1 951 ? 3.369 -8.424 -11.271 1.00 94.50 951 ILE A C 1
ATOM 7563 O O . ILE A 1 951 ? 3.141 -8.120 -10.103 1.00 94.50 951 ILE A O 1
ATOM 7567 N N . TYR A 1 952 ? 4.190 -9.428 -11.596 1.00 94.81 952 TYR A N 1
ATOM 7568 C CA . TYR A 1 952 ? 4.917 -10.241 -10.613 1.00 94.81 952 TYR A CA 1
ATOM 7569 C C . TYR A 1 952 ? 6.175 -9.543 -10.076 1.00 94.81 952 TYR A C 1
ATOM 7571 O O . TYR A 1 952 ? 6.739 -9.980 -9.076 1.00 94.81 952 TYR A O 1
ATOM 7579 N N . LEU A 1 953 ? 6.588 -8.450 -10.722 1.00 93.50 953 LEU A N 1
ATOM 7580 C CA . LEU A 1 953 ? 7.734 -7.625 -10.365 1.00 93.50 953 LEU A CA 1
ATOM 7581 C C . LEU A 1 953 ? 7.272 -6.158 -10.224 1.00 93.50 953 LEU A C 1
ATOM 7583 O O . LEU A 1 953 ? 6.614 -5.658 -11.144 1.00 93.50 953 LEU A O 1
ATOM 7587 N N . PRO A 1 954 ? 7.557 -5.481 -9.092 1.00 91.50 954 PRO A N 1
ATOM 7588 C CA . PRO A 1 954 ? 7.165 -4.093 -8.818 1.00 91.50 954 PRO A CA 1
ATOM 7589 C C . PRO A 1 954 ? 7.396 -3.116 -9.979 1.00 91.50 954 PRO A C 1
ATOM 7591 O O . PRO A 1 954 ? 6.485 -2.391 -10.373 1.00 91.50 954 PRO A O 1
ATOM 7594 N N . GLU A 1 955 ? 8.593 -3.153 -10.555 1.00 88.19 955 GLU A N 1
ATOM 7595 C CA . GLU A 1 955 ? 9.108 -2.255 -11.588 1.00 88.19 955 GLU A CA 1
ATOM 7596 C C . GLU A 1 955 ? 8.378 -2.362 -12.941 1.00 88.19 955 GLU A C 1
ATOM 7598 O O . GLU A 1 955 ? 8.422 -1.435 -13.748 1.00 88.19 955 GLU A O 1
ATOM 7603 N N . TYR A 1 956 ? 7.644 -3.456 -13.179 1.00 90.25 956 TYR A N 1
ATOM 7604 C CA . TYR A 1 956 ? 6.859 -3.670 -14.402 1.00 90.25 956 TYR A CA 1
ATOM 7605 C C . TYR A 1 956 ? 5.340 -3.650 -14.156 1.00 90.25 956 TYR A C 1
ATOM 7607 O O . TYR A 1 956 ? 4.555 -3.668 -15.112 1.00 90.25 956 TYR A O 1
ATOM 7615 N N . ALA A 1 957 ? 4.898 -3.534 -12.898 1.00 89.94 957 ALA A N 1
ATOM 7616 C CA . ALA A 1 957 ? 3.481 -3.453 -12.555 1.00 89.94 957 ALA A CA 1
ATOM 7617 C C . ALA A 1 957 ? 2.827 -2.167 -13.097 1.00 89.94 957 ALA A C 1
ATOM 7619 O O . ALA A 1 957 ? 1.699 -2.212 -13.580 1.00 89.94 957 ALA A O 1
ATOM 7620 N N . GLU A 1 958 ? 3.536 -1.035 -13.103 1.00 85.88 958 GLU A N 1
ATOM 7621 C CA . GLU A 1 958 ? 3.031 0.220 -13.688 1.00 85.88 958 GLU A CA 1
ATOM 7622 C C . GLU A 1 958 ? 3.198 0.261 -15.216 1.00 85.88 958 GLU A C 1
ATOM 7624 O O . GLU A 1 958 ? 2.287 0.721 -15.909 1.00 85.88 958 GLU A O 1
ATOM 7629 N N . LYS A 1 959 ? 4.263 -0.353 -15.768 1.00 86.25 959 LYS A N 1
ATOM 7630 C CA . LYS A 1 959 ? 4.361 -0.655 -17.215 1.00 86.25 959 LYS A CA 1
ATOM 7631 C C . LYS A 1 959 ? 3.142 -1.461 -17.680 1.00 86.25 959 LYS A C 1
ATOM 7633 O O . LYS A 1 959 ? 2.610 -1.200 -18.756 1.00 86.25 959 LYS A O 1
ATOM 7638 N N . THR A 1 960 ? 2.660 -2.387 -16.841 1.00 85.69 960 THR A N 1
ATOM 7639 C CA . THR A 1 960 ? 1.421 -3.122 -17.107 1.00 85.69 960 THR A CA 1
ATOM 7640 C C . THR A 1 960 ? 0.244 -2.161 -17.251 1.00 85.69 960 THR A C 1
ATOM 7642 O O . THR A 1 960 ? -0.371 -2.199 -18.299 1.00 85.69 960 THR A O 1
ATOM 7645 N N . TYR A 1 961 ? -0.060 -1.254 -16.313 1.00 81.50 961 TYR A N 1
ATOM 7646 C CA . TYR A 1 961 ? -1.201 -0.332 -16.503 1.00 81.50 961 TYR A CA 1
ATOM 7647 C C . TYR A 1 961 ? -1.033 0.609 -17.712 1.00 81.50 961 TYR A C 1
ATOM 7649 O O . TYR A 1 961 ? -2.001 0.854 -18.433 1.00 81.50 961 TYR A O 1
ATOM 7657 N N . ARG A 1 962 ? 0.192 1.089 -17.971 1.00 76.50 962 ARG A N 1
ATOM 7658 C CA . ARG A 1 962 ? 0.512 1.976 -19.105 1.00 76.50 962 ARG A CA 1
ATOM 7659 C C . ARG A 1 962 ? 0.165 1.343 -20.461 1.00 76.50 962 ARG A C 1
ATOM 7661 O O . ARG A 1 962 ? -0.391 2.016 -21.324 1.00 76.50 962 ARG A O 1
ATOM 7668 N N . LEU A 1 963 ? 0.479 0.056 -20.636 1.00 72.44 963 LEU A N 1
ATOM 7669 C CA . LEU A 1 963 ? 0.211 -0.706 -21.863 1.00 72.44 963 LEU A CA 1
ATOM 7670 C C . LEU A 1 963 ? -1.186 -1.359 -21.862 1.00 72.44 963 LEU A C 1
ATOM 7672 O O . LEU A 1 963 ? -1.928 -1.299 -22.845 1.00 72.44 963 LEU A O 1
ATOM 7676 N N . LEU A 1 964 ? -1.556 -1.978 -20.738 1.00 65.69 964 LEU A N 1
ATOM 7677 C CA . LEU A 1 964 ? -2.777 -2.752 -20.519 1.00 65.69 964 LEU A CA 1
ATOM 7678 C C . LEU A 1 964 ? -3.963 -1.805 -20.291 1.00 65.69 964 LEU A C 1
ATOM 7680 O O . LEU A 1 964 ? -4.550 -1.697 -19.209 1.00 65.69 964 LEU A O 1
ATOM 7684 N N . SER A 1 965 ? -4.397 -1.189 -21.387 1.00 49.00 965 SER A N 1
ATOM 7685 C CA . SER A 1 965 ? -5.784 -0.763 -21.520 1.00 49.00 965 SER A CA 1
ATOM 7686 C C . SER A 1 965 ? -6.686 -2.004 -21.401 1.00 49.00 965 SER A C 1
ATOM 7688 O O . SER A 1 965 ? -6.879 -2.768 -22.336 1.00 49.00 965 SER A O 1
ATOM 7690 N N . SER A 1 966 ? -7.169 -2.262 -20.181 1.00 52.62 966 SER A N 1
ATOM 7691 C CA . SER A 1 966 ? -7.990 -3.435 -19.828 1.00 52.62 966 SER A CA 1
ATOM 7692 C C . SER A 1 966 ? -9.283 -3.534 -20.640 1.00 52.62 966 SER A C 1
ATOM 7694 O O . SER A 1 966 ? -9.722 -2.549 -21.213 1.00 52.62 966 SER A O 1
ATOM 7696 N N . VAL A 1 967 ? -9.975 -4.680 -20.619 1.00 50.69 967 VAL A N 1
ATOM 7697 C CA . VAL A 1 967 ? -11.252 -4.877 -21.347 1.00 50.69 967 VAL A CA 1
ATOM 7698 C C . VAL A 1 967 ? -12.289 -3.772 -21.071 1.00 50.69 967 VAL A C 1
ATOM 7700 O O . VAL A 1 967 ? -13.021 -3.383 -21.977 1.00 50.69 967 VAL A O 1
ATOM 7703 N N . GLU A 1 968 ? -12.343 -3.224 -19.850 1.00 49.66 968 GLU A N 1
ATOM 7704 C CA . GLU A 1 968 ? -13.213 -2.079 -19.522 1.00 49.66 968 GLU A CA 1
ATOM 7705 C C . GLU A 1 968 ? -12.685 -0.740 -20.074 1.00 49.66 968 GLU A C 1
ATOM 7707 O O . GLU A 1 968 ? -13.492 0.116 -20.420 1.00 49.66 968 GLU A O 1
ATOM 7712 N N . ILE A 1 969 ? -11.367 -0.581 -20.248 1.00 55.22 969 ILE A N 1
ATOM 7713 C CA . ILE A 1 969 ? -10.735 0.588 -20.889 1.00 55.22 969 ILE A CA 1
ATOM 7714 C C . ILE A 1 969 ? -10.814 0.497 -22.425 1.00 55.22 969 ILE A C 1
ATOM 7716 O O . ILE A 1 969 ? -11.074 1.500 -23.074 1.00 55.22 969 ILE A O 1
ATOM 7720 N N . LEU A 1 970 ? -10.682 -0.689 -23.031 1.00 59.41 970 LEU A N 1
ATOM 7721 C CA . LEU A 1 970 ? -10.953 -0.906 -24.462 1.00 59.41 970 LEU A CA 1
ATOM 7722 C C . LEU A 1 970 ? -12.428 -0.637 -24.784 1.00 59.41 970 LEU A C 1
ATOM 7724 O O . LEU A 1 970 ? -12.739 -0.101 -25.842 1.00 59.41 970 LEU A O 1
ATOM 7728 N N . ARG A 1 971 ? -13.343 -0.969 -23.860 1.00 56.47 971 ARG A N 1
ATOM 7729 C CA . ARG A 1 971 ? -14.758 -0.581 -23.956 1.00 56.47 971 ARG A CA 1
ATOM 7730 C C . ARG A 1 971 ? -14.939 0.935 -23.788 1.00 56.47 971 ARG A C 1
ATOM 7732 O O . ARG A 1 971 ? -15.622 1.527 -24.613 1.00 56.47 971 ARG A O 1
ATOM 7739 N N . SER A 1 972 ? -14.295 1.584 -22.810 1.00 53.66 972 SER A N 1
ATOM 7740 C CA . SER A 1 972 ? -14.408 3.046 -22.624 1.00 53.66 972 SER A CA 1
ATOM 7741 C C . SER A 1 972 ? -13.679 3.882 -23.687 1.00 53.66 972 SER A C 1
ATOM 7743 O O . SER A 1 972 ? -13.980 5.060 -23.831 1.00 53.66 972 SER A O 1
ATOM 7745 N N . ARG A 1 973 ? -12.737 3.290 -24.434 1.00 60.25 973 ARG A N 1
ATOM 7746 C CA . ARG A 1 973 ? -12.063 3.872 -25.612 1.00 60.25 973 ARG A CA 1
ATOM 7747 C C . ARG A 1 973 ? -12.683 3.426 -26.950 1.00 60.25 973 ARG A C 1
ATOM 7749 O O . ARG A 1 973 ? -12.122 3.717 -27.997 1.00 60.25 973 ARG A O 1
ATOM 7756 N N . GLY A 1 974 ? -13.790 2.676 -26.939 1.00 62.81 974 GLY A N 1
ATOM 7757 C CA . GLY A 1 974 ? -14.504 2.221 -28.146 1.00 62.81 974 GLY A CA 1
ATOM 7758 C C . GLY A 1 974 ? -13.858 1.079 -28.953 1.00 62.81 974 GLY A C 1
ATOM 7759 O O . GLY A 1 974 ? -14.513 0.511 -29.820 1.00 62.81 974 GLY A O 1
ATOM 7760 N N . VAL A 1 975 ? -12.618 0.680 -28.653 1.00 69.25 975 VAL A N 1
ATOM 7761 C CA . VAL A 1 975 ? -11.812 -0.277 -29.444 1.00 69.25 975 VAL A CA 1
ATOM 7762 C C . VAL A 1 975 ? -11.992 -1.763 -29.084 1.00 69.25 975 VAL A C 1
ATOM 7764 O O . VAL A 1 975 ? -11.351 -2.627 -29.678 1.00 69.25 975 VAL A O 1
ATOM 7767 N N . ARG A 1 976 ? -12.869 -2.132 -28.134 1.00 76.19 976 ARG A N 1
ATOM 7768 C CA . ARG A 1 976 ? -13.096 -3.565 -27.816 1.00 76.19 976 ARG A CA 1
ATOM 7769 C C . ARG A 1 976 ? -13.660 -4.359 -29.006 1.00 76.19 976 ARG A C 1
ATOM 7771 O O . ARG A 1 976 ? -13.400 -5.556 -29.087 1.00 76.19 976 ARG A O 1
ATOM 7778 N N . SER A 1 977 ? -14.400 -3.733 -29.918 1.00 74.06 977 SER A N 1
ATOM 7779 C CA . SER A 1 977 ? -14.929 -4.387 -31.128 1.00 74.06 977 SER A CA 1
ATOM 7780 C C . SER A 1 977 ? -13.837 -4.884 -32.084 1.00 74.06 977 SER A C 1
ATOM 7782 O O . SER A 1 977 ? -14.071 -5.853 -32.796 1.00 74.06 977 SER A O 1
ATOM 7784 N N . SER A 1 978 ? -12.647 -4.277 -32.065 1.00 75.06 978 SER A N 1
ATOM 7785 C CA . SER A 1 978 ? -11.479 -4.663 -32.871 1.00 75.06 978 SER A CA 1
ATOM 7786 C C . SER A 1 978 ? -10.390 -5.404 -32.076 1.00 75.06 978 SER A C 1
ATOM 7788 O O . SER A 1 978 ? -9.287 -5.592 -32.579 1.00 75.06 978 SER A O 1
ATOM 7790 N N . SER A 1 979 ? -10.673 -5.831 -30.838 1.00 79.94 979 SER A N 1
ATOM 7791 C CA . SER A 1 979 ? -9.693 -6.460 -29.933 1.00 79.94 979 SER A CA 1
ATOM 7792 C C . SER A 1 979 ? -10.056 -7.913 -29.602 1.00 79.94 979 SER A C 1
ATOM 7794 O O . SER A 1 979 ? -11.118 -8.146 -29.022 1.00 79.94 979 SER A O 1
ATOM 7796 N N . SER A 1 980 ? -9.164 -8.876 -29.873 1.00 86.75 980 SER A N 1
ATOM 7797 C CA . SER A 1 980 ? -9.356 -10.290 -29.497 1.00 86.75 980 SER A CA 1
ATOM 7798 C C . SER A 1 980 ? -8.777 -10.611 -28.115 1.00 86.75 980 SER A C 1
ATOM 7800 O O . SER A 1 980 ? -7.583 -10.438 -27.875 1.00 86.75 980 SER A O 1
ATOM 7802 N N . LEU A 1 981 ? -9.631 -11.072 -27.195 1.00 89.44 981 LEU A N 1
ATOM 7803 C CA . LEU A 1 981 ? -9.257 -11.660 -25.901 1.00 89.44 981 LEU A CA 1
ATOM 7804 C C . LEU A 1 981 ? -8.555 -13.020 -26.066 1.00 89.44 981 LEU A C 1
ATOM 7806 O O . LEU A 1 981 ? -9.202 -13.950 -26.538 1.00 89.44 981 LEU A O 1
ATOM 7810 N N . HIS A 1 982 ? -7.315 -13.197 -25.603 1.00 93.50 982 HIS A N 1
ATOM 7811 C CA . HIS A 1 982 ? -6.673 -14.511 -25.461 1.00 93.50 982 HIS A CA 1
ATOM 7812 C C . HIS A 1 982 ? -6.118 -14.695 -24.043 1.00 93.50 982 HIS A C 1
ATOM 7814 O O . HIS A 1 982 ? -5.519 -13.778 -23.482 1.00 93.50 982 HIS A O 1
ATOM 7820 N N . TYR A 1 983 ? -6.315 -15.878 -23.457 1.00 95.44 983 TYR A N 1
ATOM 7821 C CA . TYR A 1 983 ? -5.714 -16.261 -22.178 1.00 95.44 983 TYR A CA 1
ATOM 7822 C C . TYR A 1 983 ? -5.192 -17.698 -22.246 1.00 95.44 983 TYR A C 1
ATOM 7824 O O . TYR A 1 983 ? -5.967 -18.656 -22.225 1.00 95.44 983 TYR A O 1
ATOM 7832 N N . PHE A 1 984 ? -3.868 -17.828 -22.317 1.00 95.94 984 PHE A N 1
ATOM 7833 C CA . PHE A 1 984 ? -3.159 -19.103 -22.279 1.00 95.94 984 PHE A CA 1
ATOM 7834 C C . PHE A 1 984 ? -2.846 -19.500 -20.833 1.00 95.94 984 PHE A C 1
ATOM 7836 O O . PHE A 1 984 ? -2.435 -18.668 -20.022 1.00 95.94 984 PHE A O 1
ATOM 7843 N N . THR A 1 985 ? -3.023 -20.777 -20.505 1.00 94.88 985 THR A N 1
ATOM 7844 C CA . THR A 1 985 ? -2.684 -21.329 -19.190 1.00 94.88 985 THR A CA 1
ATOM 7845 C C . THR A 1 985 ? -2.208 -22.769 -19.308 1.00 94.88 985 THR A C 1
ATOM 7847 O O . THR A 1 985 ? -2.770 -23.552 -20.068 1.00 94.88 985 THR A O 1
ATOM 7850 N N . THR A 1 986 ? -1.209 -23.150 -18.512 1.00 94.12 986 THR A N 1
ATOM 7851 C CA . THR A 1 986 ? -0.682 -24.526 -18.460 1.00 94.12 986 THR A CA 1
ATOM 7852 C C . THR A 1 986 ? -1.664 -25.509 -17.816 1.00 94.12 986 THR A C 1
ATOM 7854 O O . THR A 1 986 ? -1.530 -26.725 -17.967 1.00 94.12 986 THR A O 1
ATOM 7857 N N . LEU A 1 987 ? -2.671 -24.993 -17.104 1.00 92.25 987 LEU A N 1
ATOM 7858 C CA . LEU A 1 987 ? -3.686 -25.774 -16.408 1.00 92.25 987 LEU A CA 1
ATOM 7859 C C . LEU A 1 987 ? -4.738 -26.356 -17.378 1.00 92.25 987 LEU A C 1
ATOM 7861 O O . LEU A 1 987 ? -5.054 -25.733 -18.392 1.00 92.25 987 LEU A O 1
ATOM 7865 N N . PRO A 1 988 ? -5.373 -27.497 -17.038 1.00 92.19 988 PRO A N 1
ATOM 7866 C CA . PRO A 1 988 ? -6.511 -28.054 -17.783 1.00 92.19 988 PRO A CA 1
ATOM 7867 C C . PRO A 1 988 ? -7.826 -27.273 -17.596 1.00 92.19 988 PRO A C 1
ATOM 7869 O O . PRO A 1 988 ? -8.849 -27.647 -18.156 1.00 92.19 988 PRO A O 1
ATOM 7872 N N . ARG A 1 989 ? -7.843 -26.227 -16.759 1.00 92.25 989 ARG A N 1
ATOM 7873 C CA . ARG A 1 989 ? -9.011 -25.369 -16.501 1.00 92.25 989 ARG A CA 1
ATOM 7874 C C . ARG A 1 989 ? -8.583 -24.013 -15.944 1.00 92.25 989 ARG A C 1
ATOM 7876 O O . ARG A 1 989 ? -7.523 -23.907 -15.334 1.00 92.25 989 ARG A O 1
ATOM 7883 N N . ILE A 1 990 ? -9.445 -23.004 -16.084 1.00 93.00 990 ILE A N 1
ATOM 7884 C CA . ILE A 1 990 ? -9.163 -21.613 -15.685 1.00 93.00 990 ILE A CA 1
ATOM 7885 C C . ILE A 1 990 ? -8.863 -21.419 -14.184 1.00 93.00 990 ILE A C 1
ATOM 7887 O O . ILE A 1 990 ? -8.182 -20.465 -13.820 1.00 93.00 990 ILE A O 1
ATOM 7891 N N . PHE A 1 991 ? -9.345 -22.302 -13.298 1.00 93.50 991 PHE A N 1
ATOM 7892 C CA . PHE A 1 991 ? -9.063 -22.213 -11.861 1.00 93.50 991 PHE A CA 1
ATOM 7893 C C . PHE A 1 991 ? -9.078 -23.576 -11.152 1.00 93.50 991 PHE A C 1
ATOM 7895 O O . PHE A 1 991 ? -9.776 -24.505 -11.557 1.00 93.50 991 PHE A O 1
ATOM 7902 N N . GLY A 1 992 ? -8.312 -23.700 -10.063 1.00 87.94 992 GLY A N 1
ATOM 7903 C CA . GLY A 1 992 ? -8.106 -24.970 -9.355 1.00 87.94 992 GLY A CA 1
ATOM 7904 C C . GLY A 1 992 ? -9.354 -25.542 -8.667 1.00 87.94 992 GLY A C 1
ATOM 7905 O O . GLY A 1 992 ? -9.498 -26.761 -8.605 1.00 87.94 992 GLY A O 1
ATOM 7906 N N . VAL A 1 993 ? -10.272 -24.687 -8.212 1.00 91.62 993 VAL A N 1
ATOM 7907 C CA . VAL A 1 993 ? -11.493 -25.055 -7.468 1.00 91.62 993 VAL A CA 1
ATOM 7908 C C . VAL A 1 993 ? -12.729 -24.869 -8.345 1.00 91.62 993 VAL A C 1
ATOM 7910 O O . VAL A 1 993 ? -12.951 -23.780 -8.873 1.00 91.62 993 VAL A O 1
ATOM 7913 N N . GLU A 1 994 ? -13.546 -25.915 -8.464 1.00 91.38 994 GLU A N 1
ATOM 7914 C CA . GLU A 1 994 ? -14.638 -26.010 -9.443 1.00 91.38 994 GLU A CA 1
ATOM 7915 C C . GLU A 1 994 ? -15.686 -24.894 -9.320 1.00 91.38 994 GLU A C 1
ATOM 7917 O O . GLU A 1 994 ? -15.997 -24.247 -10.315 1.00 91.38 994 GLU A O 1
ATOM 7922 N N . ASN A 1 995 ? -16.166 -24.590 -8.107 1.00 92.44 995 ASN A N 1
ATOM 7923 C CA . ASN A 1 995 ? -17.180 -23.546 -7.891 1.00 92.44 995 ASN A CA 1
ATOM 7924 C C . ASN A 1 995 ? -16.745 -22.180 -8.464 1.00 92.44 995 ASN A C 1
ATOM 7926 O O . ASN A 1 995 ? -17.497 -21.501 -9.164 1.00 92.44 995 ASN A O 1
ATOM 7930 N N . TYR A 1 996 ? -15.487 -21.799 -8.223 1.00 94.81 996 TYR A N 1
ATOM 7931 C CA . TYR A 1 996 ? -14.927 -20.542 -8.722 1.00 94.81 996 TYR A CA 1
ATOM 7932 C C . TYR A 1 996 ? -14.509 -20.633 -10.199 1.00 94.81 996 TYR A C 1
ATOM 7934 O O . TYR A 1 996 ? -14.601 -19.636 -10.909 1.00 94.81 996 TYR A O 1
ATOM 7942 N N . ALA A 1 997 ? -14.111 -21.814 -10.690 1.00 94.00 997 ALA A N 1
ATOM 7943 C CA . ALA A 1 997 ? -13.861 -22.045 -12.113 1.00 94.00 997 ALA A CA 1
ATOM 7944 C C . ALA A 1 997 ? -15.146 -21.869 -12.942 1.00 94.00 997 ALA A C 1
ATOM 7946 O O . ALA A 1 997 ? -15.130 -21.152 -13.938 1.00 94.00 997 ALA A O 1
ATOM 7947 N N . ASN A 1 998 ? -16.271 -22.429 -12.491 1.00 93.75 998 ASN A N 1
ATOM 7948 C CA . ASN A 1 998 ? -17.575 -22.289 -13.143 1.00 93.75 998 ASN A CA 1
ATOM 7949 C C . ASN A 1 998 ? -18.039 -20.821 -13.166 1.00 93.75 998 ASN A C 1
ATOM 7951 O O . ASN A 1 998 ? -18.482 -20.329 -14.204 1.00 93.75 998 ASN A O 1
ATOM 7955 N N . ALA A 1 999 ? -17.853 -20.084 -12.064 1.00 93.88 999 ALA A N 1
ATOM 7956 C CA . ALA A 1 999 ? -18.125 -18.646 -12.024 1.00 93.88 999 ALA A CA 1
ATOM 7957 C C . ALA A 1 999 ? -17.222 -17.834 -12.978 1.00 93.88 999 ALA A C 1
ATOM 7959 O O . ALA A 1 999 ? -17.701 -16.922 -13.654 1.00 93.88 999 ALA A O 1
ATOM 7960 N N . LEU A 1 1000 ? -15.935 -18.185 -13.092 1.00 94.62 1000 LEU A N 1
ATOM 7961 C CA . LEU A 1 1000 ? -15.012 -17.568 -14.052 1.00 94.62 1000 LEU A CA 1
ATOM 7962 C C . LEU A 1 1000 ? -15.354 -17.912 -15.509 1.00 94.62 1000 LEU A C 1
ATOM 7964 O O . LEU A 1 1000 ? -15.224 -17.043 -16.365 1.00 94.62 1000 LEU A O 1
ATOM 7968 N N . MET A 1 1001 ? -15.851 -19.117 -15.807 1.00 95.44 1001 MET A N 1
ATOM 7969 C CA . MET A 1 1001 ? -16.285 -19.481 -17.164 1.00 95.44 1001 MET A CA 1
ATOM 7970 C C . MET A 1 1001 ? -17.487 -18.661 -17.653 1.00 95.44 1001 MET A C 1
ATOM 7972 O O . MET A 1 1001 ? -17.640 -18.476 -18.860 1.00 95.44 1001 MET A O 1
ATOM 7976 N N . ASN A 1 1002 ? -18.303 -18.109 -16.751 1.00 93.12 1002 ASN A N 1
ATOM 7977 C CA . ASN A 1 1002 ? -19.304 -17.106 -17.124 1.00 93.12 1002 ASN A CA 1
ATOM 7978 C C . ASN A 1 1002 ? -18.628 -15.778 -17.504 1.00 93.12 1002 ASN A C 1
ATOM 7980 O O . ASN A 1 1002 ? -18.912 -15.237 -18.564 1.00 93.12 1002 ASN A O 1
ATOM 7984 N N . VAL A 1 1003 ? -17.638 -15.315 -16.728 1.00 90.19 1003 VAL A N 1
ATOM 7985 C CA . VAL A 1 1003 ? -16.851 -14.104 -17.055 1.00 90.19 1003 VAL A CA 1
ATOM 7986 C C . VAL A 1 1003 ? -16.085 -14.241 -18.382 1.00 90.19 1003 VAL A C 1
ATOM 7988 O O . VAL A 1 1003 ? -15.938 -13.247 -19.090 1.00 90.19 1003 VAL A O 1
ATOM 7991 N N . VAL A 1 1004 ? -15.631 -15.450 -18.737 1.00 92.50 1004 VAL A N 1
ATOM 7992 C CA . VAL A 1 1004 ? -15.034 -15.777 -20.049 1.00 92.50 1004 VAL A CA 1
ATOM 7993 C C . VAL A 1 1004 ? -16.044 -15.570 -21.183 1.00 92.50 1004 VAL A C 1
ATOM 7995 O O . VAL A 1 1004 ? -15.727 -14.899 -22.164 1.00 92.50 1004 VAL A O 1
ATOM 7998 N N . LYS A 1 1005 ? -17.273 -16.085 -21.032 1.00 92.25 1005 LYS A N 1
ATOM 7999 C CA . LYS A 1 1005 ? -18.356 -15.958 -22.026 1.00 92.25 1005 LYS A CA 1
ATOM 8000 C C . LYS A 1 1005 ? -18.868 -14.519 -22.153 1.00 92.25 1005 LYS A C 1
ATOM 8002 O O . LYS A 1 1005 ? -18.888 -13.984 -23.254 1.00 92.25 1005 LYS A O 1
ATOM 8007 N N . ASP A 1 1006 ? -19.180 -13.859 -21.035 1.00 87.12 1006 ASP A N 1
ATOM 8008 C CA . ASP A 1 1006 ? -19.718 -12.483 -20.954 1.00 87.12 1006 ASP A CA 1
ATOM 8009 C C . ASP A 1 1006 ? -18.785 -11.402 -21.550 1.00 87.12 1006 ASP A C 1
ATOM 8011 O O . ASP A 1 1006 ? -19.125 -10.212 -21.643 1.00 87.12 1006 ASP A O 1
ATOM 8015 N N . ARG A 1 1007 ? -17.546 -11.781 -21.871 1.00 85.44 1007 ARG A N 1
ATOM 8016 C CA . ARG A 1 1007 ? -16.483 -10.876 -22.316 1.00 85.44 1007 ARG A CA 1
ATOM 8017 C C . ARG A 1 1007 ? -15.747 -11.328 -23.555 1.00 85.44 1007 ARG A C 1
ATOM 8019 O O . ARG A 1 1007 ? -14.910 -10.544 -24.009 1.00 85.44 1007 ARG A O 1
ATOM 8026 N N . ASP A 1 1008 ? -16.072 -12.509 -24.077 1.00 88.31 1008 ASP A N 1
ATOM 8027 C CA . ASP A 1 1008 ? -15.459 -13.055 -25.281 1.00 88.31 1008 ASP A CA 1
ATOM 8028 C C . ASP A 1 1008 ? -13.918 -13.054 -25.138 1.00 88.31 1008 ASP A C 1
ATOM 8030 O O . ASP A 1 1008 ? -13.207 -12.224 -25.704 1.00 88.31 1008 ASP A O 1
ATOM 8034 N N . ILE A 1 1009 ? -13.401 -13.927 -24.257 1.00 91.19 1009 ILE A N 1
ATOM 8035 C CA . ILE A 1 1009 ? -11.975 -14.297 -24.273 1.00 91.19 1009 ILE A CA 1
ATOM 8036 C C . ILE A 1 1009 ? -11.814 -15.758 -24.687 1.00 91.19 1009 ILE A C 1
ATOM 8038 O O . ILE A 1 1009 ? -12.486 -16.652 -24.172 1.00 91.19 1009 ILE A O 1
ATOM 8042 N N . ASN A 1 1010 ? -10.860 -15.997 -25.575 1.00 94.25 1010 ASN A N 1
ATOM 8043 C CA . ASN A 1 1010 ? -10.434 -17.316 -26.001 1.00 94.25 1010 ASN A CA 1
ATOM 8044 C C . ASN A 1 1010 ? -9.532 -17.922 -24.915 1.00 94.25 1010 ASN A C 1
ATOM 8046 O O . ASN A 1 1010 ? -8.398 -17.479 -24.710 1.00 94.25 1010 ASN A O 1
ATOM 8050 N N . LEU A 1 1011 ? -10.063 -18.904 -24.185 1.00 95.94 1011 LEU A N 1
ATOM 8051 C CA . LEU A 1 1011 ? -9.341 -19.655 -23.159 1.00 95.94 1011 LEU A CA 1
ATOM 8052 C C . LEU A 1 1011 ? -8.563 -20.808 -23.808 1.00 95.94 1011 LEU A C 1
ATOM 8054 O O . LEU A 1 1011 ? -9.165 -21.769 -24.277 1.00 95.94 1011 LEU A O 1
ATOM 8058 N N . HIS A 1 1012 ? -7.236 -20.737 -23.746 1.00 95.94 1012 HIS A N 1
ATOM 8059 C CA . HIS A 1 1012 ? -6.320 -21.762 -24.245 1.00 95.94 1012 HIS A CA 1
ATOM 8060 C C . HIS A 1 1012 ? -5.698 -22.520 -23.066 1.00 95.94 1012 HIS A C 1
ATOM 8062 O O . HIS A 1 1012 ? -4.686 -22.112 -22.492 1.00 95.94 1012 HIS A O 1
ATOM 8068 N N . THR A 1 1013 ? -6.343 -23.610 -22.649 1.00 95.69 1013 THR A N 1
ATOM 8069 C CA . THR A 1 1013 ? -5.836 -24.515 -21.601 1.00 95.69 1013 THR A CA 1
ATOM 8070 C C . THR A 1 1013 ? -4.653 -25.346 -22.086 1.00 95.69 1013 THR A C 1
ATOM 8072 O O . THR A 1 1013 ? -4.501 -25.565 -23.283 1.00 95.69 1013 THR A O 1
ATOM 8075 N N . ARG A 1 1014 ? -3.853 -25.871 -21.150 1.00 96.00 1014 ARG A N 1
ATOM 8076 C CA . ARG A 1 1014 ? -2.705 -26.764 -21.401 1.00 96.00 1014 ARG A CA 1
ATOM 8077 C C . ARG A 1 1014 ? -1.583 -26.165 -22.264 1.00 96.00 1014 ARG A C 1
ATOM 8079 O O . ARG A 1 1014 ? -0.728 -26.907 -22.722 1.00 96.00 1014 ARG A O 1
ATOM 8086 N N . HIS A 1 1015 ? -1.514 -24.845 -22.416 1.00 96.75 1015 HIS A N 1
ATOM 8087 C CA . HIS A 1 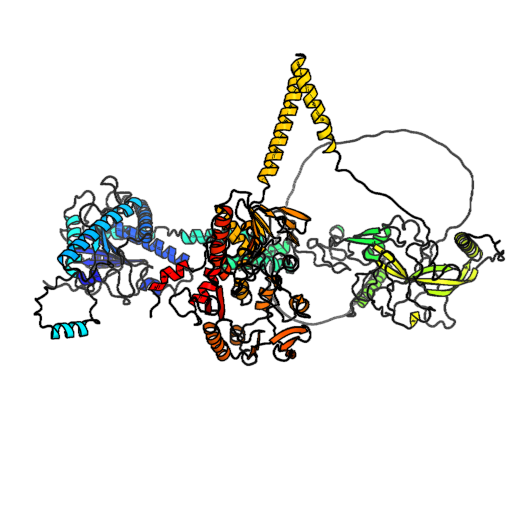1015 ? -0.468 -24.167 -23.191 1.00 96.75 1015 HIS A CA 1
ATOM 8088 C C . HIS A 1 1015 ? 0.575 -23.497 -22.285 1.00 96.75 1015 HIS A C 1
ATOM 8090 O O . HIS A 1 1015 ? 0.226 -22.854 -21.293 1.00 96.75 1015 HIS A O 1
ATOM 8096 N N . SER A 1 1016 ? 1.857 -23.620 -22.634 1.00 96.31 1016 SER A N 1
ATOM 8097 C CA . SER A 1 1016 ? 2.992 -23.064 -21.887 1.00 96.31 1016 SER A CA 1
ATOM 8098 C C . SER A 1 1016 ? 3.821 -22.127 -22.756 1.00 96.31 1016 SER A C 1
ATOM 8100 O O . SER A 1 1016 ? 4.367 -22.556 -23.767 1.00 96.31 1016 SER A O 1
ATOM 8102 N N . LEU A 1 1017 ? 3.946 -20.857 -22.367 1.00 97.69 1017 LEU A N 1
ATOM 8103 C CA . LEU A 1 1017 ? 4.792 -19.886 -23.069 1.00 97.69 1017 LEU A CA 1
ATOM 8104 C C . LEU A 1 1017 ? 6.272 -20.300 -22.977 1.00 97.69 1017 LEU A C 1
ATOM 8106 O O . LEU A 1 1017 ? 6.757 -20.605 -21.887 1.00 97.69 1017 LEU A O 1
ATOM 8110 N N . LYS A 1 1018 ? 6.979 -20.310 -24.114 1.00 96.75 1018 LYS A N 1
ATOM 8111 C CA . LYS A 1 1018 ? 8.393 -20.726 -24.223 1.00 96.75 1018 LYS A CA 1
ATOM 8112 C C . LYS A 1 1018 ? 9.315 -19.619 -24.709 1.00 96.75 1018 LYS A C 1
ATOM 8114 O O . LYS A 1 1018 ? 10.434 -19.509 -24.214 1.00 96.75 1018 LYS A O 1
ATOM 8119 N N . LYS A 1 1019 ? 8.843 -18.816 -25.663 1.00 97.44 1019 LYS A N 1
ATOM 8120 C CA . LYS A 1 1019 ? 9.625 -17.782 -26.342 1.00 97.44 1019 LYS A CA 1
ATOM 8121 C C . LYS A 1 1019 ? 8.773 -16.551 -26.626 1.00 97.44 1019 LYS A C 1
ATOM 8123 O O . LYS A 1 1019 ? 7.575 -16.668 -26.880 1.00 97.44 1019 LYS A O 1
ATOM 8128 N N . ILE A 1 1020 ? 9.411 -15.387 -26.595 1.00 97.56 1020 ILE A N 1
ATOM 8129 C CA . ILE A 1 1020 ? 8.860 -14.101 -27.010 1.00 97.56 1020 ILE A CA 1
ATOM 8130 C C . ILE A 1 1020 ? 9.871 -13.432 -27.940 1.00 97.56 1020 ILE A C 1
ATOM 8132 O O . ILE A 1 1020 ? 10.982 -13.110 -27.525 1.00 97.56 1020 ILE A O 1
ATOM 8136 N N . ASP A 1 1021 ? 9.466 -13.160 -29.175 1.00 95.50 1021 ASP A N 1
ATOM 8137 C CA . ASP A 1 1021 ? 10.120 -12.157 -30.008 1.00 95.50 1021 ASP A CA 1
ATOM 8138 C C . ASP A 1 1021 ? 9.431 -10.808 -29.770 1.00 95.50 1021 ASP A C 1
ATOM 8140 O O . ASP A 1 1021 ? 8.356 -10.532 -30.304 1.00 95.50 1021 ASP A O 1
ATOM 8144 N N . GLY A 1 1022 ? 10.038 -9.963 -28.935 1.00 90.00 1022 GLY A N 1
ATOM 8145 C CA . GLY A 1 1022 ? 9.506 -8.637 -28.619 1.00 90.00 1022 GLY A CA 1
ATOM 8146 C C . GLY A 1 1022 ? 9.553 -7.638 -29.781 1.00 90.00 1022 GLY A C 1
ATOM 8147 O O . GLY A 1 1022 ? 8.805 -6.662 -29.759 1.00 90.00 1022 GLY A O 1
ATOM 8148 N N . LYS A 1 1023 ? 10.392 -7.874 -30.802 1.00 88.06 1023 LYS A N 1
ATOM 8149 C CA . LYS A 1 1023 ? 10.532 -6.987 -31.969 1.00 88.06 1023 LYS A CA 1
ATOM 8150 C C . LYS A 1 1023 ? 9.454 -7.282 -33.004 1.00 88.06 1023 LYS A C 1
ATOM 8152 O O . LYS A 1 1023 ? 8.727 -6.379 -33.405 1.00 88.06 1023 LYS A O 1
ATOM 8157 N N . ASN A 1 1024 ? 9.317 -8.555 -33.374 1.00 92.69 1024 ASN A N 1
ATOM 8158 C CA . ASN A 1 1024 ? 8.289 -9.032 -34.302 1.00 92.69 1024 ASN A CA 1
ATOM 8159 C C . ASN A 1 1024 ? 6.922 -9.236 -33.621 1.00 92.69 1024 ASN A C 1
ATOM 8161 O O . ASN A 1 1024 ? 5.929 -9.466 -34.301 1.00 92.69 1024 ASN A O 1
ATOM 8165 N N . ARG A 1 1025 ? 6.864 -9.113 -32.285 1.00 93.25 1025 ARG A N 1
ATOM 8166 C CA . ARG A 1 1025 ? 5.668 -9.256 -31.435 1.00 93.25 1025 ARG A CA 1
ATOM 8167 C C . ARG A 1 1025 ? 5.003 -10.630 -31.534 1.00 93.25 1025 ARG A C 1
ATOM 8169 O O . ARG A 1 1025 ? 3.779 -10.735 -31.561 1.00 93.25 1025 ARG A O 1
ATOM 8176 N N . ILE A 1 1026 ? 5.815 -11.685 -31.560 1.00 96.94 1026 ILE A N 1
ATOM 8177 C CA . ILE A 1 1026 ? 5.364 -13.081 -31.643 1.00 96.94 1026 ILE A CA 1
ATOM 8178 C C . ILE A 1 1026 ? 5.649 -13.790 -30.318 1.00 96.94 1026 ILE A C 1
ATOM 8180 O O . ILE A 1 1026 ? 6.746 -13.693 -29.770 1.00 96.94 1026 ILE A O 1
ATOM 8184 N N . ALA A 1 1027 ? 4.658 -14.509 -29.794 1.00 97.56 1027 ALA A N 1
ATOM 8185 C CA . ALA A 1 1027 ? 4.783 -15.369 -28.623 1.00 97.56 1027 ALA A CA 1
ATOM 8186 C C . ALA A 1 1027 ? 4.575 -16.837 -29.020 1.00 97.56 1027 ALA A C 1
ATOM 8188 O O . ALA A 1 1027 ? 3.550 -17.177 -29.613 1.00 97.56 1027 ALA A O 1
ATOM 8189 N N . THR A 1 1028 ? 5.529 -17.704 -28.675 1.00 97.94 1028 THR A N 1
ATOM 8190 C CA . THR A 1 1028 ? 5.503 -19.138 -29.008 1.00 97.94 1028 THR A CA 1
ATOM 8191 C C . THR A 1 1028 ? 5.151 -19.959 -27.767 1.00 97.94 1028 THR A C 1
ATOM 8193 O O . THR A 1 1028 ? 5.860 -19.921 -26.753 1.00 97.94 1028 THR A O 1
ATOM 8196 N N . PHE A 1 1029 ? 4.059 -20.719 -27.847 1.00 97.69 1029 PHE A N 1
ATOM 8197 C CA . PHE A 1 1029 ? 3.526 -21.564 -26.780 1.00 97.69 1029 PHE A CA 1
ATOM 8198 C C . PHE A 1 1029 ? 3.653 -23.048 -27.146 1.00 97.69 1029 PHE A C 1
ATOM 8200 O O . PHE A 1 1029 ? 3.214 -23.447 -28.216 1.00 97.69 1029 PHE A O 1
ATOM 8207 N N . GLU A 1 1030 ? 4.169 -23.881 -26.242 1.00 97.25 1030 GLU A N 1
ATOM 8208 C CA . GLU A 1 1030 ? 4.054 -25.342 -26.353 1.00 97.25 1030 GLU A CA 1
ATOM 8209 C C . GLU A 1 1030 ? 2.664 -25.784 -25.877 1.00 97.25 1030 GLU A C 1
ATOM 8211 O O . GLU A 1 1030 ? 2.258 -25.455 -24.755 1.00 97.25 1030 GLU A O 1
ATOM 8216 N N . ASN A 1 1031 ? 1.963 -26.583 -26.680 1.00 95.38 1031 ASN A N 1
ATOM 8217 C CA . ASN A 1 1031 ? 0.817 -27.362 -26.233 1.00 95.38 1031 ASN A CA 1
ATOM 8218 C C . ASN A 1 1031 ? 1.305 -28.580 -25.427 1.00 95.38 1031 ASN A C 1
ATOM 8220 O O . ASN A 1 1031 ? 1.913 -29.501 -25.962 1.00 95.38 1031 ASN A O 1
ATOM 8224 N N . LEU A 1 1032 ? 1.004 -28.623 -24.130 1.00 94.56 1032 LEU A N 1
ATOM 8225 C CA . LEU A 1 1032 ? 1.457 -29.664 -23.199 1.00 94.56 1032 LEU A CA 1
ATOM 8226 C C . LEU A 1 1032 ? 0.717 -31.011 -23.355 1.00 94.56 1032 LEU A C 1
ATOM 8228 O O . LEU A 1 1032 ? 0.810 -31.861 -22.462 1.00 94.56 1032 LEU A O 1
ATOM 8232 N N . GLU A 1 1033 ? -0.080 -31.185 -24.412 1.00 92.06 1033 GLU A N 1
ATOM 8233 C CA . GLU A 1 1033 ? -0.810 -32.422 -24.735 1.00 92.06 1033 GLU A CA 1
ATOM 8234 C C . GLU A 1 1033 ? -0.140 -33.215 -25.873 1.00 92.06 1033 GLU A C 1
ATOM 8236 O O . GLU A 1 1033 ? -0.159 -34.443 -25.840 1.00 92.06 1033 GLU A O 1
ATOM 8241 N N . ASP A 1 1034 ? 0.479 -32.527 -26.841 1.00 92.94 1034 ASP A N 1
ATOM 8242 C CA . ASP A 1 1034 ? 1.128 -33.113 -28.027 1.00 92.94 1034 ASP A CA 1
ATOM 8243 C C . ASP A 1 1034 ? 2.548 -32.563 -28.311 1.00 92.94 1034 ASP A C 1
ATOM 8245 O O . ASP A 1 1034 ? 3.201 -33.009 -29.254 1.00 92.94 1034 ASP A O 1
ATOM 8249 N N . SER A 1 1035 ? 3.037 -31.617 -27.496 1.00 91.62 1035 SER A N 1
ATOM 8250 C CA . SER A 1 1035 ? 4.292 -30.864 -27.673 1.00 91.62 1035 SER A CA 1
ATOM 8251 C C . SER A 1 1035 ? 4.432 -30.146 -29.027 1.00 91.62 1035 SER A C 1
ATOM 8253 O O . SER A 1 1035 ? 5.543 -29.844 -29.469 1.00 91.62 1035 SER A O 1
ATOM 8255 N N . SER A 1 1036 ? 3.316 -29.813 -29.683 1.00 93.50 1036 SER A N 1
ATOM 8256 C CA . SER A 1 1036 ? 3.307 -28.867 -30.802 1.00 93.50 1036 SER A CA 1
ATOM 8257 C C . SER A 1 1036 ? 3.541 -27.430 -30.318 1.00 93.50 1036 SER A C 1
ATOM 8259 O O . SER A 1 1036 ? 3.197 -27.070 -29.190 1.00 93.50 1036 SER A O 1
ATOM 8261 N N . ASN A 1 1037 ? 4.128 -26.592 -31.176 1.00 94.94 1037 ASN A N 1
ATOM 8262 C CA . ASN A 1 1037 ? 4.288 -25.162 -30.918 1.00 94.94 1037 ASN A CA 1
ATOM 8263 C C . ASN A 1 1037 ? 3.212 -24.362 -31.661 1.00 94.94 1037 ASN A C 1
ATOM 8265 O O . ASN A 1 1037 ? 3.009 -24.547 -32.861 1.00 94.94 1037 ASN A O 1
ATOM 8269 N N . VAL A 1 1038 ? 2.574 -23.439 -30.948 1.00 95.31 1038 VAL A N 1
ATOM 8270 C CA . VAL A 1 1038 ? 1.602 -22.472 -31.461 1.00 95.31 1038 VAL A CA 1
ATOM 8271 C C . VAL A 1 1038 ? 2.207 -21.079 -31.341 1.00 95.31 1038 VAL A C 1
ATOM 8273 O O . VAL A 1 1038 ? 2.529 -20.632 -30.239 1.00 95.31 1038 VAL A O 1
ATOM 8276 N N . GLU A 1 1039 ? 2.355 -20.383 -32.464 1.00 96.38 1039 GLU A N 1
ATOM 8277 C CA . GLU A 1 1039 ? 2.795 -18.986 -32.492 1.00 96.38 1039 GLU A CA 1
ATOM 8278 C C . GLU A 1 1039 ? 1.592 -18.044 -32.565 1.00 96.38 1039 GLU A C 1
ATOM 8280 O O . GLU A 1 1039 ? 0.611 -18.317 -33.259 1.00 96.38 1039 GLU A O 1
ATOM 8285 N N . MET A 1 1040 ? 1.658 -16.935 -31.829 1.00 95.50 1040 MET A N 1
ATOM 8286 C CA . MET A 1 1040 ? 0.621 -15.908 -31.817 1.00 95.50 1040 MET A CA 1
ATOM 8287 C C . MET A 1 1040 ? 1.240 -14.511 -31.817 1.00 95.50 1040 MET A C 1
ATOM 8289 O O . MET A 1 1040 ? 2.042 -14.178 -30.943 1.00 95.50 1040 MET A O 1
ATOM 8293 N N . GLU A 1 1041 ? 0.830 -13.687 -32.780 1.00 94.69 1041 GLU A N 1
ATOM 8294 C CA . GLU A 1 1041 ? 1.111 -12.250 -32.789 1.00 94.69 1041 GLU A CA 1
ATOM 8295 C C . GLU A 1 1041 ? 0.356 -11.554 -31.641 1.00 94.69 1041 GLU A C 1
ATOM 8297 O O . GLU A 1 1041 ? -0.795 -11.892 -31.351 1.00 94.69 1041 GLU A O 1
ATOM 8302 N N . PHE A 1 1042 ? 0.978 -10.570 -30.986 1.00 92.19 1042 PHE A N 1
ATOM 8303 C CA . PHE A 1 1042 ? 0.354 -9.801 -29.911 1.00 92.19 1042 PHE A CA 1
ATOM 8304 C C . PHE A 1 1042 ? 0.493 -8.283 -30.091 1.00 92.19 1042 PHE A C 1
ATOM 8306 O O . PHE A 1 1042 ? 1.581 -7.732 -30.230 1.00 92.19 1042 PHE A O 1
ATOM 8313 N N . SER A 1 1043 ? -0.618 -7.554 -29.959 1.00 88.31 1043 SER A N 1
ATOM 8314 C CA . SER A 1 1043 ? -0.571 -6.092 -29.774 1.00 88.31 1043 SER A CA 1
ATOM 8315 C C . SER A 1 1043 ? -0.135 -5.708 -28.352 1.00 88.31 1043 SER A C 1
ATOM 8317 O O . SER A 1 1043 ? 0.395 -4.622 -28.136 1.00 88.31 1043 SER A O 1
ATOM 8319 N N . PHE A 1 1044 ? -0.365 -6.600 -27.381 1.00 89.12 1044 PHE A N 1
ATOM 8320 C CA . PHE A 1 1044 ? 0.070 -6.495 -25.990 1.00 89.12 1044 PHE A CA 1
ATOM 8321 C C . PHE A 1 1044 ? 0.133 -7.888 -25.347 1.00 89.12 1044 PHE A C 1
ATOM 8323 O O . PHE A 1 1044 ? -0.773 -8.697 -25.553 1.00 89.12 1044 PHE A O 1
ATOM 8330 N N . LEU A 1 1045 ? 1.155 -8.146 -24.526 1.00 93.00 1045 LEU A N 1
ATOM 8331 C CA . LEU A 1 1045 ? 1.332 -9.407 -23.804 1.00 93.00 1045 LEU A CA 1
ATOM 8332 C C . LEU A 1 1045 ? 1.590 -9.169 -22.308 1.00 93.00 1045 LEU A C 1
ATOM 8334 O O . LEU A 1 1045 ? 2.594 -8.578 -21.903 1.00 93.00 1045 LEU A O 1
ATOM 8338 N N . HIS A 1 1046 ? 0.700 -9.698 -21.468 1.00 94.12 1046 HIS A N 1
ATOM 8339 C CA . HIS A 1 1046 ? 0.946 -9.850 -20.033 1.00 94.12 1046 HIS A CA 1
ATOM 8340 C C . HIS A 1 1046 ? 1.470 -11.255 -19.745 1.00 94.12 1046 HIS A C 1
ATOM 8342 O O . HIS A 1 1046 ? 0.858 -12.240 -20.154 1.00 94.12 1046 HIS A O 1
ATOM 8348 N N . VAL A 1 1047 ? 2.590 -11.346 -19.030 1.00 95.44 1047 VAL A N 1
ATOM 8349 C CA . VAL A 1 1047 ? 3.240 -12.618 -18.703 1.00 95.44 1047 VAL A CA 1
ATOM 8350 C C . VAL A 1 1047 ? 3.120 -12.908 -17.210 1.00 95.44 1047 VAL A C 1
ATOM 8352 O O . VAL A 1 1047 ? 3.515 -12.099 -16.367 1.00 95.44 1047 VAL A O 1
ATOM 8355 N N . GLY A 1 1048 ? 2.615 -14.098 -16.878 1.00 95.06 1048 GLY A N 1
ATOM 8356 C CA . GLY A 1 1048 ? 2.829 -14.746 -15.584 1.00 95.06 1048 GLY A CA 1
ATOM 8357 C C . GLY A 1 1048 ? 4.080 -15.626 -15.673 1.00 95.06 1048 GLY A C 1
ATOM 8358 O O . GLY A 1 1048 ? 3.974 -16.727 -16.211 1.00 95.06 1048 GLY A O 1
ATOM 8359 N N . PRO A 1 1049 ? 5.262 -15.153 -15.240 1.00 94.06 1049 PRO A N 1
ATOM 8360 C CA . PRO A 1 1049 ? 6.522 -15.856 -15.466 1.00 94.06 1049 PRO A CA 1
ATOM 8361 C C . PRO A 1 1049 ? 6.621 -17.168 -14.666 1.00 94.06 1049 PRO A C 1
ATOM 8363 O O . PRO A 1 1049 ? 6.009 -17.289 -13.599 1.00 94.06 1049 PRO A O 1
ATOM 8366 N N . PRO A 1 1050 ? 7.443 -18.132 -15.121 1.00 94.56 1050 PRO A N 1
ATOM 8367 C CA . PRO A 1 1050 ? 7.837 -19.281 -14.318 1.00 94.56 1050 PRO A CA 1
ATOM 8368 C C . PRO A 1 1050 ? 8.411 -18.848 -12.964 1.00 94.56 1050 PRO A C 1
ATOM 8370 O O . PRO A 1 1050 ? 9.066 -17.812 -12.836 1.00 94.56 1050 PRO A O 1
ATOM 8373 N N . CYS A 1 1051 ? 8.138 -19.643 -11.935 1.00 94.75 1051 CYS A N 1
ATOM 8374 C CA . CYS A 1 1051 ? 8.485 -19.340 -10.551 1.00 94.75 1051 CYS A CA 1
ATOM 8375 C C . CYS A 1 1051 ? 9.075 -20.588 -9.881 1.00 94.75 1051 CYS A C 1
ATOM 8377 O O . CYS A 1 1051 ? 8.640 -21.705 -10.159 1.00 94.75 1051 CYS A O 1
ATOM 8379 N N . SER A 1 1052 ? 10.052 -20.412 -8.993 1.00 95.44 1052 SER A N 1
ATOM 8380 C CA . SER A 1 1052 ? 10.840 -21.517 -8.422 1.00 95.44 1052 SER A CA 1
ATOM 8381 C C . SER A 1 1052 ? 11.282 -21.235 -6.975 1.00 95.44 1052 SER A C 1
ATOM 8383 O O . SER A 1 1052 ? 11.204 -20.087 -6.538 1.00 95.44 1052 SER A O 1
ATOM 8385 N N . PRO A 1 1053 ? 11.760 -22.229 -6.206 1.00 95.19 1053 PRO A N 1
ATOM 8386 C CA . PRO A 1 1053 ? 12.466 -21.963 -4.951 1.00 95.19 1053 PRO A CA 1
ATOM 8387 C C . PRO A 1 1053 ? 13.737 -21.152 -5.223 1.00 95.19 1053 PRO A C 1
ATOM 8389 O O . PRO A 1 1053 ? 14.332 -21.308 -6.290 1.00 95.19 1053 PRO A O 1
ATOM 8392 N N . ILE A 1 1054 ? 14.189 -20.338 -4.261 1.00 94.31 1054 ILE A N 1
ATOM 8393 C CA . ILE A 1 1054 ? 15.467 -19.616 -4.391 1.00 94.31 1054 ILE A CA 1
ATOM 8394 C C . ILE A 1 1054 ? 16.644 -20.581 -4.587 1.00 94.31 1054 ILE A C 1
ATOM 8396 O O . ILE A 1 1054 ? 16.630 -21.705 -4.082 1.00 94.31 1054 ILE A O 1
ATOM 8400 N N . GLU A 1 1055 ? 17.687 -20.122 -5.275 1.00 93.19 1055 GLU A N 1
ATOM 8401 C CA . GLU A 1 1055 ? 18.873 -20.926 -5.601 1.00 93.19 1055 GLU A CA 1
ATOM 8402 C C . GLU A 1 1055 ? 19.461 -21.705 -4.413 1.00 93.19 1055 GLU A C 1
ATOM 8404 O O . GLU A 1 1055 ? 19.662 -22.913 -4.513 1.00 93.19 1055 GLU A O 1
ATOM 8409 N N . SER A 1 1056 ? 19.649 -21.061 -3.258 1.00 94.31 1056 SER A N 1
ATOM 8410 C CA . SER A 1 1056 ? 20.230 -21.709 -2.076 1.00 94.31 1056 SER A CA 1
ATOM 8411 C C . SER A 1 1056 ? 19.342 -22.789 -1.445 1.00 94.31 1056 SER A C 1
ATOM 8413 O O . SER A 1 1056 ? 19.857 -23.622 -0.702 1.00 94.31 1056 SER A O 1
ATOM 8415 N N . LEU A 1 1057 ? 18.042 -22.843 -1.766 1.00 95.94 1057 LEU A N 1
ATOM 8416 C CA . LEU A 1 1057 ? 17.168 -23.976 -1.433 1.00 95.94 1057 LEU A CA 1
ATOM 8417 C C . LEU A 1 1057 ? 17.241 -25.089 -2.486 1.00 95.94 1057 LEU A C 1
ATOM 8419 O O . LEU A 1 1057 ? 17.346 -26.258 -2.116 1.00 95.94 1057 LEU A O 1
ATOM 8423 N N . ARG A 1 1058 ? 17.273 -24.742 -3.783 1.00 93.12 1058 ARG A N 1
ATOM 8424 C CA . ARG A 1 1058 ? 17.491 -25.719 -4.871 1.00 93.12 1058 ARG A CA 1
ATOM 8425 C C . ARG A 1 1058 ? 18.798 -26.498 -4.669 1.00 93.12 1058 ARG A C 1
ATOM 8427 O O . ARG A 1 1058 ? 18.822 -27.709 -4.850 1.00 93.12 1058 ARG A O 1
ATOM 8434 N N . SER A 1 1059 ? 19.844 -25.814 -4.209 1.00 91.44 1059 SER A N 1
ATOM 8435 C CA . SER A 1 1059 ? 21.161 -26.388 -3.899 1.00 91.44 1059 SER A CA 1
ATOM 8436 C C . SER A 1 1059 ? 21.267 -27.039 -2.507 1.00 91.44 1059 SER A C 1
ATOM 8438 O O . SER A 1 1059 ? 22.352 -27.478 -2.134 1.00 91.44 1059 SER A O 1
ATOM 8440 N N . SER A 1 1060 ? 20.174 -27.130 -1.734 1.00 93.81 1060 SER A N 1
ATOM 8441 C CA . SER A 1 1060 ? 20.148 -27.722 -0.381 1.00 93.81 1060 SER A CA 1
ATOM 8442 C C . SER A 1 1060 ? 19.222 -28.953 -0.294 1.00 93.81 1060 SER A C 1
ATOM 8444 O O . SER A 1 1060 ? 18.248 -28.927 0.463 1.00 93.81 1060 SER A O 1
ATOM 8446 N N . PRO A 1 1061 ? 19.514 -30.062 -1.013 1.00 91.69 1061 PRO A N 1
ATOM 8447 C CA . PRO A 1 1061 ? 18.652 -31.253 -1.085 1.00 91.69 1061 PRO A CA 1
ATOM 8448 C C . PRO A 1 1061 ? 18.436 -31.963 0.261 1.00 91.69 1061 PRO A C 1
ATOM 8450 O O . PRO A 1 1061 ? 17.536 -32.790 0.389 1.00 91.69 1061 PRO A O 1
ATOM 8453 N N . SER A 1 1062 ? 19.223 -31.634 1.290 1.00 92.31 1062 SER A N 1
ATOM 8454 C CA . SER A 1 1062 ? 18.991 -32.058 2.674 1.00 92.31 1062 SER A CA 1
ATOM 8455 C C . SER A 1 1062 ? 17.677 -31.510 3.244 1.00 92.31 1062 SER A C 1
ATOM 8457 O O . SER A 1 1062 ? 16.994 -32.234 3.966 1.00 92.31 1062 SER A O 1
ATOM 8459 N N . LEU A 1 1063 ? 17.289 -30.281 2.885 1.00 94.44 1063 LEU A N 1
ATOM 8460 C CA . LEU A 1 1063 ? 16.092 -29.583 3.374 1.00 94.44 1063 LEU A CA 1
ATOM 8461 C C . LEU A 1 1063 ? 14.874 -29.689 2.452 1.00 94.44 1063 LEU A C 1
ATOM 8463 O O . LEU A 1 1063 ? 13.777 -29.310 2.868 1.00 94.44 1063 LEU A O 1
ATOM 8467 N N . THR A 1 1064 ? 15.058 -30.121 1.206 1.00 96.75 1064 THR A N 1
ATOM 8468 C CA . THR A 1 1064 ? 14.082 -29.882 0.138 1.00 96.75 1064 THR A CA 1
ATOM 8469 C C . THR A 1 1064 ? 13.562 -31.147 -0.540 1.00 96.75 1064 THR A C 1
ATOM 8471 O O . THR A 1 1064 ? 14.146 -32.230 -0.440 1.00 96.75 1064 THR A O 1
ATOM 8474 N N . ASP A 1 1065 ? 12.404 -31.018 -1.189 1.00 95.31 1065 ASP A N 1
ATOM 8475 C CA . ASP A 1 1065 ? 11.840 -32.033 -2.076 1.00 95.31 1065 ASP A CA 1
ATOM 8476 C C . ASP A 1 1065 ? 12.618 -32.117 -3.406 1.00 95.31 1065 ASP A C 1
ATOM 8478 O O . ASP A 1 1065 ? 13.541 -31.342 -3.665 1.00 95.31 1065 ASP A O 1
ATOM 8482 N N . SER A 1 1066 ? 12.230 -33.041 -4.288 1.00 93.75 1066 SER A N 1
ATOM 8483 C CA . SER A 1 1066 ? 12.862 -33.217 -5.606 1.00 93.75 1066 SER A CA 1
ATOM 8484 C C . SER A 1 1066 ? 12.747 -32.004 -6.543 1.00 93.75 1066 SER A C 1
ATOM 8486 O O . SER A 1 1066 ? 13.359 -32.004 -7.607 1.00 93.75 1066 SER A O 1
ATOM 8488 N N . ASN A 1 1067 ? 11.954 -30.992 -6.179 1.00 92.25 1067 ASN A N 1
ATOM 8489 C CA . ASN A 1 1067 ? 11.739 -29.760 -6.935 1.00 92.25 1067 ASN A CA 1
ATOM 8490 C C . ASN A 1 1067 ? 12.421 -28.546 -6.265 1.00 92.25 1067 ASN A C 1
ATOM 8492 O O . ASN A 1 1067 ? 12.326 -27.428 -6.774 1.00 92.25 1067 ASN A O 1
ATOM 8496 N N . GLY A 1 1068 ? 13.099 -28.748 -5.127 1.00 94.81 1068 GLY A N 1
ATOM 8497 C CA . GLY A 1 1068 ? 13.802 -27.721 -4.361 1.00 94.81 1068 GLY A CA 1
ATOM 8498 C C . GLY A 1 1068 ? 12.940 -26.921 -3.371 1.00 94.81 1068 GLY A C 1
ATOM 8499 O O . GLY A 1 1068 ? 13.440 -25.947 -2.808 1.00 94.81 1068 GLY A O 1
ATOM 8500 N N . TRP A 1 1069 ? 11.671 -27.276 -3.141 1.00 97.06 1069 TRP A N 1
ATOM 8501 C CA . TRP A 1 1069 ? 10.838 -26.638 -2.107 1.00 97.06 1069 TRP A CA 1
ATOM 8502 C C . TRP A 1 1069 ? 11.187 -27.186 -0.723 1.00 97.06 1069 TRP A C 1
ATOM 8504 O O . TRP A 1 1069 ? 11.498 -28.367 -0.605 1.00 97.06 1069 TRP A O 1
ATOM 8514 N N . VAL A 1 1070 ? 11.088 -26.377 0.339 1.00 97.62 1070 VAL A N 1
ATOM 8515 C CA . VAL A 1 1070 ? 11.340 -26.853 1.714 1.00 97.62 1070 VAL A CA 1
ATOM 8516 C C . VAL A 1 1070 ? 10.356 -27.966 2.063 1.00 97.62 1070 VAL A C 1
ATOM 8518 O O . VAL A 1 1070 ? 9.140 -27.768 1.982 1.00 97.62 1070 VAL A O 1
ATOM 8521 N N . ASP A 1 1071 ? 10.900 -29.119 2.452 1.00 97.50 1071 ASP A N 1
ATOM 8522 C CA . ASP A 1 1071 ? 10.147 -30.340 2.712 1.00 97.50 1071 ASP A CA 1
ATOM 8523 C C . ASP A 1 1071 ? 9.562 -30.319 4.130 1.00 97.50 1071 ASP A C 1
ATOM 8525 O O . ASP A 1 1071 ? 10.281 -30.485 5.125 1.00 97.50 1071 ASP A O 1
ATOM 8529 N N . VAL A 1 1072 ? 8.255 -30.056 4.222 1.00 97.62 1072 VAL A N 1
ATOM 8530 C CA . VAL A 1 1072 ? 7.525 -29.875 5.481 1.00 97.62 1072 VAL A CA 1
ATOM 8531 C C . VAL A 1 1072 ? 6.333 -30.814 5.610 1.00 97.62 1072 VAL A C 1
ATOM 8533 O O . VAL A 1 1072 ? 5.635 -31.139 4.652 1.00 97.62 1072 VAL A O 1
ATOM 8536 N N . ASN A 1 1073 ? 6.022 -31.187 6.849 1.00 96.69 1073 ASN A N 1
ATOM 8537 C CA . ASN A 1 1073 ? 4.734 -31.779 7.166 1.00 96.69 1073 ASN A CA 1
ATOM 8538 C C . ASN A 1 1073 ? 3.621 -30.767 6.835 1.00 96.69 1073 ASN A C 1
ATOM 8540 O O . ASN A 1 1073 ? 3.561 -29.687 7.426 1.00 96.69 1073 ASN A O 1
ATOM 8544 N N . ALA A 1 1074 ? 2.718 -31.131 5.921 1.00 93.19 1074 ALA A N 1
ATOM 8545 C CA . ALA A 1 1074 ? 1.670 -30.246 5.406 1.00 93.19 1074 ALA A CA 1
ATOM 8546 C C . ALA A 1 1074 ? 0.738 -29.644 6.481 1.00 93.19 1074 ALA A C 1
ATOM 8548 O O . ALA A 1 1074 ? 0.099 -28.626 6.223 1.00 93.19 1074 ALA A O 1
ATOM 8549 N N . VAL A 1 1075 ? 0.663 -30.255 7.670 1.00 93.75 1075 VAL A N 1
ATOM 8550 C CA . VAL A 1 1075 ? -0.239 -29.866 8.763 1.00 93.75 1075 VAL A CA 1
ATOM 8551 C C . VAL A 1 1075 ? 0.498 -29.134 9.890 1.00 93.75 1075 VAL A C 1
ATOM 8553 O O . VAL A 1 1075 ? -0.008 -28.125 10.380 1.00 93.75 1075 VAL A O 1
ATOM 8556 N N . THR A 1 1076 ? 1.677 -29.602 10.320 1.00 96.50 1076 THR A N 1
ATOM 8557 C CA . THR A 1 1076 ? 2.433 -28.956 11.416 1.00 96.50 1076 THR A CA 1
ATOM 8558 C C . THR A 1 1076 ? 3.394 -27.867 10.939 1.00 96.50 1076 THR A C 1
ATOM 8560 O O . THR A 1 1076 ? 3.763 -27.009 11.746 1.00 96.50 1076 THR A O 1
ATOM 8563 N N . LEU A 1 1077 ? 3.775 -27.892 9.653 1.00 97.75 1077 LEU A N 1
ATOM 8564 C CA . LEU A 1 1077 ? 4.730 -26.992 8.985 1.00 97.75 1077 LEU A CA 1
ATOM 8565 C C . LEU A 1 1077 ? 6.158 -27.013 9.578 1.00 97.75 1077 LEU A C 1
ATOM 8567 O O . LEU A 1 1077 ? 6.975 -26.121 9.339 1.00 97.75 1077 LEU A O 1
ATOM 8571 N N . GLN A 1 1078 ? 6.461 -28.074 10.328 1.00 98.12 1078 GLN A N 1
ATOM 8572 C CA . GLN A 1 1078 ? 7.809 -28.514 10.688 1.00 98.12 1078 GLN A CA 1
ATOM 8573 C C . GLN A 1 1078 ? 8.449 -29.234 9.493 1.00 98.12 1078 GLN A C 1
ATOM 8575 O O . GLN A 1 1078 ? 7.731 -29.866 8.713 1.00 98.12 1078 GLN A O 1
ATOM 8580 N N . SER A 1 1079 ? 9.775 -29.190 9.356 1.00 97.81 1079 SER A N 1
ATOM 8581 C CA . SER A 1 1079 ? 10.483 -30.017 8.375 1.00 97.81 1079 SER A CA 1
ATOM 8582 C C . SER A 1 1079 ? 10.238 -31.507 8.632 1.00 97.81 1079 SER A C 1
ATOM 8584 O O . SER A 1 1079 ? 10.196 -31.955 9.777 1.00 97.81 1079 SER A O 1
ATOM 8586 N N . THR A 1 1080 ? 10.122 -32.290 7.561 1.00 96.38 1080 THR A N 1
ATOM 8587 C CA . THR A 1 1080 ? 10.017 -33.759 7.624 1.00 96.38 1080 THR A CA 1
ATOM 8588 C C . THR A 1 1080 ? 11.283 -34.436 8.169 1.00 96.38 1080 THR A C 1
ATOM 8590 O O . THR A 1 1080 ? 11.226 -35.606 8.543 1.00 96.38 1080 THR A O 1
ATOM 8593 N N . ARG A 1 1081 ? 12.419 -33.720 8.210 1.00 95.44 1081 ARG A N 1
ATOM 8594 C CA . ARG A 1 1081 ? 13.762 -34.270 8.482 1.00 95.44 1081 ARG A CA 1
ATOM 8595 C C . ARG A 1 1081 ? 14.452 -33.660 9.706 1.00 95.44 1081 ARG A C 1
ATOM 8597 O O . ARG A 1 1081 ? 15.248 -34.342 10.342 1.00 95.44 1081 ARG A O 1
ATOM 8604 N N . PHE A 1 1082 ? 14.144 -32.406 10.051 1.00 97.31 1082 PHE A N 1
ATOM 8605 C CA . PHE A 1 1082 ? 14.812 -31.660 11.127 1.00 97.31 1082 PHE A CA 1
ATOM 8606 C C . PHE A 1 1082 ? 13.791 -31.055 12.097 1.00 97.31 1082 PHE A C 1
ATOM 8608 O O . PHE A 1 1082 ? 13.012 -30.173 11.737 1.00 97.31 1082 PHE A O 1
ATOM 8615 N N . SER A 1 1083 ? 13.794 -31.513 13.350 1.00 96.44 1083 SER A N 1
ATOM 8616 C CA . SER A 1 1083 ? 12.761 -31.169 14.339 1.00 96.44 1083 SER A CA 1
ATOM 8617 C C . SER A 1 1083 ? 12.804 -29.714 14.831 1.00 96.44 1083 SER A C 1
ATOM 8619 O O . SER A 1 1083 ? 11.791 -29.199 15.306 1.00 96.44 1083 SER A O 1
ATOM 8621 N N . ASN A 1 1084 ? 13.940 -29.033 14.689 1.00 97.44 1084 ASN A N 1
ATOM 8622 C CA . ASN A 1 1084 ? 14.134 -27.621 15.023 1.00 97.44 1084 ASN A CA 1
ATOM 8623 C C . ASN A 1 1084 ? 13.922 -26.662 13.831 1.00 97.44 1084 ASN A C 1
ATOM 8625 O O . ASN A 1 1084 ? 14.050 -25.445 13.996 1.00 97.44 1084 ASN A O 1
ATOM 8629 N N . ILE A 1 1085 ? 13.580 -27.181 12.646 1.00 98.38 1085 ILE A N 1
ATOM 8630 C CA . ILE A 1 1085 ? 13.369 -26.386 11.431 1.00 98.38 1085 ILE A CA 1
ATOM 8631 C C . ILE A 1 1085 ? 11.884 -26.374 11.061 1.00 98.38 1085 ILE A C 1
ATOM 8633 O O . ILE A 1 1085 ? 11.223 -27.409 10.999 1.00 98.38 1085 ILE A O 1
ATOM 8637 N N . PHE A 1 1086 ? 11.366 -25.184 10.775 1.00 98.69 1086 PHE A N 1
ATOM 8638 C CA . PHE A 1 1086 ? 10.006 -24.944 10.292 1.00 98.69 1086 PHE A CA 1
ATOM 8639 C C . PHE A 1 1086 ? 10.051 -24.112 9.005 1.00 98.69 1086 PHE A C 1
ATOM 8641 O O . PHE A 1 1086 ? 11.038 -23.431 8.721 1.00 98.69 1086 PHE A O 1
ATOM 8648 N N . SER A 1 1087 ? 8.980 -24.125 8.215 1.00 98.19 1087 SER A N 1
ATOM 8649 C CA . SER A 1 1087 ? 8.873 -23.243 7.048 1.00 98.19 1087 SER A CA 1
ATOM 8650 C C . SER A 1 1087 ? 7.421 -22.939 6.699 1.00 98.19 1087 SER A C 1
ATOM 8652 O O . SER A 1 1087 ? 6.524 -23.739 6.957 1.00 98.19 1087 SER A O 1
ATOM 8654 N N . LEU A 1 1088 ? 7.179 -21.750 6.147 1.00 97.31 1088 LEU A N 1
ATOM 8655 C CA . LEU A 1 1088 ? 5.853 -21.300 5.735 1.00 97.31 1088 LEU A CA 1
ATOM 8656 C C . LEU A 1 1088 ? 5.928 -20.307 4.567 1.00 97.31 1088 LEU A C 1
ATOM 8658 O O . LEU A 1 1088 ? 6.987 -19.785 4.215 1.00 97.31 1088 LEU A O 1
ATOM 8662 N N . GLY A 1 1089 ? 4.774 -20.031 3.969 1.00 96.25 1089 GLY A N 1
ATOM 8663 C CA . GLY A 1 1089 ? 4.674 -19.278 2.731 1.00 96.25 1089 GLY A CA 1
ATOM 8664 C C . GLY A 1 1089 ? 5.231 -20.050 1.540 1.00 96.25 1089 GLY A C 1
ATOM 8665 O O . GLY A 1 1089 ? 5.307 -21.283 1.524 1.00 96.25 1089 GLY A O 1
ATOM 8666 N N . ASP A 1 1090 ? 5.600 -19.293 0.515 1.00 96.62 1090 ASP A N 1
ATOM 8667 C CA . ASP A 1 1090 ? 5.672 -19.808 -0.851 1.00 96.62 1090 ASP A CA 1
ATOM 8668 C C . ASP A 1 1090 ? 6.890 -20.715 -1.106 1.00 96.62 1090 ASP A C 1
ATOM 8670 O O . ASP A 1 1090 ? 6.895 -21.461 -2.082 1.00 96.62 1090 ASP A O 1
ATOM 8674 N N . CYS A 1 1091 ? 7.864 -20.743 -0.189 1.00 96.62 1091 CYS A N 1
ATOM 8675 C CA . CYS A 1 1091 ? 9.052 -21.602 -0.254 1.00 96.62 1091 CYS A CA 1
ATOM 8676 C C . CYS A 1 1091 ? 8.806 -23.078 0.133 1.00 96.62 1091 CYS A C 1
ATOM 8678 O O . CYS A 1 1091 ? 9.674 -23.917 -0.103 1.00 96.62 1091 CYS A O 1
ATOM 8680 N N . THR A 1 1092 ? 7.636 -23.416 0.688 1.00 96.56 1092 THR A N 1
ATOM 8681 C CA . THR A 1 1092 ? 7.285 -24.780 1.147 1.00 96.56 1092 THR A CA 1
ATOM 8682 C C . THR A 1 1092 ? 6.727 -25.690 0.047 1.00 96.56 1092 THR A C 1
ATOM 8684 O O . THR A 1 1092 ? 6.133 -25.208 -0.922 1.00 96.56 1092 THR A O 1
ATOM 8687 N N . ASN A 1 1093 ? 6.818 -27.012 0.242 1.00 95.44 1093 ASN A N 1
ATOM 8688 C CA . ASN A 1 1093 ? 6.070 -28.018 -0.533 1.00 95.44 1093 ASN A CA 1
ATOM 8689 C C . ASN A 1 1093 ? 4.615 -28.231 -0.045 1.00 95.44 1093 ASN A C 1
ATOM 8691 O O . ASN A 1 1093 ? 3.949 -29.170 -0.480 1.00 95.44 1093 ASN A O 1
ATOM 8695 N N . SER A 1 1094 ? 4.098 -27.372 0.847 1.00 91.44 1094 SER A N 1
ATOM 8696 C CA . SER A 1 1094 ? 2.740 -27.499 1.392 1.00 91.44 1094 SER A CA 1
ATOM 8697 C C . SER A 1 1094 ? 1.681 -27.411 0.270 1.00 91.44 1094 SER A C 1
ATOM 8699 O O . SER A 1 1094 ? 1.759 -26.503 -0.562 1.00 91.44 1094 SER A O 1
ATOM 8701 N N . PRO A 1 1095 ? 0.677 -28.313 0.219 1.00 81.88 1095 PRO A N 1
ATOM 8702 C CA . PRO A 1 1095 ? -0.211 -28.501 -0.939 1.00 81.88 1095 PRO A CA 1
ATOM 8703 C C . PRO A 1 1095 ? -1.326 -27.441 -1.079 1.00 81.88 1095 PRO A C 1
ATOM 8705 O O . PRO A 1 1095 ? -2.383 -27.706 -1.652 1.00 81.88 1095 PRO A O 1
ATOM 8708 N N . ASN A 1 1096 ? -1.122 -26.235 -0.543 1.00 86.12 1096 ASN A N 1
ATOM 8709 C CA . ASN A 1 1096 ? -2.054 -25.112 -0.637 1.00 86.12 1096 ASN A CA 1
ATOM 8710 C C . ASN A 1 1096 ? -1.659 -24.126 -1.750 1.00 86.12 1096 ASN A C 1
ATOM 8712 O O . ASN A 1 1096 ? -0.512 -24.067 -2.190 1.00 86.12 1096 ASN A O 1
ATOM 8716 N N . ALA A 1 1097 ? -2.590 -23.256 -2.154 1.00 88.25 1097 ALA A N 1
ATOM 8717 C CA . ALA A 1 1097 ? -2.246 -22.140 -3.033 1.00 88.25 1097 ALA A CA 1
ATOM 8718 C C . ALA A 1 1097 ? -1.319 -21.145 -2.305 1.00 88.25 1097 ALA A C 1
ATOM 8720 O O . ALA A 1 1097 ? -1.700 -20.562 -1.279 1.00 88.25 1097 ALA A O 1
ATOM 8721 N N . LYS A 1 1098 ? -0.112 -20.963 -2.854 1.00 93.50 1098 LYS A N 1
ATOM 8722 C CA . LYS A 1 1098 ? 0.945 -20.037 -2.412 1.00 93.50 1098 LYS A CA 1
ATOM 8723 C C . LYS A 1 1098 ? 0.413 -18.593 -2.420 1.00 93.50 1098 LYS A C 1
ATOM 8725 O O . LYS A 1 1098 ? 0.202 -18.009 -3.481 1.00 93.50 1098 LYS A O 1
ATOM 8730 N N . THR A 1 1099 ? 0.028 -18.080 -1.245 1.00 94.81 1099 THR A N 1
ATOM 8731 C CA . THR A 1 1099 ? -0.725 -16.821 -1.086 1.00 94.81 1099 THR A CA 1
ATOM 8732 C C . THR A 1 1099 ? -0.486 -16.169 0.280 1.00 94.81 1099 THR A C 1
ATOM 8734 O O . THR A 1 1099 ? -0.405 -16.841 1.310 1.00 94.81 1099 THR A O 1
ATOM 8737 N N . ALA A 1 1100 ? -0.524 -14.831 0.337 1.00 93.94 1100 ALA A N 1
ATOM 8738 C CA . ALA A 1 1100 ? -0.497 -14.083 1.603 1.00 93.94 1100 ALA A CA 1
ATOM 8739 C C . ALA A 1 1100 ? -1.684 -14.410 2.540 1.00 93.94 1100 ALA A C 1
ATOM 8741 O O . ALA A 1 1100 ? -1.581 -14.261 3.759 1.00 93.94 1100 ALA A O 1
ATOM 8742 N N . ALA A 1 1101 ? -2.801 -14.896 1.988 1.00 94.44 1101 ALA A N 1
ATOM 8743 C CA . ALA A 1 1101 ? -3.923 -15.406 2.768 1.00 94.44 1101 ALA A CA 1
ATOM 8744 C C . ALA A 1 1101 ? -3.580 -16.730 3.470 1.00 94.44 1101 ALA A C 1
ATOM 8746 O O . ALA A 1 1101 ? -3.839 -16.850 4.668 1.00 94.44 1101 ALA A O 1
ATOM 8747 N N . ALA A 1 1102 ? -2.942 -17.681 2.777 1.00 95.81 1102 ALA A N 1
ATOM 8748 C CA . ALA A 1 1102 ? -2.458 -18.917 3.391 1.00 95.81 1102 ALA A CA 1
ATOM 8749 C C . ALA A 1 1102 ? -1.445 -18.634 4.508 1.00 95.81 1102 ALA A C 1
ATOM 8751 O O . ALA A 1 1102 ? -1.608 -19.152 5.613 1.00 95.81 1102 ALA A O 1
ATOM 8752 N N . ILE A 1 1103 ? -0.494 -17.715 4.276 1.00 96.75 1103 ILE A N 1
ATOM 8753 C CA . ILE A 1 1103 ? 0.484 -17.269 5.287 1.00 96.75 1103 ILE A CA 1
ATOM 8754 C C . ILE A 1 1103 ? -0.204 -16.883 6.608 1.00 96.75 1103 ILE A C 1
ATOM 8756 O O . ILE A 1 1103 ? 0.297 -17.228 7.672 1.00 96.75 1103 ILE A O 1
ATOM 8760 N N . SER A 1 1104 ? -1.383 -16.248 6.581 1.00 94.31 1104 SER A N 1
ATOM 8761 C CA . SER A 1 1104 ? -2.098 -15.868 7.812 1.00 94.31 1104 SER A CA 1
ATOM 8762 C C . SER A 1 1104 ? -2.567 -17.050 8.681 1.00 94.31 1104 SER A C 1
ATOM 8764 O O . SER A 1 1104 ? -2.524 -16.952 9.908 1.00 94.31 1104 SER A O 1
ATOM 8766 N N . SER A 1 1105 ? -2.948 -18.183 8.078 1.00 94.12 1105 SER A N 1
ATOM 8767 C CA . SER A 1 1105 ? -3.280 -19.420 8.808 1.00 94.12 1105 SER A CA 1
ATOM 8768 C C . SER A 1 1105 ? -2.039 -20.269 9.108 1.00 94.12 1105 SER A C 1
ATOM 8770 O O . SER A 1 1105 ? -1.952 -20.867 10.179 1.00 94.12 1105 SER A O 1
ATOM 8772 N N . GLN A 1 1106 ? -1.046 -20.286 8.216 1.00 96.75 1106 GLN A N 1
ATOM 8773 C CA . GLN A 1 1106 ? 0.231 -20.973 8.438 1.00 96.75 1106 GLN A CA 1
ATOM 8774 C C . GLN A 1 1106 ? 1.003 -20.360 9.623 1.00 96.75 1106 GLN A C 1
ATOM 8776 O O . GLN A 1 1106 ? 1.489 -21.088 10.487 1.00 96.75 1106 GLN A O 1
ATOM 8781 N N . LEU A 1 1107 ? 1.030 -19.023 9.735 1.00 96.69 1107 LEU A N 1
ATOM 8782 C CA . LEU A 1 1107 ? 1.605 -18.291 10.871 1.00 96.69 1107 LEU A CA 1
ATOM 8783 C C . LEU A 1 1107 ? 0.989 -18.728 12.208 1.00 96.69 1107 LEU A C 1
ATOM 8785 O O . LEU A 1 1107 ? 1.713 -18.882 13.185 1.00 96.69 1107 LEU A O 1
ATOM 8789 N N . LYS A 1 1108 ? -0.330 -18.953 12.259 1.00 94.88 1108 LYS A N 1
ATOM 8790 C CA . LYS A 1 1108 ? -1.048 -19.422 13.457 1.00 94.88 1108 LYS A CA 1
ATOM 8791 C C . LYS A 1 1108 ? -0.616 -20.836 13.876 1.00 94.88 1108 LYS A C 1
ATOM 8793 O O . LYS A 1 1108 ? -0.528 -21.109 15.072 1.00 94.88 1108 LYS A O 1
ATOM 8798 N N . ALA A 1 1109 ? -0.353 -21.721 12.912 1.00 96.00 1109 ALA A N 1
ATOM 8799 C CA . ALA A 1 1109 ? 0.119 -23.079 13.176 1.00 96.00 1109 ALA A CA 1
ATOM 8800 C C . ALA A 1 1109 ? 1.591 -23.089 13.625 1.00 96.00 1109 ALA A C 1
ATOM 8802 O O . ALA A 1 1109 ? 1.893 -23.594 14.708 1.00 96.00 1109 ALA A O 1
ATOM 8803 N N . VAL A 1 1110 ? 2.491 -22.465 12.852 1.00 97.56 1110 VAL A N 1
ATOM 8804 C CA . VAL A 1 1110 ? 3.932 -22.450 13.163 1.00 97.56 1110 VAL A CA 1
ATOM 8805 C C . VAL A 1 1110 ? 4.221 -21.682 14.451 1.00 97.56 1110 VAL A C 1
ATOM 8807 O O . VAL A 1 1110 ? 5.016 -22.161 15.244 1.00 97.56 1110 VAL A O 1
ATOM 8810 N N . GLU A 1 1111 ? 3.550 -20.560 14.745 1.00 96.50 1111 GLU A N 1
ATOM 8811 C CA . GLU A 1 1111 ? 3.759 -19.826 16.008 1.00 96.50 1111 GLU A CA 1
ATOM 8812 C C . GLU A 1 1111 ? 3.542 -20.707 17.245 1.00 96.50 1111 GLU A C 1
ATOM 8814 O O . GLU A 1 1111 ? 4.269 -20.590 18.236 1.00 96.50 1111 GLU A O 1
ATOM 8819 N N . LYS A 1 1112 ? 2.520 -21.569 17.207 1.00 96.62 1112 LYS A N 1
ATOM 8820 C CA . LYS A 1 1112 ? 2.251 -22.488 18.307 1.00 96.62 1112 LYS A CA 1
ATOM 8821 C C . LYS A 1 1112 ? 3.203 -23.682 18.268 1.00 96.62 1112 LYS A C 1
ATOM 8823 O O . LYS A 1 1112 ? 3.808 -23.964 19.292 1.00 96.62 1112 LYS A O 1
ATOM 8828 N N . ASN A 1 1113 ? 3.386 -24.337 17.121 1.00 98.00 1113 ASN A N 1
ATOM 8829 C CA . ASN A 1 1113 ? 4.239 -25.526 17.035 1.00 98.00 1113 ASN A CA 1
ATOM 8830 C C . ASN A 1 1113 ? 5.721 -25.222 17.318 1.00 98.00 1113 ASN A C 1
ATOM 8832 O O . ASN A 1 1113 ? 6.357 -25.976 18.042 1.00 98.00 1113 ASN A O 1
ATOM 8836 N N . LEU A 1 1114 ? 6.257 -24.099 16.834 1.00 97.44 1114 LEU A N 1
ATOM 8837 C CA . LEU A 1 1114 ? 7.610 -23.636 17.156 1.00 97.44 1114 LEU A CA 1
ATOM 8838 C C . LEU A 1 1114 ? 7.757 -23.342 18.655 1.00 97.44 1114 LEU A C 1
ATOM 8840 O O . LEU A 1 1114 ? 8.749 -23.725 19.267 1.00 97.44 1114 LEU A O 1
ATOM 8844 N N . TRP A 1 1115 ? 6.758 -22.693 19.262 1.00 96.38 1115 TRP A N 1
ATOM 8845 C CA . TRP A 1 1115 ? 6.765 -22.412 20.698 1.00 96.38 1115 TRP A CA 1
ATOM 8846 C C . TRP A 1 1115 ? 6.650 -23.685 21.544 1.00 96.38 1115 TRP A C 1
ATOM 8848 O O . TRP A 1 1115 ? 7.359 -23.821 22.538 1.00 96.38 1115 TRP A O 1
ATOM 8858 N N . ASP A 1 1116 ? 5.792 -24.626 21.155 1.00 96.44 1116 ASP A N 1
ATOM 8859 C CA . ASP A 1 1116 ? 5.649 -25.908 21.838 1.00 96.44 1116 ASP A CA 1
ATOM 8860 C C . ASP A 1 1116 ? 6.935 -26.752 21.677 1.00 96.44 1116 ASP A C 1
ATOM 8862 O O . ASP A 1 1116 ? 7.447 -27.240 22.684 1.00 96.44 1116 ASP A O 1
ATOM 8866 N N . ALA A 1 1117 ? 7.558 -26.792 20.490 1.00 95.38 1117 ALA A N 1
ATOM 8867 C CA . ALA A 1 1117 ? 8.871 -27.416 20.265 1.00 95.38 1117 ALA A CA 1
ATOM 8868 C C . ALA A 1 1117 ? 9.973 -26.813 21.157 1.00 95.38 1117 ALA A C 1
ATOM 8870 O O . ALA A 1 1117 ? 10.634 -27.543 21.895 1.00 95.38 1117 ALA A O 1
ATOM 8871 N N . MET A 1 1118 ? 10.094 -25.478 21.189 1.00 94.62 1118 MET A N 1
ATOM 8872 C CA . MET A 1 1118 ? 11.022 -24.737 22.063 1.00 94.62 1118 MET A CA 1
ATOM 8873 C C . MET A 1 1118 ? 10.818 -24.989 23.568 1.00 94.62 1118 MET A C 1
ATOM 8875 O O . MET A 1 1118 ? 11.667 -24.589 24.367 1.00 94.62 1118 MET A O 1
ATOM 8879 N N . ASN A 1 1119 ? 9.703 -25.614 23.960 1.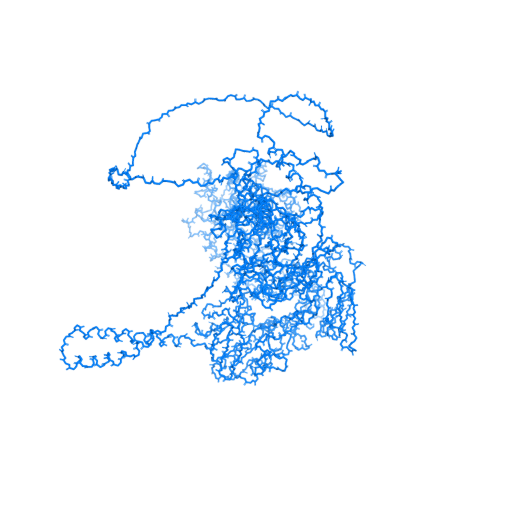00 93.44 1119 ASN A N 1
ATOM 8880 C CA . ASN A 1 1119 ? 9.359 -25.983 25.333 1.00 93.44 1119 ASN A CA 1
ATOM 8881 C C . ASN A 1 1119 ? 9.219 -27.513 25.530 1.00 93.44 1119 ASN A C 1
ATOM 8883 O O . ASN A 1 1119 ? 8.684 -27.938 26.554 1.00 93.44 1119 ASN A O 1
ATOM 8887 N N . GLY A 1 1120 ? 9.658 -28.342 24.572 1.00 92.94 1120 GLY A N 1
ATOM 8888 C CA . GLY A 1 1120 ? 9.609 -29.809 24.663 1.00 92.94 1120 GLY A CA 1
ATOM 8889 C C . GLY A 1 1120 ? 8.198 -30.418 24.627 1.00 92.94 1120 GLY A C 1
ATOM 8890 O O . GLY A 1 1120 ? 7.980 -31.497 25.174 1.00 92.94 1120 GLY A O 1
ATOM 8891 N N . LYS A 1 1121 ? 7.221 -29.725 24.030 1.00 94.81 1121 LYS A N 1
ATOM 8892 C CA . LYS A 1 1121 ? 5.799 -30.111 23.994 1.00 94.81 1121 LYS A CA 1
ATOM 8893 C C . LYS A 1 1121 ? 5.386 -30.688 22.630 1.00 94.81 1121 LYS A C 1
ATOM 8895 O O . LYS A 1 1121 ? 5.969 -30.324 21.609 1.00 94.81 1121 LYS A O 1
ATOM 8900 N N . PRO A 1 1122 ? 4.357 -31.559 22.581 1.00 93.69 1122 PRO A N 1
ATOM 8901 C CA . PRO A 1 1122 ? 3.856 -32.127 21.330 1.00 93.69 1122 PRO A CA 1
ATOM 8902 C C . PRO A 1 1122 ? 3.215 -31.069 20.420 1.00 93.69 1122 PRO A C 1
ATOM 8904 O O . PRO A 1 1122 ? 2.553 -30.139 20.885 1.00 93.69 1122 PRO A O 1
ATOM 8907 N N . LEU A 1 1123 ? 3.364 -31.252 19.105 1.00 96.31 1123 LEU A N 1
ATOM 8908 C CA . LEU A 1 1123 ? 2.901 -30.305 18.086 1.00 96.31 1123 LEU A CA 1
ATOM 8909 C C . LEU A 1 1123 ? 1.403 -30.467 17.803 1.00 96.31 1123 LEU A C 1
ATOM 8911 O O . LEU A 1 1123 ? 0.989 -31.203 16.911 1.00 96.31 1123 LEU A O 1
ATOM 8915 N N . LEU A 1 1124 ? 0.582 -29.785 18.603 1.00 94.56 1124 LEU A N 1
ATOM 8916 C CA . LEU A 1 1124 ? -0.881 -29.883 18.544 1.00 94.56 1124 LEU A CA 1
ATOM 8917 C C . LEU A 1 1124 ? -1.552 -28.821 17.653 1.00 94.56 1124 LEU A C 1
ATOM 8919 O O . LEU A 1 1124 ? -2.780 -28.798 17.569 1.00 94.56 1124 LEU A O 1
ATOM 8923 N N . ALA A 1 1125 ? -0.804 -27.905 17.029 1.00 94.81 1125 ALA A N 1
ATOM 8924 C CA . ALA A 1 1125 ? -1.381 -26.936 16.098 1.00 94.81 1125 ALA A CA 1
ATOM 8925 C C . ALA A 1 1125 ? -1.402 -27.497 14.673 1.00 94.81 1125 ALA A C 1
ATOM 8927 O O . ALA A 1 1125 ? -0.407 -28.034 14.186 1.00 94.81 1125 ALA A O 1
ATOM 8928 N N . GLN A 1 1126 ? -2.538 -27.336 14.001 1.00 93.94 1126 GLN A N 1
ATOM 8929 C CA . GLN A 1 1126 ? -2.765 -27.842 12.654 1.00 93.94 1126 GLN A CA 1
ATOM 8930 C C . GLN A 1 1126 ? -3.107 -26.686 11.714 1.00 93.94 1126 GLN A C 1
ATOM 8932 O O . GLN A 1 1126 ? -3.990 -25.876 12.010 1.00 93.94 1126 GLN A O 1
ATOM 8937 N N . TYR A 1 1127 ? -2.401 -26.613 10.588 1.00 94.94 1127 TYR A N 1
ATOM 8938 C CA . TYR A 1 1127 ? -2.806 -25.831 9.430 1.00 94.94 1127 TYR A CA 1
ATOM 8939 C C . TYR A 1 1127 ? -3.900 -26.591 8.669 1.00 94.94 1127 TYR A C 1
ATOM 8941 O O . TYR A 1 1127 ? -3.808 -27.797 8.454 1.00 94.94 1127 TYR A O 1
ATOM 8949 N N . ASP A 1 1128 ? -4.954 -25.875 8.286 1.00 90.69 1128 ASP A N 1
ATOM 8950 C CA . ASP A 1 1128 ? -6.184 -26.398 7.686 1.00 90.69 1128 ASP A CA 1
ATOM 8951 C C . ASP A 1 1128 ? -6.170 -26.368 6.148 1.00 90.69 1128 ASP A C 1
ATOM 8953 O O . ASP A 1 1128 ? -7.219 -26.512 5.524 1.00 90.69 1128 ASP A O 1
ATOM 8957 N N . GLY A 1 1129 ? -5.011 -26.131 5.522 1.00 92.44 1129 GLY A N 1
ATOM 8958 C CA . GLY A 1 1129 ? -4.877 -25.977 4.068 1.00 92.44 1129 GLY A CA 1
ATOM 8959 C C . GLY A 1 1129 ? -5.531 -24.708 3.501 1.00 92.44 1129 GLY A C 1
ATOM 8960 O O . GLY A 1 1129 ? -5.583 -24.547 2.282 1.00 92.44 1129 GLY A O 1
ATOM 8961 N N . TYR A 1 1130 ? -6.036 -23.808 4.358 1.00 95.12 1130 TYR A N 1
ATOM 8962 C CA . TYR A 1 1130 ? -6.752 -22.603 3.940 1.00 95.12 1130 TYR A CA 1
ATOM 8963 C C . TYR A 1 1130 ? -5.892 -21.689 3.059 1.00 95.12 1130 TYR A C 1
ATOM 8965 O O . TYR A 1 1130 ? -4.783 -21.303 3.442 1.00 95.12 1130 TYR A O 1
ATOM 8973 N N . ALA A 1 1131 ? -6.455 -21.266 1.930 1.00 94.38 1131 ALA A N 1
ATOM 8974 C CA . ALA A 1 1131 ? -5.934 -20.215 1.067 1.00 94.38 1131 ALA A CA 1
ATOM 8975 C C . ALA A 1 1131 ? -7.074 -19.327 0.532 1.00 94.38 1131 ALA A C 1
ATOM 8977 O O . ALA A 1 1131 ? -8.253 -19.687 0.582 1.00 94.38 1131 ALA A O 1
ATOM 8978 N N . SER A 1 1132 ? -6.718 -18.156 -0.007 1.00 94.94 1132 SER A N 1
ATOM 8979 C CA . SER A 1 1132 ? -7.670 -17.268 -0.681 1.00 94.94 1132 SER A CA 1
ATOM 8980 C C . SER A 1 1132 ? -7.049 -16.553 -1.873 1.00 94.94 1132 SER A C 1
ATOM 8982 O O . SER A 1 1132 ? -5.907 -16.097 -1.812 1.00 94.94 1132 SER A O 1
ATOM 8984 N N . CYS A 1 1133 ? -7.840 -16.414 -2.936 1.00 94.81 1133 CYS A N 1
ATOM 8985 C CA . CYS A 1 1133 ? -7.534 -15.627 -4.118 1.00 94.81 1133 CYS A CA 1
ATOM 8986 C C . CYS A 1 1133 ? -8.661 -14.599 -4.356 1.00 94.81 1133 CYS A C 1
ATOM 8988 O O . CYS A 1 1133 ? -9.732 -14.955 -4.852 1.00 94.81 1133 CYS A O 1
ATOM 8990 N N . PRO A 1 1134 ? -8.459 -13.317 -3.995 1.00 95.00 1134 PRO A N 1
ATOM 8991 C CA . PRO A 1 1134 ? -9.384 -12.235 -4.332 1.00 95.00 1134 PRO A CA 1
ATOM 8992 C C . PRO A 1 1134 ? -9.271 -11.880 -5.827 1.00 95.00 1134 PRO A C 1
ATOM 8994 O O . PRO A 1 1134 ? -8.542 -10.965 -6.219 1.00 95.00 1134 PRO A O 1
ATOM 8997 N N . LEU A 1 1135 ? -9.976 -12.642 -6.663 1.00 94.19 1135 LEU A N 1
ATOM 8998 C CA . LEU A 1 1135 ? -9.960 -12.568 -8.124 1.00 94.19 1135 LEU A CA 1
ATOM 8999 C C . LEU A 1 1135 ? -10.616 -11.264 -8.601 1.00 94.19 1135 LEU A C 1
ATOM 9001 O O . LEU A 1 1135 ? -11.840 -11.111 -8.560 1.00 94.19 1135 LEU A O 1
ATOM 9005 N N . LEU A 1 1136 ? -9.801 -10.309 -9.053 1.00 92.25 1136 LEU A N 1
ATOM 9006 C CA . LEU A 1 1136 ? -10.271 -9.043 -9.616 1.00 92.25 1136 LEU A CA 1
ATOM 9007 C C . LEU A 1 1136 ? -10.895 -9.290 -10.992 1.00 92.25 1136 LEU A C 1
ATOM 9009 O O . LEU A 1 1136 ? -10.183 -9.512 -11.966 1.00 92.25 1136 LEU A O 1
ATOM 9013 N N . VAL A 1 1137 ? -12.225 -9.240 -11.068 1.00 89.75 1137 VAL A N 1
ATOM 9014 C CA . VAL A 1 1137 ? -12.951 -9.460 -12.325 1.00 89.75 1137 VAL A CA 1
ATOM 9015 C C . VAL A 1 1137 ? -13.368 -8.155 -12.995 1.00 89.75 1137 VAL A C 1
ATOM 9017 O O . VAL A 1 1137 ? -13.544 -8.144 -14.205 1.00 89.75 1137 VAL A O 1
ATOM 9020 N N . SER A 1 1138 ? -13.499 -7.029 -12.293 1.00 85.44 1138 SER A N 1
ATOM 9021 C CA . SER A 1 1138 ? -13.700 -5.717 -12.935 1.00 85.44 1138 SER A CA 1
ATOM 9022 C C . SER A 1 1138 ? -13.136 -4.574 -12.095 1.00 85.44 1138 SER A C 1
ATOM 9024 O O . SER A 1 1138 ? -12.823 -4.782 -10.922 1.00 85.44 1138 SER A O 1
ATOM 9026 N N . ARG A 1 1139 ? -13.085 -3.349 -12.643 1.00 85.50 1139 ARG A N 1
ATOM 9027 C CA . ARG A 1 1139 ? -12.696 -2.121 -11.916 1.00 85.50 1139 ARG A CA 1
ATOM 9028 C C . ARG A 1 1139 ? -13.545 -1.826 -10.667 1.00 85.50 1139 ARG A C 1
ATOM 9030 O O . ARG A 1 1139 ? -13.231 -0.895 -9.937 1.00 85.50 1139 ARG A O 1
ATOM 9037 N N . SER A 1 1140 ? -14.616 -2.587 -10.416 1.00 87.19 1140 SER A N 1
ATOM 9038 C CA . SER A 1 1140 ? -15.455 -2.474 -9.215 1.00 87.19 1140 SER A CA 1
ATOM 9039 C C . SER A 1 1140 ? -15.951 -3.808 -8.630 1.00 87.19 1140 SER A C 1
ATOM 9041 O O . SER A 1 1140 ? -16.740 -3.784 -7.686 1.00 87.19 1140 SER A O 1
ATOM 9043 N N . LYS A 1 1141 ? -15.529 -4.976 -9.144 1.00 92.38 1141 LYS A N 1
ATOM 9044 C CA . LYS A 1 1141 ? -16.015 -6.295 -8.680 1.00 92.38 1141 LYS A CA 1
ATOM 9045 C C . LYS A 1 1141 ? -14.890 -7.317 -8.504 1.00 92.38 1141 LYS A C 1
ATOM 9047 O O . LYS A 1 1141 ? -14.001 -7.438 -9.347 1.00 92.38 1141 LYS A O 1
ATOM 9052 N N . VAL A 1 1142 ? -14.984 -8.107 -7.434 1.00 95.69 1142 VAL A N 1
ATOM 9053 C CA . VAL A 1 1142 ? -14.081 -9.226 -7.110 1.00 95.69 1142 VAL A CA 1
ATOM 9054 C C . VAL A 1 1142 ? -14.901 -10.491 -6.843 1.00 95.69 1142 VAL A C 1
ATOM 9056 O O . VAL A 1 1142 ? -15.939 -10.420 -6.185 1.00 95.69 1142 VAL A O 1
ATOM 9059 N N . ILE A 1 1143 ? -14.419 -11.639 -7.319 1.00 96.69 1143 ILE A N 1
ATOM 9060 C CA . ILE A 1 1143 ? -14.824 -12.967 -6.832 1.00 96.69 1143 ILE A CA 1
ATOM 9061 C C . ILE A 1 1143 ? -13.881 -13.313 -5.673 1.00 96.69 1143 ILE A C 1
ATOM 9063 O O . ILE A 1 1143 ? -12.662 -13.309 -5.849 1.00 96.69 1143 ILE A O 1
ATOM 9067 N N . LEU A 1 1144 ? -14.409 -13.567 -4.473 1.00 96.75 1144 LEU A N 1
ATOM 9068 C CA . LEU A 1 1144 ? -13.573 -13.855 -3.300 1.00 96.75 1144 LEU A CA 1
ATOM 9069 C C . LEU A 1 1144 ? -13.435 -15.369 -3.137 1.00 96.75 1144 LEU A C 1
ATOM 9071 O O . LEU A 1 1144 ? -14.146 -15.988 -2.347 1.00 96.75 1144 LEU A O 1
ATOM 9075 N N . ALA A 1 1145 ? -12.519 -15.970 -3.898 1.00 96.56 1145 ALA A N 1
ATOM 9076 C CA . ALA A 1 1145 ? -12.252 -17.392 -3.768 1.00 96.56 1145 ALA A CA 1
ATOM 9077 C C . ALA A 1 1145 ? -11.558 -17.675 -2.427 1.00 96.56 1145 ALA A C 1
ATOM 9079 O O . ALA A 1 1145 ? -10.460 -17.185 -2.168 1.00 96.56 1145 ALA A O 1
ATOM 9080 N N . GLU A 1 1146 ? -12.183 -18.488 -1.584 1.00 96.06 1146 GLU A N 1
ATOM 9081 C CA . GLU A 1 1146 ? -11.602 -19.065 -0.366 1.00 96.06 1146 GLU A CA 1
ATOM 9082 C C . GLU A 1 1146 ? -11.800 -20.577 -0.386 1.00 96.06 1146 GLU A C 1
ATOM 9084 O O . GLU A 1 1146 ? -12.872 -21.055 -0.768 1.00 96.06 1146 GLU A O 1
ATOM 9089 N N . PHE A 1 1147 ? -10.772 -21.338 -0.018 1.00 94.50 1147 PHE A N 1
ATOM 9090 C CA . PHE A 1 1147 ? -10.774 -22.793 -0.157 1.00 94.50 1147 PHE A CA 1
ATOM 9091 C C . PHE A 1 1147 ? -9.750 -23.476 0.754 1.00 94.50 1147 PHE A C 1
ATOM 9093 O O . PHE A 1 1147 ? -8.819 -22.843 1.252 1.00 94.50 1147 PHE A O 1
ATOM 9100 N N . SER A 1 1148 ? -9.929 -24.782 0.944 1.00 92.38 1148 SER A N 1
ATOM 9101 C CA . SER A 1 1148 ? -8.893 -25.712 1.397 1.00 92.38 1148 SER A CA 1
ATOM 9102 C C . SER A 1 1148 ? -8.876 -26.909 0.448 1.00 92.38 1148 SER A C 1
ATOM 9104 O O . SER A 1 1148 ? -9.923 -27.490 0.153 1.00 92.38 1148 SER A O 1
ATOM 9106 N N . GLY A 1 1149 ? -7.699 -27.230 -0.097 1.00 86.31 1149 GLY A N 1
ATOM 9107 C CA . GLY A 1 1149 ? -7.574 -28.173 -1.210 1.00 86.31 1149 GLY A CA 1
ATOM 9108 C C . GLY A 1 1149 ? -8.475 -27.778 -2.388 1.00 86.31 1149 GLY A C 1
ATOM 9109 O O . GLY A 1 1149 ? -8.419 -26.649 -2.875 1.00 86.31 1149 GLY A O 1
ATOM 9110 N N . SER A 1 1150 ? -9.326 -28.705 -2.827 1.00 84.31 1150 SER A N 1
ATOM 9111 C CA . SER A 1 1150 ? -10.328 -28.503 -3.883 1.00 84.31 1150 SER A CA 1
ATOM 9112 C C . SER A 1 1150 ? -11.661 -27.907 -3.400 1.00 84.31 1150 SER A C 1
ATOM 9114 O O . SER A 1 1150 ? -12.495 -27.561 -4.237 1.00 84.31 1150 SER A O 1
ATOM 9116 N N . SER A 1 1151 ? -11.884 -27.777 -2.088 1.00 89.94 1151 SER A N 1
ATOM 9117 C CA . SER A 1 1151 ? -13.195 -27.455 -1.503 1.00 89.94 1151 SER A CA 1
ATOM 9118 C C . SER A 1 1151 ? -13.325 -25.976 -1.114 1.00 89.94 1151 SER A C 1
ATOM 9120 O O . SER A 1 1151 ? -12.440 -25.456 -0.426 1.00 89.94 1151 SER A O 1
ATOM 9122 N N . PRO A 1 1152 ? -14.428 -25.283 -1.470 1.00 92.88 1152 PRO A N 1
ATOM 9123 C CA . PRO A 1 1152 ? -14.714 -23.935 -0.982 1.00 92.88 1152 PRO A CA 1
ATOM 9124 C C . PRO A 1 1152 ? -14.749 -23.849 0.551 1.00 92.88 1152 PRO A C 1
ATOM 9126 O O . PRO A 1 1152 ? -15.296 -24.717 1.228 1.00 92.88 1152 PRO A O 1
ATOM 9129 N N . LEU A 1 1153 ? -14.176 -22.776 1.095 1.00 93.81 1153 LEU A N 1
ATOM 9130 C CA . LEU A 1 1153 ? -14.042 -22.520 2.531 1.00 93.81 1153 LEU A CA 1
ATOM 9131 C C . LEU A 1 1153 ? -14.292 -21.030 2.829 1.00 93.81 1153 LEU A C 1
ATOM 9133 O O . LEU A 1 1153 ? -13.508 -20.363 3.497 1.00 93.81 1153 LEU A O 1
ATOM 9137 N N . GLU A 1 1154 ? -15.385 -20.511 2.273 1.00 93.88 1154 GLU A N 1
ATOM 9138 C CA . GLU A 1 1154 ? -15.854 -19.121 2.379 1.00 93.88 1154 GLU A CA 1
ATOM 9139 C C . GLU A 1 1154 ? -15.904 -18.610 3.825 1.00 93.88 1154 GLU A C 1
ATOM 9141 O O . GLU A 1 1154 ? -16.338 -19.323 4.735 1.00 93.88 1154 GLU A O 1
ATOM 9146 N N . SER A 1 1155 ? -15.483 -17.367 4.058 1.00 93.19 1155 SER A N 1
ATOM 9147 C CA . SER A 1 1155 ? -15.591 -16.725 5.369 1.00 93.19 1155 SER A CA 1
ATOM 9148 C C . SER A 1 1155 ? -16.910 -16.014 5.623 1.00 93.19 1155 SER A C 1
ATOM 9150 O O . SER A 1 1155 ? -17.309 -15.942 6.783 1.00 93.19 1155 SER A O 1
ATOM 9152 N N . PHE A 1 1156 ? -17.576 -15.503 4.589 1.00 92.94 1156 PHE A N 1
ATOM 9153 C CA . PHE A 1 1156 ? -18.822 -14.746 4.696 1.00 92.94 1156 PHE A CA 1
ATOM 9154 C C . PHE A 1 1156 ? -20.077 -15.638 4.520 1.00 92.94 1156 PHE A C 1
ATOM 9156 O O . PHE A 1 1156 ? -20.005 -16.732 3.952 1.00 92.94 1156 PHE A O 1
ATOM 9163 N N . PRO A 1 1157 ? -21.256 -15.200 5.012 1.00 88.38 1157 PRO A N 1
ATOM 9164 C CA . PRO A 1 1157 ? -22.500 -15.976 4.947 1.00 88.38 1157 PRO A CA 1
ATOM 9165 C C . PRO A 1 1157 ? -23.218 -15.892 3.586 1.00 88.38 1157 PRO A C 1
ATOM 9167 O O . PRO A 1 1157 ? -24.333 -16.390 3.459 1.00 88.38 1157 PRO A O 1
ATOM 9170 N N . PHE A 1 1158 ? -22.608 -15.264 2.578 1.00 89.62 1158 PHE A N 1
ATOM 9171 C CA . PHE A 1 1158 ? -23.119 -15.164 1.210 1.00 89.62 1158 PHE A CA 1
ATOM 9172 C C . PHE A 1 1158 ? -22.178 -15.872 0.230 1.00 89.62 1158 PHE A C 1
ATOM 9174 O O . PHE A 1 1158 ? -20.978 -15.952 0.473 1.00 89.62 1158 PHE A O 1
ATOM 9181 N N . ASP A 1 1159 ? -22.730 -16.336 -0.890 1.00 91.44 1159 ASP A N 1
ATOM 9182 C CA . ASP A 1 1159 ? -21.991 -16.944 -2.001 1.00 91.44 1159 ASP A CA 1
ATOM 9183 C C . ASP A 1 1159 ? -20.920 -15.988 -2.558 1.00 91.44 1159 ASP A C 1
ATOM 9185 O O . ASP A 1 1159 ? -21.231 -14.933 -3.123 1.00 91.44 1159 ASP A O 1
ATOM 9189 N N . GLN A 1 1160 ? -19.654 -16.370 -2.395 1.00 94.88 1160 GLN A N 1
ATOM 9190 C CA . GLN A 1 1160 ? -18.484 -15.577 -2.764 1.00 94.88 1160 GLN A CA 1
ATOM 9191 C C . GLN A 1 1160 ? -18.002 -15.840 -4.196 1.00 94.88 1160 GLN A C 1
ATOM 9193 O O . GLN A 1 1160 ? -17.113 -15.127 -4.676 1.00 94.88 1160 GLN A O 1
ATOM 9198 N N . SER A 1 1161 ? -18.587 -16.827 -4.889 1.00 93.75 1161 SER A N 1
ATOM 9199 C CA . SER A 1 1161 ? -18.339 -17.080 -6.314 1.00 93.75 1161 SER A CA 1
ATOM 9200 C C . SER A 1 1161 ? -18.901 -15.963 -7.201 1.00 93.75 1161 SER A C 1
ATOM 9202 O O . SER A 1 1161 ? -18.389 -15.709 -8.291 1.00 93.75 1161 SER A O 1
ATOM 9204 N N . LYS A 1 1162 ? -19.921 -15.241 -6.718 1.00 93.44 1162 LYS A N 1
ATOM 9205 C CA . LYS A 1 1162 ? -20.561 -14.133 -7.433 1.00 93.44 1162 LYS A CA 1
ATOM 9206 C C . LYS A 1 1162 ? -19.693 -12.855 -7.418 1.00 93.44 1162 LYS A C 1
ATOM 9208 O O . LYS A 1 1162 ? -19.305 -12.395 -6.342 1.00 93.44 1162 LYS A O 1
ATOM 9213 N N . PRO A 1 1163 ? -19.440 -12.212 -8.581 1.00 94.00 1163 PRO A N 1
ATOM 9214 C CA . PRO A 1 1163 ? -18.730 -10.930 -8.680 1.00 94.00 1163 PRO A CA 1
ATOM 9215 C C . PRO A 1 1163 ? -19.324 -9.815 -7.800 1.00 94.00 1163 PRO A C 1
ATOM 9217 O O . PRO A 1 1163 ? -20.351 -9.219 -8.135 1.00 94.00 1163 PRO A O 1
ATOM 9220 N N . SER A 1 1164 ? -18.648 -9.484 -6.697 1.00 94.75 1164 SER A N 1
ATOM 9221 C CA . SER A 1 1164 ? -19.183 -8.617 -5.641 1.00 94.75 1164 SER A CA 1
ATOM 9222 C C . SER A 1 1164 ? -18.430 -7.291 -5.501 1.00 94.75 1164 SER A C 1
ATOM 9224 O O . SER A 1 1164 ? -17.196 -7.242 -5.530 1.00 94.75 1164 SER A O 1
ATOM 9226 N N . ARG A 1 1165 ? -19.194 -6.206 -5.295 1.00 94.62 1165 ARG A N 1
ATOM 9227 C CA . ARG A 1 1165 ? -18.672 -4.863 -4.978 1.00 94.62 1165 ARG A CA 1
ATOM 9228 C C . ARG A 1 1165 ? -18.112 -4.794 -3.549 1.00 94.62 1165 ARG A C 1
ATOM 9230 O O . ARG A 1 1165 ? -17.117 -4.117 -3.319 1.00 94.62 1165 ARG A O 1
ATOM 9237 N N . PHE A 1 1166 ? -18.684 -5.558 -2.613 1.00 95.31 1166 PHE A N 1
ATOM 9238 C CA . PHE A 1 1166 ? -18.156 -5.695 -1.249 1.00 95.31 1166 PHE A CA 1
ATOM 9239 C C . PHE A 1 1166 ? -16.759 -6.329 -1.262 1.00 95.31 1166 PHE A C 1
ATOM 9241 O O . PHE A 1 1166 ? -15.816 -5.763 -0.714 1.00 95.31 1166 PHE A O 1
ATOM 9248 N N . SER A 1 1167 ? -16.593 -7.448 -1.974 1.00 95.06 1167 SER A N 1
ATOM 9249 C CA . SER A 1 1167 ? -15.297 -8.126 -2.122 1.00 95.06 1167 SER A CA 1
ATOM 9250 C C . SER A 1 1167 ? -14.241 -7.241 -2.799 1.00 95.06 1167 SER A C 1
ATOM 9252 O O . SER A 1 1167 ? -13.051 -7.370 -2.515 1.00 95.06 1167 SER A O 1
ATOM 9254 N N . PHE A 1 1168 ? -14.663 -6.318 -3.672 1.00 95.69 1168 PHE A N 1
ATOM 9255 C CA . PHE A 1 1168 ? -13.780 -5.321 -4.276 1.00 95.69 1168 PHE A CA 1
ATOM 9256 C C . PHE A 1 1168 ? -13.285 -4.294 -3.252 1.00 95.69 1168 PHE A C 1
ATOM 9258 O O . PHE A 1 1168 ? -12.075 -4.105 -3.134 1.00 95.69 1168 PHE A O 1
ATOM 9265 N N . LEU A 1 1169 ? -14.184 -3.689 -2.466 1.00 95.56 1169 LEU A N 1
ATOM 9266 C CA . LEU A 1 1169 ? -13.805 -2.759 -1.392 1.00 95.56 1169 LEU A CA 1
ATOM 9267 C C . LEU A 1 1169 ? -12.897 -3.444 -0.356 1.00 95.56 1169 LEU A C 1
ATOM 9269 O O . LEU A 1 1169 ? -11.889 -2.874 0.070 1.00 95.56 1169 LEU A O 1
ATOM 9273 N N . LEU A 1 1170 ? -13.199 -4.707 -0.033 1.00 94.88 1170 LEU A N 1
ATOM 9274 C CA . LEU A 1 1170 ? -12.381 -5.554 0.829 1.00 94.88 1170 LEU A CA 1
ATOM 9275 C C . LEU A 1 1170 ? -10.954 -5.714 0.268 1.00 94.88 1170 LEU A C 1
ATOM 9277 O O . LEU A 1 1170 ? -9.994 -5.475 0.996 1.00 94.88 1170 LEU A O 1
ATOM 9281 N N . LYS A 1 1171 ? -10.795 -6.043 -1.026 1.00 95.31 1171 LYS A N 1
ATOM 9282 C CA . LYS A 1 1171 ? -9.473 -6.170 -1.674 1.00 95.31 1171 LYS A CA 1
ATOM 9283 C C . LYS A 1 1171 ? -8.736 -4.829 -1.806 1.00 95.31 1171 LYS A C 1
ATOM 9285 O O . LYS A 1 1171 ? -7.518 -4.805 -1.661 1.00 95.31 1171 LYS A O 1
ATOM 9290 N N . ARG A 1 1172 ? -9.438 -3.733 -2.119 1.00 94.31 1172 ARG A N 1
ATOM 9291 C CA . ARG A 1 1172 ? -8.826 -2.433 -2.461 1.00 94.31 1172 ARG A CA 1
ATOM 9292 C C . ARG A 1 1172 ? -8.415 -1.597 -1.248 1.00 94.31 1172 ARG A C 1
ATOM 9294 O O . ARG A 1 1172 ? -7.415 -0.886 -1.343 1.00 94.31 1172 ARG A O 1
ATOM 9301 N N . TYR A 1 1173 ? -9.160 -1.662 -0.146 1.00 94.56 1173 TYR A N 1
ATOM 9302 C CA . TYR A 1 1173 ? -8.955 -0.781 1.012 1.00 94.56 1173 TYR A CA 1
ATOM 9303 C C . TYR A 1 1173 ? -8.652 -1.561 2.296 1.00 94.56 1173 TYR A C 1
ATOM 9305 O O . TYR A 1 1173 ? -7.642 -1.307 2.952 1.00 94.56 1173 TYR A O 1
ATOM 9313 N N . PHE A 1 1174 ? -9.470 -2.564 2.632 1.00 96.19 1174 PHE A N 1
ATOM 9314 C CA . PHE A 1 1174 ? -9.322 -3.287 3.899 1.00 96.19 1174 PHE A CA 1
ATOM 9315 C C . PHE A 1 1174 ? -8.125 -4.250 3.915 1.00 96.19 1174 PHE A C 1
ATOM 9317 O O . PHE A 1 1174 ? -7.377 -4.276 4.888 1.00 96.19 1174 PHE A O 1
ATOM 9324 N N . MET A 1 1175 ? -7.902 -5.029 2.852 1.00 95.88 1175 MET A N 1
ATOM 9325 C CA . MET A 1 1175 ? -6.800 -5.999 2.798 1.00 95.88 1175 MET A CA 1
ATOM 9326 C C . MET A 1 1175 ? -5.397 -5.360 2.852 1.00 95.88 1175 MET A C 1
ATOM 9328 O O . MET A 1 1175 ? -4.572 -5.904 3.586 1.00 95.88 1175 MET A O 1
ATOM 9332 N N . PRO A 1 1176 ? -5.100 -4.221 2.188 1.00 96.56 1176 PRO A N 1
ATOM 9333 C CA . PRO A 1 1176 ? -3.844 -3.493 2.397 1.00 96.56 1176 PRO A CA 1
ATOM 9334 C C . PRO A 1 1176 ? -3.664 -3.022 3.848 1.00 96.56 1176 PRO A C 1
ATOM 9336 O O . PRO A 1 1176 ? -2.604 -3.227 4.437 1.00 96.56 1176 PRO A O 1
ATOM 9339 N N . TRP A 1 1177 ? -4.707 -2.453 4.466 1.00 97.19 1177 TRP A N 1
ATOM 9340 C CA . TRP A 1 1177 ? -4.662 -2.041 5.875 1.00 97.19 1177 TRP A CA 1
ATOM 9341 C C . TRP A 1 1177 ? -4.414 -3.237 6.809 1.00 97.19 1177 TRP A C 1
ATOM 9343 O O . TRP A 1 1177 ? -3.520 -3.189 7.655 1.00 97.19 1177 TRP A O 1
ATOM 9353 N N . LEU A 1 1178 ? -5.137 -4.343 6.606 1.00 97.06 1178 LEU A N 1
ATOM 9354 C CA . LEU A 1 1178 ? -4.992 -5.585 7.368 1.00 97.06 1178 LEU A CA 1
ATOM 9355 C C . LEU A 1 1178 ? -3.624 -6.243 7.140 1.00 97.06 1178 LEU A C 1
ATOM 9357 O O . LEU A 1 1178 ? -3.094 -6.886 8.043 1.00 97.06 1178 LEU A O 1
ATOM 9361 N N . TYR A 1 1179 ? -3.020 -6.077 5.965 1.00 97.88 1179 TYR A N 1
ATOM 9362 C CA . TYR A 1 1179 ? -1.670 -6.553 5.693 1.00 97.88 1179 TYR A CA 1
ATOM 9363 C C . TYR A 1 1179 ? -0.638 -5.788 6.530 1.00 97.88 1179 TYR A C 1
ATOM 9365 O O . TYR A 1 1179 ? 0.072 -6.401 7.331 1.00 97.88 1179 TYR A O 1
ATOM 9373 N N . TRP A 1 1180 ? -0.610 -4.456 6.398 1.00 97.50 1180 TRP A N 1
ATOM 9374 C CA . TRP A 1 1180 ? 0.365 -3.583 7.059 1.00 97.50 1180 TRP A CA 1
ATOM 9375 C C . TRP A 1 1180 ? 0.190 -3.511 8.584 1.00 97.50 1180 TRP A C 1
ATOM 9377 O O . TRP A 1 1180 ? 1.178 -3.404 9.309 1.00 97.50 1180 TRP A O 1
ATOM 9387 N N . ASN A 1 1181 ? -1.048 -3.572 9.089 1.00 96.75 1181 ASN A N 1
ATOM 9388 C CA . ASN A 1 1181 ? -1.342 -3.462 10.523 1.00 96.75 1181 ASN A CA 1
ATOM 9389 C C . ASN A 1 1181 ? -1.661 -4.795 11.215 1.00 96.75 1181 ASN A C 1
ATOM 9391 O O . ASN A 1 1181 ? -1.544 -4.876 12.434 1.00 96.75 1181 ASN A O 1
ATOM 9395 N N . GLY A 1 1182 ? -2.022 -5.839 10.467 1.00 96.81 1182 GLY A N 1
ATOM 9396 C CA . GLY A 1 1182 ? -2.386 -7.151 11.004 1.00 96.81 1182 GLY A CA 1
ATOM 9397 C C . GLY A 1 1182 ? -1.376 -8.249 10.673 1.00 96.81 1182 GLY A C 1
ATOM 9398 O O . GLY A 1 1182 ? -0.807 -8.847 11.585 1.00 96.81 1182 GLY A O 1
ATOM 9399 N N . LEU A 1 1183 ? -1.163 -8.545 9.386 1.00 96.81 1183 LEU A N 1
ATOM 9400 C CA . LEU A 1 1183 ? -0.405 -9.726 8.953 1.00 96.81 1183 LEU A CA 1
ATOM 9401 C C . LEU A 1 1183 ? 1.083 -9.635 9.298 1.00 96.81 1183 LEU A C 1
ATOM 9403 O O . LEU A 1 1183 ? 1.580 -10.482 10.037 1.00 96.81 1183 LEU A O 1
ATOM 9407 N N . ILE A 1 1184 ? 1.787 -8.608 8.811 1.00 97.19 1184 ILE A N 1
ATOM 9408 C CA . ILE A 1 1184 ? 3.242 -8.508 9.025 1.00 97.19 1184 ILE A CA 1
ATOM 9409 C C . ILE A 1 1184 ? 3.596 -8.178 10.479 1.00 97.19 1184 ILE A C 1
ATOM 9411 O O . ILE A 1 1184 ? 4.632 -8.613 10.962 1.00 97.19 1184 ILE A O 1
ATOM 9415 N N . LYS A 1 1185 ? 2.691 -7.513 11.216 1.00 96.19 1185 LYS A N 1
ATOM 9416 C CA . LYS A 1 1185 ? 2.785 -7.316 12.676 1.00 96.19 1185 LYS A CA 1
ATOM 9417 C C . LYS A 1 1185 ? 2.422 -8.584 13.466 1.00 96.19 1185 LYS A C 1
ATOM 9419 O O . LYS A 1 1185 ? 2.440 -8.592 14.699 1.00 96.19 1185 LYS A O 1
ATOM 9424 N N . GLY A 1 1186 ? 2.077 -9.679 12.787 1.00 94.94 1186 GLY A N 1
ATOM 9425 C CA . GLY A 1 1186 ? 1.826 -10.972 13.411 1.00 94.94 1186 GLY A CA 1
ATOM 9426 C C . GLY A 1 1186 ? 0.565 -11.025 14.281 1.00 94.94 1186 GLY A C 1
ATOM 9427 O O . GLY A 1 1186 ? 0.491 -11.858 15.187 1.00 94.94 1186 GLY A O 1
ATOM 9428 N N . LEU A 1 1187 ? -0.389 -10.117 14.067 1.00 95.56 1187 LEU A N 1
ATOM 9429 C CA . LEU A 1 1187 ? -1.653 -10.009 14.806 1.00 95.56 1187 LEU A CA 1
ATOM 9430 C C . LEU A 1 1187 ? -2.811 -10.724 14.088 1.00 95.56 1187 LEU A C 1
ATOM 9432 O O . LEU A 1 1187 ? -3.774 -11.136 14.730 1.00 95.56 1187 LEU A O 1
ATOM 9436 N N . TRP A 1 1188 ? -2.714 -10.913 12.768 1.00 95.50 1188 TRP A N 1
ATOM 9437 C CA . TRP A 1 1188 ? -3.718 -11.628 11.975 1.00 95.50 1188 TRP A CA 1
ATOM 9438 C C . TRP A 1 1188 ? -3.410 -13.132 11.871 1.00 95.50 1188 TRP A C 1
ATOM 9440 O O . TRP A 1 1188 ? -2.310 -13.522 11.488 1.00 95.50 1188 TRP A O 1
ATOM 9450 N N . ASN A 1 1189 ? -4.408 -13.965 12.191 1.00 92.00 1189 ASN A N 1
ATOM 9451 C CA . ASN A 1 1189 ? -4.323 -15.435 12.279 1.00 92.00 1189 ASN A CA 1
ATOM 9452 C C . ASN A 1 1189 ? -5.231 -16.151 11.252 1.00 92.00 1189 ASN A C 1
ATOM 9454 O O . ASN A 1 1189 ? -5.705 -17.268 11.491 1.00 92.00 1189 ASN A O 1
ATOM 9458 N N . GLY A 1 1190 ? -5.547 -15.468 10.149 1.00 91.88 1190 GLY A N 1
ATOM 9459 C CA . GLY A 1 1190 ? -6.521 -15.911 9.153 1.00 91.88 1190 GLY A CA 1
ATOM 9460 C C . GLY A 1 1190 ? -7.975 -15.829 9.641 1.00 91.88 1190 GLY A C 1
ATOM 9461 O O . GLY A 1 1190 ? -8.247 -15.796 10.845 1.00 91.88 1190 GLY A O 1
ATOM 9462 N N . PRO A 1 1191 ? -8.956 -15.830 8.723 1.00 93.44 1191 PRO A N 1
ATOM 9463 C CA . PRO A 1 1191 ? -10.349 -15.555 9.065 1.00 93.44 1191 PRO A CA 1
ATOM 9464 C C . PRO A 1 1191 ? -11.072 -16.744 9.723 1.00 93.44 1191 PRO A C 1
ATOM 9466 O O . PRO A 1 1191 ? -12.277 -16.680 9.944 1.00 93.44 1191 PRO A O 1
ATOM 9469 N N . SER A 1 1192 ? -10.355 -17.812 10.094 1.00 91.12 1192 SER A N 1
ATOM 9470 C CA . SER A 1 1192 ? -10.895 -19.003 10.771 1.00 91.12 1192 SER A CA 1
ATOM 9471 C C . SER A 1 1192 ? -11.746 -18.686 12.014 1.00 91.12 1192 SER A C 1
ATOM 9473 O O . SER A 1 1192 ? -12.783 -19.314 12.222 1.00 91.12 1192 SER A O 1
ATOM 9475 N N . THR A 1 1193 ? -11.356 -17.691 12.819 1.00 87.50 1193 THR A N 1
ATOM 9476 C CA . THR A 1 1193 ? -12.131 -17.237 13.991 1.00 87.50 1193 THR A CA 1
ATOM 9477 C C . THR A 1 1193 ? -13.378 -16.448 13.581 1.00 87.50 1193 THR A C 1
ATOM 9479 O O . THR A 1 1193 ? -14.455 -16.676 14.124 1.00 87.50 1193 THR A O 1
ATOM 9482 N N . PHE A 1 1194 ? -13.252 -15.563 12.589 1.00 89.50 1194 PHE A N 1
ATOM 9483 C CA . PHE A 1 1194 ? -14.350 -14.742 12.066 1.00 89.50 1194 PHE A CA 1
ATOM 9484 C C . PHE A 1 1194 ? -15.437 -15.602 11.403 1.00 89.50 1194 PHE A C 1
ATOM 9486 O O . PHE A 1 1194 ? -16.609 -15.482 11.746 1.00 89.50 1194 PHE A O 1
ATOM 9493 N N . ARG A 1 1195 ? -15.035 -16.559 10.556 1.00 91.94 1195 ARG A N 1
ATOM 9494 C CA . ARG A 1 1195 ? -15.914 -17.557 9.924 1.00 91.94 1195 ARG A CA 1
ATOM 9495 C C . ARG A 1 1195 ? -16.731 -18.331 10.961 1.00 91.94 1195 ARG A C 1
ATOM 9497 O O . ARG A 1 1195 ? -17.929 -18.506 10.781 1.00 91.94 1195 ARG A O 1
ATOM 9504 N N . LYS A 1 1196 ? -16.111 -18.753 12.073 1.00 89.38 1196 LYS A N 1
ATOM 9505 C CA . LYS A 1 1196 ? -16.813 -19.425 13.183 1.00 89.38 1196 LYS A CA 1
ATOM 9506 C C . LYS A 1 1196 ? -17.785 -18.503 13.922 1.00 89.38 1196 LYS A C 1
ATOM 9508 O O . LYS A 1 1196 ? -18.862 -18.957 14.285 1.00 89.38 1196 LYS A O 1
ATOM 9513 N N . LEU A 1 1197 ? -17.424 -17.233 14.120 1.00 88.81 1197 LEU A N 1
ATOM 9514 C CA . LEU A 1 1197 ? -18.285 -16.242 14.772 1.00 88.81 1197 LEU A CA 1
ATOM 9515 C C . LEU A 1 1197 ? -19.550 -15.942 13.952 1.00 88.81 1197 LEU A C 1
ATOM 9517 O O . LEU A 1 1197 ? -20.611 -15.754 14.540 1.00 88.81 1197 LEU A O 1
ATOM 9521 N N . ILE A 1 1198 ? -19.450 -15.912 12.616 1.00 87.38 1198 ILE A N 1
ATOM 9522 C CA . ILE A 1 1198 ? -20.576 -15.540 11.741 1.00 87.38 1198 ILE A CA 1
ATOM 9523 C C . ILE A 1 1198 ? -21.280 -16.711 11.045 1.00 87.38 1198 ILE A C 1
ATOM 9525 O O . ILE A 1 1198 ? -22.303 -16.496 10.397 1.00 87.38 1198 ILE A O 1
ATOM 9529 N N . ALA A 1 1199 ? -20.802 -17.947 11.221 1.00 81.38 1199 ALA A N 1
ATOM 9530 C CA . ALA A 1 1199 ? -21.478 -19.154 10.740 1.00 81.38 1199 ALA A CA 1
ATOM 9531 C C . ALA A 1 1199 ? -22.976 -19.241 11.125 1.00 81.38 1199 ALA A C 1
ATOM 9533 O O . ALA A 1 1199 ? -23.755 -19.625 10.255 1.00 81.38 1199 ALA A O 1
ATOM 9534 N N . PRO A 1 1200 ? -23.431 -18.821 12.331 1.00 81.62 1200 PRO A N 1
ATOM 9535 C CA . PRO A 1 1200 ? -24.859 -18.810 12.679 1.00 81.62 1200 PRO A CA 1
ATOM 9536 C C . PRO A 1 1200 ? -25.740 -17.891 11.814 1.00 81.62 1200 PRO A C 1
ATOM 9538 O O . PRO A 1 1200 ? -26.959 -18.022 11.845 1.00 81.62 1200 PRO A O 1
ATOM 9541 N N . PHE A 1 1201 ? -25.150 -16.964 11.049 1.00 76.25 1201 PHE A N 1
ATOM 9542 C CA . PHE A 1 1201 ? -25.870 -16.070 10.132 1.00 76.25 1201 PHE A CA 1
ATOM 9543 C C . PHE A 1 1201 ? -25.889 -16.572 8.679 1.00 76.25 1201 PHE A C 1
ATOM 9545 O O . PHE A 1 1201 ? -26.483 -15.915 7.821 1.00 76.25 1201 PHE A O 1
ATOM 9552 N N . LYS A 1 1202 ? -25.257 -17.716 8.371 1.00 68.50 1202 LYS A N 1
ATOM 9553 C CA . LYS A 1 1202 ? -25.378 -18.351 7.052 1.00 68.50 1202 LYS A CA 1
ATOM 9554 C C . LYS A 1 1202 ? -26.765 -18.992 6.970 1.00 68.50 1202 LYS A C 1
ATOM 9556 O O . LYS A 1 1202 ? -27.012 -20.014 7.602 1.00 68.50 1202 LYS A O 1
ATOM 9561 N N . LYS A 1 1203 ? -27.685 -18.342 6.247 1.00 50.47 1203 LYS A N 1
ATOM 9562 C CA . LYS A 1 1203 ? -29.012 -18.904 5.958 1.00 50.47 1203 LYS A CA 1
ATOM 9563 C C . LYS A 1 1203 ? -28.853 -20.246 5.235 1.00 50.47 1203 LYS A C 1
ATOM 9565 O O . LYS A 1 1203 ? -28.000 -20.352 4.352 1.00 50.47 1203 LYS A O 1
ATOM 9570 N N . ASN A 1 1204 ? -29.698 -21.207 5.608 1.00 37.56 1204 ASN A N 1
ATOM 9571 C CA . ASN A 1 1204 ? -30.011 -22.375 4.780 1.00 37.56 1204 ASN A CA 1
ATOM 9572 C C . ASN A 1 1204 ? -30.719 -21.931 3.490 1.00 37.56 1204 ASN A C 1
ATOM 9574 O O . ASN A 1 1204 ? -31.482 -20.937 3.572 1.00 37.56 1204 ASN A O 1
#

Radius of gyration: 49.49 Å; chains: 1; bounding box: 153×97×118 Å

Secondary structure (DSSP, 8-state):
-------S--EEHHHHHHHHHHHT--TTTTT--EEEEEEE--BTTB-TTHHHHHHTTS--SPPTTSS---SSEEEEEEETTTTEEEEEEE-TTSHHHHHHHTTT-SS-HHHHHHHHHHHHHHHHHHHHHT-SEEEEEESSSS--HHHHHHHHHHHHHHHHHHHTS-TT--S-TTSSSB-PEEEEEE------TTS-HHHHHHHHHHHHHHHHHHHHHHHHHTT-B--SGGG-TT-SBB--SS--EEE---S---SSTHHHHHHHHHHH-----------THHHHHHHHHHHHHHHHTS-TTTB----HHHHHHHHHHHHHHHTTS----HHHHHHHHHHHHHHHHHHHHHS-TT----B-HHHHHHHHHHHHHHHHTTT--GGGHHHHHHHHHHHIIIIIBB---B-TTSPBP-SBS---TTSSS-GGG--------EEEEE-TTSS-EEEEE--SSHHIIIIITGGG-TTTTT-------PPPPPSS--S-TTSSS------------------------------------------------------------------------TTHHHHHHHHHHHHHHHHHHHSSS-EE-S--BTT--S-EESS--EEEEEEE-GGGEETTTEETT-SS--TT-B-EEEEEEEEEEHHHHHHHHHHHHHHH--S-----------SEEEEEEEEEEEEEEEETTTEEEEEB-S-S-SSGGGT--B---PPPTT---------B---S------B-----------------HHHHHHHHHHHHHHHHHHHHHHH---HHHHHHHHHHHHHHHHHHHHHHHHHHH---SEEEE--SHHHHHHHHHHTTTSPTTSEEEE---SEEE-GGGHHHHTTTSS-SGGGEEEGGGGSPTTEEEE-S-EEEEETTTTEEEETT--EEE-SEEEE----EE-GGGSBTHHHHHH-SSSSEE-SSSHHHHHHHHHH---HHHHHHTTGGGG--EEEE-SSSSS-SSHHHHHHHHHHHHTTTEEEETTEEEEEEETTTTEEEEEETTT--EEEEE-SSEE----EE--HHHHT-TTTB-TTS-B-B-TTT-BBSS-TTEEE-STTB--SS--SHHHHHHHHHHHHHHHHHHTTT---------EEEEEEEEETTEEEEEEEETTEE--SSSS-SSS-BHHHHHIIIIIHHHHIIIIITTT----THHHHHHHGGG---